Protein AF-0000000087425529 (afdb_homodimer)

InterPro domains:
  IPR008302 Peptidoglycan beta-N-acetylmuramidase NamZ [PIRSF016719] (3-394)
  IPR008302 Peptidoglycan beta-N-acetylmuramidase NamZ [PTHR42915] (3-393)
  IPR048502 Peptidoglycan beta-N-acetylmuramidase NamZ, N-terminal [PF07075] (27-230)
  IPR048503 Peptidoglycan beta-N-acetylmuramidase NamZ, C-terminal [PF20732] (235-393)

Organism: Persicimonas caeni (NCBI:txid2292766)

Sequence (788 aa):
MQPRVQTGLDRLLADQKRLEALSGARVGLLANPTSVTSTLEHAIDALQKRGVELVRLFGPEHGVRAEAQDMEAVEESSDPISGIPTVSLYGSTYDSLRPTQDQLADLDIVLADIQDIGARYYTYAYTVGLMMEACGKAGVEVWVLDRPNPINGEAVEGNIVRDEARSFVGMQPLAVRHGMTLGELAHFFNRFCGWECDLEVVEMRGWHREMWYDDTGLPWVMPSPNMPTLDTATVYPGQCLLEGTNASEARGTTRPFELFGAPWVDAVELREQLRGFDLPGCRFRLASFRPMFQKHANTTCSGLQIHVTNRETFESITTSYAIMSAMLQQSDEFAWRTEAYEFVDEQLAIDLLLGDPKLREALEAGEDPVEVARTHDPAVEEFAERRRKCLLYEMQPRVQTGLDRLLADQKRLEALSGARVGLLANPTSVTSTLEHAIDALQKRGVELVRLFGPEHGVRAEAQDMEAVEESSDPISGIPTVSLYGSTYDSLRPTQDQLADLDIVLADIQDIGARYYTYAYTVGLMMEACGKAGVEVWVLDRPNPINGEAVEGNIVRDEARSFVGMQPLAVRHGMTLGELAHFFNRFCGWECDLEVVEMRGWHREMWYDDTGLPWVMPSPNMPTLDTATVYPGQCLLEGTNASEARGTTRPFELFGAPWVDAVELREQLRGFDLPGCRFRLASFRPMFQKHANTTCSGLQIHVTNRETFESITTSYAIMSAMLQQSDEFAWRTEAYEFVDEQLAIDLLLGDPKLREALEAGEDPVEVARTHDPAVEEFAERRRKCLLYE

pLDDT: mean 94.62, std 8.52, range [42.66, 98.94]

Foldseek 3Di:
DQFLKFWLLNLCLVDPVNLVVQQPFAEEEEAACVQAGLVRHHSVVSNVVSRGHYQEYEYEACGRYNVDAGADADPFDADPPPRHIYQYLRHDAPVSVADDLVNCQRGQEYEYGADFQQFQQRQSLVSLLRHLLSCAVNQHEYEYGKDANQLFQPDFFAAFFDPVQDASRHPDGAGGRRSAISQLSNLLCCPPVNSHHNYHYSHMPSDARHDHNVNRSGDDDQSHPQRPDSVLSLQCSALVLCVQKLKAQQAQDNHGVQWIFAQVDDAVQLQVQLVVLVFPQKHKAWDWDARCDDRNHRHIGTHIGIDGRHSVRGDNNLSNLSSLLSRLVPDPPMDTDQPDDNNRRPDRPSCNSNSHVVLVVCSNVVHNSNCSRPPDDVSVVVSVVSSVVSHDHD/DQFLKFWLLNLCLVDPVNLVVQQPFAEEEEAACVQAGLVRHHSVVSNVVSRGHYQEYEYEACGRYNVDAGADADPFDADPPPRHIYQYLRHDAPVSVADDLVNCQRGAEYEYGADFQQFQQRQSLVSLLRHLLSCQVNQHEYEYGKDDNQLFQPDFFAAFFDPVQDASRHPDGAGGRRSAISQLSNLLCCPPVNSHHNYHYSHMPSDARGDHNVNRSGDDDQSHPQRPDSVLSLQCSALVLCVQKLKAQQAQDNHGVQWIFAQVDDAVQLQVQLVVLVFPQWHKAWDWDARCDDRNHRHIGTYIGIDGRHSVRGDNNLSNLSSLLSRLVGDPPMDTDQPDDNNRRPDRPSCNSNSHVVLVVCSNVVHNSNCSRPPDDVSVVVSVVSSVVSHDHD

Radius of gyration: 27.01 Å; Cα contacts (8 Å, |Δi|>4): 1878; chains: 2; bounding box: 61×76×58 Å

Structure (mmCIF, N/CA/C/O backbone):
data_AF-0000000087425529-model_v1
#
loop_
_entity.id
_entity.type
_entity.pdbx_description
1 polymer 'DUF1343 domain-containing protein'
#
loop_
_atom_site.group_PDB
_atom_site.id
_atom_site.type_symbol
_atom_site.label_atom_id
_atom_site.label_alt_id
_atom_site.label_comp_id
_atom_site.label_asym_id
_atom_site.label_entity_id
_atom_site.label_seq_id
_atom_site.pdbx_PDB_ins_code
_atom_site.Cartn_x
_atom_site.Cartn_y
_atom_site.Cartn_z
_atom_site.occupancy
_atom_site.B_iso_or_equiv
_atom_site.auth_seq_id
_atom_site.auth_comp_id
_atom_site.auth_asym_id
_atom_site.auth_atom_id
_atom_site.pdbx_PDB_model_num
ATOM 1 N N . MET A 1 1 ? -17.469 4.043 -13.047 1 60.94 1 MET A N 1
ATOM 2 C CA . MET A 1 1 ? -17.375 3.586 -14.43 1 60.94 1 MET A CA 1
ATOM 3 C C . MET A 1 1 ? -17.219 2.07 -14.492 1 60.94 1 MET A C 1
ATOM 5 O O . MET A 1 1 ? -16.656 1.466 -13.578 1 60.94 1 MET A O 1
ATOM 9 N N . GLN A 1 2 ? -17.812 1.447 -15.461 1 78.06 2 GLN A N 1
ATOM 10 C CA . GLN A 1 2 ? -17.719 0.004 -15.664 1 78.06 2 GLN A CA 1
ATOM 11 C C . GLN A 1 2 ? -16.328 -0.405 -16.109 1 78.06 2 GLN A C 1
ATOM 13 O O . GLN A 1 2 ? -15.703 0.271 -16.938 1 78.06 2 GLN A O 1
ATOM 18 N N . PRO A 1 3 ? -15.852 -1.467 -15.492 1 89.25 3 PRO A N 1
ATOM 19 C CA . PRO A 1 3 ? -14.516 -1.92 -15.906 1 89.25 3 PRO A CA 1
ATOM 20 C C . PRO A 1 3 ? -14.453 -2.281 -17.391 1 89.25 3 PRO A C 1
ATOM 22 O O . PRO A 1 3 ? -15.461 -2.684 -17.969 1 89.25 3 PRO A O 1
ATOM 25 N N . ARG A 1 4 ? -13.344 -2.076 -18 1 91.25 4 ARG A N 1
ATOM 26 C CA . ARG A 1 4 ? -13.086 -2.412 -19.406 1 91.25 4 ARG A CA 1
ATOM 27 C C . ARG A 1 4 ? -13.047 -3.924 -19.594 1 91.25 4 ARG A C 1
ATOM 29 O O . ARG A 1 4 ? -13.312 -4.418 -20.703 1 91.25 4 ARG A O 1
ATOM 36 N N . VAL A 1 5 ? -12.695 -4.645 -18.5 1 98.31 5 VAL A N 1
ATOM 37 C CA . VAL A 1 5 ? -12.492 -6.086 -18.578 1 98.31 5 VAL A CA 1
ATOM 38 C C . VAL A 1 5 ? -13.562 -6.801 -17.75 1 98.31 5 VAL A C 1
ATOM 40 O O . VAL A 1 5 ? -13.883 -6.383 -16.641 1 98.31 5 VAL A O 1
ATOM 43 N N . GLN A 1 6 ? -14.18 -7.762 -18.328 1 98.56 6 GLN A N 1
ATOM 44 C CA . GLN A 1 6 ? -15.023 -8.719 -17.609 1 98.56 6 GLN A CA 1
ATOM 45 C C . GLN A 1 6 ? -14.266 -10.008 -17.328 1 98.56 6 GLN A C 1
ATOM 47 O O . GLN A 1 6 ? -13.789 -10.672 -18.25 1 98.56 6 GLN A O 1
ATOM 52 N N . THR A 1 7 ? -14.156 -10.344 -16.078 1 98.75 7 THR A N 1
ATOM 53 C CA . THR A 1 7 ? -13.406 -11.531 -15.68 1 98.75 7 THR A CA 1
ATOM 54 C C . THR A 1 7 ? -14.188 -12.797 -16.047 1 98.75 7 THR A C 1
ATOM 56 O O . THR A 1 7 ? -15.352 -12.727 -16.438 1 98.75 7 THR A O 1
ATOM 59 N N . GLY A 1 8 ? -13.492 -13.898 -15.906 1 98.88 8 GLY A N 1
ATOM 60 C CA . GLY A 1 8 ? -14.188 -15.172 -16.078 1 98.88 8 GLY A CA 1
ATOM 61 C C . GLY A 1 8 ? -15.375 -15.328 -15.156 1 98.88 8 GLY A C 1
ATOM 62 O O . GLY A 1 8 ? -16.391 -15.922 -15.539 1 98.88 8 GLY A O 1
ATOM 63 N N . LEU A 1 9 ? -15.312 -14.852 -13.938 1 98.81 9 LEU A N 1
ATOM 64 C CA . LEU A 1 9 ? -16.422 -14.898 -12.992 1 98.81 9 LEU A CA 1
ATOM 65 C C . LEU A 1 9 ? -17.594 -14.062 -13.5 1 98.81 9 LEU A C 1
ATOM 67 O O . LEU A 1 9 ? -18.734 -14.531 -13.508 1 98.81 9 LEU A O 1
ATOM 71 N N . ASP A 1 10 ? -17.297 -12.859 -13.945 1 98.5 10 ASP A N 1
ATOM 72 C CA . ASP A 1 10 ? -18.344 -11.992 -14.484 1 98.5 10 ASP A CA 1
ATOM 73 C C . ASP A 1 10 ? -19.016 -12.633 -15.695 1 98.5 10 ASP A C 1
ATOM 75 O O . ASP A 1 10 ? -20.234 -12.586 -15.82 1 98.5 10 ASP A O 1
ATOM 79 N N . ARG A 1 11 ? -18.219 -13.258 -16.547 1 98.75 11 ARG A N 1
ATOM 80 C CA . ARG A 1 11 ? -18.734 -13.883 -17.75 1 98.75 11 ARG A CA 1
ATOM 81 C C . ARG A 1 11 ? -19.578 -15.109 -17.422 1 98.75 11 ARG A C 1
ATOM 83 O O . ARG A 1 11 ? -20.625 -15.336 -18.031 1 98.75 11 ARG A O 1
ATOM 90 N N . LEU A 1 12 ? -19.094 -15.852 -16.469 1 98.75 12 LEU A N 1
ATOM 91 C CA . LEU A 1 12 ? -19.859 -17.031 -16.047 1 98.75 12 LEU A CA 1
ATOM 92 C C . LEU A 1 12 ? -21.234 -16.625 -15.523 1 98.75 12 LEU A C 1
ATOM 94 O O . LEU A 1 12 ? -22.25 -17.219 -15.898 1 98.75 12 LEU A O 1
ATOM 98 N N . LEU A 1 13 ? -21.312 -15.586 -14.719 1 98.5 13 LEU A N 1
ATOM 99 C CA . LEU A 1 13 ? -22.547 -15.148 -14.062 1 98.5 13 LEU A CA 1
ATOM 100 C C . LEU A 1 13 ? -23.531 -14.578 -15.078 1 98.5 13 LEU A C 1
ATOM 102 O O . LEU A 1 13 ? -24.719 -14.484 -14.797 1 98.5 13 LEU A O 1
ATOM 106 N N . ALA A 1 14 ? -23 -14.242 -16.281 1 97.81 14 ALA A N 1
ATOM 107 C CA . ALA A 1 14 ? -23.844 -13.672 -17.328 1 97.81 14 ALA A CA 1
ATOM 108 C C . ALA A 1 14 ? -24.203 -14.711 -18.375 1 97.81 14 ALA A C 1
ATOM 110 O O . ALA A 1 14 ? -24.938 -14.422 -19.328 1 97.81 14 ALA A O 1
ATOM 111 N N . ASP A 1 15 ? -23.688 -15.938 -18.25 1 98 15 ASP A N 1
ATOM 112 C CA . ASP A 1 15 ? -23.859 -16.984 -19.25 1 98 15 ASP A CA 1
ATOM 113 C C . ASP A 1 15 ? -24.875 -18.031 -18.797 1 98 15 ASP A C 1
ATOM 115 O O . ASP A 1 15 ? -24.531 -18.984 -18.094 1 98 15 ASP A O 1
ATOM 119 N N . GLN A 1 16 ? -26.047 -17.969 -19.328 1 96.81 16 GLN A N 1
ATOM 120 C CA . GLN A 1 16 ? -27.141 -18.828 -18.891 1 96.81 16 GLN A CA 1
ATOM 121 C C . GLN A 1 16 ? -26.844 -20.297 -19.172 1 96.81 16 GLN A C 1
ATOM 123 O O . GLN A 1 16 ? -27.188 -21.172 -18.375 1 96.81 16 GLN A O 1
ATOM 128 N N . LYS A 1 17 ? -26.281 -20.562 -20.234 1 96.56 17 LYS A N 1
ATOM 129 C CA . LYS A 1 17 ? -25.969 -21.938 -20.594 1 96.56 17 LYS A CA 1
ATOM 130 C C . LYS A 1 17 ? -24.984 -22.547 -19.594 1 96.56 17 LYS A C 1
ATOM 132 O O . LYS A 1 17 ? -25.172 -23.688 -19.141 1 96.56 17 LYS A O 1
ATOM 137 N N . ARG A 1 18 ? -23.938 -21.812 -19.25 1 96.94 18 ARG A N 1
ATOM 138 C CA . ARG A 1 18 ? -22.969 -22.297 -18.266 1 96.94 18 ARG A CA 1
ATOM 139 C C . ARG A 1 18 ? -23.609 -22.438 -16.891 1 96.94 18 ARG A C 1
ATOM 141 O O . ARG A 1 18 ? -23.297 -23.375 -16.156 1 96.94 18 ARG A O 1
ATOM 148 N N . LEU A 1 19 ? -24.453 -21.484 -16.562 1 97.69 19 LEU A N 1
ATOM 149 C CA . LEU A 1 19 ? -25.125 -21.547 -15.266 1 97.69 19 LEU A CA 1
ATOM 150 C C . LEU A 1 19 ? -26.047 -22.766 -15.188 1 97.69 19 LEU A C 1
ATOM 152 O O . LEU A 1 19 ? -26.141 -23.406 -14.133 1 97.69 19 LEU A O 1
ATOM 156 N N . GLU A 1 20 ? -26.672 -23.109 -16.266 1 95.88 20 GLU A N 1
ATOM 157 C CA . GLU A 1 20 ? -27.531 -24.297 -16.312 1 95.88 20 GLU A CA 1
ATOM 158 C C . GLU A 1 20 ? -26.703 -25.562 -16.141 1 95.88 20 GLU A C 1
ATOM 160 O O . GLU A 1 20 ? -27.141 -26.5 -15.484 1 95.88 20 GLU A O 1
ATOM 165 N N . ALA A 1 21 ? -25.578 -25.531 -16.766 1 94.44 21 ALA A N 1
ATOM 166 C CA . ALA A 1 21 ? -24.672 -26.672 -16.609 1 94.44 21 ALA A CA 1
ATOM 167 C C . ALA A 1 21 ? -24.266 -26.859 -15.148 1 94.44 21 ALA A C 1
ATOM 169 O O . ALA A 1 21 ? -24.078 -27.984 -14.688 1 94.44 21 ALA A O 1
ATOM 170 N N . LEU A 1 22 ? -24.125 -25.766 -14.469 1 97.19 22 LEU A N 1
ATOM 171 C CA . LEU A 1 22 ? -23.734 -25.812 -13.062 1 97.19 22 LEU A CA 1
ATOM 172 C C . LEU A 1 22 ? -24.922 -26.156 -12.172 1 97.19 22 LEU A C 1
ATOM 174 O O . LEU A 1 22 ? -24.766 -26.656 -11.055 1 97.19 22 LEU A O 1
ATOM 178 N N . SER A 1 23 ? -26.078 -25.781 -12.836 1 90.75 23 SER A N 1
ATOM 179 C CA . SER A 1 23 ? -27.297 -26.031 -12.07 1 90.75 23 SER A CA 1
ATOM 180 C C . SER A 1 23 ? -27.531 -27.531 -11.891 1 90.75 23 SER A C 1
ATOM 182 O O . SER A 1 23 ? -27.531 -28.281 -12.859 1 90.75 23 SER A O 1
ATOM 184 N N . GLY A 1 24 ? -27.375 -28.203 -10.805 1 89 24 GLY A N 1
ATOM 185 C CA . GLY A 1 24 ? -27.578 -29.609 -10.484 1 89 24 GLY A CA 1
ATOM 186 C C . GLY A 1 24 ? -26.281 -30.344 -10.211 1 89 24 GLY A C 1
ATOM 187 O O . GLY A 1 24 ? -26.297 -31.5 -9.805 1 89 24 GLY A O 1
ATOM 188 N N . ALA A 1 25 ? -25.281 -29.641 -10.586 1 96.5 25 ALA A N 1
ATOM 189 C CA . ALA A 1 25 ? -23.969 -30.219 -10.312 1 96.5 25 ALA A CA 1
ATOM 190 C C . ALA A 1 25 ? -23.531 -29.938 -8.875 1 96.5 25 ALA A C 1
ATOM 192 O O . ALA A 1 25 ? -23.984 -28.969 -8.266 1 96.5 25 ALA A O 1
ATOM 193 N N . ARG A 1 26 ? -22.969 -30.891 -8.281 1 97.38 26 ARG A N 1
ATOM 194 C CA . ARG A 1 26 ? -22.266 -30.656 -7.016 1 97.38 26 ARG A CA 1
ATOM 195 C C . ARG A 1 26 ? -20.953 -29.906 -7.238 1 97.38 26 ARG A C 1
ATOM 197 O O . ARG A 1 26 ? -19.969 -30.5 -7.68 1 97.38 26 ARG A O 1
ATOM 204 N N . VAL A 1 27 ? -20.828 -28.594 -6.844 1 98.75 27 VAL A N 1
ATOM 205 C CA . VAL A 1 27 ? -19.766 -27.688 -7.285 1 98.75 27 VAL A CA 1
ATOM 206 C C . VAL A 1 27 ? -18.844 -27.375 -6.113 1 98.75 27 VAL A C 1
ATOM 208 O O . VAL A 1 27 ? -19.312 -27.016 -5.027 1 98.75 27 VAL A O 1
ATOM 211 N N . GLY A 1 28 ? -17.547 -27.641 -6.277 1 98.56 28 GLY A N 1
ATOM 212 C CA . GLY A 1 28 ? -16.531 -27.062 -5.418 1 98.56 28 GLY A CA 1
ATOM 213 C C . GLY A 1 28 ? -15.992 -25.734 -5.934 1 98.56 28 GLY A C 1
ATOM 214 O O . GLY A 1 28 ? -16.047 -25.469 -7.133 1 98.56 28 GLY A O 1
ATOM 215 N N . LEU A 1 29 ? -15.523 -24.875 -5.027 1 98.62 29 LEU A N 1
ATOM 216 C CA . LEU A 1 29 ? -14.977 -23.578 -5.41 1 98.62 29 LEU A CA 1
ATOM 217 C C . LEU A 1 29 ? -13.625 -23.344 -4.75 1 98.62 29 LEU A C 1
ATOM 219 O O . LEU A 1 29 ? -13.516 -23.359 -3.521 1 98.62 29 LEU A O 1
ATOM 223 N N . LEU A 1 30 ? -12.602 -23.281 -5.543 1 98.06 30 LEU A N 1
ATOM 224 C CA . LEU A 1 30 ? -11.305 -22.781 -5.109 1 98.06 30 LEU A CA 1
ATOM 225 C C . LEU A 1 30 ? -11.258 -21.25 -5.219 1 98.06 30 LEU A C 1
ATOM 227 O O . LEU A 1 30 ? -11.297 -20.703 -6.324 1 98.06 30 LEU A O 1
ATOM 231 N N . ALA A 1 31 ? -11.188 -20.594 -4.066 1 96.88 31 ALA A N 1
ATOM 232 C CA . ALA A 1 31 ? -11.336 -19.141 -4.055 1 96.88 31 ALA A CA 1
ATOM 233 C C . ALA A 1 31 ? -10.531 -18.516 -2.918 1 96.88 31 ALA A C 1
ATOM 235 O O . ALA A 1 31 ? -10.07 -19.219 -2.014 1 96.88 31 ALA A O 1
ATOM 236 N N . ASN A 1 32 ? -10.305 -17.297 -3.025 1 95.62 32 ASN A N 1
ATOM 237 C CA . ASN A 1 32 ? -9.703 -16.453 -1.999 1 95.62 32 ASN A CA 1
ATOM 238 C C . ASN A 1 32 ? -10.305 -15.047 -1.998 1 95.62 32 ASN A C 1
ATOM 240 O O . ASN A 1 32 ? -11.352 -14.82 -2.613 1 95.62 32 ASN A O 1
ATOM 244 N N . PRO A 1 33 ? -9.766 -14.07 -1.303 1 95 33 PRO A N 1
ATOM 245 C CA . PRO A 1 33 ? -10.398 -12.75 -1.196 1 95 33 PRO A CA 1
ATOM 246 C C . PRO A 1 33 ? -10.5 -12.039 -2.541 1 95 33 PRO A C 1
ATOM 248 O O . PRO A 1 33 ? -11.312 -11.117 -2.697 1 95 33 PRO A O 1
ATOM 251 N N . THR A 1 34 ? -9.727 -12.445 -3.477 1 97.38 34 THR A N 1
ATOM 252 C CA . THR A 1 34 ? -9.695 -11.781 -4.777 1 97.38 34 THR A CA 1
ATOM 253 C C . THR A 1 34 ? -10.82 -12.297 -5.668 1 97.38 34 THR A C 1
ATOM 255 O O . THR A 1 34 ? -11.055 -11.75 -6.75 1 97.38 34 THR A O 1
ATOM 258 N N . SER A 1 35 ? -11.508 -13.352 -5.203 1 98 35 SER A N 1
ATOM 259 C CA . SER A 1 35 ? -12.586 -13.953 -5.984 1 98 35 SER A CA 1
ATOM 260 C C . SER A 1 35 ? -13.859 -13.125 -5.902 1 98 35 SER A C 1
ATOM 262 O O . SER A 1 35 ? -14.859 -13.562 -5.32 1 98 35 SER A O 1
ATOM 264 N N . VAL A 1 36 ? -13.82 -11.969 -6.559 1 97.75 36 VAL A N 1
ATOM 265 C CA . VAL A 1 36 ? -14.945 -11.047 -6.488 1 97.75 36 VAL A CA 1
ATOM 266 C C . VAL A 1 36 ? -15.359 -10.625 -7.898 1 97.75 36 VAL A C 1
ATOM 268 O O . VAL A 1 36 ? -14.547 -10.664 -8.828 1 97.75 36 VAL A O 1
ATOM 271 N N . THR A 1 37 ? -16.562 -10.258 -8.023 1 97.88 37 THR A N 1
ATOM 272 C CA . THR A 1 37 ? -17.047 -9.609 -9.234 1 97.88 37 THR A CA 1
ATOM 273 C C . THR A 1 37 ? -16.484 -8.195 -9.359 1 97.88 37 THR A C 1
ATOM 275 O O . THR A 1 37 ? -15.82 -7.707 -8.438 1 97.88 37 THR A O 1
ATOM 278 N N . SER A 1 38 ? -16.781 -7.602 -10.516 1 96.31 38 SER A N 1
ATOM 279 C CA . SER A 1 38 ? -16.328 -6.23 -10.75 1 96.31 38 SER A CA 1
ATOM 280 C C . SER A 1 38 ? -16.953 -5.266 -9.75 1 96.31 38 SER A C 1
ATOM 282 O O . SER A 1 38 ? -16.484 -4.141 -9.578 1 96.31 38 SER A O 1
ATOM 284 N N . THR A 1 39 ? -18.016 -5.684 -9.086 1 94.69 39 THR A N 1
ATOM 285 C CA . THR A 1 39 ? -18.672 -4.832 -8.102 1 94.69 39 THR A CA 1
ATOM 286 C C . THR A 1 39 ? -18.359 -5.297 -6.684 1 94.69 39 THR A C 1
ATOM 288 O O . THR A 1 39 ? -19.016 -4.891 -5.727 1 94.69 39 THR A O 1
ATOM 291 N N . LEU A 1 40 ? -17.484 -6.246 -6.496 1 96.31 40 LEU A N 1
ATOM 292 C CA . LEU A 1 40 ? -16.859 -6.637 -5.238 1 96.31 40 LEU A CA 1
ATOM 293 C C . LEU A 1 40 ? -17.766 -7.582 -4.453 1 96.31 40 LEU A C 1
ATOM 295 O O . LEU A 1 40 ? -17.688 -7.637 -3.223 1 96.31 40 LEU A O 1
ATOM 299 N N . GLU A 1 41 ? -18.609 -8.25 -5.18 1 95.94 41 GLU A N 1
ATOM 300 C CA . GLU A 1 41 ? -19.312 -9.375 -4.578 1 95.94 41 GLU A CA 1
ATOM 301 C C . GLU A 1 41 ? -18.5 -10.656 -4.656 1 95.94 41 GLU A C 1
ATOM 303 O O . GLU A 1 41 ? -17.984 -11.008 -5.723 1 95.94 41 GLU A O 1
ATOM 308 N N . HIS A 1 42 ? -18.328 -11.289 -3.572 1 96.88 42 HIS A N 1
ATOM 309 C CA . HIS A 1 42 ? -17.5 -12.5 -3.562 1 96.88 42 HIS A CA 1
ATOM 310 C C . HIS A 1 42 ? -18.156 -13.609 -4.383 1 96.88 42 HIS A C 1
ATOM 312 O O . HIS A 1 42 ? -19.375 -13.742 -4.398 1 96.88 42 HIS A O 1
ATOM 318 N N . ALA A 1 43 ? -17.422 -14.406 -4.949 1 98.38 43 ALA A N 1
ATOM 319 C CA . ALA A 1 43 ? -17.859 -15.477 -5.844 1 98.38 43 ALA A CA 1
ATOM 320 C C . ALA A 1 43 ? -18.828 -16.422 -5.137 1 98.38 43 ALA A C 1
ATOM 322 O O . ALA A 1 43 ? -19.781 -16.922 -5.746 1 98.38 43 ALA A O 1
ATOM 323 N N . ILE A 1 44 ? -18.609 -16.703 -3.82 1 97 44 ILE A N 1
ATOM 324 C CA . ILE A 1 44 ? -19.484 -17.578 -3.055 1 97 44 ILE A CA 1
ATOM 325 C C . ILE A 1 44 ? -20.922 -17.047 -3.105 1 97 44 ILE A C 1
ATOM 327 O O . ILE A 1 44 ? -21.844 -17.766 -3.496 1 97 44 ILE A O 1
ATOM 331 N N . ASP A 1 45 ? -21.047 -15.773 -2.816 1 95.5 45 ASP A N 1
ATOM 332 C CA . ASP A 1 45 ? -22.375 -15.148 -2.773 1 95.5 45 ASP A CA 1
ATOM 333 C C . ASP A 1 45 ? -22.969 -15.016 -4.176 1 95.5 45 ASP A C 1
ATOM 335 O O . ASP A 1 45 ? -24.141 -15.305 -4.387 1 95.5 45 ASP A O 1
ATOM 339 N N . ALA A 1 46 ? -22.172 -14.594 -5.102 1 97.44 46 ALA A N 1
ATOM 340 C CA . ALA A 1 46 ? -22.641 -14.344 -6.465 1 97.44 46 ALA A CA 1
ATOM 341 C C . ALA A 1 46 ? -23.141 -15.625 -7.117 1 97.44 46 ALA A C 1
ATOM 343 O O . ALA A 1 46 ? -24.188 -15.617 -7.777 1 97.44 46 ALA A O 1
ATOM 344 N N . LEU A 1 47 ? -22.375 -16.703 -6.914 1 98.06 47 LEU A N 1
ATOM 345 C CA . LEU A 1 47 ? -22.75 -17.984 -7.504 1 98.06 47 LEU A CA 1
ATOM 346 C C . LEU A 1 47 ? -24.031 -18.531 -6.855 1 98.06 47 LEU A C 1
ATOM 348 O O . LEU A 1 47 ? -24.922 -19.016 -7.551 1 98.06 47 LEU A O 1
ATOM 352 N N . GLN A 1 48 ? -24.109 -18.422 -5.555 1 96.06 48 GLN A N 1
ATOM 353 C CA . GLN A 1 48 ? -25.297 -18.906 -4.844 1 96.06 48 GLN A CA 1
ATOM 354 C C . GLN A 1 48 ? -26.531 -18.125 -5.262 1 96.06 48 GLN A C 1
ATOM 356 O O . GLN A 1 48 ? -27.609 -18.703 -5.414 1 96.06 48 GLN A O 1
ATOM 361 N N . LYS A 1 49 ? -26.391 -16.859 -5.453 1 95.88 49 LYS A N 1
ATOM 362 C CA . LYS A 1 49 ? -27.5 -16.031 -5.898 1 95.88 49 LYS A CA 1
ATOM 363 C C . LYS A 1 49 ? -28 -16.469 -7.27 1 95.88 49 LYS A C 1
ATOM 365 O O . LYS A 1 49 ? -29.172 -16.219 -7.617 1 95.88 49 LYS A O 1
ATOM 370 N N . ARG A 1 50 ? -27.156 -17.078 -8.055 1 97 50 ARG A N 1
ATOM 371 C CA . ARG A 1 50 ? -27.531 -17.531 -9.383 1 97 50 ARG A CA 1
ATOM 372 C C . ARG A 1 50 ? -27.984 -18.984 -9.359 1 97 50 ARG A C 1
ATOM 374 O O . ARG A 1 50 ? -28.188 -19.609 -10.406 1 97 50 ARG A O 1
ATOM 381 N N . GLY A 1 51 ? -28.062 -19.578 -8.164 1 95.12 51 GLY A N 1
ATOM 382 C CA . GLY A 1 51 ? -28.641 -20.906 -8.008 1 95.12 51 GLY A CA 1
ATOM 383 C C . GLY A 1 51 ? -27.609 -22.016 -8.07 1 95.12 51 GLY A C 1
ATOM 384 O O . GLY A 1 51 ? -27.953 -23.203 -8.164 1 95.12 51 GLY A O 1
ATOM 385 N N . VAL A 1 52 ? -26.328 -21.734 -7.988 1 97.31 52 VAL A N 1
ATOM 386 C CA . VAL A 1 52 ? -25.281 -22.734 -7.992 1 97.31 52 VAL A CA 1
ATOM 387 C C . VAL A 1 52 ? -25.125 -23.328 -6.594 1 97.31 52 VAL A C 1
ATOM 389 O O . VAL A 1 52 ? -24.984 -22.594 -5.613 1 97.31 52 VAL A O 1
ATOM 392 N N . GLU A 1 53 ? -25.172 -24.594 -6.484 1 94.81 53 GLU A N 1
ATOM 393 C CA . GLU A 1 53 ? -24.984 -25.297 -5.211 1 94.81 53 GLU A CA 1
ATOM 394 C C . GLU A 1 53 ? -23.5 -25.531 -4.93 1 94.81 53 GLU A C 1
ATOM 396 O O . GLU A 1 53 ? -22.891 -26.422 -5.516 1 94.81 53 GLU A O 1
ATOM 401 N N . LEU A 1 54 ? -22.984 -24.828 -4.004 1 97.5 54 LEU A N 1
ATOM 402 C CA . LEU A 1 54 ? -21.609 -25.016 -3.584 1 97.5 54 LEU A CA 1
ATOM 403 C C . LEU A 1 54 ? -21.516 -26.031 -2.449 1 97.5 54 LEU A C 1
ATOM 405 O O . LEU A 1 54 ? -22.109 -25.828 -1.384 1 97.5 54 LEU A O 1
ATOM 409 N N . VAL A 1 55 ? -20.75 -27.047 -2.68 1 97.19 55 VAL A N 1
ATOM 410 C CA . VAL A 1 55 ? -20.656 -28.172 -1.741 1 97.19 55 VAL A CA 1
ATOM 411 C C . VAL A 1 55 ? -19.438 -27.984 -0.838 1 97.19 55 VAL A C 1
ATOM 413 O O . VAL A 1 55 ? -19.484 -28.359 0.338 1 97.19 55 VAL A O 1
ATOM 416 N N . ARG A 1 56 ? -18.391 -27.438 -1.44 1 96.94 56 ARG A N 1
ATOM 417 C CA . ARG A 1 56 ? -17.125 -27.328 -0.731 1 96.94 56 ARG A CA 1
ATOM 418 C C . ARG A 1 56 ? -16.297 -26.156 -1.249 1 96.94 56 ARG A C 1
ATOM 420 O O . ARG A 1 56 ? -16.312 -25.859 -2.445 1 96.94 56 ARG A O 1
ATOM 427 N N . LEU A 1 57 ? -15.648 -25.547 -0.282 1 96.38 57 LEU A N 1
ATOM 428 C CA . LEU A 1 57 ? -14.711 -24.484 -0.62 1 96.38 57 LEU A CA 1
ATOM 429 C C . LEU A 1 57 ? -13.273 -24.938 -0.404 1 96.38 57 LEU A C 1
ATOM 431 O O . LEU A 1 57 ? -12.992 -25.719 0.518 1 96.38 57 LEU A O 1
ATOM 435 N N . PHE A 1 58 ? -12.422 -24.547 -1.288 1 95.94 58 PHE A N 1
ATOM 436 C CA . PHE A 1 58 ? -10.984 -24.766 -1.162 1 95.94 58 PHE A CA 1
ATOM 437 C C . PHE A 1 58 ? -10.242 -23.438 -1.09 1 95.94 58 PHE A C 1
ATOM 439 O O . PHE A 1 58 ? -10.469 -22.562 -1.917 1 95.94 58 PHE A O 1
ATOM 446 N N . GLY A 1 59 ? -9.422 -23.25 -0.075 1 93.38 59 GLY A N 1
ATOM 447 C CA . GLY A 1 59 ? -8.609 -22.047 0.068 1 93.38 59 GLY A CA 1
ATOM 448 C C . GLY A 1 59 ? -7.129 -22.297 -0.12 1 93.38 59 GLY A C 1
ATOM 449 O O . GLY A 1 59 ? -6.602 -23.328 0.335 1 93.38 59 GLY A O 1
ATOM 450 N N . PRO A 1 60 ? -6.5 -21.391 -0.902 1 91.69 60 PRO A N 1
ATOM 451 C CA . PRO A 1 60 ? -5.039 -21.484 -0.999 1 91.69 60 PRO A CA 1
ATOM 452 C C . PRO A 1 60 ? -4.332 -21 0.266 1 91.69 60 PRO A C 1
ATOM 454 O O . PRO A 1 60 ? -4.879 -21.125 1.367 1 91.69 60 PRO A O 1
ATOM 457 N N . GLU A 1 61 ? -3.152 -20.484 0.028 1 80 61 GLU A N 1
ATOM 458 C CA . GLU A 1 61 ? -2.439 -19.812 1.115 1 80 61 GLU A CA 1
ATOM 459 C C . GLU A 1 61 ? -3.234 -18.625 1.65 1 80 61 GLU A C 1
ATOM 461 O O . GLU A 1 61 ? -3.82 -17.875 0.876 1 80 61 GLU A O 1
ATOM 466 N N . HIS A 1 62 ? -3.5 -18.422 2.857 1 74.69 62 HIS A N 1
ATOM 467 C CA . HIS A 1 62 ? -4.148 -17.297 3.523 1 74.69 62 HIS A CA 1
ATOM 468 C C . HIS A 1 62 ? -5.652 -17.516 3.637 1 74.69 62 HIS A C 1
ATOM 470 O O . HIS A 1 62 ? -6.355 -16.719 4.25 1 74.69 62 HIS A O 1
ATOM 476 N N . GLY A 1 63 ? -6.234 -18.469 2.898 1 77.75 63 GLY A N 1
ATOM 477 C CA . GLY A 1 63 ? -7.609 -18.891 3.139 1 77.75 63 GLY A CA 1
ATOM 478 C C . GLY A 1 63 ? -8.602 -18.266 2.176 1 77.75 63 GLY A C 1
ATOM 479 O O . GLY A 1 63 ? -8.219 -17.453 1.325 1 77.75 63 GLY A O 1
ATOM 480 N N . VAL A 1 64 ? -9.836 -18.641 2.309 1 83.69 64 VAL A N 1
ATOM 481 C CA . VAL A 1 64 ? -10.922 -18.234 1.414 1 83.69 64 VAL A CA 1
ATOM 482 C C . VAL A 1 64 ? -11.289 -16.781 1.659 1 83.69 64 VAL A C 1
ATOM 484 O O . VAL A 1 64 ? -11.648 -16.062 0.725 1 83.69 64 VAL A O 1
ATOM 487 N N . ARG A 1 65 ? -11.203 -16.359 2.891 1 77.25 65 ARG A N 1
ATOM 488 C CA . ARG A 1 65 ? -11.539 -14.984 3.232 1 77.25 65 ARG A CA 1
ATOM 489 C C . ARG A 1 65 ? -10.359 -14.281 3.902 1 77.25 65 ARG A C 1
ATOM 491 O O . ARG A 1 65 ? -10.547 -13.359 4.695 1 77.25 65 ARG A O 1
ATOM 498 N N . ALA A 1 66 ? -9.211 -14.641 3.756 1 63.97 66 ALA A N 1
ATOM 499 C CA . ALA A 1 66 ? -7.953 -14.055 4.215 1 63.97 66 ALA A CA 1
ATOM 500 C C . ALA A 1 66 ? -7.852 -14.102 5.738 1 63.97 66 ALA A C 1
ATOM 502 O O . ALA A 1 66 ? -7.387 -13.141 6.363 1 63.97 66 ALA A O 1
ATOM 503 N N . GLU A 1 67 ? -8.359 -15.062 6.383 1 58.84 67 GLU A N 1
ATOM 504 C CA . GLU A 1 67 ? -8.359 -15.141 7.84 1 58.84 67 GLU A CA 1
ATOM 505 C C . GLU A 1 67 ? -6.98 -15.516 8.375 1 58.84 67 GLU A C 1
ATOM 507 O O . GLU A 1 67 ? -6.668 -15.266 9.539 1 58.84 67 GLU A O 1
ATOM 512 N N . ALA A 1 68 ? -6.23 -16.062 7.5 1 50 68 ALA A N 1
ATOM 513 C CA . ALA A 1 68 ? -4.969 -16.594 8.008 1 50 68 ALA A CA 1
ATOM 514 C C . ALA A 1 68 ? -3.791 -15.727 7.559 1 50 68 ALA A C 1
ATOM 516 O O . ALA A 1 68 ? -3.771 -15.227 6.43 1 50 68 ALA A O 1
ATOM 517 N N . GLN A 1 69 ? -3.043 -15.242 8.594 1 49.22 69 GLN A N 1
ATOM 518 C CA . GLN A 1 69 ? -1.748 -14.703 8.195 1 49.22 69 GLN A CA 1
ATOM 519 C C . GLN A 1 69 ? -0.845 -15.797 7.637 1 49.22 69 GLN A C 1
ATOM 521 O O . GLN A 1 69 ? -1.202 -16.969 7.66 1 49.22 69 GLN A O 1
ATOM 526 N N . ASP A 1 70 ? 0.355 -15.609 7.145 1 45.66 70 ASP A N 1
ATOM 527 C CA . ASP A 1 70 ? 1.312 -16.531 6.547 1 45.66 70 ASP A CA 1
ATOM 528 C C . ASP A 1 70 ? 1.47 -17.797 7.398 1 45.66 70 ASP A C 1
ATOM 530 O O . ASP A 1 70 ? 1.693 -17.703 8.609 1 45.66 70 ASP A O 1
ATOM 534 N N . MET A 1 71 ? 1.341 -19.078 6.926 1 42.81 71 MET A N 1
ATOM 535 C CA . MET A 1 71 ? 1.794 -20.406 7.305 1 42.81 71 MET A CA 1
ATOM 536 C C . MET A 1 71 ? 0.889 -21 8.383 1 42.81 71 MET A C 1
ATOM 538 O O . MET A 1 71 ? 1.274 -21.953 9.07 1 42.81 71 MET A O 1
ATOM 542 N N . GLU A 1 72 ? -0.243 -20.359 8.648 1 46.72 72 GLU A N 1
ATOM 543 C CA . GLU A 1 72 ? -1.021 -21.062 9.664 1 46.72 72 GLU A CA 1
ATOM 544 C C . GLU A 1 72 ? -2.07 -21.969 9.031 1 46.72 72 GLU A C 1
ATOM 546 O O . GLU A 1 72 ? -2.799 -21.547 8.125 1 46.72 72 GLU A O 1
ATOM 551 N N . ALA A 1 73 ? -1.763 -23.438 9.211 1 46.78 73 ALA A N 1
ATOM 552 C CA . ALA A 1 73 ? -2.633 -24.516 8.727 1 46.78 73 ALA A CA 1
ATOM 553 C C . ALA A 1 73 ? -4.055 -24.344 9.258 1 46.78 73 ALA A C 1
ATOM 555 O O . ALA A 1 73 ? -4.254 -24.062 10.445 1 46.78 73 ALA A O 1
ATOM 556 N N . VAL A 1 74 ? -5.156 -24.094 8.414 1 51.22 74 VAL A N 1
ATOM 557 C CA . VAL A 1 74 ? -6.547 -24.125 8.852 1 51.22 74 VAL A CA 1
ATOM 558 C C . VAL A 1 74 ? -7.074 -25.547 8.773 1 51.22 74 VAL A C 1
ATOM 560 O O . VAL A 1 74 ? -6.957 -26.219 7.742 1 51.22 74 VAL A O 1
ATOM 563 N N . GLU A 1 75 ? -7.219 -26.375 9.93 1 54.69 75 GLU A N 1
ATOM 564 C CA . GLU A 1 75 ? -7.922 -27.641 9.867 1 54.69 75 GLU A CA 1
ATOM 565 C C . GLU A 1 75 ? -9.312 -27.484 9.258 1 54.69 75 GLU A C 1
ATOM 567 O O . GLU A 1 75 ? -9.742 -26.359 8.984 1 54.69 75 GLU A O 1
ATOM 572 N N . GLU A 1 76 ? -9.977 -28.656 9.195 1 61.72 76 GLU A N 1
ATOM 573 C CA . GLU A 1 76 ? -11.344 -28.656 8.688 1 61.72 76 GLU A CA 1
ATOM 574 C C . GLU A 1 76 ? -12.18 -27.562 9.352 1 61.72 76 GLU A C 1
ATOM 576 O O . GLU A 1 76 ? -12.211 -27.453 10.578 1 61.72 76 GLU A O 1
ATOM 581 N N . SER A 1 77 ? -12.531 -26.531 8.414 1 81.19 77 SER A N 1
ATOM 582 C CA . SER A 1 77 ? -13.305 -25.406 8.914 1 81.19 77 SER A CA 1
ATOM 583 C C . SER A 1 77 ? -14.492 -25.094 8 1 81.19 77 SER A C 1
ATOM 585 O O . SER A 1 77 ? -14.797 -25.875 7.098 1 81.19 77 SER A O 1
ATOM 587 N N . SER A 1 78 ? -15.438 -24.406 8.438 1 86.69 78 SER A N 1
ATOM 588 C CA . SER A 1 78 ? -16.531 -23.875 7.637 1 86.69 78 SER A CA 1
ATOM 589 C C . SER A 1 78 ? -16.391 -22.375 7.434 1 86.69 78 SER A C 1
ATOM 591 O O . SER A 1 78 ? -15.867 -21.672 8.305 1 86.69 78 SER A O 1
ATOM 593 N N . ASP A 1 79 ? -16.75 -22.016 6.238 1 88.25 79 ASP A N 1
ATOM 594 C CA . ASP A 1 79 ? -16.797 -20.578 5.977 1 88.25 79 ASP A CA 1
ATOM 595 C C . ASP A 1 79 ? -17.75 -19.875 6.941 1 88.25 79 ASP A C 1
ATOM 597 O O . ASP A 1 79 ? -18.922 -20.25 7.047 1 88.25 79 ASP A O 1
ATOM 601 N N . PRO A 1 80 ? -17.281 -18.906 7.59 1 83.25 80 PRO A N 1
ATOM 602 C CA . PRO A 1 80 ? -18.078 -18.312 8.672 1 83.25 80 PRO A CA 1
ATOM 603 C C . PRO A 1 80 ? -19.328 -17.594 8.156 1 83.25 80 PRO A C 1
ATOM 605 O O . PRO A 1 80 ? -20.266 -17.344 8.914 1 83.25 80 PRO A O 1
ATOM 608 N N . ILE A 1 81 ? -19.438 -17.281 6.938 1 85.56 81 ILE A N 1
ATOM 609 C CA . ILE A 1 81 ? -20.562 -16.531 6.402 1 85.56 81 ILE A CA 1
ATOM 610 C C . ILE A 1 81 ? -21.562 -17.484 5.754 1 85.56 81 ILE A C 1
ATOM 612 O O . ILE A 1 81 ? -22.734 -17.5 6.129 1 85.56 81 ILE A O 1
ATOM 616 N N . SER A 1 82 ? -21.062 -18.375 4.922 1 89.31 82 SER A N 1
ATOM 617 C CA . SER A 1 82 ? -21.953 -19.234 4.145 1 89.31 82 SER A CA 1
ATOM 618 C C . SER A 1 82 ? -22.203 -20.562 4.859 1 89.31 82 SER A C 1
ATOM 620 O O . SER A 1 82 ? -23.156 -21.281 4.531 1 89.31 82 SER A O 1
ATOM 622 N N . GLY A 1 83 ? -21.25 -20.938 5.777 1 90.19 83 GLY A N 1
ATOM 623 C CA . GLY A 1 83 ? -21.359 -22.219 6.465 1 90.19 83 GLY A CA 1
ATOM 624 C C . GLY A 1 83 ? -20.875 -23.375 5.633 1 90.19 83 GLY A C 1
ATOM 625 O O . GLY A 1 83 ? -20.844 -24.516 6.105 1 90.19 83 GLY A O 1
ATOM 626 N N . ILE A 1 84 ? -20.422 -23.172 4.457 1 94.12 84 ILE A N 1
ATOM 627 C CA . ILE A 1 84 ? -19.984 -24.234 3.557 1 94.12 84 ILE A CA 1
ATOM 628 C C . ILE A 1 84 ? -18.672 -24.844 4.059 1 94.12 84 ILE A C 1
ATOM 630 O O . ILE A 1 84 ? -17.766 -24.109 4.465 1 94.12 84 ILE A O 1
ATOM 634 N N . PRO A 1 85 ? -18.562 -26.203 4.078 1 94.06 85 PRO A N 1
ATOM 635 C CA . PRO A 1 85 ? -17.297 -26.828 4.461 1 94.06 85 PRO A CA 1
ATOM 636 C C . PRO A 1 85 ? -16.109 -26.312 3.641 1 94.06 85 PRO A C 1
ATOM 638 O O . PRO A 1 85 ? -16.234 -26.125 2.428 1 94.06 85 PRO A O 1
ATOM 641 N N . THR A 1 86 ? -14.984 -26.094 4.336 1 92.75 86 THR A N 1
ATOM 642 C CA . THR A 1 86 ? -13.828 -25.484 3.697 1 92.75 86 THR A CA 1
ATOM 643 C C . THR A 1 86 ? -12.57 -26.297 3.943 1 92.75 86 THR A C 1
ATOM 645 O O . THR A 1 86 ? -12.328 -26.75 5.062 1 92.75 86 THR A O 1
ATOM 648 N N . VAL A 1 87 ? -11.82 -26.531 2.865 1 92.56 87 VAL A N 1
ATOM 649 C CA . VAL A 1 87 ? -10.547 -27.25 2.916 1 92.56 87 VAL A CA 1
ATOM 650 C C . VAL A 1 87 ? -9.398 -26.281 2.666 1 92.56 87 VAL A C 1
ATOM 652 O O . VAL A 1 87 ? -9.422 -25.516 1.698 1 92.56 87 VAL A O 1
ATOM 655 N N . SER A 1 88 ? -8.398 -26.25 3.531 1 90.81 88 SER A N 1
ATOM 656 C CA . SER A 1 88 ? -7.188 -25.469 3.311 1 90.81 88 SER A CA 1
ATOM 657 C C . SER A 1 88 ? -6.16 -26.266 2.512 1 90.81 88 SER A C 1
ATOM 659 O O . SER A 1 88 ? -5.793 -27.375 2.895 1 90.81 88 SER A O 1
ATOM 661 N N . LEU A 1 89 ? -5.699 -25.719 1.405 1 91.88 89 LEU A N 1
ATOM 662 C CA . LEU A 1 89 ? -4.715 -26.375 0.555 1 91.88 89 LEU A CA 1
ATOM 663 C C . LEU A 1 89 ? -3.311 -25.859 0.841 1 91.88 89 LEU A C 1
ATOM 665 O O . LEU A 1 89 ? -2.488 -25.734 -0.072 1 91.88 89 LEU A O 1
ATOM 669 N N . TYR A 1 90 ? -3.055 -25.359 1.98 1 82.88 90 TYR A N 1
ATOM 670 C CA . TYR A 1 90 ? -1.744 -24.906 2.43 1 82.88 90 TYR A CA 1
ATOM 671 C C . TYR A 1 90 ? -1.508 -25.281 3.889 1 82.88 90 TYR A C 1
ATOM 673 O O . TYR A 1 90 ? -1.296 -24.391 4.73 1 82.88 90 TYR A O 1
ATOM 681 N N . GLY A 1 91 ? -1.506 -26.578 4.09 1 77 91 GLY A N 1
ATOM 682 C CA . GLY A 1 91 ? -1.271 -27.094 5.43 1 77 91 GLY A CA 1
ATOM 683 C C . GLY A 1 91 ? 0.201 -27.281 5.746 1 77 91 GLY A C 1
ATOM 684 O O . GLY A 1 91 ? 1.057 -26.594 5.176 1 77 91 GLY A O 1
ATOM 685 N N . SER A 1 92 ? 0.519 -28.094 6.668 1 77.88 92 SER A N 1
ATOM 686 C CA . SER A 1 92 ? 1.855 -28.219 7.242 1 77.88 92 SER A CA 1
ATOM 687 C C . SER A 1 92 ? 2.727 -29.172 6.43 1 77.88 92 SER A C 1
ATOM 689 O O . SER A 1 92 ? 3.941 -29.219 6.625 1 77.88 92 SER A O 1
ATOM 691 N N . THR A 1 93 ? 2.064 -29.844 5.492 1 81.56 93 THR A N 1
ATOM 692 C CA . THR A 1 93 ? 2.832 -30.812 4.727 1 81.56 93 THR A CA 1
ATOM 693 C C . THR A 1 93 ? 2.688 -30.562 3.229 1 81.56 93 THR A C 1
ATOM 695 O O . THR A 1 93 ? 1.729 -29.922 2.793 1 81.56 93 THR A O 1
ATOM 698 N N . TYR A 1 94 ? 3.609 -31.094 2.549 1 85.81 94 TYR A N 1
ATOM 699 C CA . TYR A 1 94 ? 3.609 -31 1.093 1 85.81 94 TYR A CA 1
ATOM 700 C C . TYR A 1 94 ? 2.354 -31.625 0.504 1 85.81 94 TYR A C 1
ATOM 702 O O . TYR A 1 94 ? 1.798 -31.125 -0.476 1 85.81 94 TYR A O 1
ATOM 710 N N . ASP A 1 95 ? 1.872 -32.625 1.096 1 87.75 95 ASP A N 1
ATOM 711 C CA . ASP A 1 95 ? 0.7 -33.344 0.607 1 87.75 95 ASP A CA 1
ATOM 712 C C . ASP A 1 95 ? -0.566 -32.5 0.772 1 87.75 95 ASP A C 1
ATOM 714 O O . ASP A 1 95 ? -1.547 -32.719 0.052 1 87.75 95 ASP A O 1
ATOM 718 N N . SER A 1 96 ? -0.503 -31.609 1.688 1 88.06 96 SER A N 1
ATOM 719 C CA . SER A 1 96 ? -1.671 -30.781 1.969 1 88.06 96 SER A CA 1
ATOM 720 C C . SER A 1 96 ? -1.933 -29.781 0.836 1 88.06 96 SER A C 1
ATOM 722 O O . SER A 1 96 ? -3.002 -29.172 0.772 1 88.06 96 SER A O 1
ATOM 724 N N . LEU A 1 97 ? -1.028 -29.703 -0.051 1 91.94 97 LEU A N 1
ATOM 725 C CA . LEU A 1 97 ? -1.159 -28.781 -1.171 1 91.94 97 LEU A CA 1
ATOM 726 C C . LEU A 1 97 ? -2.191 -29.281 -2.174 1 91.94 97 LEU A C 1
ATOM 728 O O . LEU A 1 97 ? -2.648 -28.516 -3.033 1 91.94 97 LEU A O 1
ATOM 732 N N . ARG A 1 98 ? -2.553 -30.578 -2.025 1 94.06 98 ARG A N 1
ATOM 733 C CA . ARG A 1 98 ? -3.525 -31.219 -2.896 1 94.06 98 ARG A CA 1
ATOM 734 C C . ARG A 1 98 ? -4.777 -31.609 -2.121 1 94.06 98 ARG A C 1
ATOM 736 O O . ARG A 1 98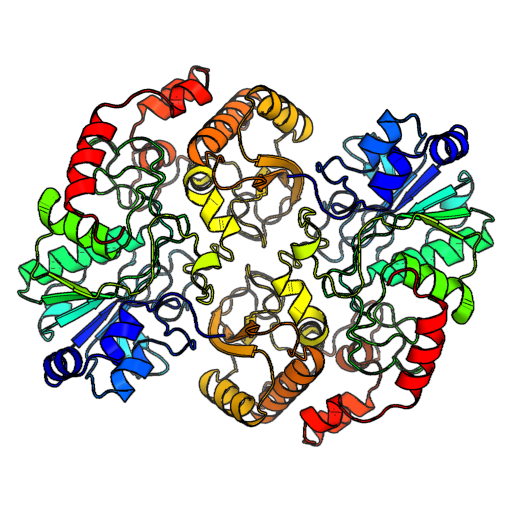 ? -4.691 -32.062 -0.982 1 94.06 98 ARG A O 1
ATOM 743 N N . PRO A 1 99 ? -5.887 -31.359 -2.785 1 96 99 PRO A N 1
ATOM 744 C CA . PRO A 1 99 ? -7.051 -32 -2.164 1 96 99 PRO A CA 1
ATOM 745 C C . PRO A 1 99 ? -6.984 -33.531 -2.213 1 96 99 PRO A C 1
ATOM 747 O O . PRO A 1 99 ? -6.473 -34.094 -3.18 1 96 99 PRO A O 1
ATOM 750 N N . THR A 1 100 ? -7.508 -34.188 -1.192 1 95.44 100 THR A N 1
ATOM 751 C CA . THR A 1 100 ? -7.578 -35.625 -1.197 1 95.44 100 THR A CA 1
ATOM 752 C C . THR A 1 100 ? -8.703 -36.125 -2.1 1 95.44 100 THR A C 1
ATOM 754 O O . THR A 1 100 ? -9.633 -35.344 -2.408 1 95.44 100 THR A O 1
ATOM 757 N N . GLN A 1 101 ? -8.609 -37.406 -2.445 1 96.88 101 GLN A N 1
ATOM 758 C CA . GLN A 1 101 ? -9.664 -37.969 -3.273 1 96.88 101 GLN A CA 1
ATOM 759 C C . GLN A 1 101 ? -11 -37.969 -2.543 1 96.88 101 GLN A C 1
ATOM 761 O O . GLN A 1 101 ? -12.055 -37.781 -3.162 1 96.88 101 GLN A O 1
ATOM 766 N N . ASP A 1 102 ? -10.977 -38.094 -1.237 1 96.31 102 ASP A N 1
ATOM 767 C CA . ASP A 1 102 ? -12.195 -38.062 -0.436 1 96.31 102 ASP A CA 1
ATOM 768 C C . ASP A 1 102 ? -12.836 -36.656 -0.483 1 96.31 102 ASP A C 1
ATOM 770 O O . ASP A 1 102 ? -14.062 -36.531 -0.513 1 96.31 102 ASP A O 1
ATOM 774 N N . GLN A 1 103 ? -12.047 -35.688 -0.496 1 96 103 GLN A N 1
ATOM 775 C CA . GLN A 1 103 ? -12.523 -34.312 -0.51 1 96 103 GLN A CA 1
ATOM 776 C C . GLN A 1 103 ? -13.141 -33.938 -1.86 1 96 103 GLN A C 1
ATOM 778 O O . GLN A 1 103 ? -13.875 -32.969 -1.973 1 96 103 GLN A O 1
ATOM 783 N N . LEU A 1 104 ? -12.844 -34.75 -2.881 1 98 104 LEU A N 1
ATOM 784 C CA . LEU A 1 104 ? -13.32 -34.5 -4.23 1 98 104 LEU A CA 1
ATOM 785 C C . LEU A 1 104 ? -14.445 -35.438 -4.613 1 98 104 LEU A C 1
ATOM 787 O O . LEU A 1 104 ? -15.102 -35.25 -5.641 1 98 104 LEU A O 1
ATOM 791 N N . ALA A 1 105 ? -14.727 -36.469 -3.809 1 96.69 105 ALA A N 1
ATOM 792 C CA . ALA A 1 105 ? -15.555 -37.625 -4.164 1 96.69 105 ALA A CA 1
ATOM 793 C C . ALA A 1 105 ? -17 -37.188 -4.426 1 96.69 105 ALA A C 1
ATOM 795 O O . ALA A 1 105 ? -17.703 -37.812 -5.207 1 96.69 105 ALA A O 1
ATOM 796 N N . ASP A 1 106 ? -17.453 -36.188 -3.814 1 96.25 106 ASP A N 1
ATOM 797 C CA . ASP A 1 106 ? -18.844 -35.781 -3.969 1 96.25 106 ASP A CA 1
ATOM 798 C C . ASP A 1 106 ? -18.953 -34.531 -4.859 1 96.25 106 ASP A C 1
ATOM 800 O O . ASP A 1 106 ? -19.938 -33.812 -4.789 1 96.25 106 ASP A O 1
ATOM 804 N N . LEU A 1 107 ? -17.953 -34.25 -5.645 1 98.44 107 LEU A N 1
ATOM 805 C CA . LEU A 1 107 ? -17.969 -33.094 -6.539 1 98.44 107 LEU A CA 1
ATOM 806 C C . LEU A 1 107 ? -18.047 -33.562 -7.996 1 98.44 107 LEU A C 1
ATOM 808 O O . LEU A 1 107 ? -17.453 -34.562 -8.367 1 98.44 107 LEU A O 1
ATOM 812 N N . ASP A 1 108 ? -18.719 -32.812 -8.781 1 98.5 108 ASP A N 1
ATOM 813 C CA . ASP A 1 108 ? -18.766 -33 -10.227 1 98.5 108 ASP A CA 1
ATOM 814 C C . ASP A 1 108 ? -17.844 -32 -10.938 1 98.5 108 ASP A C 1
ATOM 816 O O . ASP A 1 108 ? -17.203 -32.344 -11.922 1 98.5 108 ASP A O 1
ATOM 820 N N . ILE A 1 109 ? -17.812 -30.781 -10.469 1 98.69 109 ILE A N 1
ATOM 821 C CA . ILE A 1 109 ? -17.078 -29.672 -11.062 1 98.69 109 ILE A CA 1
ATOM 822 C C . ILE A 1 109 ? -16.391 -28.859 -9.961 1 98.69 109 ILE A C 1
ATOM 824 O O . ILE A 1 109 ? -16.969 -28.641 -8.891 1 98.69 109 ILE A O 1
ATOM 828 N N . VAL A 1 110 ? -15.195 -28.438 -10.156 1 98.81 110 VAL A N 1
ATOM 829 C CA . VAL A 1 110 ? -14.531 -27.453 -9.32 1 98.81 110 VAL A CA 1
ATOM 830 C C . VAL A 1 110 ? -14.297 -26.172 -10.117 1 98.81 110 VAL A C 1
ATOM 832 O O . VAL A 1 110 ? -13.719 -26.219 -11.203 1 98.81 110 VAL A O 1
ATOM 835 N N . LEU A 1 111 ? -14.828 -25.062 -9.656 1 98.88 111 LEU A N 1
ATOM 836 C CA . LEU A 1 111 ? -14.484 -23.734 -10.18 1 98.88 111 LEU A CA 1
ATOM 837 C C . LEU A 1 111 ? -13.242 -23.188 -9.477 1 98.88 111 LEU A C 1
ATOM 839 O O . LEU A 1 111 ? -13.117 -23.281 -8.258 1 98.88 111 LEU A O 1
ATOM 843 N N . ALA A 1 112 ? -12.312 -22.719 -10.242 1 98.81 112 ALA A N 1
ATOM 844 C CA . ALA A 1 112 ? -11.141 -22.031 -9.703 1 98.81 112 ALA A CA 1
ATOM 845 C C . ALA A 1 112 ? -11.148 -20.562 -10.086 1 98.81 112 ALA A C 1
ATOM 847 O O . ALA A 1 112 ? -11.016 -20.219 -11.266 1 98.81 112 ALA A O 1
ATOM 848 N N . ASP A 1 113 ? -11.297 -19.688 -9.109 1 98.62 113 ASP A N 1
ATOM 849 C CA . ASP A 1 113 ? -11.305 -18.234 -9.289 1 98.62 113 ASP A CA 1
ATOM 850 C C . ASP A 1 113 ? -10.328 -17.562 -8.336 1 98.62 113 ASP A C 1
ATOM 852 O O . ASP A 1 113 ? -10.68 -17.281 -7.184 1 98.62 113 ASP A O 1
ATOM 856 N N . ILE A 1 114 ? -9.141 -17.234 -8.859 1 97.31 114 ILE A N 1
ATOM 857 C CA . ILE A 1 114 ? -8.102 -16.625 -8.039 1 97.31 114 ILE A CA 1
ATOM 858 C C . ILE A 1 114 ? -7.297 -15.633 -8.875 1 97.31 114 ILE A C 1
ATOM 860 O O . ILE A 1 114 ? -6.969 -15.906 -10.031 1 97.31 114 ILE A O 1
ATOM 864 N N . GLN A 1 115 ? -7.086 -14.484 -8.297 1 98.12 115 GLN A N 1
ATOM 865 C CA . GLN A 1 115 ? -6.195 -13.508 -8.922 1 98.12 115 GLN A CA 1
ATOM 866 C C . GLN A 1 115 ? -4.734 -13.852 -8.641 1 98.12 115 GLN A C 1
ATOM 868 O O . GLN A 1 115 ? -4.293 -13.836 -7.492 1 98.12 115 GLN A O 1
ATOM 873 N N . ASP A 1 116 ? -3.986 -14.211 -9.648 1 97.5 116 ASP A N 1
ATOM 874 C CA . ASP A 1 116 ? -2.541 -14.406 -9.57 1 97.5 116 ASP A CA 1
ATOM 875 C C . ASP A 1 116 ? -1.798 -13.094 -9.805 1 97.5 116 ASP A C 1
ATOM 877 O O . ASP A 1 116 ? -2.42 -12.039 -9.977 1 97.5 116 ASP A O 1
ATOM 881 N N . ILE A 1 117 ? -0.354 -13.133 -9.734 1 98.12 117 ILE A N 1
ATOM 882 C CA . ILE A 1 117 ? 0.353 -11.867 -9.883 1 98.12 117 ILE A CA 1
ATOM 883 C C . ILE A 1 117 ? 1.345 -11.961 -11.039 1 98.12 117 ILE A C 1
ATOM 885 O O . ILE A 1 117 ? 2.068 -11 -11.32 1 98.12 117 ILE A O 1
ATOM 889 N N . GLY A 1 118 ? 1.489 -13.148 -11.641 1 98.25 118 GLY A N 1
ATOM 890 C CA . GLY A 1 118 ? 2.271 -13.258 -12.867 1 98.25 118 GLY A CA 1
ATOM 891 C C . GLY A 1 118 ? 3.705 -13.688 -12.617 1 98.25 118 GLY A C 1
ATOM 892 O O . GLY A 1 118 ? 4.57 -13.508 -13.477 1 98.25 118 GLY A O 1
ATOM 893 N N . ALA A 1 119 ? 3.963 -14.25 -11.43 1 98.38 119 ALA A N 1
ATOM 894 C CA . ALA A 1 119 ? 5.305 -14.711 -11.078 1 98.38 119 ALA A CA 1
ATOM 895 C C . ALA A 1 119 ? 5.293 -16.188 -10.68 1 98.38 119 ALA A C 1
ATOM 897 O O . ALA A 1 119 ? 4.383 -16.641 -9.992 1 98.38 119 ALA A O 1
ATOM 898 N N . ARG A 1 120 ? 6.301 -16.906 -11.047 1 97.31 120 ARG A N 1
ATOM 899 C CA . ARG A 1 120 ? 6.383 -18.359 -10.906 1 97.31 120 ARG A CA 1
ATOM 900 C C . ARG A 1 120 ? 6.297 -18.766 -9.438 1 97.31 120 ARG A C 1
ATOM 902 O O . ARG A 1 120 ? 5.641 -19.75 -9.102 1 97.31 120 ARG A O 1
ATOM 909 N N . TYR A 1 121 ? 6.977 -18.031 -8.617 1 96.75 121 TYR A N 1
ATOM 910 C CA . TYR A 1 121 ? 7.066 -18.484 -7.234 1 96.75 121 TYR A CA 1
ATOM 911 C C . TYR A 1 121 ? 5.945 -17.906 -6.391 1 96.75 121 TYR A C 1
ATOM 913 O O . TYR A 1 121 ? 5.945 -18.031 -5.164 1 96.75 121 TYR A O 1
ATOM 921 N N . TYR A 1 122 ? 4.977 -17.125 -7.035 1 96.5 122 TYR A N 1
ATOM 922 C CA . TYR A 1 122 ? 3.68 -16.875 -6.418 1 96.5 122 TYR A CA 1
ATOM 923 C C . TYR A 1 122 ? 2.756 -18.078 -6.594 1 96.5 122 TYR A C 1
ATOM 925 O O . TYR A 1 122 ? 2.309 -18.375 -7.703 1 96.5 122 TYR A O 1
ATOM 933 N N . THR A 1 123 ? 2.492 -18.859 -5.676 1 94.5 123 THR A N 1
ATOM 934 C CA . THR A 1 123 ? 2.217 -20.281 -5.738 1 94.5 123 THR A CA 1
ATOM 935 C C . THR A 1 123 ? 0.763 -20.547 -6.129 1 94.5 123 THR A C 1
ATOM 937 O O . THR A 1 123 ? 0.338 -21.688 -6.246 1 94.5 123 THR A O 1
ATOM 940 N N . TYR A 1 124 ? -0.078 -19.516 -6.398 1 96.44 124 TYR A N 1
ATOM 941 C CA . TYR A 1 124 ? -1.482 -19.719 -6.742 1 96.44 124 TYR A CA 1
ATOM 942 C C . TYR A 1 124 ? -1.622 -20.531 -8.023 1 96.44 124 TYR A C 1
ATOM 944 O O . TYR A 1 124 ? -2.525 -21.359 -8.141 1 96.44 124 TYR A O 1
ATOM 952 N N . ALA A 1 125 ? -0.729 -20.312 -8.977 1 97.44 125 ALA A N 1
ATOM 953 C CA . ALA A 1 125 ? -0.755 -21.109 -10.211 1 97.44 125 ALA A CA 1
ATOM 954 C C . ALA A 1 125 ? -0.569 -22.594 -9.914 1 97.44 125 ALA A C 1
ATOM 956 O O . ALA A 1 125 ? -1.239 -23.438 -10.516 1 97.44 125 ALA A O 1
ATOM 957 N N . TYR A 1 126 ? 0.297 -22.859 -9.039 1 97.31 126 TYR A N 1
ATOM 958 C CA . TYR A 1 126 ? 0.563 -24.266 -8.703 1 97.31 126 TYR A CA 1
ATOM 959 C C . TYR A 1 126 ? -0.586 -24.859 -7.898 1 97.31 126 TYR A C 1
ATOM 961 O O . TYR A 1 126 ? -0.908 -26.031 -8.047 1 97.31 126 TYR A O 1
ATOM 969 N N . THR A 1 127 ? -1.189 -24.016 -7.027 1 96.94 127 THR A N 1
ATOM 970 C CA . THR A 1 127 ? -2.381 -24.484 -6.324 1 96.94 127 THR A CA 1
ATOM 971 C C . THR A 1 127 ? -3.465 -24.906 -7.309 1 96.94 127 THR A C 1
ATOM 973 O O . THR A 1 127 ? -4.074 -25.969 -7.156 1 96.94 127 THR A O 1
ATOM 976 N N . VAL A 1 128 ? -3.664 -24.125 -8.336 1 98.19 128 VAL A N 1
ATOM 977 C CA . VAL A 1 128 ? -4.652 -24.453 -9.359 1 98.19 128 VAL A CA 1
ATOM 978 C C . VAL A 1 128 ? -4.207 -25.703 -10.125 1 98.19 128 VAL A C 1
ATOM 980 O O . VAL A 1 128 ? -5.012 -26.594 -10.383 1 98.19 128 VAL A O 1
ATOM 983 N N . GLY A 1 129 ? -2.939 -25.797 -10.461 1 98.38 129 GLY A N 1
ATOM 984 C CA . GLY A 1 129 ? -2.418 -26.969 -11.164 1 98.38 129 GLY A CA 1
ATOM 985 C C . GLY A 1 129 ? -2.586 -28.25 -10.375 1 98.38 129 GLY A C 1
ATOM 986 O O . GLY A 1 129 ? -2.996 -29.281 -10.93 1 98.38 129 GLY A O 1
ATOM 987 N N . LEU A 1 130 ? -2.236 -28.172 -9.117 1 97.88 130 LEU A N 1
ATOM 988 C CA . LEU A 1 130 ? -2.371 -29.344 -8.258 1 97.88 130 LEU A CA 1
ATOM 989 C C . LEU A 1 130 ? -3.834 -29.734 -8.109 1 97.88 130 LEU A C 1
ATOM 991 O O . LEU A 1 130 ? -4.152 -30.922 -8.031 1 97.88 130 LEU A O 1
ATOM 995 N N . MET A 1 131 ? -4.73 -28.766 -8.031 1 98.31 131 MET A N 1
ATOM 996 C CA . MET A 1 131 ? -6.168 -29.031 -8.062 1 98.31 131 MET A CA 1
ATOM 997 C C . MET A 1 131 ? -6.562 -29.75 -9.336 1 98.31 131 MET A C 1
ATOM 999 O O . MET A 1 131 ? -7.297 -30.75 -9.297 1 98.31 131 MET A O 1
ATOM 1003 N N . MET A 1 132 ? -6.07 -29.297 -10.461 1 98.75 132 MET A N 1
ATOM 1004 C CA . MET A 1 132 ? -6.355 -29.922 -11.75 1 98.75 132 MET A CA 1
ATOM 1005 C C . MET A 1 132 ? -5.918 -31.375 -11.758 1 98.75 132 MET A C 1
ATOM 1007 O O . MET A 1 132 ? -6.684 -32.25 -12.156 1 98.75 132 MET A O 1
ATOM 1011 N N . GLU A 1 133 ? -4.734 -31.609 -11.305 1 98.31 133 GLU A N 1
ATOM 1012 C CA . GLU A 1 133 ? -4.199 -32.969 -11.281 1 98.31 133 GLU A CA 1
ATOM 1013 C C . GLU A 1 133 ? -5.074 -33.875 -10.43 1 98.31 133 GLU A C 1
ATOM 1015 O O . GLU A 1 133 ? -5.41 -35 -10.852 1 98.31 133 GLU A O 1
ATOM 1020 N N . ALA A 1 134 ? -5.387 -33.438 -9.227 1 98.38 134 ALA A N 1
ATOM 1021 C CA . ALA A 1 134 ? -6.211 -34.219 -8.312 1 98.38 134 ALA A CA 1
ATOM 1022 C C . ALA A 1 134 ? -7.594 -34.469 -8.898 1 98.38 134 ALA A C 1
ATOM 1024 O O . ALA A 1 134 ? -8.125 -35.594 -8.797 1 98.38 134 ALA A O 1
ATOM 1025 N N . CYS A 1 135 ? -8.188 -33.5 -9.477 1 98.75 135 CYS A N 1
ATOM 1026 C CA . CYS A 1 135 ? -9.508 -33.594 -10.086 1 98.75 135 CYS A CA 1
ATOM 1027 C C . CYS A 1 135 ? -9.484 -34.562 -11.266 1 98.75 135 CYS A C 1
ATOM 1029 O O . CYS A 1 135 ? -10.422 -35.344 -11.461 1 98.75 135 CYS A O 1
ATOM 1031 N N . GLY A 1 136 ? -8.445 -34.469 -12.078 1 98.56 136 GLY A N 1
ATOM 1032 C CA . GLY A 1 136 ? -8.297 -35.438 -13.172 1 98.56 136 GLY A CA 1
ATOM 1033 C C . GLY A 1 136 ? -8.367 -36.875 -12.719 1 98.56 136 GLY A C 1
ATOM 1034 O O . GLY A 1 136 ? -9.039 -37.688 -13.344 1 98.56 136 GLY A O 1
ATOM 1035 N N . LYS A 1 137 ? -7.695 -37.188 -11.672 1 97.88 137 LYS A N 1
ATOM 1036 C CA . LYS A 1 137 ? -7.672 -38.531 -11.117 1 97.88 137 LYS A CA 1
ATOM 1037 C C . LYS A 1 137 ? -9.039 -38.938 -10.562 1 97.88 137 LYS A C 1
ATOM 1039 O O . LYS A 1 137 ? -9.406 -40.125 -10.578 1 97.88 137 LYS A O 1
ATOM 1044 N N . ALA A 1 138 ? -9.758 -37.969 -10.117 1 98.12 138 ALA A N 1
ATOM 1045 C CA . ALA A 1 138 ? -11.055 -38.188 -9.484 1 98.12 138 ALA A CA 1
ATOM 1046 C C . ALA A 1 138 ? -12.18 -38.156 -10.508 1 98.12 138 ALA A C 1
ATOM 1048 O O . ALA A 1 138 ? -13.328 -38.5 -10.195 1 98.12 138 ALA A O 1
ATOM 1049 N N . GLY A 1 139 ? -11.875 -37.75 -11.695 1 98.06 139 GLY A N 1
ATOM 1050 C CA . GLY A 1 139 ? -12.898 -37.625 -12.719 1 98.06 139 GLY A CA 1
ATOM 1051 C C . GLY A 1 139 ? -13.758 -36.375 -12.531 1 98.06 139 GLY A C 1
ATOM 1052 O O . GLY A 1 139 ? -14.938 -36.375 -12.906 1 98.06 139 GLY A O 1
ATOM 1053 N N . VAL A 1 140 ? -13.289 -35.406 -11.844 1 98.69 140 VAL A N 1
ATOM 1054 C CA . VAL A 1 140 ? -13.977 -34.156 -11.594 1 98.69 140 VAL A CA 1
ATOM 1055 C C . VAL A 1 140 ? -13.547 -33.125 -12.641 1 98.69 140 VAL A C 1
ATOM 1057 O O . VAL A 1 140 ? -12.359 -32.969 -12.938 1 98.69 140 VAL A O 1
ATOM 1060 N N . GLU A 1 141 ? -14.445 -32.406 -13.242 1 98.56 141 GLU A N 1
ATOM 1061 C CA . GLU A 1 141 ? -14.156 -31.344 -14.203 1 98.56 141 GLU A CA 1
ATOM 1062 C C . GLU A 1 141 ? -13.672 -30.078 -13.508 1 98.56 141 GLU A C 1
ATOM 1064 O O . GLU A 1 141 ? -14.086 -29.781 -12.391 1 98.56 141 GLU A O 1
ATOM 1069 N N . VAL A 1 142 ? -12.758 -29.328 -14.133 1 98.88 142 VAL A N 1
ATOM 1070 C CA . VAL A 1 142 ? -12.25 -28.078 -13.562 1 98.88 142 VAL A CA 1
ATOM 1071 C C . VAL A 1 142 ? -12.547 -26.922 -14.508 1 98.88 142 VAL A C 1
ATOM 1073 O O . VAL A 1 142 ? -12.25 -27 -15.703 1 98.88 142 VAL A O 1
ATOM 1076 N N . TRP A 1 143 ? -13.195 -25.859 -14.008 1 98.94 143 TRP A N 1
ATOM 1077 C CA . TRP A 1 143 ? -13.367 -24.594 -14.711 1 98.94 143 TRP A CA 1
ATOM 1078 C C . TRP A 1 143 ? -12.492 -23.5 -14.094 1 98.94 143 TRP A C 1
ATOM 1080 O O . TRP A 1 143 ? -12.633 -23.188 -12.914 1 98.94 143 TRP A O 1
ATOM 1090 N N . VAL A 1 144 ? -11.586 -22.984 -14.867 1 98.94 144 VAL A N 1
ATOM 1091 C CA . VAL A 1 144 ? -10.812 -21.844 -14.414 1 98.94 144 VAL A CA 1
ATOM 1092 C C . VAL A 1 144 ? -11.484 -20.547 -14.883 1 98.94 144 VAL A C 1
ATOM 1094 O O . VAL A 1 144 ? -11.664 -20.328 -16.078 1 98.94 144 VAL A O 1
ATOM 1097 N N . LEU A 1 145 ? -11.93 -19.75 -13.93 1 98.94 145 LEU A N 1
ATOM 1098 C CA . LEU A 1 145 ? -12.477 -18.422 -14.219 1 98.94 145 LEU A CA 1
ATOM 1099 C C . LEU A 1 145 ? -11.367 -17.391 -14.336 1 98.94 145 LEU A C 1
ATOM 1101 O O . LEU A 1 145 ? -10.914 -16.844 -13.328 1 98.94 145 LEU A O 1
ATOM 1105 N N . ASP A 1 146 ? -11.008 -17.125 -15.555 1 98.88 146 ASP A N 1
ATOM 1106 C CA . ASP A 1 146 ? -9.742 -16.469 -15.836 1 98.88 146 ASP A CA 1
ATOM 1107 C C . ASP A 1 146 ? -9.766 -15 -15.398 1 98.88 146 ASP A C 1
ATOM 1109 O O . ASP A 1 146 ? -10.828 -14.375 -15.375 1 98.88 146 ASP A O 1
ATOM 1113 N N . ARG A 1 147 ? -8.711 -14.531 -14.961 1 98.81 147 ARG A N 1
ATOM 1114 C CA . ARG A 1 147 ? -8.461 -13.156 -14.531 1 98.81 147 ARG A CA 1
ATOM 1115 C C . ARG A 1 147 ? -7.184 -12.602 -15.148 1 98.81 147 ARG A C 1
ATOM 1117 O O . ARG A 1 147 ? -6.355 -13.359 -15.656 1 98.81 147 ARG A O 1
ATOM 1124 N N . PRO A 1 148 ? -6.98 -11.289 -15.109 1 98.81 148 PRO A N 1
ATOM 1125 C CA . PRO A 1 148 ? -5.828 -10.672 -15.766 1 98.81 148 PRO A CA 1
ATOM 1126 C C . PRO A 1 148 ? -4.504 -11.039 -15.109 1 98.81 148 PRO A C 1
ATOM 1128 O O . PRO A 1 148 ? -4.438 -11.211 -13.891 1 98.81 148 PRO A O 1
ATOM 1131 N N . ASN A 1 149 ? -3.5 -11.312 -15.906 1 98.81 149 ASN A N 1
ATOM 1132 C CA . ASN A 1 149 ? -2.152 -11.109 -15.383 1 98.81 149 ASN A CA 1
ATOM 1133 C C . ASN A 1 149 ? -1.892 -9.641 -15.07 1 98.81 149 ASN A C 1
ATOM 1135 O O . ASN A 1 149 ? -1.92 -8.789 -15.961 1 98.81 149 ASN A O 1
ATOM 1139 N N . PRO A 1 150 ? -1.65 -9.273 -13.828 1 98.75 150 PRO A N 1
ATOM 1140 C CA . PRO A 1 150 ? -1.641 -7.859 -13.453 1 98.75 150 PRO A CA 1
ATOM 1141 C C . PRO A 1 150 ? -0.414 -7.121 -13.984 1 98.75 150 PRO A C 1
ATOM 1143 O O . PRO A 1 150 ? -0.407 -5.887 -14.031 1 98.75 150 PRO A O 1
ATOM 1146 N N . ILE A 1 151 ? 0.66 -7.824 -14.297 1 98.75 151 ILE A N 1
ATOM 1147 C CA . ILE A 1 151 ? 1.877 -7.168 -14.758 1 98.75 151 ILE A CA 1
ATOM 1148 C C . ILE A 1 151 ? 2.064 -7.422 -16.25 1 98.75 151 ILE A C 1
ATOM 1150 O O . ILE A 1 151 ? 3.189 -7.613 -16.719 1 98.75 151 ILE A O 1
ATOM 1154 N N . ASN A 1 152 ? 0.983 -7.598 -16.953 1 97.56 152 ASN A N 1
ATOM 1155 C CA . ASN A 1 152 ? 0.77 -7.758 -18.391 1 97.56 152 ASN A CA 1
ATOM 1156 C C . ASN A 1 152 ? 1.072 -9.18 -18.844 1 97.56 152 ASN A C 1
ATOM 1158 O O . ASN A 1 152 ? 1.419 -10.039 -18.031 1 97.56 152 ASN A O 1
ATOM 1162 N N . GLY A 1 153 ? 0.828 -9.484 -20.125 1 97.75 153 GLY A N 1
ATOM 1163 C CA . GLY A 1 153 ? 0.974 -10.82 -20.688 1 97.75 153 GLY A CA 1
ATOM 1164 C C . GLY A 1 153 ? 2.031 -10.906 -21.766 1 97.75 153 GLY A C 1
ATOM 1165 O O . GLY A 1 153 ? 2.061 -11.867 -22.531 1 97.75 153 GLY A O 1
ATOM 1166 N N . GLU A 1 154 ? 2.863 -9.883 -21.875 1 96.56 154 GLU A N 1
ATOM 1167 C CA . GLU A 1 154 ? 3.846 -9.828 -22.953 1 96.56 154 GLU A CA 1
ATOM 1168 C C . GLU A 1 154 ? 5.25 -10.117 -22.438 1 96.56 154 GLU A C 1
ATOM 1170 O O . GLU A 1 154 ? 5.992 -10.898 -23.031 1 96.56 154 GLU A O 1
ATOM 1175 N N . ALA A 1 155 ? 5.578 -9.508 -21.359 1 94.38 155 ALA A N 1
ATOM 1176 C CA . ALA A 1 155 ? 6.945 -9.57 -20.844 1 94.38 155 ALA A CA 1
ATOM 1177 C C . ALA A 1 155 ? 7.238 -10.93 -20.219 1 94.38 155 ALA A C 1
ATOM 1179 O O . ALA A 1 155 ? 6.438 -11.438 -19.422 1 94.38 155 ALA A O 1
ATOM 1180 N N . VAL A 1 156 ? 8.234 -11.547 -20.641 1 95.25 156 VAL A N 1
ATOM 1181 C CA . VAL A 1 156 ? 8.789 -12.758 -20.031 1 95.25 156 VAL A CA 1
ATOM 1182 C C . VAL A 1 156 ? 10.195 -12.477 -19.516 1 95.25 156 VAL A C 1
ATOM 1184 O O . VAL A 1 156 ? 11.023 -11.906 -20.219 1 95.25 156 VAL A O 1
ATOM 1187 N N . GLU A 1 157 ? 10.438 -12.727 -18.234 1 94.88 157 GLU A N 1
ATOM 1188 C CA . GLU A 1 157 ? 11.734 -12.484 -17.609 1 94.88 157 GLU A CA 1
ATOM 1189 C C . GLU A 1 157 ? 12.188 -13.695 -16.797 1 94.88 157 GLU A C 1
ATOM 1191 O O . GLU A 1 157 ? 11.359 -14.414 -16.234 1 94.88 157 GLU A O 1
ATOM 1196 N N . GLY A 1 158 ? 13.523 -13.859 -16.719 1 93.31 158 GLY A N 1
ATOM 1197 C CA . GLY A 1 158 ? 14.125 -14.828 -15.812 1 93.31 158 GLY A CA 1
ATOM 1198 C C . GLY A 1 158 ? 14.297 -16.203 -16.438 1 93.31 158 GLY A C 1
ATOM 1199 O O . GLY A 1 158 ? 13.797 -16.469 -17.531 1 93.31 158 GLY A O 1
ATOM 1200 N N . ASN A 1 159 ? 14.992 -17.109 -15.742 1 93.06 159 ASN A N 1
ATOM 1201 C CA . ASN A 1 159 ? 15.328 -18.453 -16.219 1 93.06 159 ASN A CA 1
ATOM 1202 C C . ASN A 1 159 ? 14.211 -19.438 -15.906 1 93.06 159 ASN A C 1
ATOM 1204 O O . ASN A 1 159 ? 13.258 -19.109 -15.203 1 93.06 159 ASN A O 1
ATOM 1208 N N . ILE A 1 160 ? 14.352 -20.578 -16.531 1 95 160 ILE A N 1
ATOM 1209 C CA . ILE A 1 160 ? 13.438 -21.703 -16.297 1 95 160 ILE A CA 1
ATOM 1210 C C . ILE A 1 160 ? 13.93 -22.531 -15.125 1 95 160 ILE A C 1
ATOM 1212 O O . ILE A 1 160 ? 15.141 -22.75 -14.969 1 95 160 ILE A O 1
ATOM 1216 N N . VAL A 1 161 ? 13.016 -22.969 -14.297 1 94.69 161 VAL A N 1
ATOM 1217 C CA . VAL A 1 161 ? 13.398 -23.797 -13.164 1 94.69 161 VAL A CA 1
ATOM 1218 C C . VAL A 1 161 ? 13.969 -25.125 -13.656 1 94.69 161 VAL A C 1
ATOM 1220 O O . VAL A 1 161 ? 13.375 -25.797 -14.508 1 94.69 161 VAL A O 1
ATOM 1223 N N . ARG A 1 162 ? 15.133 -25.484 -13.133 1 93.75 162 ARG A N 1
ATOM 1224 C CA . ARG A 1 162 ? 15.773 -26.75 -13.469 1 93.75 162 ARG A CA 1
ATOM 1225 C C . ARG A 1 162 ? 15.234 -27.875 -12.594 1 93.75 162 ARG A C 1
ATOM 1227 O O . ARG A 1 162 ? 14.672 -27.625 -11.523 1 93.75 162 ARG A O 1
ATOM 1234 N N . ASP A 1 163 ? 15.492 -29.094 -13.062 1 92.75 163 ASP A N 1
ATOM 1235 C CA . ASP A 1 163 ? 14.977 -30.266 -12.367 1 92.75 163 ASP A CA 1
ATOM 1236 C C . ASP A 1 163 ? 15.531 -30.359 -10.945 1 92.75 163 ASP A C 1
ATOM 1238 O O . ASP A 1 163 ? 14.82 -30.734 -10.016 1 92.75 163 ASP A O 1
ATOM 1242 N N . GLU A 1 164 ? 16.719 -29.969 -10.75 1 92.25 164 GLU A N 1
ATOM 1243 C CA . GLU A 1 164 ? 17.375 -30.109 -9.461 1 92.25 164 GLU A CA 1
ATOM 1244 C C . GLU A 1 164 ? 16.891 -29.062 -8.477 1 92.25 164 GLU A C 1
ATOM 1246 O O . GLU A 1 164 ? 17.141 -29.156 -7.273 1 92.25 164 GLU A O 1
ATOM 1251 N N . ALA A 1 165 ? 16.141 -28.062 -8.953 1 94 165 ALA A N 1
ATOM 1252 C CA . ALA A 1 165 ? 15.688 -26.969 -8.094 1 94 165 ALA A CA 1
ATOM 1253 C C . ALA A 1 165 ? 14.164 -26.953 -7.984 1 94 165 ALA A C 1
ATOM 1255 O O . ALA A 1 165 ? 13.578 -25.922 -7.641 1 94 165 ALA A O 1
ATOM 1256 N N . ARG A 1 166 ? 13.5 -28 -8.289 1 93.88 166 ARG A N 1
ATOM 1257 C CA . ARG A 1 166 ? 12.039 -28.047 -8.227 1 93.88 166 ARG A CA 1
ATOM 1258 C C . ARG A 1 166 ? 11.555 -27.984 -6.781 1 93.88 166 ARG A C 1
ATOM 1260 O O . ARG A 1 166 ? 12.18 -28.562 -5.887 1 93.88 166 ARG A O 1
ATOM 1267 N N . SER A 1 167 ? 10.57 -27.297 -6.512 1 94.38 167 SER A N 1
ATOM 1268 C CA . SER A 1 167 ? 9.898 -27.078 -5.234 1 94.38 167 SER A CA 1
ATOM 1269 C C . SER A 1 167 ? 8.523 -26.453 -5.43 1 94.38 167 SER A C 1
ATOM 1271 O O . SER A 1 167 ? 8.062 -26.297 -6.562 1 94.38 167 SER A O 1
ATOM 1273 N N . PHE A 1 168 ? 7.816 -26.125 -4.406 1 94.12 168 PHE A N 1
ATOM 1274 C CA . PHE A 1 168 ? 6.496 -25.516 -4.508 1 94.12 168 PHE A CA 1
ATOM 1275 C C . PHE A 1 168 ? 6.586 -24.125 -5.145 1 94.12 168 PHE A C 1
ATOM 1277 O O . PHE A 1 168 ? 5.602 -23.625 -5.688 1 94.12 168 PHE A O 1
ATOM 1284 N N . VAL A 1 169 ? 7.805 -23.5 -5.137 1 95.81 169 VAL A N 1
ATOM 1285 C CA . VAL A 1 169 ? 7.961 -22.172 -5.719 1 95.81 169 VAL A CA 1
ATOM 1286 C C . VAL A 1 169 ? 8.508 -22.297 -7.141 1 95.81 169 VAL A C 1
ATOM 1288 O O . VAL A 1 169 ? 8.867 -21.297 -7.758 1 95.81 169 VAL A O 1
ATOM 1291 N N . GLY A 1 170 ? 8.57 -23.484 -7.641 1 96.38 170 GLY A N 1
ATOM 1292 C CA . GLY A 1 170 ? 9.023 -23.797 -8.984 1 96.38 170 GLY A CA 1
ATOM 1293 C C . GLY A 1 170 ? 8.758 -25.25 -9.375 1 96.38 170 GLY A C 1
ATOM 1294 O O . GLY A 1 170 ? 9.703 -26 -9.633 1 96.38 170 GLY A O 1
ATOM 1295 N N . MET A 1 171 ? 7.504 -25.609 -9.531 1 96.25 171 MET A N 1
ATOM 1296 C CA . MET A 1 171 ? 7.133 -27 -9.727 1 96.25 171 MET A CA 1
ATOM 1297 C C . MET A 1 171 ? 7.262 -27.391 -11.195 1 96.25 171 MET A C 1
ATOM 1299 O O . MET A 1 171 ? 7.484 -28.562 -11.516 1 96.25 171 MET A O 1
ATOM 1303 N N . GLN A 1 172 ? 7.082 -26.531 -12 1 96.19 172 GLN A N 1
ATOM 1304 C CA . GLN A 1 172 ? 7.062 -26.766 -13.438 1 96.19 172 GLN A CA 1
ATOM 1305 C C . GLN A 1 172 ? 8 -25.812 -14.172 1 96.19 172 GLN A C 1
ATOM 1307 O O . GLN A 1 172 ? 8.422 -24.797 -13.617 1 96.19 172 GLN A O 1
ATOM 1312 N N . PRO A 1 173 ? 8.43 -26.125 -15.375 1 94.88 173 PRO A N 1
ATOM 1313 C CA . PRO A 1 173 ? 9.438 -25.312 -16.078 1 94.88 173 PRO A CA 1
ATOM 1314 C C . PRO A 1 173 ? 8.875 -24 -16.625 1 94.88 173 PRO A C 1
ATOM 1316 O O . PRO A 1 173 ? 8.797 -23.812 -17.828 1 94.88 173 PRO A O 1
ATOM 1319 N N . LEU A 1 174 ? 8.586 -23.109 -15.766 1 96 174 LEU A N 1
ATOM 1320 C CA . LEU A 1 174 ? 8.102 -21.766 -16.062 1 96 174 LEU A CA 1
ATOM 1321 C C . LEU A 1 174 ? 9.211 -20.734 -15.875 1 96 174 LEU A C 1
ATOM 1323 O O . LEU A 1 174 ? 10.086 -20.906 -15.023 1 96 174 LEU A O 1
ATOM 1327 N N . ALA A 1 175 ? 9.172 -19.719 -16.75 1 95.69 175 ALA A N 1
ATOM 1328 C CA . ALA A 1 175 ? 9.992 -18.547 -16.453 1 95.69 175 ALA A CA 1
ATOM 1329 C C . ALA A 1 175 ? 9.523 -17.859 -15.18 1 95.69 175 ALA A C 1
ATOM 1331 O O . ALA A 1 175 ? 8.391 -18.062 -14.742 1 95.69 175 ALA A O 1
ATOM 1332 N N . VAL A 1 176 ? 10.352 -17.062 -14.531 1 96.75 176 VAL A N 1
ATOM 1333 C CA . VAL A 1 176 ? 9.969 -16.359 -13.312 1 96.75 176 VAL A CA 1
ATOM 1334 C C . VAL A 1 176 ? 8.781 -15.438 -13.594 1 96.75 176 VAL A C 1
ATOM 1336 O O . VAL A 1 176 ? 7.727 -15.562 -12.969 1 96.75 176 VAL A O 1
ATOM 1339 N N . ARG A 1 177 ? 8.992 -14.453 -14.406 1 97.5 177 ARG A N 1
ATOM 1340 C CA . ARG A 1 177 ? 7.887 -13.719 -15.008 1 97.5 177 ARG A CA 1
ATOM 1341 C C . ARG A 1 177 ? 7.418 -14.391 -16.297 1 97.5 177 ARG A C 1
ATOM 1343 O O . ARG A 1 177 ? 8.109 -14.352 -17.312 1 97.5 177 ARG A O 1
ATOM 1350 N N . HIS A 1 178 ? 6.254 -15.047 -16.281 1 97.81 178 HIS A N 1
ATOM 1351 C CA . HIS A 1 178 ? 5.906 -15.992 -17.328 1 97.81 178 HIS A CA 1
ATOM 1352 C C . HIS A 1 178 ? 4.988 -15.352 -18.359 1 97.81 178 HIS A C 1
ATOM 1354 O O . HIS A 1 178 ? 4.812 -15.891 -19.453 1 97.81 178 HIS A O 1
ATOM 1360 N N . GLY A 1 179 ? 4.281 -14.25 -18 1 98.19 179 GLY A N 1
ATOM 1361 C CA . GLY A 1 179 ? 3.482 -13.508 -18.969 1 98.19 179 GLY A CA 1
ATOM 1362 C C . GLY A 1 179 ? 2.195 -14.219 -19.344 1 98.19 179 GLY A C 1
ATOM 1363 O O . GLY A 1 179 ? 1.691 -14.039 -20.453 1 98.19 179 GLY A O 1
ATOM 1364 N N . MET A 1 180 ? 1.67 -15.062 -18.484 1 98.75 180 MET A N 1
ATOM 1365 C CA . MET A 1 180 ? 0.458 -15.82 -18.781 1 98.75 180 MET A CA 1
ATOM 1366 C C . MET A 1 180 ? -0.615 -15.562 -17.734 1 98.75 180 MET A C 1
ATOM 1368 O O . MET A 1 180 ? -0.304 -15.203 -16.594 1 98.75 180 MET A O 1
ATOM 1372 N N . THR A 1 181 ? -1.89 -15.648 -18.125 1 98.75 181 THR A N 1
ATOM 1373 C CA . THR A 1 181 ? -2.98 -15.68 -17.156 1 98.75 181 THR A CA 1
ATOM 1374 C C . THR A 1 181 ? -3.098 -17.062 -16.516 1 98.75 181 THR A C 1
ATOM 1376 O O . THR A 1 181 ? -2.461 -18.016 -16.953 1 98.75 181 THR A O 1
ATOM 1379 N N . LEU A 1 182 ? -3.895 -17.156 -15.461 1 98.62 182 LEU A N 1
ATOM 1380 C CA . LEU A 1 182 ? -4.086 -18.438 -14.805 1 98.62 182 LEU A CA 1
ATOM 1381 C C . LEU A 1 182 ? -4.754 -19.438 -15.75 1 98.62 182 LEU A C 1
ATOM 1383 O O . LEU A 1 182 ? -4.453 -20.641 -15.703 1 98.62 182 LEU A O 1
ATOM 1387 N N . GLY A 1 183 ? -5.723 -18.969 -16.547 1 98.88 183 GLY A N 1
ATOM 1388 C CA . GLY A 1 183 ? -6.312 -19.828 -17.547 1 98.88 183 GLY A CA 1
ATOM 1389 C C . GLY A 1 183 ? -5.297 -20.375 -18.547 1 98.88 183 GLY A C 1
ATOM 1390 O O . GLY A 1 183 ? -5.316 -21.562 -18.875 1 98.88 183 GLY A O 1
ATOM 1391 N N . GLU A 1 184 ? -4.445 -19.531 -19.016 1 98.94 184 GLU A N 1
ATOM 1392 C CA . GLU A 1 184 ? -3.391 -19.938 -19.938 1 98.94 184 GLU A CA 1
ATOM 1393 C C . GLU A 1 184 ? -2.418 -20.906 -19.266 1 98.94 184 GLU A C 1
ATOM 1395 O O . GLU A 1 184 ? -1.988 -21.891 -19.891 1 98.94 184 GLU A O 1
ATOM 1400 N N . LEU A 1 185 ? -2.1 -20.641 -18.047 1 98.88 185 LEU A N 1
ATOM 1401 C CA . LEU A 1 185 ? -1.246 -21.547 -17.297 1 98.88 185 LEU A CA 1
ATOM 1402 C C . LEU A 1 185 ? -1.931 -22.906 -17.109 1 98.88 185 LEU A C 1
ATOM 1404 O O . LEU A 1 185 ? -1.275 -23.938 -17.141 1 98.88 185 LEU A O 1
ATOM 1408 N N . ALA A 1 186 ? -3.232 -22.875 -16.859 1 98.88 186 ALA A N 1
ATOM 1409 C CA . ALA A 1 186 ? -3.98 -24.125 -16.734 1 98.88 186 ALA A CA 1
ATOM 1410 C C . ALA A 1 186 ? -3.84 -24.969 -18 1 98.88 186 ALA A C 1
ATOM 1412 O O . ALA A 1 186 ? -3.602 -26.172 -17.922 1 98.88 186 ALA A O 1
ATOM 1413 N N . HIS A 1 187 ? -3.975 -24.359 -19.141 1 98.81 187 HIS A N 1
ATOM 1414 C CA . HIS A 1 187 ? -3.75 -25.062 -20.391 1 98.81 187 HIS A CA 1
ATOM 1415 C C . HIS A 1 187 ? -2.322 -25.594 -20.484 1 98.81 187 HIS A C 1
ATOM 1417 O O . HIS A 1 187 ? -2.1 -26.734 -20.906 1 98.81 187 HIS A O 1
ATOM 1423 N N . PHE A 1 188 ? -1.347 -24.766 -20.109 1 98.75 188 PHE A N 1
ATOM 1424 C CA . PHE A 1 188 ? 0.057 -25.156 -20.141 1 98.75 188 PHE A CA 1
ATOM 1425 C C . PHE A 1 188 ? 0.285 -26.391 -19.281 1 98.75 188 PHE A C 1
ATOM 1427 O O . PHE A 1 188 ? 0.933 -27.344 -19.719 1 98.75 188 PHE A O 1
ATOM 1434 N N . PHE A 1 189 ? -0.248 -26.391 -18.062 1 98.69 189 PHE A N 1
ATOM 1435 C CA . PHE A 1 189 ? -0.105 -27.516 -17.141 1 98.69 189 PHE A CA 1
ATOM 1436 C C . PHE A 1 189 ? -0.785 -28.766 -17.703 1 98.69 189 PHE A C 1
ATOM 1438 O O . PHE A 1 189 ? -0.241 -29.859 -17.609 1 98.69 189 PHE A O 1
ATOM 1445 N N . ASN A 1 190 ? -1.939 -28.562 -18.25 1 98.62 190 ASN A N 1
ATOM 1446 C CA . ASN A 1 190 ? -2.73 -29.672 -18.797 1 98.62 190 ASN A CA 1
ATOM 1447 C C . ASN A 1 190 ? -2.043 -30.312 -20 1 98.62 190 ASN A C 1
ATOM 1449 O O . ASN A 1 190 ? -2.033 -31.531 -20.141 1 98.62 190 ASN A O 1
ATOM 1453 N N . ARG A 1 191 ? -1.414 -29.531 -20.844 1 97.88 191 ARG A N 1
ATOM 1454 C CA . ARG A 1 191 ? -0.878 -29.984 -22.125 1 97.88 191 ARG A CA 1
ATOM 1455 C C . ARG A 1 191 ? 0.55 -30.5 -21.969 1 97.88 191 ARG A C 1
ATOM 1457 O O . ARG A 1 191 ? 0.952 -31.453 -22.656 1 97.88 191 ARG A O 1
ATOM 1464 N N . PHE A 1 192 ? 1.285 -29.844 -21.078 1 97.38 192 PHE A N 1
ATOM 1465 C CA . PHE A 1 192 ? 2.723 -30.062 -21.188 1 97.38 192 PHE A CA 1
ATOM 1466 C C . PHE A 1 192 ? 3.287 -30.594 -19.875 1 97.38 192 PHE A C 1
ATOM 1468 O O . PHE A 1 192 ? 4.43 -31.047 -19.828 1 97.38 192 PHE A O 1
ATO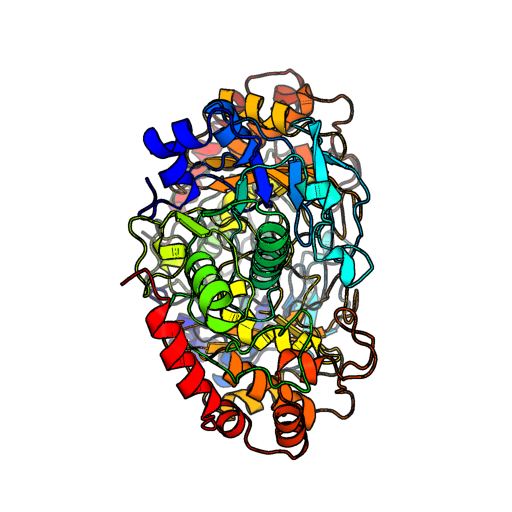M 1475 N N . CYS A 1 193 ? 2.502 -30.578 -18.75 1 96.5 193 CYS A N 1
ATOM 1476 C CA . CYS A 1 193 ? 3.117 -30.875 -17.469 1 96.5 193 CYS A CA 1
ATOM 1477 C C . CYS A 1 193 ? 2.51 -32.125 -16.828 1 96.5 193 CYS A C 1
ATOM 1479 O O . CYS A 1 193 ? 2.84 -32.469 -15.703 1 96.5 193 CYS A O 1
ATOM 1481 N N . GLY A 1 194 ? 1.527 -32.719 -17.453 1 96.69 194 GLY A N 1
ATOM 1482 C CA . GLY A 1 194 ? 0.933 -33.938 -16.969 1 96.69 194 GLY A CA 1
ATOM 1483 C C . GLY A 1 194 ? -0.123 -33.719 -15.906 1 96.69 194 GLY A C 1
ATOM 1484 O O . GLY A 1 194 ? -0.548 -34.656 -15.234 1 96.69 194 GLY A O 1
ATOM 1485 N N . TRP A 1 195 ? -0.488 -32.531 -15.656 1 97 195 TRP A N 1
ATOM 1486 C CA . TRP A 1 195 ? -1.577 -32.219 -14.742 1 97 195 TRP A CA 1
ATOM 1487 C C . TRP A 1 195 ? -2.91 -32.156 -15.484 1 97 195 TRP A C 1
ATOM 1489 O O . TRP A 1 195 ? -3.562 -31.109 -15.523 1 97 195 TRP A O 1
ATOM 1499 N N . GLU A 1 196 ? -3.252 -33.312 -15.93 1 97.56 196 GLU A N 1
ATOM 1500 C CA . GLU A 1 196 ? -4.352 -33.438 -16.875 1 97.56 196 GLU A CA 1
ATOM 1501 C C . GLU A 1 196 ? -5.691 -33.562 -16.156 1 97.56 196 GLU A C 1
ATOM 1503 O O . GLU A 1 196 ? -5.793 -34.25 -15.148 1 97.56 196 GLU A O 1
ATOM 1508 N N . CYS A 1 197 ? -6.668 -32.875 -16.688 1 98.19 197 CYS A N 1
ATOM 1509 C CA . CYS A 1 197 ? -8.062 -32.969 -16.266 1 98.19 197 CYS A CA 1
ATOM 1510 C C . CYS A 1 197 ? -9 -32.5 -17.375 1 98.19 197 CYS A C 1
ATOM 1512 O O . CYS A 1 197 ? -8.547 -32.094 -18.438 1 98.19 197 CYS A O 1
ATOM 1514 N N . ASP A 1 198 ? -10.289 -32.812 -17.25 1 98.69 198 ASP A N 1
ATOM 1515 C CA . ASP A 1 198 ? -11.289 -32.156 -18.094 1 98.69 198 ASP A CA 1
ATOM 1516 C C . ASP A 1 198 ? -11.383 -30.656 -17.766 1 98.69 198 ASP A C 1
ATOM 1518 O O . ASP A 1 198 ? -11.984 -30.281 -16.766 1 98.69 198 ASP A O 1
ATOM 1522 N N . LEU A 1 199 ? -10.758 -29.828 -18.609 1 98.81 199 LEU A N 1
ATOM 1523 C CA . LEU A 1 199 ? -10.516 -28.422 -18.297 1 98.81 199 LEU A CA 1
ATOM 1524 C C . LEU A 1 199 ? -11.367 -27.531 -19.188 1 98.81 199 LEU A C 1
ATOM 1526 O O . LEU A 1 199 ? -11.43 -27.719 -20.406 1 98.81 199 LEU A O 1
ATOM 1530 N N . GLU A 1 200 ? -12.016 -26.625 -18.594 1 98.5 200 GLU A N 1
ATOM 1531 C CA . GLU A 1 200 ? -12.641 -25.484 -19.266 1 98.5 200 GLU A CA 1
ATOM 1532 C C . GLU A 1 200 ? -12.109 -24.156 -18.734 1 98.5 200 GLU A C 1
ATOM 1534 O O . GLU A 1 200 ? -12.008 -23.984 -17.516 1 98.5 200 GLU A O 1
ATOM 1539 N N . VAL A 1 201 ? -11.711 -23.266 -19.594 1 98.88 201 VAL A N 1
ATOM 1540 C CA . VAL A 1 201 ? -11.352 -21.922 -19.188 1 98.88 201 VAL A CA 1
ATOM 1541 C C . VAL A 1 201 ? -12.445 -20.938 -19.594 1 98.88 201 VAL A C 1
ATOM 1543 O O . VAL A 1 201 ? -12.781 -20.844 -20.781 1 98.88 201 VAL A O 1
ATOM 1546 N N . VAL A 1 202 ? -13.086 -20.344 -18.625 1 98.88 202 VAL A N 1
ATOM 1547 C CA . VAL A 1 202 ? -13.977 -19.219 -18.938 1 98.88 202 VAL A CA 1
ATOM 1548 C C . VAL A 1 202 ? -13.156 -17.953 -19.172 1 98.88 202 VAL A C 1
ATOM 1550 O O . VAL A 1 202 ? -12.68 -17.328 -18.219 1 98.88 202 VAL A O 1
ATOM 1553 N N . GLU A 1 203 ? -13.023 -17.578 -20.406 1 98.75 203 GLU A N 1
ATOM 1554 C CA . GLU A 1 203 ? -12.141 -16.484 -20.828 1 98.75 203 GLU A CA 1
ATOM 1555 C C . GLU A 1 203 ? -12.711 -15.125 -20.406 1 98.75 203 GLU A C 1
ATOM 1557 O O . GLU A 1 203 ? -13.914 -14.984 -20.219 1 98.75 203 GLU A O 1
ATOM 1562 N N . MET A 1 204 ? -11.828 -14.227 -20.266 1 98.81 204 MET A N 1
ATOM 1563 C CA . MET A 1 204 ? -12.219 -12.836 -20.031 1 98.81 204 MET A CA 1
ATOM 1564 C C . MET A 1 204 ? -12.695 -12.188 -21.328 1 98.81 204 MET A C 1
ATOM 1566 O O . MET A 1 204 ? -12.438 -12.703 -22.422 1 98.81 204 MET A O 1
ATOM 1570 N N . ARG A 1 205 ? -13.398 -11.188 -21.219 1 98.44 205 ARG A N 1
ATOM 1571 C CA . ARG A 1 205 ? -13.695 -10.297 -22.328 1 98.44 205 ARG A CA 1
ATOM 1572 C C . ARG A 1 205 ? -13.039 -8.938 -22.125 1 98.44 205 ARG A C 1
ATOM 1574 O O . ARG A 1 205 ? -13.109 -8.359 -21.047 1 98.44 205 ARG A O 1
ATOM 1581 N N . GLY A 1 206 ? -12.289 -8.461 -23.094 1 98.31 206 GLY A N 1
ATOM 1582 C CA . GLY A 1 206 ? -11.75 -7.113 -23.078 1 98.31 206 GLY A CA 1
ATOM 1583 C C . GLY A 1 206 ? -10.312 -7.047 -22.625 1 98.31 206 GLY A C 1
ATOM 1584 O O . GLY A 1 206 ? -9.68 -5.988 -22.688 1 98.31 206 GLY A O 1
ATOM 1585 N N . TRP A 1 207 ? -9.742 -8.125 -22.109 1 98.62 207 TRP A N 1
ATOM 1586 C CA . TRP A 1 207 ? -8.352 -8.094 -21.672 1 98.62 207 TRP A CA 1
ATOM 1587 C C . TRP A 1 207 ? -7.406 -8.297 -22.859 1 98.62 207 TRP A C 1
ATOM 1589 O O . TRP A 1 207 ? -7.605 -9.203 -23.672 1 98.62 207 TRP A O 1
ATOM 1599 N N . HIS A 1 208 ? -6.461 -7.492 -23.016 1 98.44 208 HIS A N 1
ATOM 1600 C CA . HIS A 1 208 ? -5.375 -7.59 -23.984 1 98.44 208 HIS A CA 1
ATOM 1601 C C . HIS A 1 208 ? -4.027 -7.754 -23.281 1 98.44 208 HIS A C 1
ATOM 1603 O O . HIS A 1 208 ? -3.818 -7.223 -22.188 1 98.44 208 HIS A O 1
ATOM 1609 N N . ARG A 1 209 ? -3.174 -8.414 -23.922 1 98 209 ARG A N 1
ATOM 1610 C CA . ARG A 1 209 ? -1.948 -8.875 -23.266 1 98 209 ARG A CA 1
ATOM 1611 C C . ARG A 1 209 ? -1.084 -7.695 -22.828 1 98 209 ARG A C 1
ATOM 1613 O O . ARG A 1 209 ? -0.266 -7.824 -21.922 1 98 209 ARG A O 1
ATOM 1620 N N . GLU A 1 210 ? -1.227 -6.527 -23.438 1 98.12 210 GLU A N 1
ATOM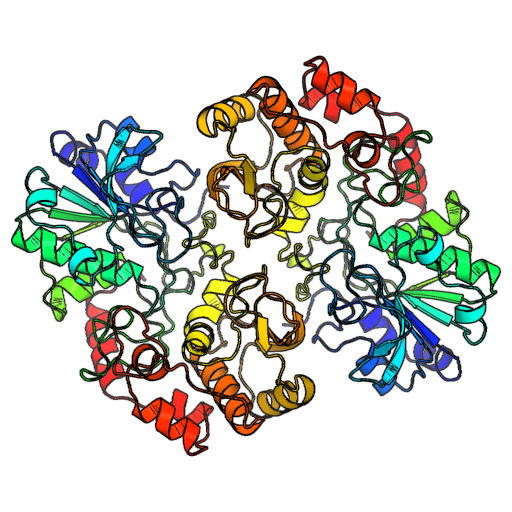 1621 C CA . GLU A 1 210 ? -0.403 -5.371 -23.094 1 98.12 210 GLU A CA 1
ATOM 1622 C C . GLU A 1 210 ? -0.936 -4.668 -21.844 1 98.12 210 GLU A C 1
ATOM 1624 O O . GLU A 1 210 ? -0.261 -3.805 -21.281 1 98.12 210 GLU A O 1
ATOM 1629 N N . MET A 1 211 ? -2.164 -5.02 -21.406 1 98.44 211 MET A N 1
ATOM 1630 C CA . MET A 1 211 ? -2.824 -4.309 -20.312 1 98.44 211 MET A CA 1
ATOM 1631 C C . MET A 1 211 ? -2.15 -4.617 -18.984 1 98.44 211 MET A C 1
ATOM 1633 O O . MET A 1 211 ? -1.879 -5.781 -18.672 1 98.44 211 MET A O 1
ATOM 1637 N N . TRP A 1 212 ? -1.811 -3.598 -18.297 1 98.5 212 TRP A N 1
ATOM 1638 C CA . TRP A 1 212 ? -1.561 -3.719 -16.859 1 98.5 212 TRP A CA 1
ATOM 1639 C C . TRP A 1 212 ? -2.869 -3.705 -16.078 1 98.5 212 TRP A C 1
ATOM 1641 O O . TRP A 1 212 ? -3.922 -3.365 -16.625 1 98.5 212 TRP A O 1
ATOM 1651 N N . TYR A 1 213 ? -2.791 -4.082 -14.859 1 98.56 213 TYR A N 1
ATOM 1652 C CA . TYR A 1 213 ? -4.02 -4.254 -14.086 1 98.56 213 TYR A CA 1
ATOM 1653 C C . TYR A 1 213 ? -4.824 -2.963 -14.055 1 98.56 213 TYR A C 1
ATOM 1655 O O . TYR A 1 213 ? -6.055 -2.988 -14.125 1 98.56 213 TYR A O 1
ATOM 1663 N N . ASP A 1 214 ? -4.148 -1.796 -13.883 1 96.81 214 ASP A N 1
ATOM 1664 C CA . ASP A 1 214 ? -4.848 -0.523 -13.742 1 96.81 214 ASP A CA 1
ATOM 1665 C C . ASP A 1 214 ? -5.523 -0.118 -15.047 1 96.81 214 ASP A C 1
ATOM 1667 O O . ASP A 1 214 ? -6.402 0.745 -15.055 1 96.81 214 ASP A O 1
ATOM 1671 N N . ASP A 1 215 ? -5.215 -0.792 -16.125 1 97.69 215 ASP A N 1
ATOM 1672 C CA . ASP A 1 215 ? -5.867 -0.554 -17.406 1 97.69 215 ASP A CA 1
ATOM 1673 C C . ASP A 1 215 ? -7.219 -1.262 -17.484 1 97.69 215 ASP A C 1
ATOM 1675 O O . ASP A 1 215 ? -8.039 -0.96 -18.344 1 97.69 215 ASP A O 1
ATOM 1679 N N . THR A 1 216 ? -7.422 -2.256 -16.609 1 98.31 216 THR A N 1
ATOM 1680 C CA . THR A 1 216 ? -8.586 -3.131 -16.719 1 98.31 216 THR A CA 1
ATOM 1681 C C . THR A 1 216 ? -9.836 -2.436 -16.188 1 98.31 216 THR A C 1
ATOM 1683 O O . THR A 1 216 ? -10.953 -2.803 -16.547 1 98.31 216 THR A O 1
ATOM 1686 N N . GLY A 1 217 ? -9.586 -1.468 -15.266 1 96.94 217 GLY A N 1
ATOM 1687 C CA . GLY A 1 217 ? -10.711 -0.841 -14.578 1 96.94 217 GLY A CA 1
ATOM 1688 C C . GLY A 1 217 ? -11.258 -1.68 -13.438 1 96.94 217 GLY A C 1
ATOM 1689 O O . GLY A 1 217 ? -12.227 -1.292 -12.789 1 96.94 217 GLY A O 1
ATOM 1690 N N . LEU A 1 218 ? -10.664 -2.844 -13.148 1 97.81 218 LEU A N 1
ATOM 1691 C CA . LEU A 1 218 ? -11.078 -3.711 -12.047 1 97.81 218 LEU A CA 1
ATOM 1692 C C . LEU A 1 218 ? -10.469 -3.234 -10.727 1 97.81 218 LEU A C 1
ATOM 1694 O O . LEU A 1 218 ? -9.383 -2.662 -10.711 1 97.81 218 LEU A O 1
ATOM 1698 N N . PRO A 1 219 ? -11.172 -3.408 -9.641 1 96.19 219 PRO A N 1
ATOM 1699 C CA . PRO A 1 219 ? -10.594 -3.049 -8.344 1 96.19 219 PRO A CA 1
ATOM 1700 C C . PRO A 1 219 ? -9.477 -3.996 -7.922 1 96.19 219 PRO A C 1
ATOM 1702 O O . PRO A 1 219 ? -9.57 -5.207 -8.125 1 96.19 219 PRO A O 1
ATOM 1705 N N . TRP A 1 220 ? -8.461 -3.438 -7.391 1 97.31 220 TRP A N 1
ATOM 1706 C CA . TRP A 1 220 ? -7.379 -4.258 -6.855 1 97.31 220 TRP A CA 1
ATOM 1707 C C . TRP A 1 220 ? -7.738 -4.797 -5.473 1 97.31 220 TRP A C 1
ATOM 1709 O O . TRP A 1 220 ? -7.941 -4.023 -4.535 1 97.31 220 TRP A O 1
ATOM 1719 N N . VAL A 1 221 ? -7.922 -6.035 -5.371 1 97.19 221 VAL A N 1
ATOM 1720 C CA . VAL A 1 221 ? -8.039 -6.75 -4.102 1 97.19 221 VAL A CA 1
ATOM 1721 C C . VAL A 1 221 ? -6.738 -7.496 -3.811 1 97.19 221 VAL A C 1
ATOM 1723 O O . VAL A 1 221 ? -6.211 -8.203 -4.676 1 97.19 221 VAL A O 1
ATOM 1726 N N . MET A 1 222 ? -6.16 -7.293 -2.674 1 96.31 222 MET A N 1
ATOM 1727 C CA . MET A 1 222 ? -4.863 -7.887 -2.352 1 96.31 222 MET A CA 1
ATOM 1728 C C . MET A 1 222 ? -4.918 -9.406 -2.461 1 96.31 222 MET A C 1
ATOM 1730 O O . MET A 1 222 ? -5.633 -10.062 -1.701 1 96.31 222 MET A O 1
ATOM 1734 N N . PRO A 1 223 ? -4.133 -9.984 -3.312 1 95.5 223 PRO A N 1
ATOM 1735 C CA . PRO A 1 223 ? -4.113 -11.445 -3.396 1 95.5 223 PRO A CA 1
ATOM 1736 C C . PRO A 1 223 ? -3.484 -12.102 -2.168 1 95.5 223 PRO A C 1
ATOM 1738 O O . PRO A 1 223 ? -3.771 -13.258 -1.866 1 95.5 223 PRO A O 1
ATOM 1741 N N . SER A 1 224 ? -2.639 -11.406 -1.523 1 94.12 224 SER A N 1
ATOM 1742 C CA . SER A 1 224 ? -2.045 -11.766 -0.241 1 94.12 224 SER A CA 1
ATOM 1743 C C . SER A 1 224 ? -1.819 -10.539 0.63 1 94.12 224 SER A C 1
ATOM 1745 O O . SER A 1 224 ? -1.835 -9.406 0.135 1 94.12 224 SER A O 1
ATOM 1747 N N . PRO A 1 225 ? -1.623 -10.68 1.875 1 93.5 225 PRO A N 1
ATOM 1748 C CA . PRO A 1 225 ? -1.51 -9.539 2.781 1 93.5 225 PRO A CA 1
ATOM 1749 C C . PRO A 1 225 ? -0.367 -8.594 2.402 1 93.5 225 PRO A C 1
ATOM 1751 O O . PRO A 1 225 ? -0.428 -7.398 2.691 1 93.5 225 PRO A O 1
ATOM 1754 N N . ASN A 1 226 ? 0.655 -9.086 1.726 1 96.31 226 ASN A N 1
ATOM 1755 C CA . ASN A 1 226 ? 1.818 -8.266 1.415 1 96.31 226 ASN A CA 1
ATOM 1756 C C . ASN A 1 226 ? 1.879 -7.914 -0.069 1 96.31 226 ASN A C 1
ATOM 1758 O O . ASN A 1 226 ? 2.949 -7.605 -0.595 1 96.31 226 ASN A O 1
ATOM 1762 N N . MET A 1 227 ? 0.75 -8.039 -0.759 1 97.56 227 MET A N 1
ATOM 1763 C CA . MET A 1 227 ? 0.605 -7.586 -2.139 1 97.56 227 MET A CA 1
ATOM 1764 C C . MET A 1 227 ? -0.429 -6.469 -2.24 1 97.56 227 MET A C 1
ATOM 1766 O O . MET A 1 227 ? -1.439 -6.613 -2.932 1 97.56 227 MET A O 1
ATOM 1770 N N . PRO A 1 228 ? -0.057 -5.34 -1.639 1 97.88 228 PRO A N 1
ATOM 1771 C CA . PRO A 1 228 ? -1.081 -4.312 -1.439 1 97.88 228 PRO A CA 1
ATOM 1772 C C . PRO A 1 228 ? -1.423 -3.562 -2.725 1 97.88 228 PRO A C 1
ATOM 1774 O O . PRO A 1 228 ? -2.52 -3.014 -2.85 1 97.88 228 PRO A O 1
ATOM 1777 N N . THR A 1 229 ? -0.411 -3.521 -3.68 1 98.06 229 THR A N 1
ATOM 1778 C CA . THR A 1 229 ? -0.619 -2.646 -4.828 1 98.06 229 THR A CA 1
ATOM 1779 C C . THR A 1 229 ? -0.065 -3.283 -6.098 1 98.06 229 THR A C 1
ATOM 1781 O O . THR A 1 229 ? 0.685 -4.258 -6.035 1 98.06 229 THR A O 1
ATOM 1784 N N . LEU A 1 230 ? -0.488 -2.727 -7.219 1 98.31 230 LEU A N 1
ATOM 1785 C CA . LEU A 1 230 ? 0.09 -3.104 -8.5 1 98.31 230 LEU A CA 1
ATOM 1786 C C . LEU A 1 230 ? 1.583 -2.797 -8.539 1 98.31 230 LEU A C 1
ATOM 1788 O O . LEU A 1 230 ? 2.359 -3.537 -9.148 1 98.31 230 LEU A O 1
ATOM 1792 N N . ASP A 1 231 ? 2.041 -1.692 -7.832 1 98.06 231 ASP A N 1
ATOM 1793 C CA . ASP A 1 231 ? 3.463 -1.376 -7.742 1 98.06 231 ASP A CA 1
ATOM 1794 C C . ASP A 1 231 ? 4.246 -2.535 -7.125 1 98.06 231 ASP A C 1
ATOM 1796 O O . ASP A 1 231 ? 5.324 -2.887 -7.605 1 98.06 231 ASP A O 1
ATOM 1800 N N . THR A 1 232 ? 3.656 -3.051 -6.109 1 98.69 232 THR A N 1
ATOM 1801 C CA . THR A 1 232 ? 4.277 -4.191 -5.445 1 98.69 232 THR A CA 1
ATOM 1802 C C . THR A 1 232 ? 4.402 -5.375 -6.398 1 98.69 232 THR A C 1
ATOM 1804 O O . THR A 1 232 ? 5.465 -5.992 -6.496 1 98.69 232 THR A O 1
ATOM 1807 N N . ALA A 1 233 ? 3.303 -5.648 -7.137 1 98.81 233 ALA A N 1
ATOM 1808 C CA . ALA A 1 233 ? 3.301 -6.762 -8.078 1 98.81 233 ALA A CA 1
ATOM 1809 C C . ALA A 1 233 ? 4.348 -6.555 -9.172 1 98.81 233 ALA A C 1
ATOM 1811 O O . ALA A 1 233 ? 4.938 -7.52 -9.664 1 98.81 233 ALA A O 1
ATOM 1812 N N . THR A 1 234 ? 4.578 -5.316 -9.531 1 98.81 234 THR A N 1
ATOM 1813 C CA . THR A 1 234 ? 5.488 -4.965 -10.609 1 98.81 234 THR A CA 1
ATOM 1814 C C . THR A 1 234 ? 6.926 -5.32 -10.242 1 98.81 234 THR A C 1
ATOM 1816 O O . THR A 1 234 ? 7.684 -5.82 -11.078 1 98.81 234 THR A O 1
ATOM 1819 N N . VAL A 1 235 ? 7.293 -5.109 -9 1 98.88 235 VAL A N 1
ATOM 1820 C CA . VAL A 1 235 ? 8.68 -5.328 -8.617 1 98.88 235 VAL A CA 1
ATOM 1821 C C . VAL A 1 235 ? 8.844 -6.734 -8.039 1 98.88 235 VAL A C 1
ATOM 1823 O O . VAL A 1 235 ? 9.961 -7.238 -7.918 1 98.88 235 VAL A O 1
ATOM 1826 N N . TYR A 1 236 ? 7.805 -7.422 -7.719 1 98.81 236 TYR A N 1
ATOM 1827 C CA . TYR A 1 236 ? 7.777 -8.664 -6.953 1 98.81 236 TYR A CA 1
ATOM 1828 C C . TYR A 1 236 ? 8.586 -9.75 -7.652 1 98.81 236 TYR A C 1
ATOM 1830 O O . TYR A 1 236 ? 9.344 -10.484 -7.012 1 98.81 236 TYR A O 1
ATOM 1838 N N . PRO A 1 237 ? 8.484 -9.969 -9.039 1 98.75 237 PRO A N 1
ATOM 1839 C CA . PRO A 1 237 ? 9.227 -11.062 -9.664 1 98.75 237 PRO A CA 1
ATOM 1840 C C . PRO A 1 237 ? 10.711 -11.047 -9.305 1 98.75 237 PRO A C 1
ATOM 1842 O O . PRO A 1 237 ? 11.312 -12.102 -9.102 1 98.75 237 PRO A O 1
ATOM 1845 N N . GLY A 1 238 ? 11.242 -9.867 -9.227 1 98.69 238 GLY A N 1
ATOM 1846 C CA . GLY A 1 238 ? 12.641 -9.75 -8.828 1 98.69 238 GLY A CA 1
ATOM 1847 C C . GLY A 1 238 ? 12.82 -9.703 -7.32 1 98.69 238 GLY A C 1
ATOM 1848 O O . GLY A 1 238 ? 13.555 -10.516 -6.754 1 98.69 238 GLY A O 1
ATOM 1849 N N . GLN A 1 239 ? 12.062 -8.875 -6.652 1 98.88 239 GLN A N 1
ATOM 1850 C CA . GLN A 1 239 ? 12.328 -8.508 -5.266 1 98.88 239 GLN A CA 1
ATOM 1851 C C . GLN A 1 239 ? 12 -9.656 -4.32 1 98.88 239 GLN A C 1
ATOM 1853 O O . GLN A 1 239 ? 12.461 -9.68 -3.176 1 98.88 239 GLN A O 1
ATOM 1858 N N . CYS A 1 240 ? 11.234 -10.602 -4.754 1 98.56 240 CYS A N 1
ATOM 1859 C CA . CYS A 1 240 ? 10.984 -11.781 -3.939 1 98.56 240 CYS A CA 1
ATOM 1860 C C . CYS A 1 240 ? 12.266 -12.586 -3.738 1 98.56 240 CYS A C 1
ATOM 1862 O O . CYS A 1 240 ? 12.375 -13.352 -2.781 1 98.56 240 CYS A O 1
ATOM 1864 N N . LEU A 1 241 ? 13.25 -12.438 -4.59 1 98.62 241 LEU A N 1
ATOM 1865 C CA . LEU A 1 241 ? 14.508 -13.164 -4.488 1 98.62 241 LEU A CA 1
ATOM 1866 C C . LEU A 1 241 ? 15.211 -12.859 -3.17 1 98.62 241 LEU A C 1
ATOM 1868 O O . LEU A 1 241 ? 15.945 -13.695 -2.641 1 98.62 241 LEU A O 1
ATOM 1872 N N . LEU A 1 242 ? 14.945 -11.695 -2.631 1 98.75 242 LEU A N 1
ATOM 1873 C CA . LEU A 1 242 ? 15.57 -11.312 -1.37 1 98.75 242 LEU A CA 1
ATOM 1874 C C . LEU A 1 242 ? 15.102 -12.211 -0.234 1 98.75 242 LEU A C 1
ATOM 1876 O O . LEU A 1 242 ? 15.719 -12.258 0.831 1 98.75 242 LEU A O 1
ATOM 1880 N N . GLU A 1 243 ? 13.984 -12.938 -0.417 1 97.88 243 GLU A N 1
ATOM 1881 C CA . GLU A 1 243 ? 13.57 -13.938 0.563 1 97.88 243 GLU A CA 1
ATOM 1882 C C . GLU A 1 243 ? 14.656 -15 0.758 1 97.88 243 GLU A C 1
ATOM 1884 O O . GLU A 1 243 ? 14.742 -15.609 1.823 1 97.88 243 GLU A O 1
ATOM 1889 N N . GLY A 1 244 ? 15.43 -15.203 -0.271 1 98.38 244 GLY A N 1
ATOM 1890 C CA . GLY A 1 244 ? 16.516 -16.172 -0.214 1 98.38 244 GLY A CA 1
ATOM 1891 C C . GLY A 1 244 ? 17.75 -15.656 0.493 1 98.38 244 GLY A C 1
ATOM 1892 O O . GLY A 1 244 ? 18.781 -16.328 0.517 1 98.38 244 GLY A O 1
ATOM 1893 N N . THR A 1 245 ? 17.719 -14.469 1.069 1 98.62 245 THR A N 1
ATOM 1894 C CA . THR A 1 245 ? 18.828 -13.812 1.746 1 98.62 245 THR A CA 1
ATOM 1895 C C . THR A 1 245 ? 18.438 -13.367 3.148 1 98.62 245 THR A C 1
ATOM 1897 O O . THR A 1 245 ? 17.281 -13.57 3.564 1 98.62 245 THR A O 1
ATOM 1900 N N . ASN A 1 246 ? 19.406 -12.797 3.867 1 98.38 246 ASN A N 1
ATOM 1901 C CA . ASN A 1 246 ? 19.125 -12.242 5.184 1 98.38 246 ASN A CA 1
ATOM 1902 C C . ASN A 1 246 ? 18.75 -10.766 5.102 1 98.38 246 ASN A C 1
ATOM 1904 O O . ASN A 1 246 ? 18.578 -10.102 6.125 1 98.38 246 ASN A O 1
ATOM 1908 N N . ALA A 1 247 ? 18.672 -10.18 3.887 1 98.69 247 ALA A N 1
ATOM 1909 C CA . ALA A 1 247 ? 18.172 -8.812 3.715 1 98.69 247 ALA A CA 1
ATOM 1910 C C . ALA A 1 247 ? 16.641 -8.773 3.764 1 98.69 247 ALA A C 1
ATOM 1912 O O . ALA A 1 247 ? 15.984 -9.75 3.398 1 98.69 247 ALA A O 1
ATOM 1913 N N . SER A 1 248 ? 16.156 -7.68 4.258 1 98.5 248 SER A N 1
ATOM 1914 C CA . SER A 1 248 ? 14.703 -7.5 4.348 1 98.5 248 SER A CA 1
ATOM 1915 C C . SER A 1 248 ? 14.125 -7.043 3.018 1 98.5 248 SER A C 1
ATOM 1917 O O . SER A 1 248 ? 14.641 -6.117 2.393 1 98.5 248 SER A O 1
ATOM 1919 N N . GLU A 1 249 ? 13.141 -7.723 2.578 1 98.56 249 GLU A N 1
ATOM 1920 C CA . GLU A 1 249 ? 12.32 -7.234 1.472 1 98.56 249 GLU A CA 1
ATOM 1921 C C . GLU A 1 249 ? 11.156 -6.391 1.979 1 98.56 249 GLU A C 1
ATOM 1923 O O . GLU A 1 249 ? 10.172 -6.18 1.262 1 98.56 249 GLU A O 1
ATOM 1928 N N . ALA A 1 250 ? 11.188 -6.027 3.242 1 98 250 ALA A N 1
ATOM 1929 C CA . ALA A 1 250 ? 10.359 -5.016 3.898 1 98 250 ALA A CA 1
ATOM 1930 C C . ALA A 1 250 ? 8.953 -5.535 4.152 1 98 250 ALA A C 1
ATOM 1932 O O . ALA A 1 250 ? 7.996 -4.754 4.203 1 98 250 ALA A O 1
ATOM 1933 N N . ARG A 1 251 ? 8.773 -6.855 4.121 1 97.44 251 ARG A N 1
ATOM 1934 C CA . ARG A 1 251 ? 7.594 -7.32 4.84 1 97.44 251 ARG A CA 1
ATOM 1935 C C . ARG A 1 251 ? 7.57 -6.777 6.266 1 97.44 251 ARG A C 1
ATOM 1937 O O . ARG A 1 251 ? 8.609 -6.707 6.922 1 97.44 251 ARG A O 1
ATOM 1944 N N . GLY A 1 252 ? 6.426 -6.398 6.727 1 96.19 252 GLY A N 1
ATOM 1945 C CA . GLY A 1 252 ? 6.34 -5.723 8.008 1 96.19 252 GLY A CA 1
ATOM 1946 C C . GLY A 1 252 ? 6.242 -4.215 7.891 1 96.19 252 GLY A C 1
ATOM 1947 O O . GLY A 1 252 ? 6.137 -3.512 8.898 1 96.19 252 GLY A O 1
ATOM 1948 N N . THR A 1 253 ? 6.359 -3.684 6.699 1 96.75 253 THR A N 1
ATOM 1949 C CA . THR A 1 253 ? 6.082 -2.289 6.371 1 96.75 253 THR A CA 1
ATOM 1950 C C . THR A 1 253 ? 4.863 -2.182 5.461 1 96.75 253 THR A C 1
ATOM 1952 O O . THR A 1 253 ? 4.258 -3.195 5.102 1 96.75 253 THR A O 1
ATOM 1955 N N . THR A 1 254 ? 4.559 -1.006 5.074 1 97.75 254 THR A N 1
ATOM 1956 C CA . THR A 1 254 ? 3.385 -0.829 4.23 1 97.75 254 THR A CA 1
ATOM 1957 C C . THR A 1 254 ? 3.771 -0.845 2.754 1 97.75 254 THR A C 1
ATOM 1959 O O . THR A 1 254 ? 2.908 -0.763 1.878 1 97.75 254 THR A O 1
ATOM 1962 N N . ARG A 1 255 ? 5.086 -0.99 2.461 1 97.75 255 ARG A N 1
ATOM 1963 C CA . ARG A 1 255 ? 5.547 -1.11 1.082 1 97.75 255 ARG A CA 1
ATOM 1964 C C . ARG A 1 255 ? 6.484 -2.305 0.919 1 97.75 255 ARG A C 1
ATOM 1966 O O . ARG A 1 255 ? 7.633 -2.146 0.503 1 97.75 255 ARG A O 1
ATOM 1973 N N . PRO A 1 256 ? 5.969 -3.484 1.144 1 98.44 256 PRO A N 1
ATOM 1974 C CA . PRO A 1 256 ? 6.801 -4.676 0.97 1 98.44 256 PRO A CA 1
ATOM 1975 C C . PRO A 1 256 ? 7.32 -4.832 -0.458 1 98.44 256 PRO A C 1
ATOM 1977 O O . PRO A 1 256 ? 6.637 -4.445 -1.411 1 98.44 256 PRO A O 1
ATOM 1980 N N . PHE A 1 257 ? 8.578 -5.324 -0.595 1 98.75 257 PHE A N 1
ATOM 1981 C CA . PHE A 1 257 ? 9.258 -5.672 -1.838 1 98.75 257 PHE A CA 1
ATOM 1982 C C . PHE A 1 257 ? 9.719 -4.418 -2.57 1 98.75 257 PHE A C 1
ATOM 1984 O O . PHE A 1 257 ? 10.625 -4.477 -3.402 1 98.75 257 PHE A O 1
ATOM 1991 N N . GLU A 1 258 ? 9.07 -3.279 -2.283 1 98.81 258 GLU A N 1
ATOM 1992 C CA . GLU A 1 258 ? 9.531 -2.025 -2.871 1 98.81 258 GLU A CA 1
ATOM 1993 C C . GLU A 1 258 ? 10.672 -1.421 -2.055 1 98.81 258 GLU A C 1
ATOM 1995 O O . GLU A 1 258 ? 11.617 -0.875 -2.615 1 98.81 258 GLU A O 1
ATOM 2000 N N . LEU A 1 259 ? 10.477 -1.468 -0.733 1 98.38 259 LEU A N 1
ATOM 2001 C CA . LEU A 1 259 ? 11.57 -1.186 0.187 1 98.38 259 LEU A CA 1
ATOM 2002 C C . LEU A 1 259 ? 12.445 -2.418 0.384 1 98.38 259 LEU A C 1
ATOM 2004 O O . LEU A 1 259 ? 11.953 -3.547 0.375 1 98.38 259 LEU A O 1
ATOM 2008 N N . PHE A 1 260 ? 13.734 -2.189 0.533 1 98.69 260 PHE A N 1
ATOM 2009 C CA . PHE A 1 260 ? 14.633 -3.293 0.853 1 98.69 260 PHE A CA 1
ATOM 2010 C C . PHE A 1 260 ? 15.883 -2.785 1.553 1 98.69 260 PHE A C 1
ATOM 2012 O O . PHE A 1 260 ? 16.297 -1.646 1.34 1 98.69 260 PHE A O 1
ATOM 2019 N N . GLY A 1 261 ? 16.422 -3.576 2.387 1 98.25 261 GLY A N 1
ATOM 2020 C CA . GLY A 1 261 ? 17.609 -3.199 3.137 1 98.25 261 GLY A CA 1
ATOM 2021 C C . GLY A 1 261 ? 17.906 -4.133 4.293 1 98.25 261 GLY A C 1
ATOM 2022 O O . GLY A 1 261 ? 17.438 -5.27 4.316 1 98.25 261 GLY A O 1
ATOM 2023 N N . ALA A 1 262 ? 18.734 -3.713 5.141 1 98.31 262 ALA A N 1
ATOM 2024 C CA . ALA A 1 262 ? 19.141 -4.387 6.367 1 98.31 262 ALA A CA 1
ATOM 2025 C C . ALA A 1 262 ? 19.906 -3.428 7.289 1 98.31 262 ALA A C 1
ATOM 2027 O O . ALA A 1 262 ? 20.328 -2.357 6.859 1 98.31 262 ALA A O 1
ATOM 2028 N N . PRO A 1 263 ? 20.031 -3.822 8.539 1 96.5 263 PRO A N 1
ATOM 2029 C CA . PRO A 1 263 ? 20.781 -2.953 9.453 1 96.5 263 PRO A CA 1
ATOM 2030 C C . PRO A 1 263 ? 22.219 -2.748 9.016 1 96.5 263 PRO A C 1
ATOM 2032 O O . PRO A 1 263 ? 22.812 -1.698 9.281 1 96.5 263 PRO A O 1
ATOM 2035 N N . TRP A 1 264 ? 22.781 -3.668 8.336 1 97.25 264 TRP A N 1
ATOM 2036 C CA . TRP A 1 264 ? 24.203 -3.645 7.996 1 97.25 264 TRP A CA 1
ATOM 2037 C C . TRP A 1 264 ? 24.438 -2.975 6.645 1 97.25 264 TRP A C 1
ATOM 2039 O O . TRP A 1 264 ? 25.578 -2.812 6.211 1 97.25 264 TRP A O 1
ATOM 2049 N N . VAL A 1 265 ? 23.422 -2.555 5.934 1 97.25 265 VAL A N 1
ATOM 2050 C CA . VAL A 1 265 ? 23.516 -1.998 4.59 1 97.25 265 VAL A CA 1
ATOM 2051 C C . VAL A 1 265 ? 23.984 -0.546 4.668 1 97.25 265 VAL A C 1
ATOM 2053 O O . VAL A 1 265 ? 23.484 0.233 5.48 1 97.25 265 VAL A O 1
ATOM 2056 N N . ASP A 1 266 ? 24.938 -0.207 3.914 1 96.44 266 ASP A N 1
ATOM 2057 C CA . ASP A 1 266 ? 25.234 1.184 3.588 1 96.44 266 ASP A CA 1
ATOM 2058 C C . ASP A 1 266 ? 24.438 1.65 2.377 1 96.44 266 ASP A C 1
ATOM 2060 O O . ASP A 1 266 ? 24.812 1.385 1.234 1 96.44 266 ASP A O 1
ATOM 2064 N N . ALA A 1 267 ? 23.422 2.363 2.602 1 95.75 267 ALA A N 1
ATOM 2065 C CA . ALA A 1 267 ? 22.438 2.713 1.573 1 95.75 267 ALA A CA 1
ATOM 2066 C C . ALA A 1 267 ? 23.062 3.613 0.511 1 95.75 267 ALA A C 1
ATOM 2068 O O . ALA A 1 267 ? 22.75 3.494 -0.676 1 95.75 267 ALA A O 1
ATOM 2069 N N . VAL A 1 268 ? 23.875 4.555 0.939 1 95.38 268 VAL A N 1
ATOM 2070 C CA . VAL A 1 268 ? 24.484 5.496 0.008 1 95.38 268 VAL A CA 1
ATOM 2071 C C . VAL A 1 268 ? 25.391 4.738 -0.967 1 95.38 268 VAL A C 1
ATOM 2073 O O . VAL A 1 268 ? 25.281 4.918 -2.184 1 95.38 268 VAL A O 1
ATOM 2076 N N . GLU A 1 269 ? 26.219 3.891 -0.417 1 97.12 269 GLU A N 1
ATOM 2077 C CA . GLU A 1 269 ? 27.094 3.092 -1.257 1 97.12 269 GLU A CA 1
ATOM 2078 C C . GLU A 1 269 ? 26.312 2.166 -2.174 1 97.12 269 GLU A C 1
ATOM 2080 O O . GLU A 1 269 ? 26.641 2.008 -3.35 1 97.12 269 GLU A O 1
ATOM 2085 N N . LEU A 1 270 ? 25.312 1.543 -1.639 1 98.06 270 LEU A N 1
ATOM 2086 C CA . LEU A 1 270 ? 24.469 0.645 -2.418 1 98.06 270 LEU A CA 1
ATOM 2087 C C . LEU A 1 270 ? 23.859 1.371 -3.613 1 98.06 270 LEU A C 1
ATOM 2089 O O . LEU A 1 270 ? 23.875 0.852 -4.73 1 98.06 270 LEU A O 1
ATOM 2093 N N . ARG A 1 271 ? 23.312 2.521 -3.363 1 97.19 271 ARG A N 1
ATOM 2094 C CA . ARG A 1 271 ? 22.703 3.305 -4.43 1 97.19 271 ARG A CA 1
ATOM 2095 C C . ARG A 1 271 ? 23.719 3.641 -5.52 1 97.19 271 ARG A C 1
ATOM 2097 O O . ARG A 1 271 ? 23.391 3.596 -6.707 1 97.19 271 ARG A O 1
ATOM 2104 N N . GLU A 1 272 ? 24.891 4.047 -5.105 1 96.31 272 GLU A N 1
ATOM 2105 C CA . GLU A 1 272 ? 25.938 4.379 -6.066 1 96.31 272 GLU A CA 1
ATOM 2106 C C . GLU A 1 272 ? 26.312 3.17 -6.914 1 96.31 272 GLU A C 1
ATOM 2108 O O . GLU A 1 272 ? 26.516 3.293 -8.125 1 96.31 272 GLU A O 1
ATOM 2113 N N . GLN A 1 273 ? 26.406 2.037 -6.281 1 97.25 273 GLN A N 1
ATOM 2114 C CA . GLN A 1 273 ? 26.703 0.814 -7.016 1 97.25 273 GLN A CA 1
ATOM 2115 C C . GLN A 1 273 ? 25.609 0.5 -8.031 1 97.25 273 GLN A C 1
ATOM 2117 O O . GLN A 1 273 ? 25.906 0.153 -9.18 1 97.25 273 GLN A O 1
ATOM 2122 N N . LEU A 1 274 ? 24.406 0.641 -7.641 1 98.19 274 LEU A N 1
ATOM 2123 C CA . LEU A 1 274 ? 23.281 0.315 -8.516 1 98.19 274 LEU A CA 1
ATOM 2124 C C . LEU A 1 274 ? 23.219 1.278 -9.695 1 98.19 274 LEU A C 1
ATOM 2126 O O . LEU A 1 274 ? 22.812 0.895 -10.789 1 98.19 274 LEU A O 1
ATOM 2130 N N . ARG A 1 275 ? 23.578 2.52 -9.469 1 95.38 275 ARG A N 1
ATOM 2131 C CA . ARG A 1 275 ? 23.625 3.498 -10.547 1 95.38 275 ARG A CA 1
ATOM 2132 C C . ARG A 1 275 ? 24.594 3.061 -11.648 1 95.38 275 ARG A C 1
ATOM 2134 O O . ARG A 1 275 ? 24.359 3.346 -12.82 1 95.38 275 ARG A O 1
ATOM 2141 N N . GLY A 1 276 ? 25.547 2.385 -11.273 1 95.75 276 GLY A N 1
ATOM 2142 C CA . GLY A 1 276 ? 26.578 1.935 -12.211 1 95.75 276 GLY A CA 1
ATOM 2143 C C . GLY A 1 276 ? 26.062 0.88 -13.18 1 95.75 276 GLY A C 1
ATOM 2144 O O . GLY A 1 276 ? 26.641 0.692 -14.25 1 95.75 276 GLY A O 1
ATOM 2145 N N . PHE A 1 277 ? 25 0.204 -12.867 1 96.81 277 PHE A N 1
ATOM 2146 C CA . PHE A 1 277 ? 24.484 -0.876 -13.703 1 96.81 277 PHE A CA 1
ATOM 2147 C C . PHE A 1 277 ? 23.547 -0.334 -14.781 1 96.81 277 PHE A C 1
ATOM 2149 O O . PHE A 1 277 ? 23.156 -1.066 -15.688 1 96.81 277 PHE A O 1
ATOM 2156 N N . ASP A 1 278 ? 23.125 0.926 -14.711 1 94.12 278 ASP A N 1
ATOM 2157 C CA . ASP A 1 278 ? 22.25 1.587 -15.68 1 94.12 278 ASP A CA 1
ATOM 2158 C C . ASP A 1 278 ? 20.969 0.782 -15.906 1 94.12 278 ASP A C 1
ATOM 2160 O O . ASP A 1 278 ? 20.641 0.451 -17.047 1 94.12 278 ASP A O 1
ATOM 2164 N N . LEU A 1 279 ? 20.375 0.4 -14.875 1 97.81 279 LEU A N 1
ATOM 2165 C CA . LEU A 1 279 ? 19.141 -0.38 -14.906 1 97.81 279 LEU A CA 1
ATOM 2166 C C . LEU A 1 279 ? 17.984 0.447 -15.477 1 97.81 279 LEU A C 1
ATOM 2168 O O . LEU A 1 279 ? 17.766 1.582 -15.047 1 97.81 279 LEU A O 1
ATOM 2172 N N . PRO A 1 280 ? 17.219 -0.035 -16.406 1 97.31 280 PRO A N 1
ATOM 2173 C CA . PRO A 1 280 ? 16.172 0.765 -17.047 1 97.31 280 PRO A CA 1
ATOM 2174 C C . PRO A 1 280 ? 14.898 0.851 -16.203 1 97.31 280 PRO A C 1
ATOM 2176 O O . PRO A 1 280 ? 14.594 -0.072 -15.445 1 97.31 280 PRO A O 1
ATOM 2179 N N . GLY A 1 281 ? 14.18 1.936 -16.328 1 97.44 281 GLY A N 1
ATOM 2180 C CA . GLY A 1 281 ? 12.797 2.076 -15.914 1 97.44 281 GLY A CA 1
ATOM 2181 C C . GLY A 1 281 ? 12.641 2.223 -14.414 1 97.44 281 GLY A C 1
ATOM 2182 O O . GLY A 1 281 ? 11.531 2.076 -13.883 1 97.44 281 GLY A O 1
ATOM 2183 N N . CYS A 1 282 ? 13.727 2.488 -13.656 1 97.69 282 CYS A N 1
ATOM 2184 C CA . CYS A 1 282 ? 13.57 2.639 -12.211 1 97.69 282 CYS A CA 1
ATOM 2185 C C . CYS A 1 282 ? 14.617 3.59 -11.648 1 97.69 282 CYS A C 1
ATOM 2187 O O . CYS A 1 282 ? 15.594 3.926 -12.32 1 97.69 282 CYS A O 1
ATOM 2189 N N . ARG A 1 283 ? 14.367 4.094 -10.5 1 97.06 283 ARG A N 1
ATOM 2190 C CA . ARG A 1 283 ? 15.266 4.871 -9.656 1 97.06 283 ARG A CA 1
ATOM 2191 C C . ARG A 1 283 ? 15.266 4.348 -8.227 1 97.06 283 ARG A C 1
ATOM 2193 O O . ARG A 1 283 ? 14.312 3.689 -7.801 1 97.06 283 ARG A O 1
ATOM 2200 N N . PHE A 1 284 ? 16.344 4.594 -7.559 1 98.06 284 PHE A N 1
ATOM 2201 C CA . PHE A 1 284 ? 16.484 4.148 -6.176 1 98.06 284 PHE A CA 1
ATOM 2202 C C . PHE A 1 284 ? 16.531 5.34 -5.227 1 98.06 284 PHE A C 1
ATOM 2204 O O . PHE A 1 284 ? 17.312 6.27 -5.434 1 98.06 284 PHE A O 1
ATOM 2211 N N . ARG A 1 285 ? 15.727 5.316 -4.223 1 97.25 285 ARG A N 1
ATOM 2212 C CA . ARG A 1 285 ? 15.719 6.363 -3.207 1 97.25 285 ARG A CA 1
ATOM 2213 C C . ARG A 1 285 ? 16.266 5.844 -1.881 1 97.25 285 ARG A C 1
ATOM 2215 O O . ARG A 1 285 ? 15.922 4.738 -1.454 1 97.25 285 ARG A O 1
ATOM 2222 N N . LEU A 1 286 ? 17.125 6.633 -1.239 1 95.56 286 LEU A N 1
ATOM 2223 C CA . LEU A 1 286 ? 17.562 6.277 0.104 1 95.56 286 LEU A CA 1
ATOM 2224 C C . LEU A 1 286 ? 16.375 6.16 1.054 1 95.56 286 LEU A C 1
ATOM 2226 O O . LEU A 1 286 ? 15.453 6.977 1 1 95.56 286 LEU A O 1
ATOM 2230 N N . ALA A 1 287 ? 16.453 5.066 1.852 1 94.75 287 ALA A N 1
ATOM 2231 C CA . ALA A 1 287 ? 15.336 4.855 2.766 1 94.75 287 ALA A CA 1
ATOM 2232 C C . ALA A 1 287 ? 15.797 4.191 4.059 1 94.75 287 ALA A C 1
ATOM 2234 O O . ALA A 1 287 ? 16.734 3.387 4.047 1 94.75 287 ALA A O 1
ATOM 2235 N N . SER A 1 288 ? 15.188 4.609 5.082 1 92.88 288 SER A N 1
ATOM 2236 C CA . SER A 1 288 ? 15.227 3.922 6.367 1 92.88 288 SER A CA 1
ATOM 2237 C C . SER A 1 288 ? 13.844 3.428 6.777 1 92.88 288 SER A C 1
ATOM 2239 O O . SER A 1 288 ? 12.852 4.129 6.586 1 92.88 288 SER A O 1
ATOM 2241 N N . PHE A 1 289 ? 13.781 2.178 7.234 1 93.44 289 PHE A N 1
ATOM 2242 C CA . PHE A 1 289 ? 12.492 1.611 7.609 1 93.44 289 PHE A CA 1
ATOM 2243 C C . PHE A 1 289 ? 12.656 0.585 8.727 1 93.44 289 PHE A C 1
ATOM 2245 O O . PHE A 1 289 ? 13.758 0.093 8.969 1 93.44 289 PHE A O 1
ATOM 2252 N N . ARG A 1 290 ? 11.586 0.31 9.391 1 93.38 290 ARG A N 1
ATOM 2253 C CA . ARG A 1 290 ? 11.57 -0.652 10.484 1 93.38 290 ARG A CA 1
ATOM 2254 C C . ARG A 1 290 ? 10.461 -1.683 10.297 1 93.38 290 ARG A C 1
ATOM 2256 O O . ARG A 1 290 ? 9.297 -1.419 10.617 1 93.38 290 ARG A O 1
ATOM 2263 N N . PRO A 1 291 ? 10.836 -2.871 9.812 1 95.5 291 PRO A N 1
ATOM 2264 C CA . PRO A 1 291 ? 9.82 -3.926 9.727 1 95.5 291 PRO A CA 1
ATOM 2265 C C . PRO A 1 291 ? 9.219 -4.285 11.086 1 95.5 291 PRO A C 1
ATOM 2267 O O . PRO A 1 291 ? 9.945 -4.359 12.078 1 95.5 291 PRO A O 1
ATOM 2270 N N . MET A 1 292 ? 7.938 -4.477 11.078 1 94.56 292 MET A N 1
ATOM 2271 C CA . MET A 1 292 ? 7.289 -4.773 12.359 1 94.56 292 MET A CA 1
ATOM 2272 C C . MET A 1 292 ? 7.199 -6.281 12.586 1 94.56 292 MET A C 1
ATOM 2274 O O . MET A 1 292 ? 6.902 -6.73 13.688 1 94.56 292 MET A O 1
ATOM 2278 N N . PHE A 1 293 ? 7.414 -7.047 11.57 1 92.25 293 PHE A N 1
ATOM 2279 C CA . PHE A 1 293 ? 7.508 -8.5 11.672 1 92.25 293 PHE A CA 1
ATOM 2280 C C . PHE A 1 293 ? 8.445 -9.062 10.609 1 92.25 293 PHE A C 1
ATOM 2282 O O . PHE A 1 293 ? 8.922 -8.328 9.742 1 92.25 293 PHE A O 1
ATOM 2289 N N . GLN A 1 294 ? 8.82 -10.352 10.711 1 93.81 294 GLN A N 1
ATOM 2290 C CA . GLN A 1 294 ? 9.711 -11.055 9.797 1 93.81 294 GLN A CA 1
ATOM 2291 C C . GLN A 1 294 ? 11.133 -10.516 9.883 1 93.81 294 GLN A C 1
ATOM 2293 O O . GLN A 1 294 ? 11.625 -10.203 10.969 1 93.81 294 GLN A O 1
ATOM 2298 N N . LYS A 1 295 ? 11.883 -10.469 8.789 1 97 295 LYS A N 1
ATOM 2299 C CA . LYS A 1 295 ? 13.312 -10.188 8.828 1 97 295 LYS A CA 1
ATOM 2300 C C . LYS A 1 295 ? 13.586 -8.812 9.438 1 97 295 LYS A C 1
ATOM 2302 O O . LYS A 1 295 ? 13.016 -7.812 9.008 1 97 295 LYS A O 1
ATOM 2307 N N . HIS A 1 296 ? 14.43 -8.844 10.523 1 97.06 296 HIS A N 1
ATOM 2308 C CA . HIS A 1 296 ? 14.898 -7.656 11.227 1 97.06 296 HIS A CA 1
ATOM 2309 C C . HIS A 1 296 ? 13.742 -6.926 11.898 1 97.06 296 HIS A C 1
ATOM 2311 O O . HIS A 1 296 ? 13.727 -5.691 11.953 1 97.06 296 HIS A O 1
ATOM 2317 N N . ALA A 1 297 ? 12.734 -7.676 12.336 1 95.94 297 ALA A N 1
ATOM 2318 C CA . ALA A 1 297 ? 11.578 -7.105 13.023 1 95.94 297 ALA A CA 1
ATOM 2319 C C . ALA A 1 297 ? 12.008 -6.172 14.148 1 95.94 297 ALA A C 1
ATOM 2321 O O . ALA A 1 297 ? 12.906 -6.5 14.93 1 95.94 297 ALA A O 1
ATOM 2322 N N . ASN A 1 298 ? 11.445 -4.973 14.148 1 93.88 298 ASN A N 1
ATOM 2323 C CA . ASN A 1 298 ? 11.609 -3.955 15.18 1 93.88 298 ASN A CA 1
ATOM 2324 C C . ASN A 1 298 ? 13.016 -3.363 15.164 1 93.88 298 ASN A C 1
ATOM 2326 O O . ASN A 1 298 ? 13.43 -2.725 16.141 1 93.88 298 ASN A O 1
ATOM 2330 N N . THR A 1 299 ? 13.727 -3.627 14.141 1 94.38 299 THR A N 1
ATOM 2331 C CA . THR A 1 299 ? 15.055 -3.062 13.969 1 94.38 299 THR A CA 1
ATOM 2332 C C . THR A 1 299 ? 15.102 -2.15 12.742 1 94.38 299 THR A C 1
ATOM 2334 O O . THR A 1 299 ? 14.586 -2.498 11.68 1 94.38 299 THR A O 1
ATOM 2337 N N . THR A 1 300 ? 15.688 -0.956 12.922 1 92.62 300 THR A N 1
ATOM 2338 C CA . THR A 1 300 ? 15.797 -0.016 11.812 1 92.62 300 THR A CA 1
ATOM 2339 C C . THR A 1 300 ? 16.719 -0.564 10.727 1 92.62 300 THR A C 1
ATOM 2341 O O . THR A 1 300 ? 17.828 -1.003 11.016 1 92.62 300 THR A O 1
ATOM 2344 N N . CYS A 1 301 ? 16.266 -0.624 9.562 1 95.25 301 CYS A N 1
ATOM 2345 C CA . CYS A 1 301 ? 17.031 -1.015 8.391 1 95.25 301 CYS A CA 1
ATOM 2346 C C . CYS A 1 301 ? 17.391 0.202 7.543 1 95.25 301 CYS A C 1
ATOM 2348 O O . CYS A 1 301 ? 16.609 1.141 7.43 1 95.25 301 CYS A O 1
ATOM 2350 N N . SER A 1 302 ? 18.594 0.161 7.102 1 94.38 302 SER A N 1
ATOM 2351 C CA . SER A 1 302 ? 19.031 1.072 6.051 1 94.38 302 SER A CA 1
ATOM 2352 C C . SER A 1 302 ? 18.938 0.414 4.676 1 94.38 302 SER A C 1
ATOM 2354 O O . SER A 1 302 ? 19.234 -0.773 4.531 1 94.38 302 SER A O 1
ATOM 2356 N N . GLY A 1 303 ? 18.453 1.16 3.705 1 96.69 303 GLY A N 1
ATOM 2357 C CA . GLY A 1 303 ? 18.328 0.593 2.371 1 96.69 303 GLY A CA 1
ATOM 2358 C C . GLY A 1 303 ? 17.781 1.574 1.355 1 96.69 303 GLY A C 1
ATOM 2359 O O . GLY A 1 303 ? 18.156 2.752 1.356 1 96.69 303 GLY A O 1
ATOM 2360 N N . LEU A 1 304 ? 17.094 1.005 0.422 1 98.06 304 LEU A N 1
ATOM 2361 C CA . LEU A 1 304 ? 16.578 1.792 -0.691 1 98.06 304 LEU A CA 1
ATOM 2362 C C . LEU A 1 304 ? 15.109 1.445 -0.963 1 98.06 304 LEU A C 1
ATOM 2364 O O . LEU A 1 304 ? 14.625 0.401 -0.522 1 98.06 304 LEU A O 1
ATOM 2368 N N . GLN A 1 305 ? 14.438 2.311 -1.571 1 98.31 305 GLN A N 1
ATOM 2369 C CA . GLN A 1 305 ? 13.148 2.049 -2.199 1 98.31 305 GLN A CA 1
ATOM 2370 C C . GLN A 1 305 ? 13.25 2.1 -3.721 1 98.31 305 GLN A C 1
ATOM 2372 O O . GLN A 1 305 ? 13.859 3.021 -4.273 1 98.31 305 GLN A O 1
ATOM 2377 N N . ILE A 1 306 ? 12.727 1.122 -4.402 1 98.62 306 ILE A N 1
ATOM 2378 C CA . ILE A 1 306 ? 12.648 1.135 -5.859 1 98.62 306 ILE A CA 1
ATOM 2379 C C . ILE A 1 306 ? 11.453 1.969 -6.305 1 98.62 306 ILE A C 1
ATOM 2381 O O . ILE A 1 306 ? 10.32 1.729 -5.871 1 98.62 306 ILE A O 1
ATOM 2385 N N . HIS A 1 307 ? 11.672 2.957 -7.07 1 97.81 307 HIS A N 1
ATOM 2386 C CA . HIS A 1 307 ? 10.625 3.68 -7.777 1 97.81 307 HIS A CA 1
ATOM 2387 C C . HIS A 1 307 ? 10.633 3.348 -9.266 1 97.81 307 HIS A C 1
ATOM 2389 O O . HIS A 1 307 ? 11.547 3.738 -9.992 1 97.81 307 HIS A O 1
ATOM 2395 N N . VAL A 1 308 ? 9.633 2.605 -9.75 1 98 308 VAL A N 1
ATOM 2396 C CA . VAL A 1 308 ? 9.516 2.293 -11.164 1 98 308 VAL A CA 1
ATOM 2397 C C . VAL A 1 308 ? 9.047 3.531 -11.93 1 98 308 VAL A C 1
ATOM 2399 O O . VAL A 1 308 ? 7.945 4.031 -11.703 1 98 308 VAL A O 1
ATOM 2402 N N . THR A 1 309 ? 9.852 4.027 -12.781 1 96.06 309 THR A N 1
ATOM 2403 C CA . THR A 1 309 ? 9.57 5.262 -13.508 1 96.06 309 THR A CA 1
ATOM 2404 C C . THR A 1 309 ? 8.953 4.965 -14.867 1 96.06 309 THR A C 1
ATOM 2406 O O . THR A 1 309 ? 8.273 5.812 -15.445 1 96.06 309 THR A O 1
ATOM 2409 N N . ASN A 1 310 ? 9.25 3.818 -15.406 1 97.12 310 ASN A N 1
ATOM 2410 C CA . ASN A 1 310 ? 8.688 3.303 -16.641 1 97.12 310 ASN A CA 1
ATOM 2411 C C . ASN A 1 310 ? 8.523 1.786 -16.594 1 97.12 310 ASN A C 1
ATOM 2413 O O . ASN A 1 310 ? 9.477 1.046 -16.828 1 97.12 310 ASN A O 1
ATOM 2417 N N . ARG A 1 311 ? 7.301 1.332 -16.406 1 97.62 311 ARG A N 1
ATOM 2418 C CA . ARG A 1 311 ? 7.055 -0.088 -16.172 1 97.62 311 ARG A CA 1
ATOM 2419 C C . ARG A 1 311 ? 7.223 -0.889 -17.469 1 97.62 311 ARG A C 1
ATOM 2421 O O . ARG A 1 311 ? 7.387 -2.109 -17.422 1 97.62 311 ARG A O 1
ATOM 2428 N N . GLU A 1 312 ? 7.234 -0.238 -18.656 1 97 312 GLU A N 1
ATOM 2429 C CA . GLU A 1 312 ? 7.395 -0.924 -19.938 1 97 312 GLU A CA 1
ATOM 2430 C C . GLU A 1 312 ? 8.844 -1.341 -20.172 1 97 312 GLU A C 1
ATOM 2432 O O . GLU A 1 312 ? 9.109 -2.307 -20.875 1 97 312 GLU A O 1
ATOM 2437 N N . THR A 1 313 ? 9.758 -0.583 -19.594 1 97.31 313 THR A N 1
ATOM 2438 C CA . THR A 1 313 ? 11.164 -0.876 -19.812 1 97.31 313 THR A CA 1
ATOM 2439 C C . THR A 1 313 ? 11.797 -1.496 -18.578 1 97.31 313 THR A C 1
ATOM 2441 O O . THR A 1 313 ? 12.891 -2.062 -18.641 1 97.31 313 THR A O 1
ATOM 2444 N N . PHE A 1 314 ? 11.133 -1.385 -17.453 1 98.25 314 PHE A N 1
ATOM 2445 C CA . PHE A 1 314 ? 11.641 -1.899 -16.188 1 98.25 314 PHE A CA 1
ATOM 2446 C C . PHE A 1 314 ? 11.883 -3.402 -16.281 1 98.25 314 PHE A C 1
ATOM 2448 O O . PHE A 1 314 ? 11.023 -4.152 -16.734 1 98.25 314 PHE A O 1
ATOM 2455 N N . GLU A 1 315 ? 13.039 -3.842 -15.82 1 97.88 315 GLU A N 1
ATOM 2456 C CA . GLU A 1 315 ? 13.398 -5.254 -15.727 1 97.88 315 GLU A CA 1
ATOM 2457 C C . GLU A 1 315 ? 13.516 -5.691 -14.266 1 97.88 315 GLU A C 1
ATOM 2459 O O . GLU A 1 315 ? 14.57 -5.535 -13.648 1 97.88 315 GLU A O 1
ATOM 2464 N N . SER A 1 316 ? 12.5 -6.289 -13.781 1 98.5 316 SER A N 1
ATOM 2465 C CA . SER A 1 316 ? 12.391 -6.609 -12.359 1 98.5 316 SER A CA 1
ATOM 2466 C C . SER A 1 316 ? 13.484 -7.582 -11.93 1 98.5 316 SER A C 1
ATOM 2468 O O . SER A 1 316 ? 14.156 -7.359 -10.922 1 98.5 316 SER A O 1
ATOM 2470 N N . ILE A 1 317 ? 13.688 -8.648 -12.672 1 97.88 317 ILE A N 1
ATOM 2471 C CA . ILE A 1 317 ? 14.625 -9.711 -12.297 1 97.88 317 ILE A CA 1
ATOM 2472 C C . ILE A 1 317 ? 16.047 -9.188 -12.391 1 97.88 317 ILE A C 1
ATOM 2474 O O . ILE A 1 317 ? 16.844 -9.328 -11.453 1 97.88 317 ILE A O 1
ATOM 2478 N N . THR A 1 318 ? 16.391 -8.516 -13.5 1 98.25 318 THR A N 1
ATOM 2479 C CA . THR A 1 318 ? 17.734 -7.949 -13.688 1 98.25 318 THR A CA 1
ATOM 2480 C C . THR A 1 318 ? 18.062 -6.977 -12.555 1 98.25 318 THR A C 1
ATOM 2482 O O . THR A 1 318 ? 19.172 -6.988 -12.031 1 98.25 318 THR A O 1
ATOM 2485 N N . THR A 1 319 ? 17.109 -6.191 -12.211 1 98.75 319 THR A N 1
ATOM 2486 C CA . THR A 1 319 ? 17.297 -5.215 -11.141 1 98.75 319 THR A CA 1
ATOM 2487 C C . THR A 1 319 ? 17.625 -5.906 -9.82 1 98.75 319 THR A C 1
ATOM 2489 O O . THR A 1 319 ? 18.547 -5.504 -9.117 1 98.75 319 THR A O 1
ATOM 2492 N N . SER A 1 320 ? 16.953 -6.969 -9.516 1 98.75 320 SER A N 1
ATOM 2493 C CA . SER A 1 320 ? 17.156 -7.641 -8.234 1 98.75 320 SER A CA 1
ATOM 2494 C C . SER A 1 320 ? 18.469 -8.438 -8.234 1 98.75 320 SER A C 1
ATOM 2496 O O . SER A 1 320 ? 19.094 -8.594 -7.191 1 98.75 320 SER A O 1
ATOM 2498 N N . TYR A 1 321 ? 18.891 -8.938 -9.438 1 98.62 321 TYR A N 1
ATOM 2499 C CA . TYR A 1 321 ? 20.219 -9.523 -9.531 1 98.62 321 TYR A CA 1
ATOM 2500 C C . TYR A 1 321 ? 21.297 -8.492 -9.172 1 98.62 321 TYR A C 1
ATOM 2502 O O . TYR A 1 321 ? 22.219 -8.789 -8.406 1 98.62 321 TYR A O 1
ATOM 2510 N N . ALA A 1 322 ? 21.141 -7.309 -9.742 1 98.81 322 ALA A N 1
ATOM 2511 C CA . ALA A 1 322 ? 22.078 -6.227 -9.461 1 98.81 322 ALA A CA 1
ATOM 2512 C C . ALA A 1 322 ? 22.078 -5.875 -7.973 1 98.81 322 ALA A C 1
ATOM 2514 O O . ALA A 1 322 ? 23.141 -5.668 -7.379 1 98.81 322 ALA A O 1
ATOM 2515 N N . ILE A 1 323 ? 20.922 -5.812 -7.344 1 98.88 323 ILE A N 1
ATOM 2516 C CA . ILE A 1 323 ? 20.781 -5.477 -5.93 1 98.88 323 ILE A CA 1
ATOM 2517 C C . ILE A 1 323 ? 21.484 -6.531 -5.074 1 98.88 323 ILE A C 1
ATOM 2519 O O . ILE A 1 323 ? 22.297 -6.199 -4.211 1 98.88 323 ILE A O 1
ATOM 2523 N N . MET A 1 324 ? 21.188 -7.805 -5.336 1 98.75 324 MET A N 1
ATOM 2524 C CA . MET A 1 324 ? 21.812 -8.875 -4.559 1 98.75 324 MET A CA 1
ATOM 2525 C C . MET A 1 324 ? 23.328 -8.867 -4.719 1 98.75 324 MET A C 1
ATOM 2527 O O . MET A 1 324 ? 24.047 -9.008 -3.736 1 98.75 324 MET A O 1
ATOM 2531 N N . SER A 1 325 ? 23.766 -8.695 -5.969 1 98.56 325 SER A N 1
ATOM 2532 C CA . SER A 1 325 ? 25.188 -8.656 -6.234 1 98.56 325 SER A CA 1
ATOM 2533 C C . SER A 1 325 ? 25.859 -7.508 -5.48 1 98.56 325 SER A C 1
ATOM 2535 O O . SER A 1 325 ? 26.922 -7.691 -4.875 1 98.56 325 SER A O 1
ATOM 2537 N N . ALA A 1 326 ? 25.25 -6.344 -5.523 1 98.62 326 ALA A N 1
ATOM 2538 C CA . ALA A 1 326 ? 25.797 -5.176 -4.836 1 98.62 326 ALA A CA 1
ATOM 2539 C C . ALA A 1 326 ? 25.859 -5.402 -3.33 1 98.62 326 ALA A C 1
ATOM 2541 O O . ALA A 1 326 ? 26.859 -5.062 -2.686 1 98.62 326 ALA A O 1
ATOM 2542 N N . MET A 1 327 ? 24.828 -5.988 -2.754 1 98.56 327 MET A N 1
ATOM 2543 C CA . MET A 1 327 ? 24.797 -6.262 -1.32 1 98.56 327 MET A CA 1
ATOM 2544 C C . MET A 1 327 ? 25.844 -7.293 -0.941 1 98.56 327 MET A C 1
ATOM 2546 O O . MET A 1 327 ? 26.516 -7.156 0.087 1 98.56 327 MET A O 1
ATOM 2550 N N . LEU A 1 328 ? 25.922 -8.328 -1.767 1 97.69 328 LEU A N 1
ATOM 2551 C CA . LEU A 1 328 ? 26.922 -9.367 -1.574 1 97.69 328 LEU A CA 1
ATOM 2552 C C . LEU A 1 328 ? 28.328 -8.773 -1.521 1 97.69 328 LEU A C 1
ATOM 2554 O O . LEU A 1 328 ? 29.172 -9.219 -0.726 1 97.69 328 LEU A O 1
ATOM 2558 N N . GLN A 1 329 ? 28.562 -7.797 -2.293 1 96.5 329 GLN A N 1
ATOM 2559 C CA . GLN A 1 329 ? 29.891 -7.191 -2.398 1 96.5 329 GLN A CA 1
ATOM 2560 C C . GLN A 1 329 ? 30.109 -6.16 -1.293 1 96.5 329 GLN A C 1
ATOM 2562 O O . GLN A 1 329 ? 31.25 -5.938 -0.866 1 96.5 329 GLN A O 1
ATOM 2567 N N . GLN A 1 330 ? 29.125 -5.566 -0.822 1 95.62 330 GLN A N 1
ATOM 2568 C CA . GLN A 1 330 ? 29.234 -4.438 0.1 1 95.62 330 GLN A CA 1
ATOM 2569 C C . GLN A 1 330 ? 29.578 -4.91 1.507 1 95.62 330 GLN A C 1
ATOM 2571 O O . GLN A 1 330 ? 30.297 -4.215 2.24 1 95.62 330 GLN A O 1
ATOM 2576 N N . SER A 1 331 ? 29.094 -6.094 1.884 1 95.12 331 SER A N 1
ATOM 2577 C CA . SER A 1 331 ? 29.188 -6.418 3.303 1 95.12 331 SER A CA 1
ATOM 2578 C C . SER A 1 331 ? 29.422 -7.91 3.512 1 95.12 331 SER A C 1
ATOM 2580 O O . SER A 1 331 ? 28.797 -8.742 2.861 1 95.12 331 SER A O 1
ATOM 2582 N N . ASP A 1 332 ? 30.188 -8.242 4.543 1 96.19 332 ASP A N 1
ATOM 2583 C CA . ASP A 1 332 ? 30.391 -9.625 4.957 1 96.19 332 ASP A CA 1
ATOM 2584 C C . ASP A 1 332 ? 29.203 -10.141 5.766 1 96.19 332 ASP A C 1
ATOM 2586 O O . ASP A 1 332 ? 29.078 -11.344 6 1 96.19 332 ASP A O 1
ATOM 2590 N N . GLU A 1 333 ? 28.328 -9.242 6.066 1 97.31 333 GLU A N 1
ATOM 2591 C CA . GLU A 1 333 ? 27.156 -9.633 6.832 1 97.31 333 GLU A CA 1
ATOM 2592 C C . GLU A 1 333 ? 26.078 -10.219 5.93 1 97.31 333 GLU A C 1
ATOM 2594 O O . GLU A 1 333 ? 25.141 -10.859 6.41 1 97.31 333 GLU A O 1
ATOM 2599 N N . PHE A 1 334 ? 26.203 -9.992 4.645 1 98.12 334 PHE A N 1
ATOM 2600 C CA . PHE A 1 334 ? 25.266 -10.594 3.717 1 98.12 334 PHE A CA 1
ATOM 2601 C C . PHE A 1 334 ? 25.328 -12.117 3.791 1 98.12 334 PHE A C 1
ATOM 2603 O O . PHE A 1 334 ? 26.422 -12.695 3.832 1 98.12 334 PHE A O 1
ATOM 2610 N N . ALA A 1 335 ? 24.172 -12.758 3.795 1 98.12 335 ALA A N 1
ATOM 2611 C CA . ALA A 1 335 ? 24.125 -14.219 3.828 1 98.12 335 ALA A CA 1
ATOM 2612 C C . ALA A 1 335 ? 22.906 -14.742 3.094 1 98.12 335 ALA A C 1
ATOM 2614 O O . ALA A 1 335 ? 21.859 -14.086 3.068 1 98.12 335 ALA A O 1
ATOM 2615 N N . TRP A 1 336 ? 23.109 -15.883 2.5 1 98.12 336 TRP A N 1
ATOM 2616 C CA . TRP A 1 336 ? 21.969 -16.625 1.962 1 98.12 336 TRP A CA 1
ATOM 2617 C C . TRP A 1 336 ? 21.156 -17.25 3.084 1 98.12 336 TRP A C 1
ATOM 2619 O O . TRP A 1 336 ? 21.719 -17.688 4.098 1 98.12 336 TRP A O 1
ATOM 2629 N N . ARG A 1 337 ? 19.891 -17.281 2.867 1 97.06 337 ARG A N 1
ATOM 2630 C CA . ARG A 1 337 ? 19.016 -17.953 3.818 1 97.06 337 ARG A CA 1
ATOM 2631 C C . ARG A 1 337 ? 19.266 -19.453 3.814 1 97.06 337 ARG A C 1
ATOM 2633 O O . ARG A 1 337 ? 19.188 -20.109 2.764 1 97.06 337 ARG A O 1
ATOM 2640 N N . THR A 1 338 ? 19.422 -20.031 4.996 1 94.69 338 THR A N 1
ATOM 2641 C CA . THR A 1 338 ? 19.734 -21.453 5.086 1 94.69 338 THR A CA 1
ATOM 2642 C C . THR A 1 338 ? 18.594 -22.219 5.75 1 94.69 338 THR A C 1
ATOM 2644 O O . THR A 1 338 ? 18.531 -23.453 5.688 1 94.69 338 THR A O 1
ATOM 2647 N N . GLU A 1 339 ? 17.656 -21.531 6.355 1 92.12 339 GLU A N 1
ATOM 2648 C CA . GLU A 1 339 ? 16.516 -22.188 6.988 1 92.12 339 GLU A CA 1
ATOM 2649 C C . GLU A 1 339 ? 15.602 -22.828 5.953 1 92.12 339 GLU A C 1
ATOM 2651 O O . GLU A 1 339 ? 15.586 -22.422 4.789 1 92.12 339 GLU A O 1
ATOM 2656 N N . ALA A 1 340 ? 14.844 -23.766 6.445 1 89.31 340 ALA A N 1
ATOM 2657 C CA . ALA A 1 340 ? 13.883 -24.453 5.578 1 89.31 340 ALA A CA 1
ATOM 2658 C C . ALA A 1 340 ? 12.992 -23.453 4.852 1 89.31 340 ALA A C 1
ATOM 2660 O O . ALA A 1 340 ? 12.586 -22.438 5.43 1 89.31 340 ALA A O 1
ATOM 2661 N N . TYR A 1 341 ? 12.773 -23.734 3.615 1 89.62 341 TYR A N 1
ATOM 2662 C CA . TYR A 1 341 ? 11.992 -22.844 2.754 1 89.62 341 TYR A CA 1
ATOM 2663 C C . TYR A 1 341 ? 11.023 -23.656 1.892 1 89.62 341 TYR A C 1
ATOM 2665 O O . TYR A 1 341 ? 11.438 -24.5 1.099 1 89.62 341 TYR A O 1
ATOM 2673 N N . GLU A 1 342 ? 9.703 -23.391 2.061 1 86.69 342 GLU A N 1
ATOM 2674 C CA . GLU A 1 342 ? 8.633 -24.016 1.284 1 86.69 342 GLU A CA 1
ATOM 2675 C C . GLU A 1 342 ? 8.789 -25.531 1.24 1 86.69 342 GLU A C 1
ATOM 2677 O O . GLU A 1 342 ? 8.836 -26.125 0.16 1 86.69 342 GLU A O 1
ATOM 2682 N N . PHE A 1 343 ? 8.984 -26.219 2.355 1 84.12 343 PHE A N 1
ATOM 2683 C CA . PHE A 1 343 ? 8.953 -27.656 2.588 1 84.12 343 PHE A CA 1
ATOM 2684 C C . PHE A 1 343 ? 10.273 -28.297 2.172 1 84.12 343 PHE A C 1
ATOM 2686 O O . PHE A 1 343 ? 10.359 -29.516 2.006 1 84.12 343 PHE A O 1
ATOM 2693 N N . VAL A 1 344 ? 11.297 -27.422 1.881 1 88.31 344 VAL A N 1
ATOM 2694 C CA . VAL A 1 344 ? 12.609 -27.922 1.484 1 88.31 344 VAL A CA 1
ATOM 2695 C C . VAL A 1 344 ? 13.656 -27.5 2.51 1 88.31 344 VAL A C 1
ATOM 2697 O O . VAL A 1 344 ? 13.734 -26.328 2.879 1 88.31 344 VAL A O 1
ATOM 2700 N N . ASP A 1 345 ? 14.508 -28.438 2.967 1 89.75 345 ASP A N 1
ATOM 2701 C CA . ASP A 1 345 ? 15.477 -28.125 4.016 1 89.75 345 ASP A CA 1
ATOM 2702 C C . ASP A 1 345 ? 16.906 -28.328 3.518 1 89.75 345 ASP A C 1
ATOM 2704 O O . ASP A 1 345 ? 17.859 -27.875 4.152 1 89.75 345 ASP A O 1
ATOM 2708 N N . GLU A 1 346 ? 17.094 -28.953 2.41 1 90.06 346 GLU A N 1
ATOM 2709 C CA . GLU A 1 346 ? 18.438 -29.344 2.004 1 90.06 346 GLU A CA 1
ATOM 2710 C C . GLU A 1 346 ? 19.031 -28.344 1.019 1 90.06 346 GLU A C 1
ATOM 2712 O O . GLU A 1 346 ? 20.25 -28.344 0.776 1 90.06 346 GLU A O 1
ATOM 2717 N N . GLN A 1 347 ? 18.281 -27.531 0.454 1 94.38 347 GLN A N 1
ATOM 2718 C CA . GLN A 1 347 ? 18.734 -26.578 -0.544 1 94.38 347 GLN A CA 1
ATOM 2719 C C . GLN A 1 347 ? 18.531 -25.141 -0.06 1 94.38 347 GLN A C 1
ATOM 2721 O O . GLN A 1 347 ? 17.625 -24.875 0.742 1 94.38 347 GLN A O 1
ATOM 2726 N N . LEU A 1 348 ? 19.406 -24.312 -0.582 1 96.94 348 LEU A N 1
ATOM 2727 C CA . LEU A 1 348 ? 19.234 -22.891 -0.257 1 96.94 348 LEU A CA 1
ATOM 2728 C C . LEU A 1 348 ? 17.969 -22.344 -0.886 1 96.94 348 LEU A C 1
ATOM 2730 O O . LEU A 1 348 ? 17.641 -22.656 -2.029 1 96.94 348 LEU A O 1
ATOM 2734 N N . ALA A 1 349 ? 17.281 -21.484 -0.164 1 97.44 349 ALA A N 1
ATOM 2735 C CA . ALA A 1 349 ? 16.062 -20.859 -0.652 1 97.44 349 ALA A CA 1
ATOM 2736 C C . ALA A 1 349 ? 16.297 -20.125 -1.964 1 97.44 349 ALA A C 1
ATOM 2738 O O . ALA A 1 349 ? 15.469 -20.172 -2.875 1 97.44 349 ALA A O 1
ATOM 2739 N N . ILE A 1 350 ? 17.469 -19.484 -2.049 1 98.19 350 ILE A N 1
ATOM 2740 C CA . ILE A 1 350 ? 17.781 -18.672 -3.229 1 98.19 350 ILE A CA 1
ATOM 2741 C C . ILE A 1 350 ? 17.891 -19.578 -4.453 1 98.19 350 ILE A C 1
ATOM 2743 O O . ILE A 1 350 ? 17.516 -19.188 -5.559 1 98.19 350 ILE A O 1
ATOM 2747 N N . ASP A 1 351 ? 18.359 -20.797 -4.309 1 97.62 351 ASP A N 1
ATOM 2748 C CA . ASP A 1 351 ? 18.484 -21.719 -5.422 1 97.62 351 ASP A CA 1
ATOM 2749 C C . ASP A 1 351 ? 17.109 -22.188 -5.906 1 97.62 351 ASP A C 1
ATOM 2751 O O . ASP A 1 351 ? 16.906 -22.375 -7.109 1 97.62 351 ASP A O 1
ATOM 2755 N N . LEU A 1 352 ? 16.203 -22.375 -4.977 1 97.38 352 LEU A N 1
ATOM 2756 C CA . LEU A 1 352 ? 14.844 -22.766 -5.324 1 97.38 352 LEU A CA 1
ATOM 2757 C C . LEU A 1 352 ? 14.133 -21.625 -6.051 1 97.38 352 LEU A C 1
ATOM 2759 O O . LEU A 1 352 ? 13.461 -21.859 -7.059 1 97.38 352 LEU A O 1
ATOM 2763 N N . LEU A 1 353 ? 14.32 -20.391 -5.617 1 97.81 353 LEU A N 1
ATOM 2764 C CA . LEU A 1 353 ? 13.672 -19.234 -6.199 1 97.81 353 LEU A CA 1
ATOM 2765 C C . LEU A 1 353 ? 14.227 -18.938 -7.59 1 97.81 353 LEU A C 1
ATOM 2767 O O . LEU A 1 353 ? 13.461 -18.703 -8.531 1 97.81 353 LEU A O 1
ATOM 2771 N N . LEU A 1 354 ? 15.531 -19.031 -7.703 1 96.5 354 LEU A N 1
ATOM 2772 C CA . LEU A 1 354 ? 16.172 -18.781 -8.992 1 96.5 354 LEU A CA 1
ATOM 2773 C C . LEU A 1 354 ? 15.883 -19.922 -9.961 1 96.5 354 LEU A C 1
ATOM 2775 O O . LEU A 1 354 ? 15.836 -19.719 -11.18 1 96.5 354 LEU A O 1
ATOM 2779 N N . GLY A 1 355 ? 15.75 -21.094 -9.398 1 95.62 355 GLY A N 1
ATOM 2780 C CA . GLY A 1 355 ? 15.477 -22.266 -10.219 1 95.62 355 GLY A CA 1
ATOM 2781 C C . GLY A 1 355 ? 16.734 -22.875 -10.812 1 95.62 355 GLY A C 1
ATOM 2782 O O . GLY A 1 355 ? 16.641 -23.828 -11.594 1 95.62 355 GLY A O 1
ATOM 2783 N N . ASP A 1 356 ? 17.906 -22.328 -10.562 1 95.75 356 ASP A N 1
ATOM 2784 C CA . ASP A 1 356 ? 19.203 -22.797 -11.039 1 95.75 356 ASP A CA 1
ATOM 2785 C C . ASP A 1 356 ? 20.328 -22.312 -10.125 1 95.75 356 ASP A C 1
ATOM 2787 O O . ASP A 1 356 ? 20.703 -21.141 -10.148 1 95.75 356 ASP A O 1
ATOM 2791 N N . PRO A 1 357 ? 20.938 -23.281 -9.328 1 96.25 357 PRO A N 1
ATOM 2792 C CA . PRO A 1 357 ? 21.984 -22.891 -8.383 1 96.25 357 PRO A CA 1
ATOM 2793 C C . PRO A 1 357 ? 23.156 -22.188 -9.062 1 96.25 357 PRO A C 1
ATOM 2795 O O . PRO A 1 357 ? 23.875 -21.422 -8.422 1 96.25 357 PRO A O 1
ATOM 2798 N N . LYS A 1 358 ? 23.344 -22.391 -10.352 1 95.94 358 LYS A N 1
ATOM 2799 C CA . LYS A 1 358 ? 24.453 -21.781 -11.078 1 95.94 358 LYS A CA 1
ATOM 2800 C C . LYS A 1 358 ? 24.328 -20.266 -11.109 1 95.94 358 LYS A C 1
ATOM 2802 O O . LYS A 1 358 ? 25.328 -19.562 -11.227 1 95.94 358 LYS A O 1
ATOM 2807 N N . LEU A 1 359 ? 23.156 -19.797 -11.023 1 97.12 359 LEU A N 1
ATOM 2808 C CA . LEU A 1 359 ? 22.938 -18.359 -11.047 1 97.12 359 LEU A CA 1
ATOM 2809 C C . LEU A 1 359 ? 23.453 -17.703 -9.766 1 97.12 359 LEU A C 1
ATOM 2811 O O . LEU A 1 359 ? 24.125 -16.672 -9.812 1 97.12 359 LEU A O 1
ATOM 2815 N N . ARG A 1 360 ? 23.094 -18.312 -8.602 1 97.62 360 ARG A N 1
ATOM 2816 C CA . ARG A 1 360 ? 23.656 -17.859 -7.336 1 97.62 360 ARG A CA 1
ATOM 2817 C C . ARG A 1 360 ? 25.172 -17.922 -7.359 1 97.62 360 ARG A C 1
ATOM 2819 O O . ARG A 1 360 ? 25.859 -16.984 -6.934 1 97.62 360 ARG A O 1
ATOM 2826 N N . GLU A 1 361 ? 25.703 -19 -7.848 1 97.94 361 GLU A N 1
ATOM 2827 C CA . GLU A 1 361 ? 27.156 -19.219 -7.906 1 97.94 361 GLU A CA 1
ATOM 2828 C C . GLU A 1 361 ? 27.828 -18.141 -8.758 1 97.94 361 GLU A C 1
ATOM 2830 O O . GLU A 1 361 ? 28.906 -17.672 -8.422 1 97.94 361 GLU A O 1
ATOM 2835 N N . ALA A 1 362 ? 27.203 -17.797 -9.859 1 97.94 362 ALA A N 1
ATOM 2836 C CA . ALA A 1 362 ? 27.734 -16.734 -10.719 1 97.94 362 ALA A CA 1
ATOM 2837 C C . ALA A 1 362 ? 27.797 -15.406 -9.992 1 97.94 362 ALA A C 1
ATOM 2839 O O . ALA A 1 362 ? 28.781 -14.672 -10.094 1 97.94 362 ALA A O 1
ATOM 2840 N N . LEU A 1 363 ? 26.781 -15.055 -9.266 1 97.69 363 LEU A N 1
ATOM 2841 C CA . LEU A 1 363 ? 26.75 -13.812 -8.5 1 97.69 363 LEU A CA 1
ATOM 2842 C C . LEU A 1 363 ? 27.812 -13.82 -7.414 1 97.69 363 LEU A C 1
ATOM 2844 O O . LEU A 1 363 ? 28.5 -12.82 -7.207 1 97.69 363 LEU A O 1
ATOM 2848 N N . GLU A 1 364 ? 28 -14.984 -6.762 1 97.5 364 GLU A N 1
ATOM 2849 C CA . GLU A 1 364 ? 29.016 -15.133 -5.723 1 97.5 364 GLU A CA 1
ATOM 2850 C C . GLU A 1 364 ? 30.422 -14.945 -6.297 1 97.5 364 GLU A C 1
ATOM 2852 O O . GLU A 1 364 ? 31.312 -14.438 -5.613 1 97.5 364 GLU A O 1
ATOM 2857 N N . ALA A 1 365 ? 30.531 -15.391 -7.496 1 97.5 365 ALA A N 1
ATOM 2858 C CA . ALA A 1 365 ? 31.828 -15.305 -8.164 1 97.5 365 ALA A CA 1
ATOM 2859 C C . ALA A 1 365 ? 32.125 -13.883 -8.633 1 97.5 365 ALA A C 1
ATOM 2861 O O . ALA A 1 365 ? 33.188 -13.602 -9.125 1 97.5 365 ALA A O 1
ATOM 2862 N N . GLY A 1 366 ? 31.141 -13.031 -8.57 1 96.81 366 GLY A N 1
ATOM 2863 C CA . GLY A 1 366 ? 31.328 -11.633 -8.898 1 96.81 366 GLY A CA 1
ATOM 2864 C C . GLY A 1 366 ? 31.094 -11.32 -10.359 1 96.81 366 GLY A C 1
ATOM 2865 O O . GLY A 1 366 ? 31.531 -10.281 -10.867 1 96.81 366 GLY A O 1
ATOM 2866 N N . GLU A 1 367 ? 30.422 -12.273 -11.039 1 97.62 367 GLU A N 1
ATOM 2867 C CA . GLU A 1 367 ? 30.062 -11.984 -12.422 1 97.62 367 GLU A CA 1
ATOM 2868 C C . GLU A 1 367 ? 29.094 -10.812 -12.516 1 97.62 367 GLU A C 1
ATOM 2870 O O . GLU A 1 367 ? 28.391 -10.508 -11.547 1 97.62 367 GLU A O 1
ATOM 2875 N N . ASP A 1 368 ? 29.125 -10.078 -13.688 1 97.75 368 ASP A N 1
ATOM 2876 C CA . ASP A 1 368 ? 28.203 -8.969 -13.883 1 97.75 368 ASP A CA 1
ATOM 2877 C C . ASP A 1 368 ? 26.75 -9.438 -13.781 1 97.75 368 ASP A C 1
ATOM 2879 O O . ASP A 1 368 ? 26.297 -10.258 -14.578 1 97.75 368 ASP A O 1
ATOM 2883 N N . PRO A 1 369 ? 26.078 -8.945 -12.789 1 98 369 PRO A N 1
ATOM 2884 C CA . PRO A 1 369 ? 24.719 -9.453 -12.547 1 98 369 PRO A CA 1
ATOM 2885 C C . PRO A 1 369 ? 23.781 -9.203 -13.719 1 98 369 PRO A C 1
ATOM 2887 O O . PRO A 1 369 ? 22.844 -9.984 -13.953 1 98 369 PRO A O 1
ATOM 2890 N N . VAL A 1 370 ? 23.953 -8.109 -14.445 1 97.62 370 VAL A N 1
ATOM 2891 C CA . VAL A 1 370 ? 23.109 -7.785 -15.602 1 97.62 370 VAL A CA 1
ATOM 2892 C C . VAL A 1 370 ? 23.344 -8.812 -16.703 1 97.62 370 VAL A C 1
ATOM 2894 O O . VAL A 1 370 ? 22.391 -9.289 -17.328 1 97.62 370 VAL A O 1
ATOM 2897 N N . GLU A 1 371 ? 24.578 -9.219 -16.906 1 96.5 371 GLU A N 1
ATOM 2898 C CA . GLU A 1 371 ? 24.906 -10.242 -17.891 1 96.5 371 GLU A CA 1
ATOM 2899 C C . GLU A 1 371 ? 24.375 -11.609 -17.469 1 96.5 371 GLU A C 1
ATOM 2901 O O . GLU A 1 371 ? 23.875 -12.367 -18.297 1 96.5 371 GLU A O 1
ATOM 2906 N N . VAL A 1 372 ? 24.5 -11.883 -16.203 1 96.81 372 VAL A N 1
ATOM 2907 C CA . VAL A 1 372 ? 24 -13.148 -15.68 1 96.81 372 VAL A CA 1
ATOM 2908 C C . VAL A 1 372 ? 22.5 -13.25 -15.914 1 96.81 372 VAL A C 1
ATOM 2910 O O . VAL A 1 372 ? 22 -14.273 -16.375 1 96.81 372 VAL A O 1
ATOM 2913 N N . ALA A 1 373 ? 21.781 -12.164 -15.641 1 94.81 373 ALA A N 1
ATOM 2914 C CA . ALA A 1 373 ? 20.328 -12.133 -15.758 1 94.81 373 ALA A CA 1
ATOM 2915 C C . ALA A 1 373 ? 19.891 -12.258 -17.219 1 94.81 373 ALA A C 1
ATOM 2917 O O . ALA A 1 373 ? 18.828 -12.82 -17.516 1 94.81 373 ALA A O 1
ATOM 2918 N N . ARG A 1 374 ? 20.734 -11.781 -18.141 1 90.19 374 ARG A N 1
ATOM 2919 C CA . ARG A 1 374 ? 20.344 -11.688 -19.547 1 90.19 374 ARG A CA 1
ATOM 2920 C C . ARG A 1 374 ? 20.922 -12.844 -20.359 1 90.19 374 ARG A C 1
ATOM 2922 O O . ARG A 1 374 ? 20.766 -12.891 -21.578 1 90.19 374 ARG A O 1
ATOM 2929 N N . THR A 1 375 ? 21.594 -13.68 -19.641 1 87.81 375 THR A N 1
ATOM 2930 C CA . THR A 1 375 ? 22.219 -14.789 -20.344 1 87.81 375 THR A CA 1
ATOM 2931 C C . THR A 1 375 ? 21.156 -15.633 -21.062 1 87.81 375 THR A C 1
ATOM 2933 O O . THR A 1 375 ? 20.125 -15.961 -20.484 1 87.81 375 THR A O 1
ATOM 2936 N N . HIS A 1 376 ? 21.562 -15.945 -22.25 1 82.25 376 HIS A N 1
ATOM 2937 C CA . HIS A 1 376 ? 20.672 -16.75 -23.078 1 82.25 376 HIS A CA 1
ATOM 2938 C C . HIS A 1 376 ? 20.5 -18.156 -22.484 1 82.25 376 HIS A C 1
ATOM 2940 O O . HIS A 1 376 ? 21.484 -18.781 -22.078 1 82.25 376 HIS A O 1
ATOM 2946 N N . ASP A 1 377 ? 19.297 -18.547 -22.375 1 85.38 377 ASP A N 1
ATOM 2947 C CA . ASP A 1 377 ? 18.938 -19.891 -21.922 1 85.38 377 ASP A CA 1
ATOM 2948 C C . ASP A 1 377 ? 18.016 -20.578 -22.938 1 85.38 377 ASP A C 1
ATOM 2950 O O . ASP A 1 377 ? 16.875 -20.172 -23.125 1 85.38 377 ASP A O 1
ATOM 2954 N N . PRO A 1 378 ? 18.516 -21.656 -23.578 1 90.5 378 PRO A N 1
ATOM 2955 C CA . PRO A 1 378 ? 17.672 -22.375 -24.531 1 90.5 378 PRO A CA 1
ATOM 2956 C C . PRO A 1 378 ? 16.359 -22.844 -23.922 1 90.5 378 PRO A C 1
ATOM 2958 O O . PRO A 1 378 ? 15.352 -22.953 -24.625 1 90.5 378 PRO A O 1
ATOM 2961 N N . ALA A 1 379 ? 16.406 -23.094 -22.734 1 90.81 379 ALA A N 1
ATOM 2962 C CA . ALA A 1 379 ? 15.188 -23.547 -22.062 1 90.81 379 ALA A CA 1
ATOM 2963 C C . ALA A 1 379 ? 14.102 -22.484 -22.109 1 90.81 379 ALA A C 1
ATOM 2965 O O . ALA A 1 379 ? 12.914 -22.797 -22.125 1 90.81 379 ALA A O 1
ATOM 2966 N N . VAL A 1 380 ? 14.492 -21.234 -22.141 1 91.94 380 VAL A N 1
ATOM 2967 C CA . VAL A 1 380 ? 13.539 -20.141 -22.219 1 91.94 380 VAL A CA 1
ATOM 2968 C C . VAL A 1 380 ? 12.883 -20.125 -23.594 1 91.94 380 VAL A C 1
ATOM 2970 O O . VAL A 1 380 ? 11.695 -19.812 -23.719 1 91.94 380 VAL A O 1
ATOM 2973 N N . GLU A 1 381 ? 13.633 -20.484 -24.594 1 92.62 381 GLU A N 1
ATOM 2974 C CA . GLU A 1 381 ? 13.07 -20.578 -25.938 1 92.62 381 GLU A CA 1
ATOM 2975 C C . GLU A 1 381 ? 12.047 -21.703 -26.031 1 92.62 381 GLU A C 1
ATOM 2977 O O . GLU A 1 381 ? 11 -21.547 -26.656 1 92.62 381 GLU A O 1
ATOM 2982 N N . GLU A 1 382 ? 12.422 -22.797 -25.469 1 94.81 382 GLU A N 1
ATOM 2983 C CA . GLU A 1 382 ? 11.484 -23.922 -25.438 1 94.81 382 GLU A CA 1
ATOM 2984 C C . GLU A 1 382 ? 10.203 -23.547 -24.703 1 94.81 382 GLU A C 1
ATOM 2986 O O . GLU A 1 382 ? 9.109 -23.875 -25.156 1 94.81 382 GLU A O 1
ATOM 2991 N N . PHE A 1 383 ? 10.352 -22.906 -23.625 1 96.12 383 PHE A N 1
ATOM 2992 C CA . PHE A 1 383 ? 9.203 -22.422 -22.875 1 96.12 383 PHE A CA 1
ATOM 2993 C C . PHE A 1 383 ? 8.352 -21.484 -23.734 1 96.12 383 PHE A C 1
ATOM 2995 O O . PHE A 1 383 ? 7.125 -21.609 -23.75 1 96.12 383 PHE A O 1
ATOM 3002 N N . ALA A 1 384 ? 9 -20.594 -24.391 1 95.44 384 ALA A N 1
ATOM 3003 C CA . ALA A 1 384 ? 8.297 -19.625 -25.234 1 95.44 384 ALA A CA 1
ATOM 3004 C C . ALA A 1 384 ? 7.453 -20.328 -26.281 1 95.44 384 ALA A C 1
ATOM 3006 O O . ALA A 1 384 ? 6.34 -19.906 -26.594 1 95.44 384 ALA A O 1
ATOM 3007 N N . GLU A 1 385 ? 7.953 -21.375 -26.859 1 96.75 385 GLU A N 1
ATOM 3008 C CA . GLU A 1 385 ? 7.23 -22.141 -27.859 1 96.75 385 GLU A CA 1
ATOM 3009 C C . GLU A 1 385 ? 5.996 -22.812 -27.281 1 96.75 385 GLU A C 1
ATOM 3011 O O . GLU A 1 385 ? 4.914 -22.766 -27.859 1 96.75 385 GLU A O 1
ATOM 3016 N N . ARG A 1 386 ? 6.164 -23.453 -26.172 1 97.62 386 ARG A N 1
ATOM 3017 C CA . ARG A 1 386 ? 5.043 -24.094 -25.5 1 97.62 386 ARG A CA 1
ATOM 3018 C C . ARG A 1 386 ? 4.012 -23.062 -25.047 1 97.62 386 ARG A C 1
ATOM 3020 O O . ARG A 1 386 ? 2.807 -23.297 -25.172 1 97.62 386 ARG A O 1
ATOM 3027 N N . ARG A 1 387 ? 4.516 -21.953 -24.5 1 97.94 387 ARG A N 1
ATOM 3028 C CA . ARG A 1 387 ? 3.672 -20.844 -24.062 1 97.94 387 ARG A CA 1
ATOM 3029 C C . ARG A 1 387 ? 2.77 -20.359 -25.188 1 97.94 387 ARG A C 1
ATOM 3031 O O . ARG A 1 387 ? 1.572 -20.141 -24.984 1 97.94 387 ARG A O 1
ATOM 3038 N N . ARG A 1 388 ? 3.285 -20.172 -26.359 1 97.62 388 ARG A N 1
ATOM 3039 C CA . ARG A 1 388 ? 2.543 -19.641 -27.516 1 97.62 388 ARG A CA 1
ATOM 3040 C C . ARG A 1 388 ? 1.332 -20.516 -27.828 1 97.62 388 ARG A C 1
ATOM 3042 O O . ARG A 1 388 ? 0.296 -20.016 -28.266 1 97.62 388 ARG A O 1
ATOM 3049 N N . LYS A 1 389 ? 1.4 -21.781 -27.547 1 98.19 389 LYS A N 1
ATOM 3050 C CA . LYS A 1 389 ? 0.342 -22.75 -27.859 1 98.19 389 LYS A CA 1
ATOM 3051 C C . LYS A 1 389 ? -0.787 -22.672 -26.828 1 98.19 389 LYS A C 1
ATOM 3053 O O . LYS A 1 389 ? -1.856 -23.25 -27.031 1 98.19 389 LYS A O 1
ATOM 3058 N N . CYS A 1 390 ? -0.563 -21.953 -25.766 1 98.56 390 CYS A N 1
ATOM 3059 C CA . CYS A 1 390 ? -1.519 -21.938 -24.656 1 98.56 390 CYS A CA 1
ATOM 3060 C C . CYS A 1 390 ? -2.15 -20.562 -24.5 1 98.56 390 CYS A C 1
ATOM 3062 O O . CYS A 1 390 ? -3.051 -20.375 -23.672 1 98.56 390 CYS A O 1
ATOM 3064 N N . LEU A 1 391 ? -1.694 -19.516 -25.25 1 98.56 391 LEU A N 1
ATOM 3065 C CA . LEU A 1 391 ? -2.162 -18.141 -25.094 1 98.56 391 LEU A CA 1
ATOM 3066 C C . LEU A 1 391 ? -3.596 -18 -25.594 1 98.56 391 LEU A C 1
ATOM 3068 O O . LEU A 1 391 ? -3.949 -18.531 -26.641 1 98.56 391 LEU A O 1
ATOM 3072 N N . LEU A 1 392 ? -4.375 -17.281 -24.859 1 98.62 392 LEU A N 1
ATOM 3073 C CA . LEU A 1 392 ? -5.801 -17.188 -25.141 1 98.62 392 LEU A CA 1
ATOM 3074 C C . LEU A 1 392 ? -6.168 -15.789 -25.641 1 98.62 392 LEU A C 1
ATOM 3076 O O . LEU A 1 392 ? -7.238 -15.594 -26.219 1 98.62 392 LEU A O 1
ATOM 3080 N N . TYR A 1 393 ? -5.324 -14.828 -25.391 1 98.38 393 TYR A N 1
ATOM 3081 C CA . TYR A 1 393 ? -5.684 -13.43 -25.609 1 98.38 393 TYR A CA 1
ATOM 3082 C C . TYR A 1 393 ? -4.707 -12.766 -26.578 1 98.38 393 TYR A C 1
ATOM 3084 O O . TYR A 1 393 ? -3.588 -13.242 -26.766 1 98.38 393 TYR A O 1
ATOM 3092 N N . GLU A 1 394 ? -5.137 -11.719 -27.125 1 93.44 394 GLU A N 1
ATOM 3093 C CA . GLU A 1 394 ? -4.309 -10.953 -28.047 1 93.44 394 GLU A CA 1
ATOM 3094 C C . GLU A 1 394 ? -3.508 -9.883 -27.312 1 93.44 394 GLU A C 1
ATOM 3096 O O . GLU A 1 394 ? -3.934 -9.391 -26.266 1 93.44 394 GLU A O 1
ATOM 3101 N N . MET B 1 1 ? 9.453 9.852 -17.969 1 60.88 1 MET B N 1
ATOM 3102 C CA . MET B 1 1 ? 8.852 11.117 -18.375 1 60.88 1 MET B CA 1
ATOM 3103 C C . MET B 1 1 ? 8.984 12.164 -17.266 1 60.88 1 MET B C 1
ATOM 3105 O O . MET B 1 1 ? 9.031 11.828 -16.094 1 60.88 1 MET B O 1
ATOM 3109 N N . GLN B 1 2 ? 9.211 13.398 -17.625 1 77.94 2 GLN B N 1
ATOM 3110 C CA . GLN B 1 2 ? 9.336 14.516 -16.688 1 77.94 2 GLN B CA 1
ATOM 3111 C C . GLN B 1 2 ? 7.992 14.836 -16.031 1 77.94 2 GLN B C 1
ATOM 3113 O O . GLN B 1 2 ? 6.957 14.836 -16.703 1 77.94 2 GLN B O 1
ATOM 3118 N N . PRO B 1 3 ? 8.055 15.031 -14.734 1 89.56 3 PRO B N 1
ATOM 3119 C CA . PRO B 1 3 ? 6.801 15.375 -14.062 1 89.56 3 PRO B CA 1
ATOM 3120 C C . PRO B 1 3 ? 6.168 16.656 -14.609 1 89.56 3 PRO B C 1
ATOM 3122 O O . PRO B 1 3 ? 6.875 17.531 -15.102 1 89.56 3 PRO B O 1
ATOM 3125 N N . ARG B 1 4 ? 4.879 16.719 -14.609 1 90.88 4 ARG B N 1
ATOM 3126 C CA . ARG B 1 4 ? 4.109 17.891 -15.047 1 90.88 4 ARG B CA 1
ATOM 3127 C C . ARG B 1 4 ? 4.281 19.047 -14.078 1 90.88 4 ARG B C 1
ATOM 3129 O O . ARG B 1 4 ? 4.121 20.219 -14.461 1 90.88 4 ARG B O 1
ATOM 3136 N N . VAL B 1 5 ? 4.613 18.703 -12.805 1 98.31 5 VAL B N 1
ATOM 3137 C CA . VAL B 1 5 ? 4.688 19.703 -11.742 1 98.31 5 VAL B CA 1
ATOM 3138 C C . VAL B 1 5 ? 6.125 19.828 -11.25 1 98.31 5 VAL B C 1
ATOM 3140 O O . VAL B 1 5 ? 6.812 18.812 -11.062 1 98.31 5 VAL B O 1
ATOM 3143 N N . GLN B 1 6 ? 6.605 21.016 -11.172 1 98.56 6 GLN B N 1
ATOM 3144 C CA . GLN B 1 6 ? 7.844 21.328 -10.469 1 98.56 6 GLN B CA 1
ATOM 3145 C C . GLN B 1 6 ? 7.562 21.859 -9.062 1 98.56 6 GLN B C 1
ATOM 3147 O O . GLN B 1 6 ? 6.867 22.859 -8.906 1 98.56 6 GLN B O 1
ATOM 3152 N N . THR B 1 7 ? 8.07 21.188 -8.078 1 98.75 7 THR B N 1
ATOM 3153 C CA . THR B 1 7 ? 7.824 21.562 -6.695 1 98.75 7 THR B CA 1
ATOM 3154 C C . THR B 1 7 ? 8.594 22.844 -6.344 1 98.75 7 THR B C 1
ATOM 3156 O O . THR B 1 7 ? 9.438 23.297 -7.125 1 98.75 7 THR B O 1
ATOM 3159 N N . GLY B 1 8 ? 8.273 23.359 -5.188 1 98.88 8 GLY B N 1
ATOM 3160 C CA . GLY B 1 8 ? 9.055 24.484 -4.691 1 98.88 8 GLY B CA 1
ATOM 3161 C C . GLY B 1 8 ? 10.539 24.172 -4.59 1 98.88 8 GLY B C 1
ATOM 3162 O O . GLY B 1 8 ? 11.375 25.047 -4.836 1 98.88 8 GLY B O 1
ATOM 3163 N N . LEU B 1 9 ? 10.922 22.984 -4.211 1 98.81 9 LEU B N 1
ATOM 3164 C CA . LEU B 1 9 ? 12.32 22.562 -4.145 1 98.81 9 LEU B CA 1
ATOM 3165 C C . LEU B 1 9 ? 12.961 22.594 -5.527 1 98.81 9 LEU B C 1
ATOM 3167 O O . LEU B 1 9 ? 14.055 23.141 -5.699 1 98.81 9 LEU B O 1
ATOM 3171 N N . ASP B 1 10 ? 12.258 22.016 -6.488 1 98.56 10 ASP B N 1
ATOM 3172 C CA . ASP B 1 10 ? 12.773 22 -7.859 1 98.56 10 ASP B CA 1
ATOM 3173 C C . ASP B 1 10 ? 12.969 23.422 -8.375 1 98.56 10 ASP B C 1
ATOM 3175 O O . ASP B 1 10 ? 13.977 23.734 -9.016 1 98.56 10 ASP B O 1
ATOM 3179 N N . ARG B 1 11 ? 12.016 24.297 -8.062 1 98.75 11 ARG B N 1
ATOM 3180 C CA . ARG B 1 11 ? 12.055 25.672 -8.523 1 98.75 11 ARG B CA 1
ATOM 3181 C C . ARG B 1 11 ? 13.188 26.438 -7.848 1 98.75 11 ARG B C 1
ATOM 3183 O O . ARG B 1 11 ? 13.883 27.234 -8.484 1 98.75 11 ARG B O 1
ATOM 3190 N N . LEU B 1 12 ? 13.328 26.188 -6.582 1 98.75 12 LEU B N 1
ATOM 3191 C CA . LEU B 1 12 ? 14.414 26.844 -5.848 1 98.75 12 LEU B CA 1
ATOM 3192 C C . LEU B 1 12 ? 15.766 26.469 -6.438 1 98.75 12 LEU B C 1
ATOM 3194 O O . LEU B 1 12 ? 16.609 27.344 -6.664 1 98.75 12 LEU B O 1
ATOM 3198 N N . LEU B 1 13 ? 15.984 25.219 -6.762 1 98.5 13 LEU B N 1
ATOM 3199 C CA . LEU B 1 13 ? 17.266 24.703 -7.238 1 98.5 13 LEU B CA 1
ATOM 3200 C C . LEU B 1 13 ? 17.578 25.234 -8.641 1 98.5 13 LEU B C 1
ATOM 3202 O O . LEU B 1 13 ? 18.734 25.203 -9.07 1 98.5 13 LEU B O 1
ATOM 3206 N N . ALA B 1 14 ? 16.531 25.734 -9.312 1 97.75 14 ALA B N 1
ATOM 3207 C CA . ALA B 1 14 ? 16.703 26.234 -10.672 1 97.75 14 ALA B CA 1
ATOM 3208 C C . ALA B 1 14 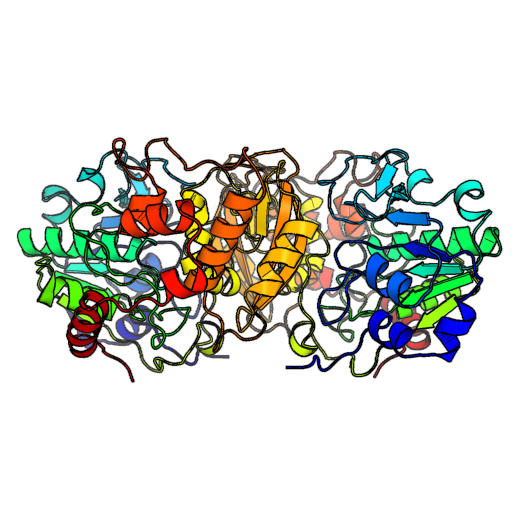? 16.75 27.766 -10.688 1 97.75 14 ALA B C 1
ATOM 3210 O O . ALA B 1 14 ? 16.938 28.375 -11.742 1 97.75 14 ALA B O 1
ATOM 3211 N N . ASP B 1 15 ? 16.594 28.406 -9.531 1 98 15 ASP B N 1
ATOM 3212 C CA . ASP B 1 15 ? 16.516 29.859 -9.422 1 98 15 ASP B CA 1
ATOM 3213 C C . ASP B 1 15 ? 17.812 30.453 -8.883 1 98 15 ASP B C 1
ATOM 3215 O O . ASP B 1 15 ? 18 30.547 -7.668 1 98 15 ASP B O 1
ATOM 3219 N N . GLN B 1 16 ? 18.594 31.016 -9.727 1 96.81 16 GLN B N 1
ATOM 3220 C CA . GLN B 1 16 ? 19.922 31.5 -9.359 1 96.81 16 GLN B CA 1
ATOM 3221 C C . GLN B 1 16 ? 19.828 32.656 -8.352 1 96.81 16 GLN B C 1
ATOM 3223 O O . GLN B 1 16 ? 20.656 32.75 -7.453 1 96.81 16 GLN B O 1
ATOM 3228 N N . LYS B 1 17 ? 18.922 33.469 -8.523 1 96.5 17 LYS B N 1
ATOM 3229 C CA . LYS B 1 17 ? 18.75 34.594 -7.609 1 96.5 17 LYS B CA 1
ATOM 3230 C C . LYS B 1 17 ? 18.453 34.125 -6.191 1 96.5 17 LYS B C 1
ATOM 3232 O O . LYS B 1 17 ? 19.047 34.625 -5.227 1 96.5 17 LYS B O 1
ATOM 3237 N N . ARG B 1 18 ? 17.547 33.156 -6.059 1 96.88 18 ARG B N 1
ATOM 3238 C CA . ARG B 1 18 ? 17.219 32.625 -4.746 1 96.88 18 ARG B CA 1
ATOM 3239 C C . ARG B 1 18 ? 18.406 31.875 -4.156 1 96.88 18 ARG B C 1
ATOM 3241 O O . ARG B 1 18 ? 18.641 31.922 -2.947 1 96.88 18 ARG B O 1
ATOM 3248 N N . LEU B 1 19 ? 19.109 31.156 -5.012 1 97.69 19 LEU B N 1
ATOM 3249 C CA . LEU B 1 19 ? 20.281 30.422 -4.535 1 97.69 19 LEU B CA 1
ATOM 3250 C C . LEU B 1 19 ? 21.359 31.375 -4.035 1 97.69 19 LEU B C 1
ATOM 3252 O O . LEU B 1 19 ? 22.031 31.094 -3.041 1 97.69 19 LEU B O 1
ATOM 3256 N N . GLU B 1 20 ? 21.516 32.469 -4.68 1 95.81 20 GLU B N 1
ATOM 3257 C CA . GLU B 1 20 ? 22.469 33.5 -4.246 1 95.81 20 GLU B CA 1
ATOM 3258 C C . GLU B 1 20 ? 22.078 34.062 -2.895 1 95.81 20 GLU B C 1
ATOM 3260 O O . GLU B 1 20 ? 22.922 34.344 -2.049 1 95.81 20 GLU B O 1
ATOM 3265 N N . ALA B 1 21 ? 20.812 34.281 -2.76 1 94.44 21 ALA B N 1
ATOM 3266 C CA . ALA B 1 21 ? 20.312 34.75 -1.479 1 94.44 21 ALA B CA 1
ATOM 3267 C C . ALA B 1 21 ? 20.625 33.781 -0.354 1 94.44 21 ALA B C 1
ATOM 3269 O O . ALA B 1 21 ? 20.875 34.188 0.781 1 94.44 21 ALA B O 1
ATOM 3270 N N . LEU B 1 22 ? 20.578 32.531 -0.676 1 97.19 22 LEU B N 1
ATOM 3271 C CA . LEU B 1 22 ? 20.859 31.5 0.316 1 97.19 22 LEU B CA 1
ATOM 3272 C C . LEU B 1 22 ? 22.359 31.328 0.527 1 97.19 22 LEU B C 1
ATOM 3274 O O . LEU B 1 22 ? 22.797 30.859 1.575 1 97.19 22 LEU B O 1
ATOM 3278 N N . SER B 1 23 ? 23.016 31.781 -0.61 1 90.75 23 SER B N 1
ATOM 3279 C CA . SER B 1 23 ? 24.469 31.641 -0.535 1 90.75 23 SER B CA 1
ATOM 3280 C C . SER B 1 23 ? 25.047 32.594 0.517 1 90.75 23 SER B C 1
ATOM 3282 O O . SER B 1 23 ? 24.797 33.781 0.494 1 90.75 23 SER B O 1
ATOM 3284 N N . GLY B 1 24 ? 25.516 32.25 1.657 1 88.88 24 GLY B N 1
ATOM 3285 C CA . GLY B 1 24 ? 26.109 33 2.738 1 88.88 24 GLY B CA 1
ATOM 3286 C C . GLY B 1 24 ? 25.234 33.062 3.979 1 88.88 24 GLY B C 1
ATOM 3287 O O . GLY B 1 24 ? 25.672 33.562 5.02 1 88.88 24 GLY B O 1
ATOM 3288 N N . ALA B 1 25 ? 24.062 32.656 3.709 1 96.5 25 ALA B N 1
ATOM 3289 C CA . ALA B 1 25 ? 23.156 32.594 4.852 1 96.5 25 ALA B CA 1
ATOM 3290 C C . ALA B 1 25 ? 23.344 31.312 5.648 1 96.5 25 ALA B C 1
ATOM 3292 O O . ALA B 1 25 ? 23.812 30.312 5.109 1 96.5 25 ALA B O 1
ATOM 3293 N N . ARG B 1 26 ? 23.266 31.438 6.891 1 97.38 26 ARG B N 1
ATOM 3294 C CA . ARG B 1 26 ? 23.172 30.266 7.746 1 97.38 26 ARG B CA 1
ATOM 3295 C C . ARG B 1 26 ? 21.781 29.641 7.668 1 97.38 26 ARG B C 1
ATOM 3297 O O . ARG B 1 26 ? 20.828 30.156 8.266 1 97.38 26 ARG B O 1
ATOM 3304 N N . VAL B 1 27 ? 21.578 28.453 7.016 1 98.75 27 VAL B N 1
ATOM 3305 C CA . VAL B 1 27 ? 20.281 27.938 6.598 1 98.75 27 VAL B CA 1
ATOM 3306 C C . VAL B 1 27 ? 19.922 26.703 7.43 1 98.75 27 VAL B C 1
ATOM 3308 O O . VAL B 1 27 ? 20.734 25.797 7.586 1 98.75 27 VAL B O 1
ATOM 3311 N N . GLY B 1 28 ? 18.766 26.75 8.094 1 98.56 28 GLY B N 1
ATOM 3312 C CA . GLY B 1 28 ? 18.141 25.547 8.609 1 98.56 28 GLY B CA 1
ATOM 3313 C C . GLY B 1 28 ? 17.172 24.906 7.629 1 98.56 28 GLY B C 1
ATOM 3314 O O . GLY B 1 28 ? 16.641 25.578 6.738 1 98.56 28 GLY B O 1
ATOM 3315 N N . LEU B 1 29 ? 16.984 23.578 7.734 1 98.62 29 LEU B N 1
ATOM 3316 C CA . LEU B 1 29 ? 16.078 22.859 6.848 1 98.62 29 LEU B CA 1
ATOM 3317 C C . LEU B 1 29 ? 15.125 21.969 7.645 1 98.62 29 LEU B C 1
ATOM 3319 O O . LEU B 1 29 ? 15.57 21.094 8.391 1 98.62 29 LEU B O 1
ATOM 3323 N N . LEU B 1 30 ? 13.875 22.297 7.605 1 98.06 30 LEU B N 1
ATOM 3324 C CA . LEU B 1 30 ? 12.828 21.375 8.055 1 98.06 30 LEU B CA 1
ATOM 3325 C C . LEU B 1 30 ? 12.43 20.406 6.949 1 98.06 30 LEU B C 1
ATOM 3327 O O . LEU B 1 30 ? 11.891 20.828 5.922 1 98.06 30 LEU B O 1
ATOM 3331 N N . ALA B 1 31 ? 12.742 19.141 7.156 1 96.88 31 ALA B N 1
ATOM 3332 C CA . ALA B 1 31 ? 12.594 18.172 6.074 1 96.88 31 ALA B CA 1
ATOM 3333 C C . ALA B 1 31 ? 12.258 16.781 6.621 1 96.88 31 ALA B C 1
ATOM 3335 O O . ALA B 1 31 ? 12.383 16.531 7.824 1 96.88 31 ALA B O 1
ATOM 3336 N N . ASN B 1 32 ? 11.781 15.984 5.801 1 95.69 32 ASN B N 1
ATOM 3337 C CA . ASN B 1 32 ? 11.531 14.562 6.047 1 95.69 32 ASN B CA 1
ATOM 3338 C C . ASN B 1 32 ? 11.789 13.727 4.797 1 95.69 32 ASN B C 1
ATOM 3340 O O . ASN B 1 32 ? 12.383 14.211 3.832 1 95.69 32 ASN B O 1
ATOM 3344 N N . PRO B 1 33 ? 11.43 12.461 4.738 1 94.94 33 PRO B N 1
ATOM 3345 C CA . PRO B 1 33 ? 11.766 11.609 3.594 1 94.94 33 PRO B CA 1
ATOM 3346 C C . PRO B 1 33 ? 11.125 12.086 2.293 1 94.94 33 PRO B C 1
ATOM 3348 O O . PRO B 1 33 ? 11.586 11.727 1.206 1 94.94 33 PRO B O 1
ATOM 3351 N N . THR B 1 34 ? 10.125 12.875 2.395 1 97.38 34 THR B N 1
ATOM 3352 C CA . THR B 1 34 ? 9.398 13.328 1.214 1 97.38 34 THR B CA 1
ATOM 3353 C C . THR B 1 34 ? 10.094 14.531 0.578 1 97.38 34 THR B C 1
ATOM 3355 O O . THR B 1 34 ? 9.719 14.969 -0.512 1 97.38 34 THR B O 1
ATOM 3358 N N . SER B 1 35 ? 11.109 15.062 1.282 1 98.06 35 SER B N 1
ATOM 3359 C CA . SER B 1 35 ? 11.828 16.234 0.8 1 98.06 35 SER B CA 1
ATOM 3360 C C . SER B 1 35 ? 12.82 15.867 -0.297 1 98.06 35 SER B C 1
ATOM 3362 O O . SER B 1 35 ? 14.031 15.953 -0.099 1 98.06 35 SER B O 1
ATOM 3364 N N . VAL B 1 36 ? 12.266 15.531 -1.459 1 97.75 36 VAL B N 1
ATOM 3365 C CA . VAL B 1 36 ? 13.102 15.07 -2.561 1 97.75 36 VAL B CA 1
ATOM 3366 C C . VAL B 1 36 ? 12.766 15.852 -3.828 1 97.75 36 VAL B C 1
ATOM 3368 O O . VAL B 1 36 ? 11.656 16.375 -3.969 1 97.75 36 VAL B O 1
ATOM 3371 N N . THR B 1 37 ? 13.703 15.93 -4.684 1 97.94 37 THR B N 1
ATOM 3372 C CA . THR B 1 37 ? 13.469 16.438 -6.031 1 97.94 37 THR B CA 1
ATOM 3373 C C . THR B 1 37 ? 12.641 15.453 -6.844 1 97.94 37 THR B C 1
ATOM 3375 O O . THR B 1 37 ? 12.359 14.344 -6.387 1 97.94 37 THR B O 1
ATOM 3378 N N . SER B 1 38 ? 12.281 15.922 -8.055 1 96.31 38 SER B N 1
ATOM 3379 C CA . SER B 1 38 ? 11.516 15.062 -8.953 1 96.31 38 SER B CA 1
ATOM 3380 C C . SER B 1 38 ? 12.312 13.82 -9.352 1 96.31 38 SER B C 1
ATOM 3382 O O . SER B 1 38 ? 11.742 12.844 -9.836 1 96.31 38 SER B O 1
ATOM 3384 N N . THR B 1 39 ? 13.602 13.852 -9.141 1 94.75 39 THR B N 1
ATOM 3385 C CA . THR B 1 39 ? 14.438 12.711 -9.484 1 94.75 39 THR B CA 1
ATOM 3386 C C . THR B 1 39 ? 14.867 11.961 -8.219 1 94.75 39 THR B C 1
ATOM 3388 O O . THR B 1 39 ? 15.781 11.141 -8.266 1 94.75 39 THR B O 1
ATOM 3391 N N . LEU B 1 40 ? 14.375 12.305 -7.066 1 96.38 40 LEU B N 1
ATOM 3392 C CA . LEU B 1 40 ? 14.453 11.562 -5.812 1 96.38 40 LEU B CA 1
ATOM 3393 C C . LEU B 1 40 ? 15.773 11.828 -5.105 1 96.38 40 LEU B C 1
ATOM 3395 O O . LEU B 1 40 ? 16.266 10.984 -4.352 1 96.38 40 LEU B O 1
ATOM 3399 N N . GLU B 1 41 ? 16.344 12.969 -5.406 1 95.94 41 GLU B N 1
ATOM 3400 C CA . GLU B 1 41 ? 17.453 13.453 -4.59 1 95.94 41 GLU B CA 1
ATOM 3401 C C . GLU B 1 41 ? 16.938 14.219 -3.369 1 95.94 41 GLU B C 1
ATOM 3403 O O . GLU B 1 41 ? 16.109 15.109 -3.494 1 95.94 41 GLU B O 1
ATOM 3408 N N . HIS B 1 42 ? 17.391 13.844 -2.238 1 96.88 42 HIS B N 1
ATOM 3409 C CA . HIS B 1 42 ? 16.922 14.5 -1.025 1 96.88 42 HIS B CA 1
ATOM 3410 C C . HIS B 1 42 ? 17.344 15.961 -0.983 1 96.88 42 HIS B C 1
ATOM 3412 O O . HIS B 1 42 ? 18.438 16.312 -1.433 1 96.88 42 HIS B O 1
ATOM 3418 N N . ALA B 1 43 ? 16.609 16.766 -0.415 1 98.38 43 ALA B N 1
ATOM 3419 C CA . ALA B 1 43 ? 16.812 18.203 -0.357 1 98.38 43 ALA B CA 1
ATOM 3420 C C . ALA B 1 43 ? 18.156 18.547 0.28 1 98.38 43 ALA B C 1
ATOM 3422 O O . ALA B 1 43 ? 18.828 19.5 -0.123 1 98.38 43 ALA B O 1
ATOM 3423 N N . ILE B 1 44 ? 18.594 17.766 1.311 1 97.06 44 ILE B N 1
ATOM 3424 C CA . ILE B 1 44 ? 19.875 18 1.972 1 97.06 44 ILE B CA 1
ATOM 3425 C C . ILE B 1 44 ? 21.016 17.953 0.944 1 97.06 44 ILE B C 1
ATOM 3427 O O . ILE B 1 44 ? 21.797 18.906 0.83 1 97.06 44 ILE B O 1
ATOM 3431 N N . ASP B 1 45 ? 21 16.906 0.156 1 95.56 45 ASP B N 1
ATOM 3432 C CA . ASP B 1 45 ? 22.047 16.719 -0.837 1 95.56 45 ASP B CA 1
ATOM 3433 C C . ASP B 1 45 ? 21.938 17.719 -1.973 1 95.56 45 ASP B C 1
ATOM 3435 O O . ASP B 1 45 ? 22.938 18.312 -2.4 1 95.56 45 ASP B O 1
ATOM 3439 N N . ALA B 1 46 ? 20.75 17.938 -2.445 1 97.5 46 ALA B N 1
ATOM 3440 C CA . ALA B 1 46 ? 20.516 18.812 -3.586 1 97.5 46 ALA B CA 1
ATOM 3441 C C . ALA B 1 46 ? 20.938 20.25 -3.27 1 97.5 46 ALA B C 1
ATOM 3443 O O . ALA B 1 46 ? 21.547 20.922 -4.098 1 97.5 46 ALA B O 1
ATOM 3444 N N . LEU B 1 47 ? 20.562 20.703 -2.064 1 98.06 47 LEU B N 1
ATOM 3445 C CA . LEU B 1 47 ? 20.891 22.062 -1.653 1 98.06 47 LEU B CA 1
ATOM 3446 C C . LEU B 1 47 ? 22.391 22.219 -1.465 1 98.06 47 LEU B C 1
ATOM 3448 O O . LEU B 1 47 ? 22.969 23.219 -1.895 1 98.06 47 LEU B O 1
ATOM 3452 N N . GLN B 1 48 ? 23.016 21.25 -0.855 1 96.06 48 GLN B N 1
ATOM 3453 C CA . GLN B 1 48 ? 24.453 21.297 -0.634 1 96.06 48 GLN B CA 1
ATOM 3454 C C . GLN B 1 48 ? 25.203 21.312 -1.958 1 96.06 48 GLN B C 1
ATOM 3456 O O . GLN B 1 48 ? 26.203 22.031 -2.104 1 96.06 48 GLN B O 1
ATOM 3461 N N . LYS B 1 49 ? 24.75 20.562 -2.891 1 95.88 49 LYS B N 1
ATOM 3462 C CA . LYS B 1 49 ? 25.359 20.531 -4.215 1 95.88 49 LYS B CA 1
ATOM 3463 C C . LYS B 1 49 ? 25.297 21.891 -4.891 1 95.88 49 LYS B C 1
ATOM 3465 O O . LYS B 1 49 ? 26.109 22.203 -5.762 1 95.88 49 LYS B O 1
ATOM 3470 N N . ARG B 1 50 ? 24.328 22.688 -4.531 1 97 50 ARG B N 1
ATOM 3471 C CA . ARG B 1 50 ? 24.172 24.016 -5.117 1 97 50 ARG B CA 1
ATOM 3472 C C . ARG B 1 50 ? 24.875 25.078 -4.277 1 97 50 ARG B C 1
ATOM 3474 O O . ARG B 1 50 ? 24.703 26.281 -4.523 1 97 50 ARG B O 1
ATOM 3481 N N . GLY B 1 51 ? 25.578 24.656 -3.227 1 95.12 51 GLY B N 1
ATOM 3482 C CA . GLY B 1 51 ? 26.406 25.578 -2.457 1 95.12 51 GLY B CA 1
ATOM 3483 C C . GLY B 1 51 ? 25.688 26.156 -1.256 1 95.12 51 GLY B C 1
ATOM 3484 O O . GLY B 1 51 ? 26.188 27.109 -0.639 1 95.12 51 GLY B O 1
ATOM 3485 N N . VAL B 1 52 ? 24.547 25.656 -0.86 1 97.31 52 VAL B N 1
ATOM 3486 C CA . VAL B 1 52 ? 23.812 26.125 0.31 1 97.31 52 VAL B CA 1
ATOM 3487 C C . VAL B 1 52 ? 24.406 25.516 1.576 1 97.31 52 VAL B C 1
ATOM 3489 O O . VAL B 1 52 ? 24.547 24.297 1.673 1 97.31 52 VAL B O 1
ATOM 3492 N N . GLU B 1 53 ? 24.766 26.312 2.506 1 94.75 53 GLU B N 1
ATOM 3493 C CA . GLU B 1 53 ? 25.281 25.844 3.787 1 94.75 53 GLU B CA 1
ATOM 3494 C C . GLU B 1 53 ? 24.141 25.516 4.758 1 94.75 53 GLU B C 1
ATOM 3496 O O . GLU B 1 53 ? 23.531 26.422 5.324 1 94.75 53 GLU B O 1
ATOM 3501 N N . LEU B 1 54 ? 23.969 24.281 5.008 1 97.5 54 LEU B N 1
ATOM 3502 C CA . LEU B 1 54 ? 22.969 23.859 5.988 1 97.5 54 LEU B CA 1
ATOM 3503 C C . LEU B 1 54 ? 23.594 23.734 7.375 1 97.5 54 LEU B C 1
ATOM 3505 O O . LEU B 1 54 ? 24.531 22.953 7.574 1 97.5 54 LEU B O 1
ATOM 3509 N N . VAL B 1 55 ? 23.016 24.438 8.297 1 97.19 55 VAL B N 1
ATOM 3510 C CA . VAL B 1 55 ? 23.578 24.531 9.641 1 97.19 55 VAL B CA 1
ATOM 3511 C C . VAL B 1 55 ? 22.859 23.531 10.562 1 97.19 55 VAL B C 1
ATOM 3513 O O . VAL B 1 55 ? 23.484 22.969 11.469 1 97.19 55 VAL B O 1
ATOM 3516 N N . ARG B 1 56 ? 21.562 23.375 10.297 1 97 56 ARG B N 1
ATOM 3517 C CA . ARG B 1 56 ? 20.734 22.547 11.172 1 97 56 ARG B CA 1
ATOM 3518 C C . ARG B 1 56 ? 19.562 21.953 10.414 1 97 56 ARG B C 1
ATOM 3520 O O . ARG B 1 56 ? 19 22.594 9.523 1 97 56 ARG B O 1
ATOM 3527 N N . LEU B 1 57 ? 19.281 20.719 10.812 1 96.44 57 LEU B N 1
ATOM 3528 C CA . LEU B 1 57 ? 18.109 20.047 10.289 1 96.44 57 LEU B CA 1
ATOM 3529 C C . LEU B 1 57 ? 17.031 19.938 11.359 1 96.44 57 LEU B C 1
ATOM 3531 O O . LEU B 1 57 ? 17.344 19.766 12.539 1 96.44 57 LEU B O 1
ATOM 3535 N N . PHE B 1 58 ? 15.82 20.125 10.969 1 96.06 58 PHE B N 1
ATOM 3536 C CA . PHE B 1 58 ? 14.656 19.906 11.812 1 96.06 58 PHE B CA 1
ATOM 3537 C C . PHE B 1 58 ? 13.773 18.812 11.25 1 96.06 58 PHE B C 1
ATOM 3539 O O . PHE B 1 58 ? 13.43 18.828 10.062 1 96.06 58 PHE B O 1
ATOM 3546 N N . GLY B 1 59 ? 13.461 17.797 12.055 1 93.38 59 GLY B N 1
ATOM 3547 C CA . GLY B 1 59 ? 12.578 16.719 11.641 1 93.38 59 GLY B CA 1
ATOM 3548 C C . GLY B 1 59 ? 11.242 16.734 12.359 1 93.38 59 GLY B C 1
ATOM 3549 O O . GLY B 1 59 ? 11.18 17 13.555 1 93.38 59 GLY B O 1
ATOM 3550 N N . PRO B 1 60 ? 10.172 16.516 11.539 1 91.81 60 PRO B N 1
ATOM 3551 C CA . PRO B 1 60 ? 8.867 16.359 12.188 1 91.81 60 PRO B CA 1
ATOM 3552 C C . PRO B 1 60 ? 8.703 15.008 12.875 1 91.81 60 PRO B C 1
ATOM 3554 O O . PRO B 1 60 ? 9.688 14.43 13.344 1 91.81 60 PRO B O 1
ATOM 3557 N N . GLU B 1 61 ? 7.449 14.586 12.875 1 80.12 61 GLU B N 1
ATOM 3558 C CA . GLU B 1 61 ? 7.172 13.227 13.344 1 80.12 61 GLU B CA 1
ATOM 3559 C C . GLU B 1 61 ? 7.871 12.188 12.461 1 80.12 61 GLU B C 1
ATOM 3561 O O . GLU B 1 61 ? 7.914 12.336 11.242 1 80.12 61 GLU B O 1
ATOM 3566 N N . HIS B 1 62 ? 8.594 11.266 12.867 1 74.88 62 HIS B N 1
ATOM 3567 C CA . HIS B 1 62 ? 9.227 10.148 12.172 1 74.88 62 HIS B CA 1
ATOM 3568 C C . HIS B 1 62 ? 10.648 10.516 11.734 1 74.88 62 HIS B C 1
ATOM 3570 O O . HIS B 1 62 ? 11.367 9.672 11.195 1 74.88 62 HIS B O 1
ATOM 3576 N N . GLY B 1 63 ? 11.016 11.805 11.727 1 77.75 63 GLY B N 1
ATOM 3577 C CA . GLY B 1 63 ? 12.414 12.188 11.555 1 77.75 63 GLY B CA 1
ATOM 3578 C C . GLY B 1 63 ? 12.742 12.633 10.141 1 77.75 63 GLY B C 1
ATOM 3579 O O . GLY B 1 63 ? 11.875 12.609 9.266 1 77.75 63 GLY B O 1
ATOM 3580 N N . VAL B 1 64 ? 13.961 13.031 9.938 1 84 64 VAL B N 1
ATOM 3581 C CA . VAL B 1 64 ? 14.445 13.609 8.688 1 84 64 VAL B CA 1
ATOM 3582 C C . VAL B 1 64 ? 14.594 12.516 7.637 1 84 64 VAL B C 1
ATOM 3584 O O . VAL B 1 64 ? 14.359 12.75 6.449 1 84 64 VAL B O 1
ATOM 3587 N N . ARG B 1 65 ? 14.977 11.344 8.07 1 77.31 65 ARG B N 1
ATOM 3588 C CA . ARG B 1 65 ? 15.148 10.227 7.141 1 77.31 65 ARG B CA 1
ATOM 3589 C C . ARG B 1 65 ? 14.266 9.047 7.535 1 77.31 65 ARG B C 1
ATOM 3591 O O . ARG B 1 65 ? 14.602 7.898 7.258 1 77.31 65 ARG B O 1
ATOM 3598 N N . ALA B 1 66 ? 13.258 9.172 8.195 1 63.88 66 ALA B N 1
ATOM 3599 C CA . ALA B 1 66 ? 12.242 8.203 8.594 1 63.88 66 ALA B CA 1
ATOM 3600 C C . ALA B 1 66 ? 12.828 7.145 9.523 1 63.88 66 ALA B C 1
ATOM 3602 O O . ALA B 1 66 ? 12.508 5.957 9.398 1 63.88 66 ALA B O 1
ATOM 3603 N N . GLU B 1 67 ? 13.742 7.438 10.344 1 58.94 67 GLU B N 1
ATOM 3604 C CA . GLU B 1 67 ? 14.406 6.469 11.211 1 58.94 67 GLU B CA 1
ATOM 3605 C C . GLU B 1 67 ? 13.508 6.078 12.383 1 58.94 67 GLU B C 1
ATOM 3607 O O . GLU B 1 67 ? 13.703 5.027 13 1 58.94 67 GLU B O 1
ATOM 3612 N N . ALA B 1 68 ? 12.562 6.906 12.602 1 50.16 68 ALA B N 1
ATOM 3613 C CA . ALA B 1 68 ? 11.781 6.66 13.812 1 50.16 68 ALA B CA 1
ATOM 3614 C C . ALA B 1 68 ? 10.383 6.152 13.461 1 50.16 68 ALA B C 1
ATOM 3616 O O . ALA B 1 68 ? 9.773 6.605 12.492 1 50.16 68 ALA B O 1
ATOM 3617 N N . GLN B 1 69 ? 10.102 4.938 14.008 1 49.22 69 GLN B N 1
ATOM 3618 C CA . GLN B 1 69 ? 8.68 4.594 13.977 1 49.22 69 GLN B CA 1
ATOM 3619 C C . GLN B 1 69 ? 7.863 5.562 14.828 1 49.22 69 GLN B C 1
ATOM 3621 O O . GLN B 1 69 ? 8.422 6.426 15.508 1 49.22 69 GLN B O 1
ATOM 3626 N N . ASP B 1 70 ? 6.551 5.531 14.953 1 45.53 70 ASP B N 1
ATOM 3627 C CA . ASP B 1 70 ? 5.633 6.395 15.688 1 45.53 70 ASP B CA 1
ATOM 3628 C C . ASP B 1 70 ? 6.117 6.625 17.109 1 45.53 70 ASP B C 1
ATOM 3630 O O . ASP B 1 70 ? 6.41 5.672 17.844 1 45.53 70 ASP B O 1
ATOM 3634 N N . MET B 1 71 ? 6.289 7.875 17.688 1 42.66 71 MET B N 1
ATOM 3635 C CA . MET B 1 71 ? 6.324 8.422 19.047 1 42.66 71 MET B CA 1
ATOM 3636 C C . MET B 1 71 ? 7.707 8.25 19.672 1 42.66 71 MET B C 1
ATOM 3638 O O . MET B 1 71 ? 7.855 8.32 20.891 1 42.66 71 MET B O 1
ATOM 3642 N N . GLU B 1 72 ? 8.688 7.859 18.875 1 46.81 72 GLU B N 1
ATOM 3643 C CA . GLU B 1 72 ? 9.953 7.777 19.594 1 46.81 72 GLU B CA 1
ATOM 3644 C C . GLU B 1 72 ? 10.773 9.047 19.406 1 46.81 72 GLU B C 1
ATOM 3646 O O . GLU B 1 72 ? 10.93 9.539 18.297 1 46.81 72 GLU B O 1
ATOM 3651 N N . ALA B 1 73 ? 10.852 9.867 20.688 1 46.69 73 ALA B N 1
ATOM 3652 C CA . ALA B 1 73 ? 11.617 11.109 20.797 1 46.69 73 ALA B CA 1
ATOM 3653 C C . ALA B 1 73 ? 13.062 10.906 20.344 1 46.69 73 ALA B C 1
ATOM 3655 O O . ALA B 1 73 ? 13.703 9.93 20.734 1 46.69 73 ALA B O 1
ATOM 3656 N N . VAL B 1 74 ? 13.594 11.555 19.219 1 51.09 74 VAL B N 1
ATOM 3657 C CA . VAL B 1 74 ? 15.016 11.547 18.891 1 51.09 74 VAL B CA 1
ATOM 3658 C C . VAL B 1 74 ? 15.727 12.688 19.625 1 51.09 74 VAL B C 1
ATOM 3660 O O . VAL B 1 74 ? 15.297 13.844 19.547 1 51.09 74 VAL B O 1
ATOM 3663 N N . GLU B 1 75 ? 16.531 12.477 20.766 1 54.91 75 GLU B N 1
ATOM 3664 C CA . GLU B 1 75 ? 17.359 13.531 21.312 1 54.91 75 GLU B CA 1
ATOM 3665 C C . GLU B 1 75 ? 18.281 14.117 20.25 1 54.91 75 GLU B C 1
ATOM 3667 O O . GLU B 1 75 ? 18.328 13.625 19.109 1 54.91 75 GLU B O 1
ATOM 3672 N N . GLU B 1 76 ? 19.047 15.117 20.75 1 61.66 76 GLU B N 1
ATOM 3673 C CA . GLU B 1 76 ? 20.031 15.742 19.859 1 61.66 76 GLU B CA 1
ATOM 3674 C C . GLU B 1 76 ? 20.859 14.695 19.125 1 61.66 76 GLU B C 1
ATOM 3676 O O . GLU B 1 76 ? 21.406 13.781 19.734 1 61.66 76 GLU B O 1
ATOM 3681 N N . SER B 1 77 ? 20.531 14.688 17.719 1 81.38 77 SER B N 1
ATOM 3682 C CA . SER B 1 77 ? 21.219 13.711 16.875 1 81.38 77 SER B CA 1
ATOM 3683 C C . SER B 1 77 ? 21.812 14.367 15.633 1 81.38 77 SER B C 1
ATOM 3685 O O . SER B 1 77 ? 21.828 15.602 15.523 1 81.38 77 SER B O 1
ATOM 3687 N N . SER B 1 78 ? 22.703 13.773 14.984 1 86.69 78 SER B N 1
ATOM 3688 C CA . SER B 1 78 ? 23.203 14.188 13.672 1 86.69 78 SER B CA 1
ATOM 3689 C C . SER B 1 78 ? 22.688 13.273 12.57 1 86.69 78 SER B C 1
ATOM 3691 O O . SER B 1 78 ? 22.469 12.078 12.797 1 86.69 78 SER B O 1
ATOM 3693 N N . ASP B 1 79 ? 22.406 13.938 11.492 1 88.25 79 ASP B N 1
ATOM 3694 C CA . ASP B 1 79 ? 22.047 13.148 10.32 1 88.25 79 ASP B CA 1
ATOM 3695 C C . ASP B 1 79 ? 23.172 12.18 9.945 1 88.25 79 ASP B C 1
ATOM 3697 O O . ASP B 1 79 ? 24.312 12.586 9.75 1 88.25 79 ASP B O 1
ATOM 3701 N N . PRO B 1 80 ? 22.859 10.977 9.828 1 83.31 80 PRO B N 1
ATOM 3702 C CA . PRO B 1 80 ? 23.906 9.969 9.664 1 83.31 80 PRO B CA 1
ATOM 3703 C C . PRO B 1 80 ? 24.625 10.086 8.32 1 83.31 80 PRO B C 1
ATOM 3705 O O . PRO B 1 80 ? 25.734 9.57 8.164 1 83.31 80 PRO B O 1
ATOM 3708 N N . ILE B 1 81 ? 24.141 10.742 7.379 1 85.44 81 ILE B N 1
ATOM 3709 C CA . ILE B 1 81 ? 24.734 10.828 6.055 1 85.44 81 ILE B CA 1
ATOM 3710 C C . ILE B 1 81 ? 25.531 12.133 5.93 1 85.44 81 ILE B C 1
ATOM 3712 O O . ILE B 1 81 ? 26.719 12.117 5.637 1 85.44 81 ILE B O 1
ATOM 3716 N N . SER B 1 82 ? 24.891 13.234 6.32 1 89.38 82 SER B N 1
ATOM 3717 C CA . SER B 1 82 ? 25.5 14.539 6.098 1 89.38 82 SER B CA 1
ATOM 3718 C C . SER B 1 82 ? 26.297 14.992 7.32 1 89.38 82 SER B C 1
ATOM 3720 O O . SER B 1 82 ? 27.125 15.898 7.227 1 89.38 82 SER B O 1
ATOM 3722 N N . GLY B 1 83 ? 25.938 14.422 8.508 1 90.19 83 GLY B N 1
ATOM 3723 C CA . GLY B 1 83 ? 26.578 14.828 9.742 1 90.19 83 GLY B CA 1
ATOM 3724 C C . GLY B 1 83 ? 26.016 16.109 10.312 1 90.19 83 GLY B C 1
ATOM 3725 O O . GLY B 1 83 ? 26.438 16.547 11.391 1 90.19 83 GLY B O 1
ATOM 3726 N N . ILE B 1 84 ? 25.078 16.719 9.719 1 94.19 84 ILE B N 1
ATOM 3727 C CA . ILE B 1 84 ? 24.516 17.984 10.148 1 94.19 84 ILE B CA 1
ATOM 3728 C C . ILE B 1 84 ? 23.703 17.781 11.43 1 94.19 84 ILE B C 1
ATOM 3730 O O . ILE B 1 84 ? 22.938 16.828 11.539 1 94.19 84 ILE B O 1
ATOM 3734 N N . PRO B 1 85 ? 23.891 18.672 12.438 1 94.06 85 PRO B N 1
ATOM 3735 C CA . PRO B 1 85 ? 23.062 18.578 13.648 1 94.06 85 PRO B CA 1
ATOM 3736 C C . PRO B 1 85 ? 21.578 18.578 13.352 1 94.06 85 PRO B C 1
ATOM 3738 O O . PRO B 1 85 ? 21.109 19.328 12.492 1 94.06 85 PRO B O 1
ATOM 3741 N N . THR B 1 86 ? 20.844 17.719 14.078 1 92.81 86 THR B N 1
ATOM 3742 C CA . THR B 1 86 ? 19.422 17.516 13.789 1 92.81 86 THR B CA 1
ATOM 3743 C C . THR B 1 86 ? 18.578 17.656 15.055 1 92.81 86 THR B C 1
ATOM 3745 O O . THR B 1 86 ? 18.953 17.141 16.109 1 92.81 86 THR B O 1
ATOM 3748 N N . VAL B 1 87 ? 17.5 18.438 14.945 1 92.69 87 VAL B N 1
ATOM 3749 C CA . VAL B 1 87 ? 16.547 18.641 16.031 1 92.69 87 VAL B CA 1
ATOM 3750 C C . VAL B 1 87 ? 15.242 17.922 15.711 1 92.69 87 VAL B C 1
ATOM 3752 O O . VAL B 1 87 ? 14.688 18.094 14.625 1 92.69 87 VAL B O 1
ATOM 3755 N N . SER B 1 88 ? 14.734 17.094 16.609 1 90.88 88 SER B N 1
ATOM 3756 C CA . SER B 1 88 ? 13.422 16.484 16.469 1 90.88 88 SER B CA 1
ATOM 3757 C C . SER B 1 88 ? 12.328 17.375 17.031 1 90.88 88 SER B C 1
ATOM 3759 O O . SER B 1 88 ? 12.391 17.797 18.188 1 90.88 88 SER B O 1
ATOM 3761 N N . LEU B 1 89 ? 11.328 17.688 16.219 1 92.06 89 LEU B N 1
ATOM 3762 C CA . LEU B 1 89 ? 10.227 18.547 16.641 1 92.06 89 LEU B CA 1
ATOM 3763 C C . LEU B 1 89 ? 9.016 17.719 17.062 1 92.06 89 LEU B C 1
ATOM 3765 O O . LEU B 1 89 ? 7.871 18.125 16.828 1 92.06 89 LEU B O 1
ATOM 3769 N N . TYR B 1 90 ? 9.195 16.531 17.453 1 83.12 90 TYR B N 1
ATOM 3770 C CA . TYR B 1 90 ? 8.148 15.641 17.969 1 83.12 90 TYR B CA 1
ATOM 3771 C C . TYR B 1 90 ? 8.656 14.82 19.141 1 83.12 90 TYR B C 1
ATOM 3773 O O . TYR B 1 90 ? 8.664 13.586 19.094 1 83.12 90 TYR B O 1
ATOM 3781 N N . GLY B 1 91 ? 9 15.57 20.172 1 77.38 91 GLY B N 1
ATOM 3782 C CA . GLY B 1 91 ? 9.477 14.93 21.375 1 77.38 91 GLY B CA 1
ATOM 3783 C C . GLY B 1 91 ? 8.359 14.547 22.328 1 77.38 91 GLY B C 1
ATOM 3784 O O . GLY B 1 91 ? 7.227 14.312 21.906 1 77.38 91 GLY B O 1
ATOM 3785 N N . SER B 1 92 ? 8.641 14.398 23.578 1 78.12 92 SER B N 1
ATOM 3786 C CA . SER B 1 92 ? 7.738 13.812 24.562 1 78.12 92 SER B CA 1
ATOM 3787 C C . SER B 1 92 ? 6.805 14.859 25.156 1 78.12 92 SER B C 1
ATOM 3789 O O . SER B 1 92 ? 5.828 14.523 25.828 1 78.12 92 SER B O 1
ATOM 3791 N N . THR B 1 93 ? 7.117 16.125 24.828 1 81.81 93 THR B N 1
ATOM 3792 C CA . THR B 1 93 ? 6.301 17.172 25.422 1 81.81 93 THR B CA 1
ATOM 3793 C C . THR B 1 93 ? 5.723 18.078 24.344 1 81.81 93 THR B C 1
ATOM 3795 O O . THR B 1 93 ? 6.254 18.141 23.219 1 81.81 93 THR B O 1
ATOM 3798 N N . TYR B 1 94 ? 4.723 18.75 24.734 1 86.12 94 TYR B N 1
ATOM 3799 C CA . TYR B 1 94 ? 4.07 19.703 23.844 1 86.12 94 TYR B CA 1
ATOM 3800 C C . TYR B 1 94 ? 5.039 20.797 23.406 1 86.12 94 TYR B C 1
ATOM 3802 O O . TYR B 1 94 ? 5 21.234 22.266 1 86.12 94 TYR B O 1
ATOM 3810 N N . ASP B 1 95 ? 5.918 21.156 24.234 1 88.19 95 ASP B N 1
ATOM 3811 C CA . ASP B 1 95 ? 6.875 22.219 23.953 1 88.19 95 ASP B CA 1
ATOM 3812 C C . ASP B 1 95 ? 7.891 21.781 22.906 1 88.19 95 ASP B C 1
ATOM 3814 O O . ASP B 1 95 ? 8.477 22.609 22.203 1 88.19 95 ASP B O 1
ATOM 3818 N N . SER B 1 96 ? 8.062 20.5 22.812 1 88.31 96 SER B N 1
ATOM 3819 C CA . SER B 1 96 ? 9.047 19.969 21.875 1 88.31 96 SER B CA 1
ATOM 3820 C C . SER B 1 96 ? 8.586 20.141 20.438 1 88.31 96 SER B C 1
ATOM 3822 O O . SER B 1 96 ? 9.383 19.969 19.5 1 88.31 96 SER B O 1
ATOM 3824 N N . LEU B 1 97 ? 7.387 20.516 20.266 1 92.12 97 LEU B N 1
ATOM 3825 C CA . LEU B 1 97 ? 6.832 20.703 18.922 1 92.12 97 LEU B CA 1
ATOM 3826 C C . LEU B 1 97 ? 7.402 21.953 18.266 1 92.12 97 LEU B C 1
ATOM 3828 O O . LEU B 1 97 ? 7.285 22.125 17.047 1 92.12 97 LEU B O 1
ATOM 3832 N N . ARG B 1 98 ? 8.031 22.812 19.109 1 94.25 98 ARG B N 1
ATOM 3833 C CA . ARG B 1 98 ? 8.633 24.062 18.656 1 94.25 98 ARG B CA 1
ATOM 3834 C C . ARG B 1 98 ? 10.148 24.031 18.812 1 94.25 98 ARG B C 1
ATOM 3836 O O . ARG B 1 98 ? 10.664 23.531 19.812 1 94.25 98 ARG B O 1
ATOM 3843 N N . PRO B 1 99 ? 10.781 24.516 17.766 1 96.19 99 PRO B N 1
ATOM 3844 C CA . PRO B 1 99 ? 12.203 24.75 18.047 1 96.19 99 PRO B CA 1
ATOM 3845 C C . PRO B 1 99 ? 12.422 25.812 19.125 1 96.19 99 PRO B C 1
ATOM 3847 O O . PRO B 1 99 ? 11.664 26.781 19.203 1 96.19 99 PRO B O 1
ATOM 3850 N N . THR B 1 100 ? 13.453 25.641 19.938 1 95.56 100 THR B N 1
ATOM 3851 C CA . THR B 1 100 ? 13.797 26.656 20.922 1 95.56 100 THR B CA 1
ATOM 3852 C C . THR B 1 100 ? 14.492 27.844 20.266 1 95.56 100 THR B C 1
ATOM 3854 O O . THR B 1 100 ? 15.008 27.734 19.156 1 95.56 100 THR B O 1
ATOM 3857 N N . GLN B 1 101 ? 14.5 28.938 21.016 1 97 101 GLN B N 1
ATOM 3858 C CA . GLN B 1 101 ? 15.18 30.125 20.5 1 97 101 GLN B CA 1
ATOM 3859 C C . GLN B 1 101 ? 16.672 29.875 20.328 1 97 101 GLN B C 1
ATOM 3861 O O . GLN B 1 101 ? 17.281 30.406 19.391 1 97 101 GLN B O 1
ATOM 3866 N N . ASP B 1 102 ? 17.25 29.031 21.156 1 96.38 102 ASP B N 1
ATOM 3867 C CA . ASP B 1 102 ? 18.656 28.688 21.031 1 96.38 102 ASP B CA 1
ATOM 3868 C C . ASP B 1 102 ? 18.922 27.906 19.75 1 96.38 102 ASP B C 1
ATOM 3870 O O . ASP B 1 102 ? 19.969 28.078 19.125 1 96.38 102 ASP B O 1
ATOM 3874 N N . GLN B 1 103 ? 18.047 27.094 19.406 1 96.06 103 GLN B N 1
ATOM 3875 C CA . GLN B 1 103 ? 18.188 26.25 18.219 1 96.06 103 GLN B CA 1
ATOM 3876 C C . GLN B 1 103 ? 18.062 27.078 16.938 1 96.06 103 GLN B C 1
ATOM 3878 O O . GLN B 1 103 ? 18.469 26.641 15.867 1 96.06 103 GLN B O 1
ATOM 3883 N N . LEU B 1 104 ? 17.5 28.281 17.062 1 98.06 104 LEU B N 1
ATOM 3884 C CA . LEU B 1 104 ? 17.281 29.141 15.906 1 98.06 104 LEU B CA 1
ATOM 3885 C C . LEU B 1 104 ? 18.297 30.281 15.875 1 98.06 104 LEU B C 1
ATOM 3887 O O . LEU B 1 104 ? 18.391 31 14.883 1 98.06 104 LEU B O 1
ATOM 3891 N N . ALA B 1 105 ? 19.094 30.469 16.922 1 96.69 105 ALA B N 1
ATOM 3892 C CA . ALA B 1 105 ? 19.891 31.656 17.172 1 96.69 105 ALA B CA 1
ATOM 3893 C C . ALA B 1 105 ? 20.953 31.828 16.094 1 96.69 105 ALA B C 1
ATOM 3895 O O . ALA B 1 105 ? 21.375 32.969 15.789 1 96.69 105 ALA B O 1
ATOM 3896 N N . ASP B 1 106 ? 21.438 30.812 15.539 1 96.19 106 ASP B N 1
ATOM 3897 C CA . ASP B 1 106 ? 22.5 30.922 14.555 1 96.19 106 ASP B CA 1
ATOM 3898 C C . ASP B 1 106 ? 21.969 30.734 13.133 1 96.19 106 ASP B C 1
ATOM 3900 O O . ASP B 1 106 ? 22.719 30.375 12.227 1 96.19 106 ASP B O 1
ATOM 3904 N N . LEU B 1 107 ? 20.688 30.891 12.938 1 98.44 107 LEU B N 1
ATOM 3905 C CA . LEU B 1 107 ? 20.094 30.75 11.617 1 98.44 107 LEU B CA 1
ATOM 3906 C C . LEU B 1 107 ? 19.609 32.094 11.078 1 98.44 107 LEU B C 1
ATOM 3908 O O . LEU B 1 107 ? 19.141 32.938 11.844 1 98.44 107 LEU B O 1
ATOM 3912 N N . ASP B 1 108 ? 19.719 32.25 9.828 1 98.5 108 ASP B N 1
ATOM 3913 C CA . ASP B 1 108 ? 19.156 33.406 9.133 1 98.5 108 ASP B CA 1
ATOM 3914 C C . ASP B 1 108 ? 17.844 33.062 8.43 1 98.5 108 ASP B C 1
ATOM 3916 O O . ASP B 1 108 ? 16.906 33.844 8.398 1 98.5 108 ASP B O 1
ATOM 3920 N N . ILE B 1 109 ? 17.781 31.891 7.844 1 98.69 109 ILE B N 1
ATOM 3921 C CA . ILE B 1 109 ? 16.656 31.406 7.055 1 98.69 109 ILE B CA 1
ATOM 3922 C C . ILE B 1 109 ? 16.375 29.938 7.395 1 98.69 109 ILE B C 1
ATOM 3924 O O . ILE B 1 109 ? 17.297 29.156 7.594 1 98.69 109 ILE B O 1
ATOM 3928 N N . VAL B 1 110 ? 15.156 29.562 7.52 1 98.81 110 VAL B N 1
ATOM 3929 C CA . VAL B 1 110 ? 14.742 28.172 7.582 1 98.81 110 VAL B CA 1
ATOM 3930 C C . VAL B 1 110 ? 13.938 27.812 6.336 1 98.81 110 VAL B C 1
ATOM 3932 O O . VAL B 1 110 ? 12.961 28.484 6.008 1 98.81 110 VAL B O 1
ATOM 3935 N N . LEU B 1 111 ? 14.383 26.828 5.574 1 98.88 111 LEU B N 1
ATOM 3936 C CA . LEU B 1 111 ? 13.594 26.234 4.504 1 98.88 111 LEU B CA 1
ATOM 3937 C C . LEU B 1 111 ? 12.703 25.109 5.047 1 98.88 111 LEU B C 1
ATOM 3939 O O . LEU B 1 111 ? 13.148 24.297 5.852 1 98.88 111 LEU B O 1
ATOM 3943 N N . ALA B 1 112 ? 11.461 25.156 4.711 1 98.81 112 ALA B N 1
ATOM 3944 C CA . ALA B 1 112 ? 10.531 24.078 5.039 1 98.81 112 ALA B CA 1
ATOM 3945 C C . ALA B 1 112 ? 10.078 23.344 3.783 1 98.81 112 ALA B C 1
ATOM 3947 O O . ALA B 1 112 ? 9.375 23.906 2.939 1 98.81 112 ALA B O 1
ATOM 3948 N N . ASP B 1 113 ? 10.461 22.094 3.65 1 98.62 113 ASP B N 1
ATOM 3949 C CA . ASP B 1 113 ? 10.102 21.234 2.525 1 98.62 113 ASP B CA 1
ATOM 3950 C C . ASP B 1 113 ? 9.539 19.906 3.01 1 98.62 113 ASP B C 1
ATOM 3952 O O . ASP B 1 113 ? 10.289 18.969 3.314 1 98.62 113 ASP B O 1
ATOM 3956 N N . ILE B 1 114 ? 8.195 19.797 2.996 1 97.31 114 ILE B N 1
ATOM 3957 C CA . ILE B 1 114 ? 7.527 18.609 3.486 1 97.31 114 ILE B CA 1
ATOM 3958 C C . ILE B 1 114 ? 6.258 18.359 2.68 1 97.31 114 ILE B C 1
ATOM 3960 O O . ILE B 1 114 ? 5.516 19.281 2.369 1 97.31 114 ILE B O 1
ATOM 3964 N N . GLN B 1 115 ? 6.094 17.125 2.297 1 98.12 115 GLN B N 1
ATOM 3965 C CA . GLN B 1 115 ? 4.844 16.734 1.652 1 98.12 115 GLN B CA 1
ATOM 3966 C C . GLN B 1 115 ? 3.748 16.484 2.686 1 98.12 115 GLN B C 1
ATOM 3968 O O . GLN B 1 115 ? 3.861 15.57 3.512 1 98.12 115 GLN B O 1
ATOM 3973 N N . ASP B 1 116 ? 2.725 17.281 2.689 1 97.44 116 ASP B N 1
ATOM 3974 C CA . ASP B 1 116 ? 1.529 17.078 3.5 1 97.44 116 ASP B CA 1
ATOM 3975 C C . ASP B 1 116 ? 0.518 16.203 2.77 1 97.44 116 ASP B C 1
ATOM 3977 O O . ASP B 1 116 ? 0.781 15.727 1.66 1 97.44 116 ASP B O 1
ATOM 3981 N N . ILE B 1 117 ? -0.711 15.898 3.471 1 98.12 117 ILE B N 1
ATOM 3982 C CA . ILE B 1 117 ? -1.646 15 2.809 1 98.12 117 ILE B CA 1
ATOM 3983 C C . ILE B 1 117 ? -3.004 15.68 2.66 1 98.12 117 ILE B C 1
ATOM 3985 O O . ILE B 1 117 ? -3.953 15.078 2.15 1 98.12 117 ILE B O 1
ATOM 3989 N N . GLY B 1 118 ? -3.17 16.891 3.213 1 98.31 118 GLY B N 1
ATOM 3990 C CA . GLY B 1 118 ? -4.371 17.672 2.945 1 98.31 118 GLY B CA 1
ATOM 3991 C C . GLY B 1 118 ? -5.434 17.516 4.016 1 98.31 118 GLY B C 1
ATOM 3992 O O . GLY B 1 118 ? -6.605 17.812 3.783 1 98.31 118 GLY B O 1
ATOM 3993 N N . ALA B 1 119 ? -5.027 17.016 5.188 1 98.38 119 ALA B N 1
ATOM 3994 C CA . ALA B 1 119 ? -5.957 16.812 6.297 1 98.38 119 ALA B CA 1
ATOM 3995 C C . ALA B 1 119 ? -5.484 17.547 7.547 1 98.38 119 ALA B C 1
ATOM 3997 O O . ALA B 1 119 ? -4.293 17.547 7.859 1 98.38 119 ALA B O 1
ATOM 3998 N N . ARG B 1 120 ? -6.379 18.078 8.297 1 97.31 120 ARG B N 1
ATOM 3999 C CA . ARG B 1 120 ? -6.102 18.953 9.43 1 97.31 120 ARG B CA 1
ATOM 4000 C C . ARG B 1 120 ? -5.305 18.219 10.508 1 97.31 120 ARG B C 1
ATOM 4002 O O . ARG B 1 120 ? -4.383 18.797 11.094 1 97.31 120 ARG B O 1
ATOM 4009 N N . TYR B 1 121 ? -5.695 17 10.75 1 96.69 121 TYR B N 1
ATOM 4010 C CA . TYR B 1 121 ? -5.078 16.328 11.883 1 96.69 121 TYR B CA 1
ATOM 4011 C C . TYR B 1 121 ? -3.842 15.555 11.453 1 96.69 121 TYR B C 1
ATOM 4013 O O . TYR B 1 121 ? -3.281 14.781 12.234 1 96.69 121 TYR B O 1
ATOM 4021 N N . TYR B 1 122 ? -3.428 15.672 10.109 1 96.5 122 TYR B N 1
ATOM 4022 C CA . TYR B 1 122 ? -2.068 15.328 9.711 1 96.5 122 TYR B CA 1
ATOM 4023 C C . TYR B 1 122 ? -1.098 16.453 10.055 1 96.5 122 TYR B C 1
ATOM 4025 O O . TYR B 1 122 ? -1.144 17.516 9.445 1 96.5 122 TYR B O 1
ATOM 4033 N N . THR B 1 123 ? -0.309 16.391 11 1 94.5 123 THR B N 1
ATOM 4034 C CA . THR B 1 123 ? 0.186 17.469 11.852 1 94.5 123 THR B CA 1
ATOM 4035 C C . THR B 1 123 ? 1.343 18.203 11.188 1 94.5 123 THR B C 1
ATOM 4037 O O . THR B 1 123 ? 1.893 19.141 11.75 1 94.5 123 THR B O 1
ATOM 4040 N N . TYR B 1 124 ? 1.754 17.859 9.945 1 96.44 124 TYR B N 1
ATOM 4041 C CA . TYR B 1 124 ? 2.879 18.516 9.281 1 96.44 124 TYR B CA 1
ATOM 4042 C C . TYR B 1 124 ? 2.604 20 9.078 1 96.44 124 TYR B C 1
ATOM 4044 O O . TYR B 1 124 ? 3.51 20.828 9.195 1 96.44 124 TYR B O 1
ATOM 4052 N N . ALA B 1 125 ? 1.364 20.344 8.789 1 97.38 125 ALA B N 1
ATOM 4053 C CA . ALA B 1 125 ? 1.002 21.75 8.641 1 97.38 125 ALA B CA 1
ATOM 4054 C C . ALA B 1 125 ? 1.261 22.516 9.93 1 97.38 125 ALA B C 1
ATOM 4056 O O . ALA B 1 125 ? 1.755 23.656 9.898 1 97.38 125 ALA B O 1
ATOM 4057 N N . TYR B 1 126 ? 0.941 21.922 10.992 1 97.31 126 TYR B N 1
ATOM 4058 C CA . TYR B 1 126 ? 1.13 22.578 12.281 1 97.31 126 TYR B CA 1
ATOM 4059 C C . TYR B 1 126 ? 2.607 22.656 12.648 1 97.31 126 TYR B C 1
ATOM 4061 O O . TYR B 1 126 ? 3.059 23.625 13.258 1 97.31 126 TYR B O 1
ATOM 4069 N N . THR B 1 127 ? 3.35 21.594 12.281 1 97 127 THR B N 1
ATOM 4070 C CA . THR B 1 127 ? 4.793 21.641 12.477 1 97 127 THR B CA 1
ATOM 4071 C C . THR B 1 127 ? 5.398 22.828 11.75 1 97 127 THR B C 1
ATOM 4073 O O . THR B 1 127 ? 6.211 23.562 12.312 1 97 127 THR B O 1
ATOM 4076 N N . VAL B 1 128 ? 4.969 23.062 10.547 1 98.19 128 VAL B N 1
ATOM 4077 C CA . VAL B 1 128 ? 5.449 24.203 9.773 1 98.19 128 VAL B CA 1
ATOM 4078 C C . VAL B 1 128 ? 4.973 25.5 10.414 1 98.19 128 VAL B C 1
ATOM 4080 O O . VAL B 1 128 ? 5.742 26.453 10.555 1 98.19 128 VAL B O 1
ATOM 4083 N N . GLY B 1 129 ? 3.73 25.562 10.844 1 98.38 129 GLY B N 1
ATOM 4084 C CA . GLY B 1 129 ? 3.199 26.75 11.508 1 98.38 129 GLY B CA 1
ATOM 4085 C C . GLY B 1 129 ? 3.943 27.094 12.781 1 98.38 129 GLY B C 1
ATOM 4086 O O . GLY B 1 129 ? 4.258 28.266 13.016 1 98.38 129 GLY B O 1
ATOM 4087 N N . LEU B 1 130 ? 4.172 26.094 13.57 1 97.88 130 LEU B N 1
ATOM 4088 C CA . LEU B 1 130 ? 4.895 26.312 14.82 1 97.88 130 LEU B CA 1
ATOM 4089 C C . LEU B 1 130 ? 6.324 26.766 14.547 1 97.88 130 LEU B C 1
ATOM 4091 O O . LEU B 1 130 ? 6.871 27.578 15.289 1 97.88 130 LEU B O 1
ATOM 4095 N N . MET B 1 131 ? 6.949 26.219 13.508 1 98.38 131 MET B N 1
ATOM 4096 C CA . MET B 1 131 ? 8.25 26.703 13.055 1 98.38 131 MET B CA 1
ATOM 4097 C C . MET B 1 131 ? 8.18 28.172 12.68 1 98.38 131 MET B C 1
ATOM 4099 O O . MET B 1 131 ? 9.039 28.969 13.078 1 98.38 131 MET B O 1
ATOM 4103 N N . MET B 1 132 ? 7.18 28.562 11.945 1 98.75 132 MET B N 1
ATOM 4104 C CA . MET B 1 132 ? 6.992 29.938 11.531 1 98.75 132 MET B CA 1
ATOM 4105 C C . MET B 1 132 ? 6.887 30.859 12.75 1 98.75 132 MET B C 1
ATOM 4107 O O . MET B 1 132 ? 7.562 31.891 12.812 1 98.75 132 MET B O 1
ATOM 4111 N N . GLU B 1 133 ? 6.09 30.469 13.672 1 98.31 133 GLU B N 1
ATOM 4112 C CA . GLU B 1 133 ? 5.898 31.266 14.875 1 98.31 133 GLU B CA 1
ATOM 4113 C C . GLU B 1 133 ? 7.219 31.469 15.617 1 98.31 133 GLU B C 1
ATOM 4115 O O . GLU B 1 133 ? 7.547 32.594 16.016 1 98.31 133 GLU B O 1
ATOM 4120 N N . ALA B 1 134 ? 7.93 30.375 15.844 1 98.44 134 ALA B N 1
ATOM 4121 C CA . ALA B 1 134 ? 9.211 30.438 16.547 1 98.44 134 ALA B CA 1
ATOM 4122 C C . ALA B 1 134 ? 10.219 31.297 15.797 1 98.44 134 ALA B C 1
ATOM 4124 O O . ALA B 1 134 ? 10.945 32.094 16.406 1 98.44 134 ALA B O 1
ATOM 4125 N N . CYS B 1 135 ? 10.289 31.141 14.523 1 98.75 135 CYS B N 1
ATOM 4126 C CA . CYS B 1 135 ? 11.203 31.906 13.688 1 98.75 135 CYS B CA 1
ATOM 4127 C C . CYS B 1 135 ? 10.859 33.406 13.719 1 98.75 135 CYS B C 1
ATOM 4129 O O . CYS B 1 135 ? 11.75 34.25 13.742 1 98.75 135 CYS B O 1
ATOM 4131 N N . GLY B 1 136 ? 9.578 33.688 13.648 1 98.56 136 GLY B N 1
ATOM 4132 C CA . GLY B 1 136 ? 9.156 35.094 13.766 1 98.56 136 GLY B CA 1
ATOM 4133 C C . GLY B 1 136 ? 9.695 35.781 15.008 1 98.56 136 GLY B C 1
ATOM 4134 O O . GLY B 1 136 ? 10.18 36.906 14.945 1 98.56 136 GLY B O 1
ATOM 4135 N N . LYS B 1 137 ? 9.633 35.125 16.125 1 97.88 137 LYS B N 1
ATOM 4136 C CA . LYS B 1 137 ? 10.125 35.625 17.391 1 97.88 137 LYS B CA 1
ATOM 4137 C C . LYS B 1 137 ? 11.641 35.781 17.375 1 97.88 137 LYS B C 1
ATOM 4139 O O . LYS B 1 137 ? 12.195 36.656 18.031 1 97.88 137 LYS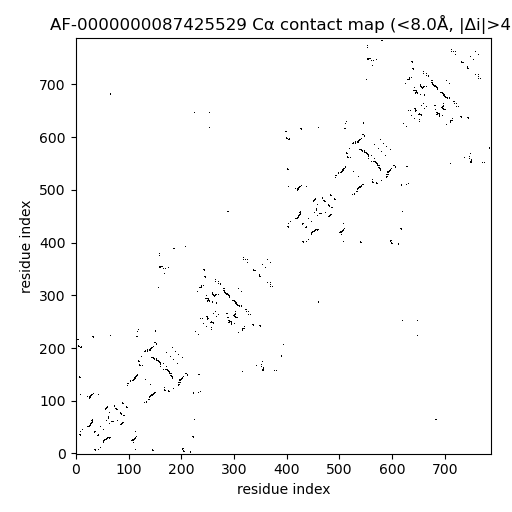 B O 1
ATOM 4144 N N . ALA B 1 138 ? 12.281 34.938 16.625 1 98.12 138 ALA B N 1
ATOM 4145 C CA . ALA B 1 138 ? 13.742 34.906 16.578 1 98.12 138 ALA B CA 1
ATOM 4146 C C . ALA B 1 138 ? 14.281 35.844 15.492 1 98.12 138 ALA B C 1
ATOM 4148 O O . ALA B 1 138 ? 15.484 36.062 15.406 1 98.12 138 ALA B O 1
ATOM 4149 N N . GLY B 1 139 ? 13.414 36.344 14.672 1 98.06 139 GLY B N 1
ATOM 4150 C CA . GLY B 1 139 ? 13.836 37.156 13.555 1 98.06 139 GLY B CA 1
ATOM 4151 C C . GLY B 1 139 ? 14.438 36.375 12.414 1 98.06 139 GLY B C 1
ATOM 4152 O O . GLY B 1 139 ? 15.305 36.844 11.688 1 98.06 139 GLY B O 1
ATOM 4153 N N . VAL B 1 140 ? 14.125 35.125 12.32 1 98.69 140 VAL B N 1
ATOM 4154 C CA . VAL B 1 140 ? 14.586 34.219 11.266 1 98.69 140 VAL B CA 1
ATOM 4155 C C . VAL B 1 140 ? 13.555 34.156 10.141 1 98.69 140 VAL B C 1
ATOM 4157 O O . VAL B 1 140 ? 12.352 34.031 10.398 1 98.69 140 VAL B O 1
ATOM 4160 N N . GLU B 1 141 ? 13.93 34.281 8.906 1 98.56 141 GLU B N 1
ATOM 4161 C CA . GLU B 1 141 ? 13.047 34.188 7.746 1 98.56 141 GLU B CA 1
ATOM 4162 C C . GLU B 1 141 ? 12.672 32.719 7.457 1 98.56 141 GLU B C 1
ATOM 4164 O O . GLU B 1 141 ? 13.469 31.828 7.691 1 98.56 141 GLU B O 1
ATOM 4169 N N . VAL B 1 142 ? 11.445 32.469 6.98 1 98.88 142 VAL B N 1
ATOM 4170 C CA . VAL B 1 142 ? 11.008 31.125 6.645 1 98.88 142 VAL B CA 1
ATOM 4171 C C . VAL B 1 142 ? 10.625 31.062 5.168 1 98.88 142 VAL B C 1
ATOM 4173 O O . VAL B 1 142 ? 9.852 31.891 4.684 1 98.88 142 VAL B O 1
ATOM 4176 N N . TRP B 1 143 ? 11.211 30.125 4.422 1 98.94 143 TRP B N 1
ATOM 4177 C CA . TRP B 1 143 ? 10.805 29.781 3.061 1 98.94 143 TRP B CA 1
ATOM 4178 C C . TRP B 1 143 ? 10.094 28.438 3.021 1 98.94 143 TRP B C 1
ATOM 4180 O O . TRP B 1 143 ? 10.672 27.406 3.389 1 98.94 143 TRP B O 1
ATOM 4190 N N . VAL B 1 144 ? 8.852 28.453 2.627 1 98.94 144 VAL B N 1
ATOM 4191 C CA . VAL B 1 144 ? 8.141 27.188 2.406 1 98.94 144 VAL B CA 1
ATOM 4192 C C . VAL B 1 144 ? 8.273 26.766 0.944 1 98.94 144 VAL B C 1
ATOM 4194 O O . VAL B 1 144 ? 7.871 27.5 0.04 1 98.94 144 VAL B O 1
ATOM 4197 N N . LEU B 1 145 ? 8.93 25.641 0.712 1 98.94 145 LEU B N 1
ATOM 4198 C CA . LEU B 1 145 ? 9.023 25.062 -0.619 1 98.94 145 LEU B CA 1
ATOM 4199 C C . LEU B 1 145 ? 7.789 24.219 -0.927 1 98.94 145 LEU B C 1
ATOM 4201 O O . LEU B 1 145 ? 7.723 23.047 -0.548 1 98.94 145 LEU B O 1
ATOM 4205 N N . ASP B 1 146 ? 6.887 24.812 -1.645 1 98.88 146 ASP B N 1
ATOM 4206 C CA . ASP B 1 146 ? 5.52 24.312 -1.712 1 98.88 146 ASP B CA 1
ATOM 4207 C C . ASP B 1 146 ? 5.445 23.016 -2.506 1 98.88 146 ASP B C 1
ATOM 4209 O O . ASP B 1 146 ? 6.262 22.781 -3.398 1 98.88 146 ASP B O 1
ATOM 4213 N N . ARG B 1 147 ? 4.605 22.188 -2.119 1 98.81 147 ARG B N 1
ATOM 4214 C CA . ARG B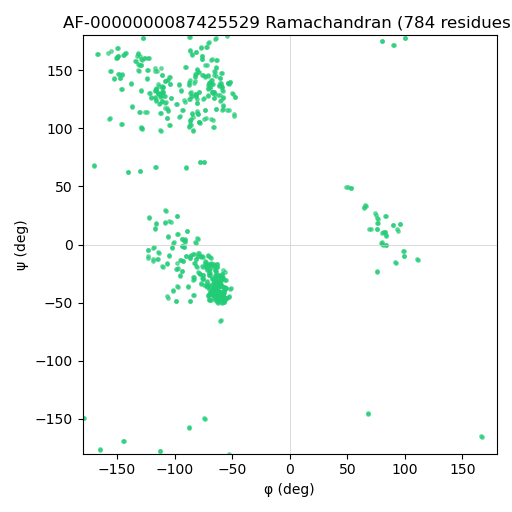 1 147 ? 4.312 20.891 -2.732 1 98.81 147 ARG B CA 1
ATOM 4215 C C . ARG B 1 147 ? 2.809 20.688 -2.912 1 98.81 147 ARG B C 1
ATOM 4217 O O . ARG B 1 147 ? 2.01 21.406 -2.295 1 98.81 147 ARG B O 1
ATOM 4224 N N . PRO B 1 148 ? 2.393 19.734 -3.732 1 98.81 148 PRO B N 1
ATOM 4225 C CA . PRO B 1 148 ? 0.971 19.547 -4.035 1 98.81 148 PRO B CA 1
ATOM 4226 C C . PRO B 1 148 ? 0.167 19.078 -2.826 1 98.81 148 PRO B C 1
ATOM 4228 O O . PRO B 1 148 ? 0.678 18.312 -2.002 1 98.81 148 PRO B O 1
ATOM 4231 N N . ASN B 1 149 ? -1.01 19.625 -2.648 1 98.81 149 ASN B N 1
ATOM 4232 C CA . ASN B 1 149 ? -2.004 18.859 -1.91 1 98.81 149 ASN B CA 1
ATOM 4233 C C . ASN B 1 149 ? -2.383 17.578 -2.65 1 98.81 149 ASN B C 1
ATOM 4235 O O . ASN B 1 149 ? -2.914 17.625 -3.76 1 98.81 149 ASN B O 1
ATOM 4239 N N . PRO B 1 150 ? -2.123 16.406 -2.096 1 98.75 150 PRO B N 1
ATOM 4240 C CA . PRO B 1 150 ? -2.248 15.172 -2.875 1 98.75 150 PRO B CA 1
ATOM 4241 C C . PRO B 1 150 ? -3.701 14.797 -3.158 1 98.75 150 PRO B C 1
ATOM 4243 O O . PRO B 1 150 ? -3.971 13.977 -4.043 1 98.75 150 PRO B O 1
ATOM 4246 N N . ILE B 1 151 ? -4.645 15.289 -2.385 1 98.75 151 ILE B N 1
ATOM 4247 C CA . ILE B 1 151 ? -6.043 14.93 -2.574 1 98.75 151 ILE B CA 1
ATOM 4248 C C . ILE B 1 151 ? -6.812 16.125 -3.145 1 98.75 151 ILE B C 1
ATOM 4250 O O . ILE B 1 151 ? -7.965 16.359 -2.779 1 98.75 151 ILE B O 1
ATOM 4254 N N . ASN B 1 152 ? -6.137 16.938 -3.881 1 97.62 152 ASN B N 1
ATOM 4255 C CA . ASN B 1 152 ? -6.551 18.094 -4.664 1 97.62 152 ASN B CA 1
ATOM 4256 C C . ASN B 1 152 ? -6.734 19.328 -3.783 1 97.62 152 ASN B C 1
ATOM 4258 O O . ASN B 1 152 ? -6.52 19.281 -2.572 1 97.62 152 ASN B O 1
ATOM 4262 N N . GLY B 1 153 ? -7.016 20.484 -4.395 1 97.75 153 GLY B N 1
ATOM 4263 C CA . GLY B 1 153 ? -7.121 21.766 -3.695 1 97.75 153 GLY B CA 1
ATOM 4264 C C . GLY B 1 153 ? -8.508 22.375 -3.781 1 97.75 153 GLY B C 1
ATOM 4265 O O . GLY B 1 153 ? -8.68 23.562 -3.529 1 97.75 153 GLY B O 1
ATOM 4266 N N . GLU B 1 154 ? -9.492 21.578 -4.195 1 96.62 154 GLU B N 1
ATOM 4267 C CA . GLU B 1 154 ? -10.836 22.109 -4.406 1 96.62 154 GLU B CA 1
ATOM 4268 C C . GLU B 1 154 ? -11.789 21.656 -3.303 1 96.62 154 GLU B C 1
ATOM 4270 O O . GLU B 1 154 ? -12.539 22.469 -2.76 1 96.62 154 GLU B O 1
ATOM 4275 N N . ALA B 1 155 ? -11.719 20.438 -2.979 1 94.44 155 ALA B N 1
ATOM 4276 C CA . ALA B 1 155 ? -12.688 19.844 -2.053 1 94.44 155 ALA B CA 1
ATOM 4277 C C . ALA B 1 155 ? -12.391 20.266 -0.617 1 94.44 155 ALA B C 1
ATOM 4279 O O . ALA B 1 155 ? -11.25 20.219 -0.166 1 94.44 155 ALA B O 1
ATOM 4280 N N . VAL B 1 156 ? -13.336 20.797 0.018 1 95.31 156 VAL B N 1
ATOM 4281 C CA . VAL B 1 156 ? -13.312 21.078 1.448 1 95.31 156 VAL B CA 1
ATOM 4282 C C . VAL B 1 156 ? -14.375 20.25 2.16 1 95.31 156 VAL B C 1
ATOM 4284 O O . VAL B 1 156 ? -15.531 20.203 1.729 1 95.31 156 VAL B O 1
ATOM 4287 N N . GLU B 1 157 ? -13.984 19.469 3.137 1 94.94 157 GLU B N 1
ATOM 4288 C CA . GLU B 1 157 ? -14.898 18.609 3.887 1 94.94 157 GLU B CA 1
ATOM 4289 C C . GLU B 1 157 ? -14.695 18.766 5.391 1 94.94 157 GLU B C 1
ATOM 4291 O O . GLU B 1 157 ? -13.578 19.016 5.852 1 94.94 157 GLU B O 1
ATOM 4296 N N . GLY B 1 158 ? -15.805 18.578 6.141 1 93.38 158 GLY B N 1
ATOM 4297 C CA . GLY B 1 158 ? -15.742 18.469 7.59 1 93.38 158 GLY B CA 1
ATOM 4298 C C . GLY B 1 158 ? -15.883 19.812 8.289 1 93.38 158 GLY B C 1
ATOM 4299 O O . GLY B 1 158 ? -15.875 20.859 7.645 1 93.38 158 GLY B O 1
ATOM 4300 N N . ASN B 1 159 ? -16.016 19.797 9.617 1 93 159 ASN B N 1
ATOM 4301 C CA . ASN B 1 159 ? -16.25 20.984 10.445 1 93 159 ASN B CA 1
ATOM 4302 C C . ASN B 1 159 ? -14.945 21.656 10.828 1 93 159 ASN B C 1
ATOM 4304 O O . ASN B 1 159 ? -13.867 21.125 10.578 1 93 159 ASN B O 1
ATOM 4308 N N . ILE B 1 160 ? -15.133 22.859 11.328 1 95 160 ILE B N 1
ATOM 4309 C CA . ILE B 1 160 ? -14.008 23.625 11.852 1 95 160 ILE B CA 1
ATOM 4310 C C . ILE B 1 160 ? -13.766 23.266 13.312 1 95 160 ILE B C 1
ATOM 4312 O O . ILE B 1 160 ? -14.711 23.062 14.07 1 95 160 ILE B O 1
ATOM 4316 N N . VAL B 1 161 ? -12.508 23.188 13.688 1 94.62 161 VAL B N 1
ATOM 4317 C CA . VAL B 1 161 ? -12.188 22.875 15.078 1 94.62 161 VAL B CA 1
ATOM 4318 C C . VAL B 1 161 ? -12.641 24.016 15.977 1 94.62 161 VAL B C 1
ATOM 4320 O O . VAL B 1 161 ? -12.352 25.172 15.711 1 94.62 161 VAL B O 1
ATOM 4323 N N . ARG B 1 162 ? -13.359 23.641 17.016 1 93.69 162 ARG B N 1
ATOM 4324 C CA . ARG B 1 162 ? -13.82 24.625 18 1 93.69 162 ARG B CA 1
ATOM 4325 C C . ARG B 1 162 ? -12.742 24.891 19.047 1 93.69 162 ARG B C 1
ATOM 4327 O O . ARG B 1 162 ? -11.828 24.078 19.234 1 93.69 162 ARG B O 1
ATOM 4334 N N . ASP B 1 163 ? -12.938 26 19.766 1 92.44 163 ASP B N 1
ATOM 4335 C CA . ASP B 1 163 ? -11.945 26.406 20.75 1 92.44 163 ASP B CA 1
ATOM 4336 C C . ASP B 1 163 ? -11.789 25.359 21.859 1 92.44 163 ASP B C 1
ATOM 4338 O O . ASP B 1 163 ? -10.68 25.109 22.328 1 92.44 163 ASP B O 1
ATOM 4342 N N . GLU B 1 164 ? -12.812 24.75 22.219 1 92.06 164 GLU B N 1
ATOM 4343 C CA . GLU B 1 164 ? -12.805 23.797 23.328 1 92.06 164 GLU B CA 1
ATOM 4344 C C . GLU B 1 164 ? -12.156 22.469 22.922 1 92.06 164 GLU B C 1
ATOM 4346 O O . GLU B 1 164 ? -11.82 21.656 23.781 1 92.06 164 GLU B O 1
ATOM 4351 N N . ALA B 1 165 ? -11.898 22.281 21.625 1 93.88 165 ALA B N 1
ATOM 4352 C CA . ALA B 1 165 ? -11.352 21.031 21.125 1 93.88 165 ALA B CA 1
ATOM 4353 C C . ALA B 1 165 ? -9.977 21.234 20.516 1 93.88 165 ALA B C 1
ATOM 4355 O O . ALA B 1 165 ? -9.516 20.391 19.719 1 93.88 165 ALA B O 1
ATOM 4356 N N . ARG B 1 166 ? -9.312 22.297 20.797 1 93.81 166 ARG B N 1
ATOM 4357 C CA . ARG B 1 166 ? -8 22.578 20.219 1 93.81 166 ARG B CA 1
ATOM 4358 C C . ARG B 1 166 ? -6.953 21.609 20.781 1 93.81 166 ARG B C 1
ATOM 4360 O O . ARG B 1 166 ? -6.996 21.25 21.953 1 93.81 166 ARG B O 1
ATOM 4367 N N . SER B 1 167 ? -6.098 21.141 20.016 1 94.44 167 SER B N 1
ATOM 4368 C CA . SER B 1 167 ? -4.992 20.219 20.281 1 94.44 167 SER B CA 1
ATOM 4369 C C . SER B 1 167 ? -3.992 20.219 19.125 1 94.44 167 SER B C 1
ATOM 4371 O O . SER B 1 167 ? -4.117 20.984 18.188 1 94.44 167 SER B O 1
ATOM 4373 N N . PHE B 1 168 ? -2.994 19.406 19.156 1 94.25 168 PHE B N 1
ATOM 4374 C CA . PHE B 1 168 ? -2.002 19.328 18.094 1 94.25 168 PHE B CA 1
ATOM 4375 C C . PHE B 1 168 ? -2.629 18.797 16.812 1 94.25 168 PHE B C 1
ATOM 4377 O O . PHE B 1 168 ? -2.1 19.031 15.719 1 94.25 168 PHE B O 1
ATOM 4384 N N . VAL B 1 169 ? -3.818 18.125 16.906 1 95.81 169 VAL B N 1
ATOM 4385 C CA . VAL B 1 169 ? -4.473 17.609 15.711 1 95.81 169 VAL B CA 1
ATOM 4386 C C . VAL B 1 169 ? -5.551 18.578 15.242 1 95.81 169 VAL B C 1
ATOM 4388 O O . VAL B 1 169 ? -6.344 18.266 14.352 1 95.81 169 VAL B O 1
ATOM 4391 N N . GLY B 1 170 ? -5.594 19.734 15.82 1 96.38 170 GLY B N 1
ATOM 4392 C CA . GLY B 1 170 ? -6.512 20.812 15.492 1 96.38 170 GLY B CA 1
ATOM 4393 C C . GLY B 1 170 ? -6.168 22.125 16.172 1 96.38 170 GLY B C 1
ATOM 4394 O O . GLY B 1 170 ? -6.953 22.625 16.984 1 96.38 170 GLY B O 1
ATOM 4395 N N . MET B 1 171 ? -5.059 22.719 15.797 1 96.25 171 MET B N 1
ATOM 4396 C CA . MET B 1 171 ? -4.543 23.891 16.5 1 96.25 171 MET B CA 1
ATOM 4397 C C . MET B 1 171 ? -5.219 25.172 16.016 1 96.25 171 MET B C 1
ATOM 4399 O O . MET B 1 171 ? -5.32 26.141 16.766 1 96.25 171 MET B O 1
ATOM 4403 N N . GLN B 1 172 ? -5.586 25.172 14.883 1 96.12 172 GLN B N 1
ATOM 4404 C CA . GLN B 1 172 ? -6.152 26.359 14.242 1 96.12 172 GLN B CA 1
ATOM 4405 C C . GLN B 1 172 ? -7.484 26.031 13.57 1 96.12 172 GLN B C 1
ATOM 4407 O O . GLN B 1 172 ? -7.812 24.859 13.359 1 96.12 172 GLN B O 1
ATOM 4412 N N . PRO B 1 173 ? -8.328 27 13.297 1 94.81 173 PRO B N 1
ATOM 4413 C CA . PRO B 1 173 ? -9.672 26.75 12.781 1 94.81 173 PRO B CA 1
ATOM 4414 C C . PRO B 1 173 ? -9.672 26.344 11.305 1 94.81 173 PRO B C 1
ATOM 4416 O O . PRO B 1 173 ? -10.18 27.078 10.453 1 94.81 173 PRO B O 1
ATOM 4419 N N . LEU B 1 174 ? -9.227 25.188 11.016 1 95.94 174 LEU B N 1
ATOM 4420 C CA . LEU B 1 174 ? -9.203 24.578 9.695 1 95.94 174 LEU B CA 1
ATOM 4421 C C . LEU B 1 174 ? -10.289 23.516 9.562 1 95.94 174 LEU B C 1
ATOM 4423 O O . LEU B 1 174 ? -10.648 22.859 10.539 1 95.94 174 LEU B O 1
ATOM 4427 N N . ALA B 1 175 ? -10.844 23.469 8.336 1 95.69 175 ALA B N 1
ATOM 4428 C CA . ALA B 1 175 ? -11.656 22.297 8.031 1 95.69 175 ALA B CA 1
ATOM 4429 C C . ALA B 1 175 ? -10.82 21.016 8.062 1 95.69 175 ALA B C 1
ATOM 4431 O O . ALA B 1 175 ? -9.594 21.062 7.957 1 95.69 175 ALA B O 1
ATOM 4432 N N . VAL B 1 176 ? -11.422 19.844 8.227 1 96.81 176 VAL B N 1
ATOM 4433 C CA . VAL B 1 176 ? -10.695 18.578 8.25 1 96.81 176 VAL B CA 1
ATOM 4434 C C . VAL B 1 176 ? -9.961 18.375 6.926 1 96.81 176 VAL B C 1
ATOM 4436 O O . VAL B 1 176 ? -8.734 18.234 6.906 1 96.81 176 VAL B O 1
ATOM 4439 N N . ARG B 1 177 ? -10.695 18.219 5.871 1 97.5 177 ARG B N 1
ATOM 4440 C CA . ARG B 1 177 ? -10.125 18.359 4.535 1 97.5 177 ARG B CA 1
ATOM 4441 C C . ARG B 1 177 ? -10.141 19.828 4.082 1 97.5 177 ARG B C 1
ATOM 4443 O O . ARG B 1 177 ? -11.203 20.375 3.773 1 97.5 177 ARG B O 1
ATOM 4450 N N . HIS B 1 178 ? -8.992 20.5 4.055 1 97.81 178 HIS B N 1
ATOM 4451 C CA . HIS B 1 178 ? -8.961 21.953 3.98 1 97.81 178 HIS B CA 1
ATOM 4452 C C . HIS B 1 178 ? -8.734 22.422 2.549 1 97.81 178 HIS B C 1
ATOM 4454 O O . HIS B 1 178 ? -8.961 23.594 2.234 1 97.81 178 HIS B O 1
ATOM 4460 N N . GLY B 1 179 ? -8.18 21.562 1.662 1 98.19 179 GLY B N 1
ATOM 4461 C CA . GLY B 1 179 ? -8.047 21.875 0.251 1 98.19 179 GLY B CA 1
ATOM 4462 C C . GLY B 1 179 ? -6.945 22.891 -0.028 1 98.19 179 GLY B C 1
ATOM 4463 O O . GLY B 1 179 ? -7.035 23.672 -0.983 1 98.19 179 GLY B O 1
ATOM 4464 N N . MET B 1 180 ? -5.93 22.969 0.811 1 98.75 180 MET B N 1
ATOM 4465 C CA . MET B 1 180 ? -4.848 23.938 0.646 1 98.75 180 MET B CA 1
ATOM 4466 C C . MET B 1 180 ? -3.494 23.234 0.585 1 98.75 180 MET B C 1
ATOM 4468 O O . MET B 1 180 ? -3.342 22.125 1.096 1 98.75 180 MET B O 1
ATOM 4472 N N . THR B 1 181 ? -2.537 23.812 -0.13 1 98.75 181 THR B N 1
ATOM 4473 C CA . THR B 1 181 ? -1.15 23.359 -0.043 1 98.75 181 THR B CA 1
ATOM 4474 C C . THR B 1 181 ? -0.495 23.875 1.235 1 98.75 181 THR B C 1
ATOM 4476 O O . THR B 1 181 ? -1.061 24.719 1.933 1 98.75 181 THR B O 1
ATOM 4479 N N . LEU B 1 182 ? 0.687 23.375 1.541 1 98.62 182 LEU B N 1
ATOM 4480 C CA . LEU B 1 182 ? 1.396 23.828 2.732 1 98.62 182 LEU B CA 1
ATOM 4481 C C . LEU B 1 182 ? 1.767 25.297 2.617 1 98.62 182 LEU B C 1
ATOM 4483 O O . LEU B 1 182 ? 1.761 26.031 3.613 1 98.62 182 LEU B O 1
ATOM 4487 N N . GLY B 1 183 ? 2.172 25.734 1.414 1 98.88 183 GLY B N 1
ATOM 4488 C CA . GLY B 1 183 ? 2.422 27.156 1.201 1 98.88 183 GLY B CA 1
ATOM 4489 C C . GLY B 1 183 ? 1.207 28.016 1.471 1 98.88 183 GLY B C 1
ATOM 4490 O O . GLY B 1 183 ? 1.314 29.062 2.113 1 98.88 183 GLY B O 1
ATOM 4491 N N . GLU B 1 184 ? 0.084 27.609 0.982 1 98.88 184 GLU B N 1
ATOM 4492 C CA . GLU B 1 184 ? -1.163 28.328 1.216 1 98.88 184 GLU B CA 1
ATOM 4493 C C . GLU B 1 184 ? -1.531 28.328 2.697 1 98.88 184 GLU B C 1
ATOM 4495 O O . GLU B 1 184 ? -1.982 29.344 3.23 1 98.88 184 GLU B O 1
ATOM 4500 N N . LEU B 1 185 ? -1.329 27.219 3.332 1 98.88 185 LEU B N 1
ATOM 4501 C CA . LEU B 1 185 ? -1.571 27.141 4.77 1 98.88 185 LEU B CA 1
ATOM 4502 C C . LEU B 1 185 ? -0.621 28.062 5.527 1 98.88 185 LEU B C 1
ATOM 4504 O O . LEU B 1 185 ? -1.006 28.672 6.527 1 98.88 185 LEU B O 1
ATOM 4508 N N . ALA B 1 186 ? 0.621 28.125 5.078 1 98.88 186 ALA B N 1
ATOM 4509 C CA . ALA B 1 186 ? 1.576 29.047 5.699 1 98.88 186 ALA B CA 1
ATOM 4510 C C . ALA B 1 186 ? 1.071 30.484 5.648 1 98.88 186 ALA B C 1
ATOM 4512 O O . ALA B 1 186 ? 1.136 31.203 6.648 1 98.88 186 ALA B O 1
ATOM 4513 N N . HIS B 1 187 ? 0.58 30.891 4.523 1 98.81 187 HIS B N 1
ATOM 4514 C CA . HIS B 1 187 ? -0.027 32.219 4.414 1 98.81 187 HIS B CA 1
ATOM 4515 C C . HIS B 1 187 ? -1.212 32.344 5.363 1 98.81 187 HIS B C 1
ATOM 4517 O O . HIS B 1 187 ? -1.374 33.406 6.012 1 98.81 187 HIS B O 1
ATOM 4523 N N . PHE B 1 188 ? -2.08 31.344 5.406 1 98.75 188 PHE B N 1
ATOM 4524 C CA . PHE B 1 188 ? -3.244 31.359 6.281 1 98.75 188 PHE B CA 1
ATOM 4525 C C . PHE B 1 188 ? -2.826 31.547 7.734 1 98.75 188 PHE B C 1
ATOM 4527 O O . PHE B 1 188 ? -3.396 32.375 8.445 1 98.75 188 PHE B O 1
ATOM 4534 N N . PHE B 1 189 ? -1.826 30.797 8.18 1 98.69 189 PHE B N 1
ATOM 4535 C CA . PHE B 1 189 ? -1.327 30.875 9.547 1 98.69 189 PHE B CA 1
ATOM 4536 C C . PHE B 1 189 ? -0.724 32.25 9.812 1 98.69 189 PHE B C 1
ATOM 4538 O O . PHE B 1 189 ? -0.94 32.844 10.883 1 98.69 189 PHE B O 1
ATOM 4545 N N . ASN B 1 190 ? 0.009 32.75 8.867 1 98.62 190 ASN B N 1
ATOM 4546 C CA . ASN B 1 190 ? 0.682 34.031 8.984 1 98.62 190 ASN B CA 1
ATOM 4547 C C . ASN B 1 190 ? -0.319 35.188 9.062 1 98.62 190 ASN B C 1
ATOM 4549 O O . ASN B 1 190 ? -0.142 36.094 9.844 1 98.62 190 ASN B O 1
ATOM 4553 N N . ARG B 1 191 ? -1.397 35.125 8.32 1 97.88 191 ARG B N 1
ATOM 4554 C CA . ARG B 1 191 ? -2.338 36.219 8.156 1 97.88 191 ARG B CA 1
ATOM 4555 C C . ARG B 1 191 ? -3.422 36.188 9.227 1 97.88 191 ARG B C 1
ATOM 4557 O O . ARG B 1 191 ? -3.881 37.219 9.695 1 97.88 191 ARG B O 1
ATOM 4564 N N . PHE B 1 192 ? -3.809 34.969 9.578 1 97.31 192 PHE B N 1
ATOM 4565 C CA . PHE B 1 192 ? -5.074 34.906 10.305 1 97.31 192 PHE B CA 1
ATOM 4566 C C . PHE B 1 192 ? -4.891 34.219 11.656 1 97.31 192 PHE B C 1
ATOM 4568 O O . PHE B 1 192 ? -5.781 34.281 12.508 1 97.31 192 PHE B O 1
ATOM 4575 N N . CYS B 1 193 ? -3.713 33.594 11.938 1 96.38 193 CYS B N 1
ATOM 4576 C CA . CYS B 1 193 ? -3.635 32.75 13.133 1 96.38 193 CYS B CA 1
ATOM 4577 C C . CYS B 1 193 ? -2.584 33.281 14.102 1 96.38 193 CYS B C 1
ATOM 4579 O O . CYS B 1 193 ? -2.314 32.656 15.133 1 96.38 193 CYS B O 1
ATOM 4581 N N . GLY B 1 194 ? -1.881 34.312 13.742 1 96.62 194 GLY B N 1
ATOM 4582 C CA . GLY B 1 194 ? -0.903 34.938 14.625 1 96.62 194 GLY B CA 1
ATOM 4583 C C . GLY B 1 194 ? 0.444 34.25 14.602 1 96.62 194 GLY B C 1
ATOM 4584 O O . GLY B 1 194 ? 1.292 34.5 15.461 1 96.62 194 GLY B O 1
ATOM 4585 N N . TRP B 1 195 ? 0.641 33.344 13.75 1 96.94 195 TRP B N 1
ATOM 4586 C CA . TRP B 1 195 ? 1.932 32.688 13.562 1 96.94 195 TRP B CA 1
ATOM 4587 C C . TRP B 1 195 ? 2.771 33.438 12.531 1 96.94 195 TRP B C 1
ATOM 4589 O O . TRP B 1 195 ? 3.123 32.875 11.492 1 96.94 195 TRP B O 1
ATOM 4599 N N . GLU B 1 196 ? 3.104 34.594 12.938 1 97.56 196 GLU B N 1
ATOM 4600 C CA . GLU B 1 196 ? 3.68 35.562 12 1 97.56 196 GLU B CA 1
ATOM 4601 C C . GLU B 1 196 ? 5.195 35.406 11.914 1 97.56 196 GLU B C 1
ATOM 4603 O O . GLU B 1 196 ? 5.863 35.219 12.93 1 97.56 196 GLU B O 1
ATOM 4608 N N . CYS B 1 197 ? 5.688 35.469 10.703 1 98.12 197 CYS B N 1
ATOM 4609 C CA . CYS B 1 197 ? 7.113 35.531 10.398 1 98.12 197 CYS B CA 1
ATOM 4610 C C . CYS B 1 197 ? 7.359 36.188 9.047 1 98.12 197 CYS B C 1
ATOM 4612 O O . CYS B 1 197 ? 6.414 36.562 8.352 1 98.12 197 CYS B O 1
ATOM 4614 N N . ASP B 1 198 ? 8.617 36.562 8.758 1 98.69 198 ASP B N 1
ATOM 4615 C CA . ASP B 1 198 ? 8.992 36.906 7.391 1 98.69 198 ASP B CA 1
ATOM 4616 C C . ASP B 1 198 ? 8.922 35.688 6.484 1 98.69 198 ASP B C 1
ATOM 4618 O O . ASP B 1 198 ? 9.812 34.844 6.52 1 98.69 198 ASP B O 1
ATOM 4622 N N . LEU B 1 199 ? 7.84 35.594 5.703 1 98.81 199 LEU B N 1
ATOM 4623 C CA . LEU B 1 199 ? 7.484 34.344 4.992 1 98.81 199 LEU B CA 1
ATOM 4624 C C . LEU B 1 199 ? 7.672 34.531 3.488 1 98.81 199 LEU B C 1
ATOM 4626 O O . LEU B 1 199 ? 7.227 35.531 2.914 1 98.81 199 LEU B O 1
ATOM 4630 N N . GLU B 1 200 ? 8.328 33.625 2.902 1 98.5 200 GLU B N 1
ATOM 4631 C CA . GLU B 1 200 ? 8.359 33.469 1.454 1 98.5 200 GLU B CA 1
ATOM 4632 C C . GLU B 1 200 ? 7.863 32.062 1.057 1 98.5 200 GLU B C 1
ATOM 4634 O O . GLU B 1 200 ? 8.273 31.062 1.648 1 98.5 200 GLU B O 1
ATOM 4639 N N . VAL B 1 201 ? 6.957 32 0.123 1 98.88 201 VAL B N 1
ATOM 4640 C CA . VAL B 1 201 ? 6.551 30.719 -0.444 1 98.88 201 VAL B CA 1
ATOM 4641 C C . VAL B 1 201 ? 7.133 30.562 -1.847 1 98.88 201 VAL B C 1
ATOM 4643 O O . VAL B 1 201 ? 6.895 31.391 -2.721 1 98.88 201 VAL B O 1
ATOM 4646 N N . VAL B 1 202 ? 7.996 29.594 -2.006 1 98.88 202 VAL B N 1
ATOM 4647 C CA . VAL B 1 202 ? 8.422 29.219 -3.352 1 98.88 202 VAL B CA 1
ATOM 4648 C C . VAL B 1 202 ? 7.352 28.359 -4.012 1 98.88 202 VAL B C 1
ATOM 4650 O O . VAL B 1 202 ? 7.23 27.172 -3.709 1 98.88 202 VAL B O 1
ATOM 4653 N N . GLU B 1 203 ? 6.625 28.938 -4.926 1 98.75 203 GLU B N 1
ATOM 4654 C CA . GLU B 1 203 ? 5.453 28.312 -5.535 1 98.75 203 GLU B CA 1
ATOM 4655 C C . GLU B 1 203 ? 5.859 27.203 -6.504 1 98.75 203 GLU B C 1
ATOM 4657 O O . GLU B 1 203 ? 6.973 27.219 -7.039 1 98.75 203 GLU B O 1
ATOM 4662 N N . MET B 1 204 ? 4.965 26.312 -6.668 1 98.81 204 MET B N 1
ATOM 4663 C CA . MET B 1 204 ? 5.137 25.297 -7.691 1 98.81 204 MET B CA 1
ATOM 4664 C C . MET B 1 204 ? 4.855 25.859 -9.078 1 98.81 204 MET B C 1
ATOM 4666 O O . MET B 1 204 ? 4.258 26.922 -9.211 1 98.81 204 MET B O 1
ATOM 4670 N N . ARG B 1 205 ? 5.336 25.234 -10.023 1 98.44 205 ARG B N 1
ATOM 4671 C CA . ARG B 1 205 ? 4.93 25.469 -11.406 1 98.44 205 ARG B CA 1
ATOM 4672 C C . ARG B 1 205 ? 4.176 24.266 -11.961 1 98.44 205 ARG B C 1
ATOM 4674 O O . ARG B 1 205 ? 4.598 23.125 -11.781 1 98.44 205 ARG B O 1
ATOM 4681 N N . GLY B 1 206 ? 3.006 24.469 -12.508 1 98.38 206 GLY B N 1
ATOM 4682 C CA . GLY B 1 206 ? 2.279 23.438 -13.211 1 98.38 206 GLY B CA 1
ATOM 4683 C C . GLY B 1 206 ? 1.201 22.781 -12.375 1 98.38 206 GLY B C 1
ATOM 4684 O O . GLY B 1 206 ? 0.418 21.969 -12.875 1 98.38 206 GLY B O 1
ATOM 4685 N N . TRP B 1 207 ? 1.126 23.031 -11.086 1 98.56 207 TRP B N 1
ATOM 4686 C CA . TRP B 1 207 ? 0.089 22.438 -10.25 1 98.56 207 TRP B CA 1
ATOM 4687 C C . TRP B 1 207 ? -1.215 23.219 -10.359 1 98.56 207 TRP B C 1
ATOM 4689 O O . TRP B 1 207 ? -1.217 24.453 -10.266 1 98.56 207 TRP B O 1
ATOM 4699 N N . HIS B 1 208 ? -2.273 22.578 -10.594 1 98.44 208 HIS B N 1
ATOM 4700 C CA . HIS B 1 208 ? -3.627 23.125 -10.602 1 98.44 208 HIS B CA 1
ATOM 4701 C C . HIS B 1 208 ? -4.477 22.484 -9.508 1 98.44 208 HIS B C 1
ATOM 4703 O O . HIS B 1 208 ? -4.293 21.312 -9.18 1 98.44 208 HIS B O 1
ATOM 4709 N N . ARG B 1 209 ? -5.371 23.203 -9.023 1 98 209 ARG B N 1
ATOM 4710 C CA . ARG B 1 209 ? -6.078 22.828 -7.801 1 98 209 ARG B CA 1
ATOM 4711 C C . ARG B 1 209 ? -6.875 21.547 -8.008 1 98 209 ARG B C 1
ATOM 4713 O O . ARG B 1 209 ? -7.164 20.828 -7.051 1 98 209 ARG B O 1
ATOM 4720 N N . GLU B 1 210 ? -7.238 21.203 -9.227 1 98.12 210 GLU B N 1
ATOM 4721 C CA . GLU B 1 210 ? -8.039 20.016 -9.484 1 98.12 210 GLU B CA 1
ATOM 4722 C C . GLU B 1 210 ? -7.168 18.766 -9.516 1 98.12 210 GLU B C 1
ATOM 4724 O O . GLU B 1 210 ? -7.684 17.641 -9.516 1 98.12 210 GLU B O 1
ATOM 4729 N N . MET B 1 211 ? -5.828 18.938 -9.57 1 98.44 211 MET B N 1
ATOM 4730 C CA . MET B 1 211 ? -4.914 17.812 -9.75 1 98.44 211 MET B CA 1
ATOM 4731 C C . MET B 1 211 ? -4.859 16.953 -8.492 1 98.44 211 MET B C 1
ATOM 4733 O O . MET B 1 211 ? -4.727 17.484 -7.379 1 98.44 211 MET B O 1
ATOM 4737 N N . TRP B 1 212 ? -5.055 15.695 -8.672 1 98.5 212 TRP B N 1
ATOM 4738 C CA . TRP B 1 212 ? -4.625 14.719 -7.676 1 98.5 212 TRP B CA 1
ATOM 4739 C C . TRP B 1 212 ? -3.139 14.414 -7.82 1 98.5 212 TRP B C 1
ATOM 4741 O O . TRP B 1 212 ? -2.52 14.766 -8.828 1 98.5 212 TRP B O 1
ATOM 4751 N N . TYR B 1 213 ? -2.6 13.797 -6.836 1 98.56 213 TYR B N 1
ATOM 4752 C CA . TYR B 1 213 ? -1.151 13.617 -6.82 1 98.56 213 TYR B CA 1
ATOM 4753 C C . TYR B 1 213 ? -0.683 12.867 -8.062 1 98.56 213 TYR B C 1
ATOM 4755 O O . TYR B 1 213 ? 0.37 13.18 -8.625 1 98.56 213 TYR B O 1
ATOM 4763 N N . ASP B 1 214 ? -1.437 11.82 -8.492 1 96.81 214 ASP B N 1
ATOM 4764 C CA . ASP B 1 214 ? -1.011 10.992 -9.617 1 96.81 214 ASP B CA 1
ATOM 4765 C C . ASP B 1 214 ? -1.076 11.773 -10.93 1 96.81 214 ASP B C 1
ATOM 4767 O O . ASP B 1 214 ? -0.48 11.367 -11.93 1 96.81 214 ASP B O 1
ATOM 4771 N N . ASP B 1 215 ? -1.686 12.93 -10.922 1 97.69 215 ASP B N 1
ATOM 4772 C CA . ASP B 1 215 ? -1.721 13.805 -12.086 1 97.69 215 ASP B CA 1
ATOM 4773 C C . ASP B 1 215 ? -0.423 14.602 -12.219 1 97.69 215 ASP B C 1
ATOM 4775 O O . ASP B 1 215 ? -0.139 15.164 -13.281 1 97.69 215 ASP B O 1
ATOM 4779 N N . THR B 1 216 ? 0.331 14.703 -11.117 1 98.31 216 THR B N 1
ATOM 4780 C CA . THR B 1 216 ? 1.479 15.609 -11.07 1 98.31 216 THR B CA 1
ATOM 4781 C C . THR B 1 216 ? 2.672 15 -11.805 1 98.31 216 THR B C 1
ATOM 4783 O O . THR B 1 216 ? 3.572 15.727 -12.242 1 98.31 216 THR B O 1
ATOM 4786 N N . GLY B 1 217 ? 2.662 13.648 -11.867 1 96.94 217 GLY B N 1
ATOM 4787 C CA . GLY B 1 217 ? 3.82 12.961 -12.414 1 96.94 217 GLY B CA 1
ATOM 4788 C C . GLY B 1 217 ? 4.965 12.836 -11.43 1 96.94 217 GLY B C 1
ATOM 4789 O O . GLY B 1 217 ? 6.023 12.305 -11.758 1 96.94 217 GLY B O 1
ATOM 4790 N N . LEU B 1 218 ? 4.812 13.32 -10.188 1 97.81 218 LEU B N 1
ATOM 4791 C CA . LEU B 1 218 ? 5.824 13.219 -9.148 1 97.81 218 LEU B CA 1
ATOM 4792 C C . LEU B 1 218 ? 5.777 11.844 -8.477 1 97.81 218 LEU B C 1
ATOM 4794 O O . LEU B 1 218 ? 4.715 11.227 -8.391 1 97.81 218 LEU B O 1
ATOM 4798 N N . PRO B 1 219 ? 6.91 11.336 -8.062 1 96.25 219 PRO B N 1
ATOM 4799 C CA . PRO B 1 219 ? 6.898 10.062 -7.336 1 96.25 219 PRO B CA 1
ATOM 4800 C C . PRO B 1 219 ? 6.289 10.188 -5.941 1 96.25 219 PRO B C 1
ATOM 4802 O O . PRO B 1 219 ? 6.523 11.18 -5.246 1 96.25 219 PRO B O 1
ATOM 4805 N N . TRP B 1 220 ? 5.516 9.227 -5.594 1 97.31 220 TRP B N 1
ATOM 4806 C CA . TRP B 1 220 ? 4.965 9.195 -4.242 1 97.31 220 TRP B CA 1
ATOM 4807 C C . TRP B 1 220 ? 5.992 8.664 -3.248 1 97.31 220 TRP B C 1
ATOM 4809 O O . TRP B 1 220 ? 6.434 7.52 -3.355 1 97.31 220 TRP B O 1
ATOM 4819 N N . VAL B 1 221 ? 6.445 9.477 -2.395 1 97.12 221 VAL B N 1
ATOM 4820 C CA . VAL B 1 221 ? 7.242 9.102 -1.233 1 97.12 221 VAL B CA 1
ATOM 4821 C C . VAL B 1 221 ? 6.375 9.148 0.024 1 97.12 221 VAL B C 1
ATOM 4823 O O . VAL B 1 221 ? 5.676 10.133 0.265 1 97.12 221 VAL B O 1
ATOM 4826 N N . MET B 1 222 ? 6.332 8.094 0.774 1 96.38 222 MET B N 1
ATOM 4827 C CA . MET B 1 222 ? 5.453 8.016 1.938 1 96.38 222 MET B CA 1
ATOM 4828 C C . MET B 1 222 ? 5.754 9.141 2.924 1 96.38 222 MET B C 1
ATOM 4830 O O . MET B 1 222 ? 6.84 9.195 3.498 1 96.38 222 MET B O 1
ATOM 4834 N N . PRO B 1 223 ? 4.801 9.977 3.201 1 95.5 223 PRO B N 1
ATOM 4835 C CA . PRO B 1 223 ? 5.035 11.023 4.195 1 95.5 223 PRO B CA 1
ATOM 4836 C C . PRO B 1 223 ? 5.148 10.477 5.617 1 95.5 223 PRO B C 1
ATOM 4838 O O . PRO B 1 223 ? 5.773 11.109 6.477 1 95.5 223 PRO B O 1
ATOM 4841 N N . SER B 1 224 ? 4.551 9.398 5.855 1 94.19 224 SER B N 1
ATOM 4842 C CA . SER B 1 224 ? 4.66 8.617 7.09 1 94.19 224 SER B CA 1
ATOM 4843 C C . SER B 1 224 ? 4.598 7.121 6.805 1 94.19 224 SER B C 1
ATOM 4845 O O . SER B 1 224 ? 4.172 6.707 5.727 1 94.19 224 SER B O 1
ATOM 4847 N N . PRO B 1 225 ? 5 6.309 7.688 1 93.5 225 PRO B N 1
ATOM 4848 C CA . PRO B 1 225 ? 5.074 4.867 7.438 1 93.5 225 PRO B CA 1
ATOM 4849 C C . PRO B 1 225 ? 3.725 4.262 7.062 1 93.5 225 PRO B C 1
ATOM 4851 O O . PRO B 1 225 ? 3.67 3.256 6.352 1 93.5 225 PRO B O 1
ATOM 4854 N N . ASN B 1 226 ? 2.627 4.867 7.48 1 96.31 226 ASN B N 1
ATOM 4855 C CA . ASN B 1 226 ? 1.309 4.293 7.23 1 96.31 226 ASN B CA 1
ATOM 4856 C C . ASN B 1 226 ? 0.538 5.09 6.184 1 96.31 226 ASN B C 1
ATOM 4858 O O . ASN B 1 226 ? -0.693 5.043 6.141 1 96.31 226 ASN B O 1
ATOM 4862 N N . MET B 1 227 ? 1.239 5.879 5.383 1 97.56 227 MET B N 1
ATOM 4863 C CA . MET B 1 227 ? 0.674 6.574 4.227 1 97.56 227 MET B CA 1
ATOM 4864 C C . MET B 1 227 ? 1.318 6.094 2.934 1 97.56 227 MET B C 1
ATOM 4866 O O . MET B 1 227 ? 1.934 6.879 2.211 1 97.56 227 MET B O 1
ATOM 4870 N N . PRO B 1 228 ? 1.035 4.828 2.635 1 97.88 228 PRO B N 1
ATOM 4871 C CA . PRO B 1 228 ? 1.819 4.188 1.575 1 97.88 228 PRO B CA 1
ATOM 4872 C C . PRO B 1 228 ? 1.411 4.648 0.178 1 97.88 228 PRO B C 1
ATOM 4874 O O . PRO B 1 228 ? 2.211 4.574 -0.758 1 97.88 228 PRO B O 1
ATOM 4877 N N . THR B 1 229 ? 0.092 5.102 0.062 1 98.12 229 THR B N 1
ATOM 4878 C CA . THR B 1 229 ? -0.398 5.355 -1.288 1 98.12 229 THR B CA 1
ATOM 4879 C C . THR B 1 229 ? -1.32 6.57 -1.309 1 98.12 229 THR B C 1
ATOM 4881 O O . THR B 1 229 ? -1.758 7.043 -0.257 1 98.12 229 THR B O 1
ATOM 4884 N N . LEU B 1 230 ? -1.549 7.062 -2.512 1 98.31 230 LEU B N 1
ATOM 4885 C CA . LEU B 1 230 ? -2.547 8.109 -2.711 1 98.31 230 LEU B CA 1
ATOM 4886 C C . LEU B 1 230 ? -3.932 7.621 -2.293 1 98.31 230 LEU B C 1
ATOM 4888 O O . LEU B 1 230 ? -4.734 8.398 -1.773 1 98.31 230 LEU B O 1
ATOM 4892 N N . ASP B 1 231 ? -4.242 6.277 -2.475 1 98.06 231 ASP B N 1
ATOM 4893 C CA . ASP B 1 231 ? -5.508 5.711 -2.023 1 98.06 231 ASP B CA 1
ATOM 4894 C C . ASP B 1 231 ? -5.699 5.918 -0.523 1 98.06 231 ASP B C 1
ATOM 4896 O O . ASP B 1 231 ? -6.789 6.277 -0.074 1 98.06 231 ASP B O 1
ATOM 4900 N N . THR B 1 232 ? -4.633 5.676 0.154 1 98.69 232 THR B N 1
ATOM 4901 C CA . THR B 1 232 ? -4.664 5.859 1.601 1 98.69 232 THR B CA 1
ATOM 4902 C C . THR B 1 232 ? -4.957 7.316 1.955 1 98.69 232 THR B C 1
ATOM 4904 O O . THR B 1 232 ? -5.809 7.594 2.801 1 98.69 232 THR B O 1
ATOM 4907 N N . ALA B 1 233 ? -4.258 8.234 1.249 1 98.81 233 ALA B N 1
ATOM 4908 C CA . ALA B 1 233 ? -4.453 9.656 1.502 1 98.81 233 ALA B CA 1
ATOM 4909 C C . ALA B 1 233 ? -5.887 10.078 1.204 1 98.81 233 ALA B C 1
ATOM 4911 O O . ALA B 1 233 ? -6.43 10.969 1.866 1 98.81 233 ALA B O 1
ATOM 4912 N N . THR B 1 234 ? -6.488 9.438 0.237 1 98.81 234 THR B N 1
ATOM 4913 C CA . THR B 1 234 ? -7.832 9.781 -0.215 1 98.81 234 THR B CA 1
ATOM 4914 C C . THR B 1 234 ? -8.859 9.477 0.869 1 98.81 234 THR B C 1
ATOM 4916 O O . THR B 1 234 ? -9.789 10.258 1.088 1 98.81 234 THR B O 1
ATOM 4919 N N . VAL B 1 235 ? -8.688 8.391 1.573 1 98.88 235 VAL B N 1
ATOM 4920 C CA . VAL B 1 235 ? -9.688 7.996 2.553 1 98.88 235 VAL B CA 1
ATOM 4921 C C . VAL B 1 235 ? -9.305 8.516 3.934 1 98.88 235 VAL B C 1
ATOM 4923 O O . VAL B 1 235 ? -10.133 8.555 4.848 1 98.88 235 VAL B O 1
ATOM 4926 N N . TYR B 1 236 ? -8.117 8.969 4.145 1 98.81 236 TYR B N 1
ATOM 4927 C CA . TYR B 1 236 ? -7.516 9.281 5.434 1 98.81 236 TYR B CA 1
ATOM 4928 C C . TYR B 1 236 ? -8.312 10.359 6.164 1 98.81 236 TYR B C 1
ATOM 4930 O O . TYR B 1 236 ? -8.547 10.25 7.371 1 98.81 236 TYR B O 1
ATOM 4938 N N . PRO B 1 237 ? -8.781 11.5 5.492 1 98.75 237 PRO B N 1
ATOM 4939 C CA . PRO B 1 237 ? -9.492 12.539 6.238 1 98.75 237 PRO B CA 1
ATOM 4940 C C . PRO B 1 237 ? -10.641 11.984 7.078 1 98.75 237 PRO B C 1
ATOM 4942 O O . PRO B 1 237 ? -10.875 12.445 8.195 1 98.75 237 PRO B O 1
ATOM 4945 N N . GLY B 1 238 ? -11.305 11.008 6.523 1 98.69 238 GLY B N 1
ATOM 4946 C CA . GLY B 1 238 ? -12.375 10.375 7.281 1 98.69 238 GLY B CA 1
ATOM 4947 C C . GLY B 1 238 ? -11.891 9.25 8.172 1 98.69 238 GLY B C 1
ATOM 4948 O O . GLY B 1 238 ? -12.133 9.258 9.375 1 98.69 238 GLY B O 1
ATOM 4949 N N . GLN B 1 239 ? -11.102 8.367 7.629 1 98.88 239 GLN B N 1
ATOM 4950 C CA . GLN B 1 239 ? -10.797 7.09 8.266 1 98.88 239 GLN B CA 1
ATOM 4951 C C . GLN B 1 239 ? -9.875 7.277 9.461 1 98.88 239 GLN B C 1
ATOM 4953 O O . GLN B 1 239 ? -9.773 6.398 10.32 1 98.88 239 GLN B O 1
ATOM 4958 N N . CYS B 1 240 ? -9.195 8.375 9.547 1 98.56 240 CYS B N 1
ATOM 4959 C CA . CYS B 1 240 ? -8.391 8.656 10.727 1 98.56 240 CYS B CA 1
ATOM 4960 C C . CYS B 1 240 ? -9.266 8.812 11.969 1 98.56 240 CYS B C 1
ATOM 4962 O O . CYS B 1 240 ? -8.797 8.648 13.094 1 98.56 240 CYS B O 1
ATOM 4964 N N . LEU B 1 241 ? -10.531 9.117 11.812 1 98.62 241 LEU B N 1
ATOM 4965 C CA . LEU B 1 241 ? -11.453 9.289 12.93 1 98.62 241 LEU B CA 1
ATOM 4966 C C . LEU B 1 241 ? -11.555 8.008 13.758 1 98.62 241 LEU B C 1
ATOM 4968 O O . LEU B 1 241 ? -11.797 8.062 14.969 1 98.62 241 LEU B O 1
ATOM 4972 N N . LEU B 1 242 ? -11.312 6.891 13.125 1 98.75 242 LEU B N 1
ATOM 4973 C CA . LEU B 1 242 ? -11.391 5.621 13.836 1 98.75 242 LEU B CA 1
ATOM 4974 C C . LEU B 1 242 ? -10.297 5.527 14.898 1 98.75 242 LEU B C 1
ATOM 4976 O O . LEU B 1 242 ? -10.375 4.684 15.797 1 98.75 242 LEU B O 1
ATOM 4980 N N . GLU B 1 243 ? -9.25 6.371 14.82 1 97.88 243 GLU B N 1
ATOM 4981 C CA . GLU B 1 243 ? -8.266 6.449 15.898 1 97.88 243 GLU B CA 1
ATOM 4982 C C . GLU B 1 243 ? -8.922 6.816 17.219 1 97.88 243 GLU B C 1
ATOM 4984 O O . GLU B 1 243 ? -8.422 6.469 18.297 1 97.88 243 GLU B O 1
ATOM 4989 N N . GLY B 1 244 ? -10.016 7.527 17.141 1 98.38 244 GLY B N 1
ATOM 4990 C CA . GLY B 1 244 ? -10.742 7.938 18.328 1 98.38 244 GLY B CA 1
ATOM 4991 C C . GLY B 1 244 ? -11.625 6.84 18.891 1 98.38 244 GLY B C 1
ATOM 4992 O O . GLY B 1 244 ? -12.383 7.07 19.844 1 98.38 244 GLY B O 1
ATOM 4993 N N . THR B 1 245 ? -11.586 5.633 18.359 1 98.62 245 THR B N 1
ATOM 4994 C CA . THR B 1 245 ? -12.398 4.492 18.766 1 98.62 245 THR B CA 1
ATOM 4995 C C . THR B 1 245 ? -11.516 3.281 19.062 1 98.62 245 THR B C 1
ATOM 4997 O O . THR B 1 245 ? -10.289 3.352 18.953 1 98.62 245 THR B O 1
ATOM 5000 N N . ASN B 1 246 ? -12.172 2.188 19.484 1 98.38 246 ASN B N 1
ATOM 5001 C CA . ASN B 1 246 ? -11.461 0.935 19.703 1 98.38 246 ASN B CA 1
ATOM 5002 C C . ASN B 1 246 ? -11.461 0.058 18.469 1 98.38 246 ASN B C 1
ATOM 5004 O O . ASN B 1 246 ? -11 -1.084 18.5 1 98.38 246 ASN B O 1
ATOM 5008 N N . ALA B 1 247 ? -12.031 0.529 17.328 1 98.69 247 ALA B N 1
ATOM 5009 C CA . ALA B 1 247 ? -11.938 -0.179 16.062 1 98.69 247 ALA B CA 1
ATOM 5010 C C . ALA B 1 247 ? -10.586 0.062 15.391 1 98.69 247 ALA B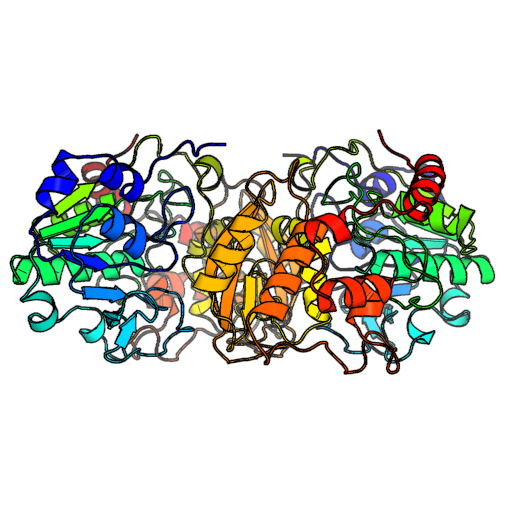 C 1
ATOM 5012 O O . ALA B 1 247 ? -9.977 1.115 15.578 1 98.69 247 ALA B O 1
ATOM 5013 N N . SER B 1 248 ? -10.156 -0.937 14.68 1 98.5 248 SER B N 1
ATOM 5014 C CA . SER B 1 248 ? -8.883 -0.837 13.977 1 98.5 248 SER B CA 1
ATOM 5015 C C . SER B 1 248 ? -9.039 -0.097 12.656 1 98.5 248 SER B C 1
ATOM 5017 O O . SER B 1 248 ? -9.953 -0.392 11.875 1 98.5 248 SER B O 1
ATOM 5019 N N . GLU B 1 249 ? -8.234 0.873 12.453 1 98.62 249 GLU B N 1
ATOM 5020 C CA . GLU B 1 249 ? -8.094 1.483 11.133 1 98.62 249 GLU B CA 1
ATOM 5021 C C . GLU B 1 249 ? -7.012 0.781 10.312 1 98.62 249 GLU B C 1
ATOM 5023 O O . GLU B 1 249 ? -6.512 1.336 9.336 1 98.62 249 GLU B O 1
ATOM 5028 N N . ALA B 1 250 ? -6.555 -0.363 10.781 1 98.06 250 ALA B N 1
ATOM 5029 C CA . ALA B 1 250 ? -5.746 -1.353 10.078 1 98.06 250 ALA B CA 1
ATOM 5030 C C . ALA B 1 250 ? -4.297 -0.896 9.969 1 98.06 250 ALA B C 1
ATOM 5032 O O . ALA B 1 250 ? -3.588 -1.275 9.031 1 98.06 250 ALA B O 1
ATOM 5033 N N . ARG B 1 251 ? -3.896 0.059 10.797 1 97.44 251 ARG B N 1
ATOM 5034 C CA . ARG B 1 251 ? -2.453 0.106 11.016 1 97.44 251 ARG B CA 1
ATOM 5035 C C . ARG B 1 251 ? -1.916 -1.262 11.422 1 97.44 251 ARG B C 1
ATOM 5037 O O . ARG B 1 251 ? -2.553 -1.978 12.195 1 97.44 251 ARG B O 1
ATOM 5044 N N . GLY B 1 252 ? -0.787 -1.627 10.914 1 96.19 252 GLY B N 1
ATOM 5045 C CA . GLY B 1 252 ? -0.284 -2.975 11.117 1 96.19 252 GLY B CA 1
ATOM 5046 C C . GLY B 1 252 ? -0.55 -3.9 9.945 1 96.19 252 GLY B C 1
ATOM 5047 O O . GLY B 1 252 ? -0.168 -5.07 9.977 1 96.19 252 GLY B O 1
ATOM 5048 N N . THR B 1 253 ? -1.272 -3.447 8.953 1 96.81 253 THR B N 1
ATOM 5049 C CA . THR B 1 253 ? -1.446 -4.109 7.664 1 96.81 253 THR B CA 1
ATOM 5050 C C . THR B 1 253 ? -0.795 -3.301 6.547 1 96.81 253 THR B C 1
ATOM 5052 O O . THR B 1 253 ? -0.222 -2.238 6.797 1 96.81 253 THR B O 1
ATOM 5055 N N . THR B 1 254 ? -0.933 -3.768 5.367 1 97.75 254 THR B N 1
ATOM 5056 C CA . THR B 1 254 ? -0.306 -3.061 4.254 1 97.75 254 THR B CA 1
ATOM 5057 C C . THR B 1 254 ? -1.286 -2.084 3.613 1 97.75 254 THR B C 1
ATOM 5059 O O . THR B 1 254 ? -0.925 -1.35 2.691 1 97.75 254 THR B O 1
ATOM 5062 N N . ARG B 1 255 ? -2.543 -2.043 4.125 1 97.75 255 ARG B N 1
ATOM 5063 C CA . ARG B 1 255 ? -3.525 -1.08 3.641 1 97.75 255 ARG B CA 1
ATOM 5064 C C . ARG B 1 255 ? -4.184 -0.337 4.801 1 97.75 255 ARG B C 1
ATOM 5066 O O . ARG B 1 255 ? -5.402 -0.379 4.957 1 97.75 255 ARG B O 1
ATOM 5073 N N . PRO B 1 256 ? -3.4 0.415 5.539 1 98.44 256 PRO B N 1
ATOM 5074 C CA . PRO B 1 256 ? -3.973 1.186 6.645 1 98.44 256 PRO B CA 1
ATOM 5075 C C . PRO B 1 256 ? -5.023 2.193 6.18 1 98.44 256 PRO B C 1
ATOM 5077 O O . PRO B 1 256 ? -4.918 2.736 5.078 1 98.44 256 PRO B O 1
ATOM 5080 N N . PHE B 1 257 ? -6.086 2.375 6.996 1 98.75 257 PHE B N 1
ATOM 5081 C CA . PHE B 1 257 ? -7.16 3.352 6.84 1 98.75 257 PHE B CA 1
ATOM 5082 C C . PHE B 1 257 ? -8.133 2.92 5.75 1 98.75 257 PHE B C 1
ATOM 5084 O O . PHE B 1 257 ? -9.281 3.365 5.727 1 98.75 257 PHE B O 1
ATOM 5091 N N . GLU B 1 258 ? -7.656 2.076 4.824 1 98.81 258 GLU B N 1
ATOM 5092 C CA . GLU B 1 258 ? -8.562 1.542 3.812 1 98.81 258 GLU B CA 1
ATOM 5093 C C . GLU B 1 258 ? -9.328 0.331 4.34 1 98.81 258 GLU B C 1
ATOM 5095 O O . GLU B 1 258 ? -10.516 0.166 4.055 1 98.81 258 GLU B O 1
ATOM 5100 N N . LEU B 1 259 ? -8.578 -0.533 5.039 1 98.38 259 LEU B N 1
ATOM 5101 C CA . LEU B 1 259 ? -9.195 -1.589 5.832 1 98.38 259 LEU B CA 1
ATOM 5102 C C . LEU B 1 259 ? -9.641 -1.059 7.195 1 98.38 259 LEU B C 1
ATOM 5104 O O . LEU B 1 259 ? -8.977 -0.188 7.766 1 98.38 259 LEU B O 1
ATOM 5108 N N . PHE B 1 260 ? -10.742 -1.576 7.676 1 98.69 260 PHE B N 1
ATOM 5109 C CA . PHE B 1 260 ? -11.172 -1.228 9.023 1 98.69 260 PHE B CA 1
ATOM 5110 C C . PHE B 1 260 ? -12.07 -2.316 9.602 1 98.69 260 PHE B C 1
ATOM 5112 O O . PHE B 1 260 ? -12.75 -3.027 8.867 1 98.69 260 PHE B O 1
ATOM 5119 N N . GLY B 1 261 ? -12.031 -2.467 10.859 1 98.25 261 GLY B N 1
ATOM 5120 C CA . GLY B 1 261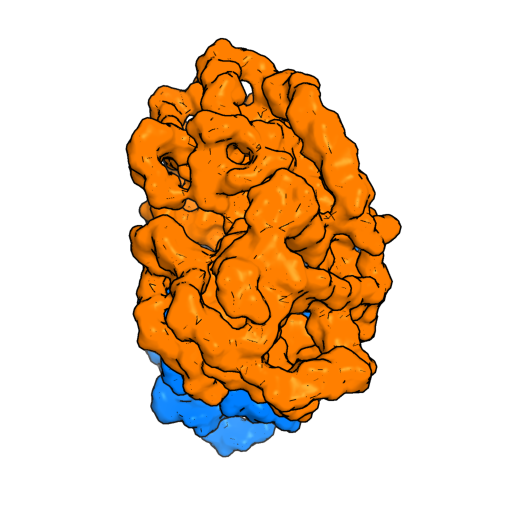 ? -12.812 -3.488 11.531 1 98.25 261 GLY B CA 1
ATOM 5121 C C . GLY B 1 261 ? -12.383 -3.727 12.969 1 98.25 261 GLY B C 1
ATOM 5122 O O . GLY B 1 261 ? -11.727 -2.879 13.57 1 98.25 261 GLY B O 1
ATOM 5123 N N . ALA B 1 262 ? -12.812 -4.777 13.508 1 98.38 262 ALA B N 1
ATOM 5124 C CA . ALA B 1 262 ? -12.508 -5.266 14.852 1 98.38 262 ALA B CA 1
ATOM 5125 C C . ALA B 1 262 ? -12.961 -6.715 15.023 1 98.38 262 ALA B C 1
ATOM 5127 O O . ALA B 1 262 ? -13.742 -7.227 14.219 1 98.38 262 ALA B O 1
ATOM 5128 N N . PRO B 1 263 ? -12.438 -7.355 16.062 1 96.56 263 PRO B N 1
ATOM 5129 C CA . PRO B 1 263 ? -12.867 -8.734 16.281 1 96.56 263 PRO B CA 1
ATOM 5130 C C . PRO B 1 263 ? -14.375 -8.852 16.531 1 96.56 263 PRO B C 1
ATOM 5132 O O . PRO B 1 263 ? -14.977 -9.875 16.203 1 96.56 263 PRO B O 1
ATOM 5135 N N . TRP B 1 264 ? -14.984 -7.859 17.047 1 97.31 264 TRP B N 1
ATOM 5136 C CA . TRP B 1 264 ? -16.375 -7.918 17.453 1 97.31 264 TRP B CA 1
ATOM 5137 C C . TRP B 1 264 ? -17.297 -7.469 16.328 1 97.31 264 TRP B C 1
ATOM 5139 O O . TRP B 1 264 ? -18.531 -7.496 16.469 1 97.31 264 TRP B O 1
ATOM 5149 N N . VAL B 1 265 ? -16.797 -7.059 15.188 1 97.31 265 VAL B N 1
ATOM 5150 C CA . VAL B 1 265 ? -17.594 -6.512 14.086 1 97.31 265 VAL B CA 1
ATOM 5151 C C . VAL B 1 265 ? -18.25 -7.648 13.312 1 97.31 265 VAL B C 1
ATOM 5153 O O . VAL B 1 265 ? -17.609 -8.648 12.992 1 97.31 265 VAL B O 1
ATOM 5156 N N . ASP B 1 266 ? -19.484 -7.535 13.07 1 96.5 266 ASP B N 1
ATOM 5157 C CA . ASP B 1 266 ? -20.156 -8.312 12.039 1 96.5 266 ASP B CA 1
ATOM 5158 C C . ASP B 1 266 ? -20.078 -7.621 10.68 1 96.5 266 ASP B C 1
ATOM 5160 O O . ASP B 1 266 ? -20.859 -6.711 10.398 1 96.5 266 ASP B O 1
ATOM 5164 N N . ALA B 1 267 ? -19.219 -8.062 9.859 1 95.81 267 ALA B N 1
ATOM 5165 C CA . ALA B 1 267 ? -18.891 -7.387 8.609 1 95.81 267 ALA B CA 1
ATOM 5166 C C . ALA B 1 267 ? -20.078 -7.379 7.652 1 95.81 267 ALA B C 1
ATOM 5168 O O . ALA B 1 267 ? -20.297 -6.398 6.938 1 95.81 267 ALA B O 1
ATOM 5169 N N . VAL B 1 268 ? -20.781 -8.477 7.578 1 95.44 268 VAL B N 1
ATOM 5170 C CA . VAL B 1 268 ? -21.922 -8.578 6.664 1 95.44 268 VAL B CA 1
ATOM 5171 C C . VAL B 1 268 ? -22.984 -7.559 7.043 1 95.44 268 VAL B C 1
ATOM 5173 O O . VAL B 1 268 ? -23.469 -6.809 6.191 1 95.44 268 VAL B O 1
ATOM 5176 N N . GLU B 1 269 ? -23.297 -7.535 8.305 1 97.12 269 GLU B N 1
ATOM 5177 C CA . GLU B 1 269 ? -24.281 -6.574 8.789 1 97.12 269 GLU B CA 1
ATOM 5178 C C . GLU B 1 269 ? -23.812 -5.141 8.578 1 97.12 269 GLU B C 1
ATOM 5180 O O . GLU B 1 269 ? -24.594 -4.273 8.18 1 97.12 269 GLU B O 1
ATOM 5185 N N . LEU B 1 270 ? -22.578 -4.891 8.883 1 98.06 270 LEU B N 1
ATOM 5186 C CA . LEU B 1 270 ? -22 -3.561 8.711 1 98.06 270 LEU B CA 1
ATOM 5187 C C . LEU B 1 270 ? -22.141 -3.094 7.262 1 98.06 270 LEU B C 1
ATOM 5189 O O . LEU B 1 270 ? -22.531 -1.956 7.008 1 98.06 270 LEU B O 1
ATOM 5193 N N . ARG B 1 271 ? -21.781 -3.953 6.355 1 97.19 271 ARG B N 1
ATOM 5194 C CA . ARG B 1 271 ? -21.859 -3.615 4.938 1 97.19 271 ARG B CA 1
ATOM 5195 C C . ARG B 1 271 ? -23.281 -3.281 4.535 1 97.19 271 ARG B C 1
ATOM 5197 O O . ARG B 1 271 ? -23.516 -2.35 3.76 1 97.19 271 ARG B O 1
ATOM 5204 N N . GLU B 1 272 ? -24.219 -4.078 5 1 96.31 272 GLU B N 1
ATOM 5205 C CA . GLU B 1 272 ? -25.625 -3.834 4.684 1 96.31 272 GLU B CA 1
ATOM 5206 C C . GLU B 1 272 ? -26.094 -2.484 5.227 1 96.31 272 GLU B C 1
ATOM 5208 O O . GLU B 1 272 ? -26.812 -1.755 4.547 1 96.31 272 GLU B O 1
ATOM 5213 N N . GLN B 1 273 ? -25.672 -2.18 6.418 1 97.25 273 GLN B N 1
ATOM 5214 C CA . GLN B 1 273 ? -26.016 -0.887 6.996 1 97.25 273 GLN B CA 1
ATOM 5215 C C . GLN B 1 273 ? -25.438 0.26 6.172 1 97.25 273 GLN B C 1
ATOM 5217 O O . GLN B 1 273 ? -26.125 1.246 5.902 1 97.25 273 GLN B O 1
ATOM 5222 N N . LEU B 1 274 ? -24.234 0.129 5.766 1 98.19 274 LEU B N 1
ATOM 5223 C CA . LEU B 1 274 ? -23.578 1.189 5.016 1 98.19 274 LEU B CA 1
ATOM 5224 C C . LEU B 1 274 ? -24.219 1.376 3.648 1 98.19 274 LEU B C 1
ATOM 5226 O O . LEU B 1 274 ? -24.266 2.49 3.121 1 98.19 274 LEU B O 1
ATOM 5230 N N . ARG B 1 275 ? -24.688 0.292 3.068 1 95.38 275 ARG B N 1
ATOM 5231 C CA . ARG B 1 275 ? -25.391 0.376 1.791 1 95.38 275 ARG B CA 1
ATOM 5232 C C . ARG B 1 275 ? -26.625 1.257 1.905 1 95.38 275 ARG B C 1
ATOM 5234 O O . ARG B 1 275 ? -27 1.936 0.948 1 95.38 275 ARG B O 1
ATOM 5241 N N . GLY B 1 276 ? -27.172 1.263 3.004 1 95.75 276 GLY B N 1
ATOM 5242 C CA . GLY B 1 276 ? -28.391 2.025 3.242 1 95.75 276 GLY B CA 1
ATOM 5243 C C . GLY B 1 276 ? -28.172 3.525 3.223 1 95.75 276 GLY B C 1
ATOM 5244 O O . GLY B 1 276 ? -29.109 4.297 3.006 1 95.75 276 GLY B O 1
ATOM 5245 N N . PHE B 1 277 ? -26.953 3.98 3.404 1 96.81 277 PHE B N 1
ATOM 5246 C CA . PHE B 1 277 ? -26.656 5.406 3.475 1 96.81 277 PHE B CA 1
ATOM 5247 C C . PHE B 1 277 ? -26.422 5.98 2.084 1 96.81 277 PHE B C 1
ATOM 5249 O O . PHE B 1 277 ? -26.312 7.199 1.918 1 96.81 277 PHE B O 1
ATOM 5256 N N . ASP B 1 278 ? -26.266 5.164 1.044 1 94.12 278 ASP B N 1
ATOM 5257 C CA . ASP B 1 278 ? -26.047 5.566 -0.343 1 94.12 278 ASP B CA 1
ATOM 5258 C C . ASP B 1 278 ? -24.875 6.531 -0.463 1 94.12 278 ASP B C 1
ATOM 5260 O O . ASP B 1 278 ? -25.016 7.625 -1.014 1 94.12 278 ASP B O 1
ATOM 5264 N N . LEU B 1 279 ? -23.812 6.184 0.126 1 97.81 279 LEU B N 1
ATOM 5265 C CA . LEU B 1 279 ? -22.594 6.984 0.118 1 97.81 279 LEU B CA 1
ATOM 5266 C C . LEU B 1 279 ? -21.984 7.047 -1.282 1 97.81 279 LEU B C 1
ATOM 5268 O O . LEU B 1 279 ? -21.828 6.016 -1.938 1 97.81 279 LEU B O 1
ATOM 5272 N N . PRO B 1 280 ? -21.625 8.188 -1.802 1 97.38 280 PRO B N 1
ATOM 5273 C CA . PRO B 1 280 ? -21.141 8.297 -3.18 1 97.38 280 PRO B CA 1
ATOM 5274 C C . PRO B 1 280 ? -19.672 7.902 -3.32 1 97.38 280 PRO B C 1
ATOM 5276 O O . PRO B 1 280 ? -18.906 8.055 -2.375 1 97.38 280 PRO B O 1
ATOM 5279 N N . GLY B 1 281 ? -19.312 7.402 -4.469 1 97.5 281 GLY B N 1
ATOM 5280 C CA . GLY B 1 281 ? -17.953 7.289 -4.938 1 97.5 281 GLY B CA 1
ATOM 5281 C C . GLY B 1 281 ? -17.188 6.16 -4.273 1 97.5 281 GLY B C 1
ATOM 5282 O O . GLY B 1 281 ? -15.953 6.102 -4.359 1 97.5 281 GLY B O 1
ATOM 5283 N N . CYS B 1 282 ? -17.859 5.223 -3.562 1 97.69 282 CYS B N 1
ATOM 5284 C CA . CYS B 1 282 ? -17.125 4.137 -2.934 1 97.69 282 CYS B CA 1
ATOM 5285 C C . CYS B 1 282 ? -17.984 2.881 -2.826 1 97.69 282 CYS B C 1
ATOM 5287 O O . CYS B 1 282 ? -19.203 2.938 -3.014 1 97.69 282 CYS B O 1
ATOM 5289 N N . ARG B 1 283 ? -17.359 1.781 -2.65 1 97.06 283 ARG B N 1
ATOM 5290 C CA . ARG B 1 283 ? -17.938 0.479 -2.33 1 97.06 283 ARG B CA 1
ATOM 5291 C C . ARG B 1 283 ? -17.203 -0.172 -1.163 1 97.06 283 ARG B C 1
ATOM 5293 O O . ARG B 1 283 ? -16.047 0.164 -0.881 1 97.06 283 ARG B O 1
ATOM 5300 N N . PHE B 1 284 ? -17.906 -1.032 -0.495 1 98.06 284 PHE B N 1
ATOM 5301 C CA . PHE B 1 284 ? -17.328 -1.729 0.653 1 98.06 284 PHE B CA 1
ATOM 5302 C C . PHE B 1 284 ? -17.203 -3.221 0.368 1 98.06 284 PHE B C 1
ATOM 5304 O O . PHE B 1 284 ? -18.156 -3.863 -0.065 1 98.06 284 PHE B O 1
ATOM 5311 N N . ARG B 1 285 ? -16.047 -3.752 0.601 1 97.31 285 ARG B N 1
ATOM 5312 C CA . ARG B 1 285 ? -15.797 -5.18 0.428 1 97.31 285 ARG B CA 1
ATOM 5313 C C . ARG B 1 285 ? -15.594 -5.867 1.774 1 97.31 285 ARG B C 1
ATOM 5315 O O . ARG B 1 285 ? -14.891 -5.344 2.643 1 97.31 285 ARG B O 1
ATOM 5322 N N . LEU B 1 286 ? -16.219 -7.031 1.953 1 95.69 286 LEU B N 1
ATOM 5323 C CA . LEU B 1 286 ? -15.953 -7.82 3.15 1 95.69 286 LEU B CA 1
ATOM 5324 C C . LEU B 1 286 ? -14.469 -8.172 3.244 1 95.69 286 LEU B C 1
ATOM 5326 O O . LEU B 1 286 ? -13.844 -8.516 2.238 1 95.69 286 LEU B O 1
ATOM 5330 N N . ALA B 1 287 ? -13.969 -8 4.492 1 94.81 287 ALA B N 1
ATOM 5331 C CA . ALA B 1 287 ? -12.547 -8.281 4.664 1 94.81 287 ALA B CA 1
ATOM 5332 C C . ALA B 1 287 ? -12.258 -8.828 6.059 1 94.81 287 ALA B C 1
ATOM 5334 O O . ALA B 1 287 ? -12.922 -8.453 7.027 1 94.81 287 ALA B O 1
ATOM 5335 N N . SER B 1 288 ? -11.367 -9.711 6.07 1 92.94 288 SER B N 1
ATOM 5336 C CA . SER B 1 288 ? -10.703 -10.156 7.293 1 92.94 288 SER B CA 1
ATOM 5337 C C . SER B 1 288 ? -9.219 -9.836 7.27 1 92.94 288 SER B C 1
ATOM 5339 O O . SER B 1 288 ? -8.562 -9.992 6.234 1 92.94 288 SER B O 1
ATOM 5341 N N . PHE B 1 289 ? -8.711 -9.297 8.375 1 93.5 289 PHE B N 1
ATOM 5342 C CA . PHE B 1 289 ? -7.305 -8.922 8.422 1 93.5 289 PHE B CA 1
ATOM 5343 C C . PHE B 1 289 ? -6.758 -9.031 9.836 1 93.5 289 PHE B C 1
ATOM 5345 O O . PHE B 1 289 ? -7.523 -9.086 10.805 1 93.5 289 PHE B O 1
ATOM 5352 N N . ARG B 1 290 ? -5.469 -9.086 9.938 1 93.5 290 ARG B N 1
ATOM 5353 C CA . ARG B 1 290 ? -4.789 -9.195 11.227 1 93.5 290 ARG B CA 1
ATOM 5354 C C . ARG B 1 290 ? -3.697 -8.141 11.359 1 93.5 290 ARG B C 1
ATOM 5356 O O . ARG B 1 290 ? -2.59 -8.312 10.844 1 93.5 290 ARG B O 1
ATOM 5363 N N . PRO B 1 291 ? -4.004 -7.078 12.086 1 95.5 291 PRO B N 1
ATOM 5364 C CA . PRO B 1 291 ? -2.947 -6.098 12.336 1 95.5 291 PRO B CA 1
ATOM 5365 C C . PRO B 1 291 ? -1.757 -6.688 13.086 1 95.5 291 PRO B C 1
ATOM 5367 O O . PRO B 1 291 ? -1.939 -7.48 14.008 1 95.5 291 PRO B O 1
ATOM 5370 N N . MET B 1 292 ? -0.587 -6.297 12.656 1 94.69 292 MET B N 1
ATOM 5371 C CA . MET B 1 292 ? 0.599 -6.863 13.297 1 94.69 292 MET B CA 1
ATOM 5372 C C . MET B 1 292 ? 1.072 -5.98 14.445 1 94.69 292 MET B C 1
ATOM 5374 O O . MET B 1 292 ? 1.904 -6.398 15.25 1 94.69 292 MET B O 1
ATOM 5378 N N . PHE B 1 293 ? 0.593 -4.785 14.508 1 92.31 293 PHE B N 1
ATOM 5379 C CA . PHE B 1 293 ? 0.839 -3.893 15.633 1 92.31 293 PHE B CA 1
ATOM 5380 C C . PHE B 1 293 ? -0.339 -2.949 15.844 1 92.31 293 PHE B C 1
ATOM 5382 O O . PHE B 1 293 ? -1.279 -2.934 15.047 1 92.31 293 PHE B O 1
ATOM 5389 N N . GLN B 1 294 ? -0.374 -2.205 16.984 1 93.81 294 GLN B N 1
ATOM 5390 C CA . GLN B 1 294 ? -1.418 -1.253 17.344 1 93.81 294 GLN B CA 1
ATOM 5391 C C . GLN B 1 294 ? -2.734 -1.966 17.641 1 93.81 294 GLN B C 1
ATOM 5393 O O . GLN B 1 294 ? -2.742 -3.043 18.234 1 93.81 294 GLN B O 1
ATOM 5398 N N . LYS B 1 295 ? -3.867 -1.383 17.328 1 97 295 LYS B N 1
ATOM 5399 C CA . LYS B 1 295 ? -5.16 -1.891 17.781 1 97 295 LYS B CA 1
ATOM 5400 C C . LYS B 1 295 ? -5.402 -3.309 17.281 1 97 295 LYS B C 1
ATOM 5402 O O . LYS B 1 295 ? -5.281 -3.574 16.078 1 97 295 LYS B O 1
ATOM 5407 N N . HIS B 1 296 ? -5.68 -4.211 18.281 1 97.12 296 HIS B N 1
ATOM 5408 C CA . HIS B 1 296 ? -6.016 -5.609 18.031 1 97.12 296 HIS B CA 1
ATOM 5409 C C . HIS B 1 296 ? -4.848 -6.348 17.391 1 97.12 296 HIS B C 1
ATOM 5411 O O . HIS B 1 296 ? -5.055 -7.219 16.531 1 97.12 296 HIS B O 1
ATOM 5417 N N . ALA B 1 297 ? -3.631 -5.953 17.719 1 96.06 297 ALA B N 1
ATOM 5418 C CA . ALA B 1 297 ? -2.428 -6.594 17.188 1 96.06 297 ALA B CA 1
ATOM 5419 C C . ALA B 1 297 ? -2.502 -8.109 17.344 1 96.06 297 ALA B C 1
ATOM 5421 O O . ALA B 1 297 ? -2.891 -8.609 18.406 1 96.06 297 ALA B O 1
ATOM 5422 N N . ASN B 1 298 ? -2.23 -8.805 16.266 1 94 298 ASN B N 1
ATOM 5423 C CA . ASN B 1 298 ? -2.123 -10.258 16.188 1 94 298 ASN B CA 1
ATOM 5424 C C . ASN B 1 298 ? -3.479 -10.93 16.375 1 94 298 ASN B C 1
ATOM 5426 O O . ASN B 1 298 ? -3.549 -12.133 16.641 1 94 298 ASN B O 1
ATOM 5430 N N . THR B 1 299 ? -4.492 -10.172 16.297 1 94.44 299 THR B N 1
ATOM 5431 C CA . THR B 1 299 ? -5.848 -10.703 16.391 1 94.44 299 THR B CA 1
ATOM 5432 C C . THR B 1 299 ? -6.605 -10.477 15.086 1 94.44 299 THR B C 1
ATOM 5434 O O . THR B 1 299 ? -6.547 -9.383 14.508 1 94.44 299 THR B O 1
ATOM 5437 N N . THR B 1 300 ? -7.273 -11.539 14.602 1 92.69 300 THR B N 1
ATOM 5438 C CA . THR B 1 300 ? -8.039 -11.414 13.367 1 92.69 300 THR B CA 1
ATOM 5439 C C . THR B 1 300 ? -9.211 -10.461 13.547 1 92.69 300 THR B C 1
ATOM 5441 O O . THR B 1 300 ? -9.977 -10.586 14.508 1 92.69 300 THR B O 1
ATOM 5444 N N . CYS B 1 301 ? -9.312 -9.508 12.734 1 95.31 301 CYS B N 1
ATOM 5445 C CA . CYS B 1 301 ? -10.422 -8.562 12.688 1 95.31 301 CYS B CA 1
ATOM 5446 C C . CYS B 1 301 ? -11.352 -8.867 11.523 1 95.31 301 CYS B C 1
ATOM 5448 O O . CYS B 1 301 ? -10.891 -9.266 10.445 1 95.31 301 CYS B O 1
ATOM 5450 N N . SER B 1 302 ? -12.586 -8.773 11.82 1 94.38 302 SER B N 1
ATOM 5451 C CA . SER B 1 302 ? -13.609 -8.742 10.781 1 94.38 302 SER B CA 1
ATOM 5452 C C . SER B 1 302 ? -14.008 -7.309 10.438 1 94.38 302 SER B C 1
ATOM 5454 O O . SER B 1 302 ? -14.102 -6.453 11.32 1 94.38 302 SER B O 1
ATOM 5456 N N . GLY B 1 303 ? -14.164 -7.035 9.156 1 96.69 303 GLY B N 1
ATOM 5457 C CA . GLY B 1 303 ? -14.523 -5.684 8.75 1 96.69 303 GLY B CA 1
ATOM 5458 C C . GLY B 1 303 ? -14.68 -5.527 7.25 1 96.69 303 GLY B C 1
ATOM 5459 O O . GLY B 1 303 ? -15.227 -6.402 6.582 1 96.69 303 GLY B O 1
ATOM 5460 N N . LEU B 1 304 ? -14.367 -4.344 6.832 1 98.06 304 LEU B N 1
ATOM 5461 C CA . LEU B 1 304 ? -14.555 -3.994 5.426 1 98.06 304 LEU B CA 1
ATOM 5462 C C . LEU B 1 304 ? -13.32 -3.275 4.883 1 98.06 304 LEU B C 1
ATOM 5464 O O . LEU B 1 304 ? -12.5 -2.773 5.652 1 98.06 304 LEU B O 1
ATOM 5468 N N . GLN B 1 305 ? -13.156 -3.305 3.627 1 98.31 305 GLN B N 1
ATOM 5469 C CA . GLN B 1 305 ? -12.242 -2.432 2.896 1 98.31 305 GLN B CA 1
ATOM 5470 C C . GLN B 1 305 ? -13.016 -1.417 2.053 1 98.31 305 GLN B C 1
ATOM 5472 O O . GLN B 1 305 ? -13.969 -1.775 1.356 1 98.31 305 GLN B O 1
ATOM 5477 N N . ILE B 1 306 ? -12.656 -0.159 2.137 1 98.62 306 ILE B N 1
ATOM 5478 C CA . ILE B 1 306 ? -13.227 0.873 1.28 1 98.62 306 ILE B CA 1
ATOM 5479 C C . ILE B 1 306 ? -12.539 0.854 -0.082 1 98.62 306 ILE B C 1
ATOM 5481 O O . ILE B 1 306 ? -11.312 0.936 -0.166 1 98.62 306 ILE B O 1
ATOM 5485 N N . HIS B 1 307 ? -13.273 0.667 -1.11 1 97.88 307 HIS B N 1
ATOM 5486 C CA . HIS B 1 307 ? -12.805 0.878 -2.475 1 97.88 307 HIS B CA 1
ATOM 5487 C C . HIS B 1 307 ? -13.398 2.15 -3.07 1 97.88 307 HIS B C 1
ATOM 5489 O O . HIS B 1 307 ? -14.594 2.211 -3.348 1 97.88 307 HIS B O 1
ATOM 5495 N N . VAL B 1 308 ? -12.578 3.197 -3.248 1 98.06 308 VAL B N 1
ATOM 5496 C CA . VAL B 1 308 ? -13.039 4.434 -3.875 1 98.06 308 VAL B CA 1
ATOM 5497 C C . VAL B 1 308 ? -13.203 4.223 -5.379 1 98.06 308 VAL B C 1
ATOM 5499 O O . VAL B 1 308 ? -12.234 3.941 -6.082 1 98.06 308 VAL B O 1
ATOM 5502 N N . THR B 1 309 ? -14.383 4.32 -5.859 1 96.12 309 THR B N 1
ATOM 5503 C CA . THR B 1 309 ? -14.695 4.043 -7.254 1 96.12 309 THR B CA 1
ATOM 5504 C C . THR B 1 309 ? -14.695 5.328 -8.078 1 96.12 309 THR B C 1
ATOM 5506 O O . THR B 1 309 ? -14.516 5.293 -9.297 1 96.12 309 THR B O 1
ATOM 5509 N N . ASN B 1 310 ? -14.961 6.43 -7.441 1 97.12 310 ASN B N 1
ATOM 5510 C CA . ASN B 1 310 ? -14.906 7.766 -8.023 1 97.12 310 ASN B CA 1
ATOM 5511 C C . ASN B 1 310 ? -14.453 8.805 -6.996 1 97.12 310 ASN B C 1
ATOM 5513 O O . ASN B 1 310 ? -15.25 9.281 -6.191 1 97.12 310 ASN B O 1
ATOM 5517 N N . ARG B 1 311 ? -13.211 9.219 -7.094 1 97.69 311 ARG B N 1
ATOM 5518 C CA . ARG B 1 311 ? -12.617 10.078 -6.066 1 97.69 311 ARG B CA 1
ATOM 5519 C C . ARG B 1 311 ? -13.172 11.492 -6.156 1 97.69 311 ARG B C 1
ATOM 5521 O O . ARG B 1 311 ? -13.062 12.273 -5.203 1 97.69 311 ARG B O 1
ATOM 5528 N N . GLU B 1 312 ? -13.82 11.891 -7.281 1 97.06 312 GLU B N 1
ATOM 5529 C CA . GLU B 1 312 ? -14.391 13.227 -7.445 1 97.06 312 GLU B CA 1
ATOM 5530 C C . GLU B 1 312 ? -15.68 13.383 -6.645 1 97.06 312 GLU B C 1
ATOM 5532 O O . GLU B 1 312 ? -16.031 14.492 -6.246 1 97.06 312 GLU B O 1
ATOM 5537 N N . THR B 1 313 ? -16.375 12.281 -6.457 1 97.31 313 THR B N 1
ATOM 5538 C CA . THR B 1 313 ? -17.656 12.367 -5.762 1 97.31 313 THR B CA 1
ATOM 5539 C C . THR B 1 313 ? -17.531 11.789 -4.352 1 97.31 313 THR B C 1
ATOM 5541 O O . THR B 1 313 ? -18.422 12.008 -3.516 1 97.31 313 THR B O 1
ATOM 5544 N N . PHE B 1 314 ? -16.5 11.047 -4.098 1 98.25 314 PHE B N 1
ATOM 5545 C CA . PHE B 1 314 ? -16.281 10.406 -2.803 1 98.25 314 PHE B CA 1
ATOM 5546 C C . PHE B 1 314 ? -16.234 11.445 -1.687 1 98.25 314 PHE B C 1
ATOM 5548 O O . PHE B 1 314 ? -15.531 12.453 -1.797 1 98.25 314 PHE B O 1
ATOM 5555 N N . GLU B 1 315 ? -16.953 11.203 -0.611 1 97.88 315 GLU B N 1
ATOM 5556 C CA . GLU B 1 315 ? -16.953 12.023 0.595 1 97.88 315 GLU B CA 1
ATOM 5557 C C . GLU B 1 315 ? -16.328 11.273 1.771 1 97.88 315 GLU B C 1
ATOM 5559 O O . GLU B 1 315 ? -17.016 10.523 2.467 1 97.88 315 GLU B O 1
ATOM 5564 N N . SER B 1 316 ? -15.109 11.531 2.016 1 98.5 316 SER B N 1
ATOM 5565 C CA . SER B 1 316 ? -14.328 10.773 2.99 1 98.5 316 SER B CA 1
ATOM 5566 C C . SER B 1 316 ? -14.906 10.922 4.395 1 98.5 316 SER B C 1
ATOM 5568 O O . SER B 1 316 ? -15.109 9.922 5.094 1 98.5 316 SER B O 1
ATOM 5570 N N . ILE B 1 317 ? -15.195 12.133 4.816 1 97.88 317 ILE B N 1
ATOM 5571 C CA . ILE B 1 317 ? -15.648 12.406 6.176 1 97.88 317 ILE B CA 1
ATOM 5572 C C . ILE B 1 317 ? -17.047 11.828 6.379 1 97.88 317 ILE B C 1
ATOM 5574 O O . ILE B 1 317 ? -17.297 11.109 7.348 1 97.88 317 ILE B O 1
ATOM 5578 N N . THR B 1 318 ? -17.969 12.086 5.438 1 98.25 318 THR B N 1
ATOM 5579 C CA . THR B 1 318 ? -19.328 11.562 5.516 1 98.25 318 THR B CA 1
ATOM 5580 C C . THR B 1 318 ? -19.328 10.039 5.605 1 98.25 318 THR B C 1
ATOM 5582 O O . THR B 1 318 ? -20.062 9.453 6.398 1 98.25 318 THR B O 1
ATOM 5585 N N . THR B 1 319 ? -18.484 9.445 4.832 1 98.81 319 THR B N 1
ATOM 5586 C CA . THR B 1 319 ? -18.375 7.988 4.82 1 98.81 319 THR B CA 1
ATOM 5587 C C . THR B 1 319 ? -17.953 7.473 6.191 1 98.81 319 THR B C 1
ATOM 5589 O O . THR B 1 319 ? -18.531 6.516 6.707 1 98.81 319 THR B O 1
ATOM 5592 N N . SER B 1 320 ? -17.016 8.117 6.82 1 98.75 320 SER B N 1
ATOM 5593 C CA . SER B 1 320 ? -16.516 7.629 8.102 1 98.75 320 SER B CA 1
ATOM 5594 C C . SER B 1 320 ? -17.5 7.914 9.234 1 98.75 320 SER B C 1
ATOM 5596 O O . SER B 1 320 ? -17.562 7.156 10.203 1 98.75 320 SER B O 1
ATOM 5598 N N . TYR B 1 321 ? -18.297 9.023 9.094 1 98.62 321 TYR B N 1
ATOM 5599 C CA . TYR B 1 321 ? -19.391 9.219 10.039 1 98.62 321 TYR B CA 1
ATOM 5600 C C . TYR B 1 321 ? -20.375 8.055 9.984 1 98.62 321 TYR B C 1
ATOM 5602 O O . TYR B 1 321 ? -20.781 7.535 11.023 1 98.62 321 TYR B O 1
ATOM 5610 N N . ALA B 1 322 ? -20.719 7.668 8.758 1 98.88 322 ALA B N 1
ATOM 5611 C CA . ALA B 1 322 ? -21.641 6.547 8.57 1 98.88 322 ALA B CA 1
ATOM 5612 C C . ALA B 1 322 ? -21.062 5.262 9.156 1 98.88 322 ALA B C 1
ATOM 5614 O O . ALA B 1 322 ? -21.766 4.492 9.805 1 98.88 322 ALA B O 1
ATOM 5615 N N . ILE B 1 323 ? -19.781 5.004 8.961 1 98.88 323 ILE B N 1
ATOM 5616 C CA . ILE B 1 323 ? -19.109 3.809 9.453 1 98.88 323 ILE B CA 1
ATOM 5617 C C . ILE B 1 323 ? -19.141 3.787 10.977 1 98.88 323 ILE B C 1
ATOM 5619 O O . ILE B 1 323 ? -19.531 2.789 11.586 1 98.88 323 ILE B O 1
ATOM 5623 N N . MET B 1 324 ? -18.75 4.898 11.609 1 98.75 324 MET B N 1
ATOM 5624 C CA . MET B 1 324 ? -18.734 4.961 13.062 1 98.75 324 MET B CA 1
ATOM 5625 C C . MET B 1 324 ? -20.141 4.762 13.633 1 98.75 324 MET B C 1
ATOM 5627 O O . MET B 1 324 ? -20.312 4.023 14.602 1 98.75 324 MET B O 1
ATOM 5631 N N . SER B 1 325 ? -21.094 5.445 13 1 98.56 325 SER B N 1
ATOM 5632 C CA . SER B 1 325 ? -22.484 5.32 13.445 1 98.56 325 SER B CA 1
ATOM 5633 C C . SER B 1 325 ? -22.969 3.877 13.352 1 98.56 325 SER B C 1
ATOM 5635 O O . SER B 1 325 ? -23.594 3.365 14.281 1 98.56 325 SER B O 1
ATOM 5637 N N . ALA B 1 326 ? -22.672 3.234 12.242 1 98.62 326 ALA B N 1
ATOM 5638 C CA . ALA B 1 326 ? -23.078 1.848 12.039 1 98.62 326 ALA B CA 1
ATOM 5639 C C . ALA B 1 326 ? -22.438 0.929 13.07 1 98.62 326 ALA B C 1
ATOM 5641 O O . ALA B 1 326 ? -23.094 0.047 13.633 1 98.62 326 ALA B O 1
ATOM 5642 N N . MET B 1 327 ? -21.156 1.123 13.359 1 98.56 327 MET B N 1
ATOM 5643 C CA . MET B 1 327 ? -20.453 0.304 14.336 1 98.56 327 MET B CA 1
ATOM 5644 C C . MET B 1 327 ? -21.016 0.531 15.734 1 98.56 327 MET B C 1
ATOM 5646 O O . MET B 1 327 ? -21.188 -0.417 16.5 1 98.56 327 MET B O 1
ATOM 5650 N N . LEU B 1 328 ? -21.25 1.811 16.047 1 97.69 328 LEU B N 1
ATOM 5651 C CA . LEU B 1 328 ? -21.844 2.189 17.328 1 97.69 328 LEU B CA 1
ATOM 5652 C C . LEU B 1 328 ? -23.156 1.467 17.547 1 97.69 328 LEU B C 1
ATOM 5654 O O . LEU B 1 328 ? -23.469 1.04 18.656 1 97.69 328 LEU B O 1
ATOM 5658 N N . GLN B 1 329 ? -23.891 1.296 16.531 1 96.56 329 GLN B N 1
ATOM 5659 C CA . GLN B 1 329 ? -25.219 0.693 16.609 1 96.56 329 GLN B CA 1
ATOM 5660 C C . GLN B 1 329 ? -25.141 -0.831 16.609 1 96.56 329 GLN B C 1
ATOM 5662 O O . GLN B 1 329 ? -25.984 -1.508 17.188 1 96.56 329 GLN B O 1
ATOM 5667 N N . GLN B 1 330 ? -24.172 -1.375 16.031 1 95.69 330 GLN B N 1
ATOM 5668 C CA . GLN B 1 330 ? -24.078 -2.812 15.797 1 95.69 330 GLN B CA 1
ATOM 5669 C C . GLN B 1 330 ? -23.688 -3.549 17.078 1 95.69 330 GLN B C 1
ATOM 5671 O O . GLN B 1 330 ? -24.125 -4.68 17.297 1 95.69 330 GLN B O 1
ATOM 5676 N N . SER B 1 331 ? -22.859 -2.902 17.906 1 95.19 331 SER B N 1
ATOM 5677 C CA . SER B 1 331 ? -22.266 -3.697 18.969 1 95.19 331 SER B CA 1
ATOM 5678 C C . SER B 1 331 ? -22.094 -2.871 20.234 1 95.19 331 SER B C 1
ATOM 5680 O O . SER B 1 331 ? -21.656 -1.72 20.188 1 95.19 331 SER B O 1
ATOM 5682 N N . ASP B 1 332 ? -22.234 -3.52 21.375 1 96.19 332 ASP B N 1
ATOM 5683 C CA . ASP B 1 332 ? -21.953 -2.908 22.672 1 96.19 332 ASP B CA 1
ATOM 5684 C C . ASP B 1 332 ? -20.453 -2.893 22.969 1 96.19 332 ASP B C 1
ATOM 5686 O O . ASP B 1 332 ? -20.016 -2.211 23.891 1 96.19 332 ASP B O 1
ATOM 5690 N N . GLU B 1 333 ? -19.75 -3.543 22.125 1 97.38 333 GLU B N 1
ATOM 5691 C CA . GLU B 1 333 ? -18.297 -3.586 22.312 1 97.38 333 GLU B CA 1
ATOM 5692 C C . GLU B 1 333 ? -17.625 -2.34 21.75 1 97.38 333 GLU B C 1
ATOM 5694 O O . GLU B 1 333 ? -16.469 -2.059 22.047 1 97.38 333 GLU B O 1
ATOM 5699 N N . PHE B 1 334 ? -18.359 -1.623 20.922 1 98.12 334 PHE B N 1
ATOM 5700 C CA . PHE B 1 334 ? -17.812 -0.368 20.422 1 98.12 334 PHE B CA 1
ATOM 5701 C C . PHE B 1 334 ? -17.547 0.604 21.562 1 98.12 334 PHE B C 1
ATOM 5703 O O . PHE B 1 334 ? -18.375 0.755 22.469 1 98.12 334 PHE B O 1
ATOM 5710 N N . ALA B 1 335 ? -16.406 1.27 21.5 1 98.12 335 ALA B N 1
ATOM 5711 C CA . ALA B 1 335 ? -16.062 2.252 22.531 1 98.12 335 ALA B CA 1
ATOM 5712 C C . ALA B 1 335 ? -15.195 3.371 21.953 1 98.12 335 ALA B C 1
ATOM 5714 O O . ALA B 1 335 ? -14.422 3.148 21.031 1 98.12 335 ALA B O 1
ATOM 5715 N N . TRP B 1 336 ? -15.422 4.52 22.516 1 98.12 336 TRP B N 1
ATOM 5716 C CA . TRP B 1 336 ? -14.508 5.625 22.234 1 98.12 336 TRP B CA 1
ATOM 5717 C C . TRP B 1 336 ? -13.18 5.43 22.953 1 98.12 336 TRP B C 1
ATOM 5719 O O . TRP B 1 336 ? -13.141 4.895 24.078 1 98.12 336 TRP B O 1
ATOM 5729 N N . ARG B 1 337 ? -12.148 5.84 22.297 1 97.12 337 ARG B N 1
ATOM 5730 C CA . ARG B 1 337 ? -10.836 5.809 22.922 1 97.12 337 ARG B CA 1
ATOM 5731 C C . ARG B 1 337 ? -10.758 6.785 24.094 1 97.12 337 ARG B C 1
ATOM 5733 O O . ARG B 1 337 ? -11.039 7.973 23.938 1 97.12 337 ARG B O 1
ATOM 5740 N N . THR B 1 338 ? -10.258 6.324 25.234 1 94.69 338 THR B N 1
ATOM 5741 C CA . THR B 1 338 ? -10.211 7.168 26.422 1 94.69 338 THR B CA 1
ATOM 5742 C C . THR B 1 338 ? -8.773 7.445 26.828 1 94.69 338 THR B C 1
ATOM 5744 O O . THR B 1 338 ? -8.516 8.328 27.656 1 94.69 338 THR B O 1
ATOM 5747 N N . GLU B 1 339 ? -7.816 6.73 26.266 1 92.12 339 GLU B N 1
ATOM 5748 C CA . GLU B 1 339 ? -6.41 6.953 26.578 1 92.12 339 GLU B CA 1
ATOM 5749 C C . GLU B 1 339 ? -5.938 8.312 26.062 1 92.12 339 GLU B C 1
ATOM 5751 O O . GLU B 1 339 ? -6.52 8.859 25.125 1 92.12 339 GLU B O 1
ATOM 5756 N N . ALA B 1 340 ? -4.859 8.75 26.656 1 89.38 340 ALA B N 1
ATOM 5757 C CA . ALA B 1 340 ? -4.266 10.016 26.234 1 89.38 340 ALA B CA 1
ATOM 5758 C C . ALA B 1 340 ? -4.004 10.016 24.734 1 89.38 340 ALA B C 1
ATOM 5760 O O . ALA B 1 340 ? -3.604 9 24.156 1 89.38 340 ALA B O 1
ATOM 5761 N N . TYR B 1 341 ? -4.297 11.133 24.156 1 89.62 341 TYR B N 1
ATOM 5762 C CA . TYR B 1 341 ? -4.172 11.289 22.703 1 89.62 341 TYR B CA 1
ATOM 5763 C C . TYR B 1 341 ? -3.541 12.633 22.359 1 89.62 341 TYR B C 1
ATOM 5765 O O . TYR B 1 341 ? -4.082 13.688 22.703 1 89.62 341 TYR B O 1
ATOM 5773 N N . GLU B 1 342 ? -2.352 12.609 21.703 1 86.88 342 GLU B N 1
ATOM 5774 C CA . GLU B 1 342 ? -1.634 13.797 21.234 1 86.88 342 GLU B CA 1
ATOM 5775 C C . GLU B 1 342 ? -1.486 14.828 22.344 1 86.88 342 GLU B C 1
ATOM 5777 O O . GLU B 1 342 ? -1.886 15.984 22.172 1 86.88 342 GLU B O 1
ATOM 5782 N N . PHE B 1 343 ? -1.03 14.469 23.516 1 84.25 343 PHE B N 1
ATOM 5783 C CA . PHE B 1 343 ? -0.623 15.289 24.656 1 84.25 343 PHE B CA 1
ATOM 5784 C C . PHE B 1 343 ? -1.836 15.758 25.453 1 84.25 343 PHE B C 1
ATOM 5786 O O . PHE B 1 343 ? -1.741 16.688 26.25 1 84.25 343 PHE B O 1
ATOM 5793 N N . VAL B 1 344 ? -3.035 15.164 25.109 1 88.31 344 VAL B N 1
ATOM 5794 C CA . VAL B 1 344 ? -4.258 15.523 25.828 1 88.31 344 VAL B CA 1
ATOM 5795 C C . VAL B 1 344 ? -4.809 14.305 26.562 1 88.31 344 VAL B C 1
ATOM 5797 O O . VAL B 1 344 ? -4.941 13.227 25.969 1 88.31 344 VAL B O 1
ATOM 5800 N N . ASP B 1 345 ? -5.172 14.453 27.844 1 89.62 345 ASP B N 1
ATOM 5801 C CA . ASP B 1 345 ? -5.617 13.312 28.641 1 89.62 345 ASP B CA 1
ATOM 5802 C C . ASP B 1 345 ? -7.051 13.516 29.125 1 89.62 345 ASP B C 1
ATOM 5804 O O . ASP B 1 345 ? -7.695 12.562 29.578 1 89.62 345 ASP B O 1
ATOM 5808 N N . GLU B 1 346 ? -7.582 14.68 29.047 1 89.75 346 GLU B N 1
ATOM 5809 C CA . GLU B 1 346 ? -8.867 14.953 29.688 1 89.75 346 GLU B CA 1
ATOM 5810 C C . GLU B 1 346 ? -10.016 14.828 28.688 1 89.75 346 GLU B C 1
ATOM 5812 O O . GLU B 1 346 ? -11.172 14.672 29.078 1 89.75 346 GLU B O 1
ATOM 5817 N N . GLN B 1 347 ? -9.766 14.914 27.469 1 94.19 347 GLN B N 1
ATOM 5818 C CA . GLN B 1 347 ? -10.789 14.859 26.438 1 94.19 347 GLN B CA 1
ATOM 5819 C C . GLN B 1 347 ? -10.68 13.578 25.609 1 94.19 347 GLN B C 1
ATOM 5821 O O . GLN B 1 347 ? -9.594 13.008 25.484 1 94.19 347 GLN B O 1
ATOM 5826 N N . LEU B 1 348 ? -11.844 13.203 25.109 1 96.88 348 LEU B N 1
ATOM 5827 C CA . LEU B 1 348 ? -11.836 12.039 24.234 1 96.88 348 LEU B CA 1
ATOM 5828 C C . LEU B 1 348 ? -11.109 12.352 22.922 1 96.88 348 LEU B C 1
ATOM 5830 O O . LEU B 1 348 ? -11.25 13.438 22.375 1 96.88 348 LEU B O 1
ATOM 5834 N N . ALA B 1 349 ? -10.359 11.391 22.438 1 97.44 349 ALA B N 1
ATOM 5835 C CA . ALA B 1 349 ? -9.617 11.555 21.188 1 97.44 349 ALA B CA 1
ATOM 5836 C C . ALA B 1 349 ? -10.555 11.914 20.031 1 97.44 349 ALA B C 1
ATOM 5838 O O . ALA B 1 349 ? -10.219 12.75 19.188 1 97.44 349 ALA B O 1
ATOM 5839 N N . ILE B 1 350 ? -11.75 11.305 20.047 1 98.19 350 ILE B N 1
ATOM 5840 C CA . ILE B 1 350 ? -12.688 11.523 18.953 1 98.19 350 ILE B CA 1
ATOM 5841 C C . ILE B 1 350 ? -13.148 12.984 18.938 1 98.19 350 ILE B C 1
ATOM 5843 O O . ILE B 1 350 ? -13.375 13.562 17.875 1 98.19 350 ILE B O 1
ATOM 5847 N N . ASP B 1 351 ? -13.25 13.617 20.078 1 97.56 351 ASP B N 1
ATOM 5848 C CA . ASP B 1 351 ? -13.664 15.016 20.172 1 97.56 351 ASP B CA 1
ATOM 5849 C C . ASP B 1 351 ? -12.586 15.945 19.625 1 97.56 351 ASP B C 1
ATOM 5851 O O . ASP B 1 351 ? -12.891 16.953 18.984 1 97.56 351 ASP B O 1
ATOM 5855 N N . LEU B 1 352 ? -11.352 15.602 19.891 1 97.31 352 LEU B N 1
ATOM 5856 C CA . LEU B 1 352 ? -10.234 16.375 19.359 1 97.31 352 LEU B CA 1
ATOM 5857 C C . LEU B 1 352 ? -10.148 16.25 17.844 1 97.31 352 LEU B C 1
ATOM 5859 O O . LEU B 1 352 ? -9.953 17.25 17.141 1 97.31 352 LEU B O 1
ATOM 5863 N N . LEU B 1 353 ? -10.367 15.062 17.312 1 97.75 353 LEU B N 1
ATOM 5864 C CA . LEU B 1 353 ? -10.281 14.797 15.875 1 97.75 353 LEU B CA 1
ATOM 5865 C C . LEU B 1 353 ? -11.438 15.469 15.133 1 97.75 353 LEU B C 1
ATOM 5867 O O . LEU B 1 353 ? -11.219 16.125 14.117 1 97.75 353 LEU B O 1
ATOM 5871 N N . LEU B 1 354 ? -12.609 15.359 15.703 1 96.5 354 LEU B N 1
ATOM 5872 C CA . LEU B 1 354 ? -13.781 15.977 15.086 1 96.5 354 LEU B CA 1
ATOM 5873 C C . LEU B 1 354 ? -13.727 17.484 15.219 1 96.5 354 LEU B C 1
ATOM 5875 O O . LEU B 1 354 ? -14.266 18.219 14.375 1 96.5 354 LEU B O 1
ATOM 5879 N N . GLY B 1 355 ? -13.133 17.906 16.281 1 95.62 355 GLY B N 1
ATOM 5880 C CA . GLY B 1 355 ? -13.023 19.344 16.531 1 95.62 355 GLY B CA 1
ATOM 5881 C C . GLY B 1 355 ? -14.258 19.922 17.188 1 95.62 355 GLY B C 1
ATOM 5882 O O . GLY B 1 355 ? -14.344 21.141 17.391 1 95.62 355 GLY B O 1
ATOM 5883 N N . ASP B 1 356 ? -15.281 19.141 17.469 1 95.75 356 ASP B N 1
ATOM 5884 C CA . ASP B 1 356 ? -16.531 19.531 18.094 1 95.75 356 ASP B CA 1
ATOM 5885 C C . ASP B 1 356 ? -17.219 18.344 18.766 1 95.75 356 ASP B C 1
ATOM 5887 O O . ASP B 1 356 ? -17.781 17.484 18.094 1 95.75 356 ASP B O 1
ATOM 5891 N N . PRO B 1 357 ? -17.203 18.328 20.156 1 96.25 357 PRO B N 1
ATOM 5892 C CA . PRO B 1 357 ? -17.797 17.188 20.875 1 96.25 357 PRO B CA 1
ATOM 5893 C C . PRO B 1 357 ? -19.25 16.953 20.5 1 96.25 357 PRO B C 1
ATOM 5895 O O . PRO B 1 357 ? -19.75 15.836 20.641 1 96.25 357 PRO B O 1
ATOM 5898 N N . LYS B 1 358 ? -19.938 17.969 20.016 1 96 358 LYS B N 1
ATOM 5899 C CA . LYS B 1 358 ? -21.359 17.844 19.672 1 96 358 LYS B CA 1
ATOM 5900 C C . LYS B 1 358 ? -21.562 16.859 18.516 1 96 358 LYS B C 1
ATOM 5902 O O . LYS B 1 358 ? -22.625 16.266 18.391 1 96 358 LYS B O 1
ATOM 5907 N N . LEU B 1 359 ? -20.594 16.703 17.719 1 97.12 359 LEU B N 1
ATOM 5908 C CA . LEU B 1 359 ? -20.703 15.781 16.594 1 97.12 359 LEU B CA 1
ATOM 5909 C C . LEU B 1 359 ? -20.719 14.336 17.094 1 97.12 359 LEU B C 1
ATOM 5911 O O . LEU B 1 359 ? -21.547 13.531 16.641 1 97.12 359 LEU B O 1
ATOM 5915 N N . ARG B 1 360 ? -19.766 14.008 18 1 97.62 360 ARG B N 1
ATOM 5916 C CA . ARG B 1 360 ? -19.797 12.688 18.641 1 97.62 360 ARG B CA 1
ATOM 5917 C C . ARG B 1 360 ? -21.141 12.445 19.328 1 97.62 360 ARG B C 1
ATOM 5919 O O . ARG B 1 360 ? -21.719 11.375 19.203 1 97.62 360 ARG B O 1
ATOM 5926 N N . GLU B 1 361 ? -21.594 13.43 20.047 1 97.94 361 GLU B N 1
ATOM 5927 C CA . GLU B 1 361 ? -22.844 13.328 20.797 1 97.94 361 GLU B CA 1
ATOM 5928 C C . GLU B 1 361 ? -24.016 13.062 19.859 1 97.94 361 GLU B C 1
ATOM 5930 O O . GLU B 1 361 ? -24.922 12.281 20.203 1 97.94 361 GLU B O 1
ATOM 5935 N N . ALA B 1 362 ? -24.031 13.711 18.734 1 97.94 362 ALA B N 1
ATOM 5936 C CA . ALA B 1 362 ? -25.078 13.492 17.75 1 97.94 362 ALA B CA 1
ATOM 5937 C C . ALA B 1 362 ? -25.078 12.055 17.234 1 97.94 362 ALA B C 1
ATOM 5939 O O . ALA B 1 362 ? -26.125 11.43 17.109 1 97.94 362 ALA B O 1
ATOM 5940 N N . LEU B 1 363 ? -23.938 11.508 16.938 1 97.75 363 LEU B N 1
ATOM 5941 C CA . LEU B 1 363 ? -23.812 10.125 16.484 1 97.75 363 LEU B CA 1
ATOM 5942 C C . LEU B 1 363 ? -24.281 9.156 17.562 1 97.75 363 LEU B C 1
ATOM 5944 O O . LEU B 1 363 ? -24.984 8.188 17.281 1 97.75 363 LEU B O 1
ATOM 5948 N N . GLU B 1 364 ? -23.922 9.461 18.844 1 97.5 364 GLU B N 1
ATOM 5949 C CA . GLU B 1 364 ? -24.344 8.625 19.969 1 97.5 364 GLU B CA 1
ATOM 5950 C C . GLU B 1 364 ? -25.859 8.625 20.141 1 97.5 364 GLU B C 1
ATOM 5952 O O . GLU B 1 364 ? -26.438 7.621 20.547 1 97.5 364 GLU B O 1
ATOM 5957 N N . ALA B 1 365 ? -26.375 9.742 19.812 1 97.56 365 ALA B N 1
ATOM 5958 C CA . ALA B 1 365 ? -27.828 9.898 19.953 1 97.56 365 ALA B CA 1
ATOM 5959 C C . ALA B 1 365 ? -28.562 9.203 18.812 1 97.56 365 ALA B C 1
ATOM 5961 O O . ALA B 1 365 ? -29.797 9.141 18.812 1 97.56 365 ALA B O 1
ATOM 5962 N N . GLY B 1 366 ? -27.844 8.773 17.828 1 96.88 366 GLY B N 1
ATOM 5963 C CA . GLY B 1 366 ? -28.438 8.008 16.734 1 96.88 366 GLY B CA 1
ATOM 5964 C C . GLY B 1 366 ? -28.938 8.875 15.594 1 96.88 366 GLY B C 1
ATOM 5965 O O . GLY B 1 366 ? -29.734 8.438 14.773 1 96.88 366 GLY B O 1
ATOM 5966 N N . GLU B 1 367 ? -28.453 10.133 15.594 1 97.69 367 GLU B N 1
ATOM 5967 C CA . GLU B 1 367 ? -28.797 10.984 14.461 1 97.69 367 GLU B CA 1
ATOM 5968 C C . GLU B 1 367 ? -28.219 10.438 13.156 1 97.69 367 GLU B C 1
ATOM 5970 O O . GLU B 1 367 ? -27.25 9.688 13.172 1 97.69 367 GLU B O 1
ATOM 5975 N N . ASP B 1 368 ? -28.922 10.758 12 1 97.81 368 ASP B N 1
ATOM 5976 C CA . ASP B 1 368 ? -28.406 10.312 10.703 1 97.81 368 ASP B CA 1
ATOM 5977 C C . ASP B 1 368 ? -27 10.844 10.461 1 97.81 368 ASP B C 1
ATOM 5979 O O . ASP B 1 368 ? -26.797 12.062 10.391 1 97.81 368 ASP B O 1
ATOM 5983 N N . PRO B 1 369 ? -26.062 9.953 10.367 1 98.06 369 PRO B N 1
ATOM 5984 C CA . PRO B 1 369 ? -24.672 10.398 10.266 1 98.06 369 PRO B CA 1
ATOM 5985 C C . PRO B 1 369 ? -24.406 11.234 9.016 1 98.06 369 PRO B C 1
ATOM 5987 O O . PRO B 1 369 ? -23.531 12.109 9.031 1 98.06 369 PRO B O 1
ATOM 5990 N N . VAL B 1 370 ? -25.094 10.961 7.914 1 97.69 370 VAL B N 1
ATOM 5991 C CA . VAL B 1 370 ? -24.938 11.719 6.676 1 97.69 370 VAL B CA 1
ATOM 5992 C C . VAL B 1 370 ? -25.406 13.148 6.883 1 97.69 370 VAL B C 1
ATOM 5994 O O . VAL B 1 370 ? -24.75 14.102 6.457 1 97.69 370 VAL B O 1
ATOM 5997 N N . GLU B 1 371 ? -26.5 13.32 7.598 1 96.62 371 GLU B N 1
ATOM 5998 C CA . GLU B 1 371 ? -27.016 14.648 7.914 1 96.62 371 GLU B CA 1
ATOM 5999 C C . GLU B 1 371 ? -26.094 15.383 8.875 1 96.62 371 GLU B C 1
ATOM 6001 O O . GLU B 1 371 ? -25.875 16.594 8.734 1 96.62 371 GLU B O 1
ATOM 6006 N N . VAL B 1 372 ? -25.594 14.672 9.828 1 96.88 372 VAL B N 1
ATOM 6007 C CA . VAL B 1 372 ? -24.672 15.273 10.797 1 96.88 372 VAL B CA 1
ATOM 6008 C C . VAL B 1 372 ? -23.438 15.797 10.07 1 96.88 372 VAL B C 1
ATOM 6010 O O . VAL B 1 372 ? -23 16.922 10.32 1 96.88 372 VAL B O 1
ATOM 6013 N N . ALA B 1 373 ? -22.906 15.008 9.141 1 94.94 373 ALA B N 1
ATOM 6014 C CA . ALA B 1 373 ? -21.688 15.352 8.422 1 94.94 373 ALA B CA 1
ATOM 6015 C C . ALA B 1 373 ? -21.906 16.547 7.5 1 94.94 373 ALA B C 1
ATOM 6017 O O . ALA B 1 373 ? -21 17.344 7.27 1 94.94 373 ALA B O 1
ATOM 6018 N N . ARG B 1 374 ? -23.156 16.703 7.016 1 90.44 374 ARG B N 1
ATOM 6019 C CA . ARG B 1 374 ? -23.438 17.703 5.992 1 90.44 374 ARG B CA 1
ATOM 6020 C C . ARG B 1 374 ? -24.078 18.953 6.602 1 90.44 374 ARG B C 1
ATOM 6022 O O . ARG B 1 374 ? -24.438 19.875 5.883 1 90.44 374 ARG B O 1
ATOM 6029 N N . THR B 1 375 ? -24.203 18.859 7.883 1 88.12 375 THR B N 1
ATOM 6030 C CA . THR B 1 375 ? -24.844 20 8.539 1 88.12 375 THR B CA 1
ATOM 6031 C C . THR B 1 375 ? -24.047 21.281 8.281 1 88.12 375 THR B C 1
ATOM 6033 O O . THR B 1 375 ? -22.812 21.281 8.383 1 88.12 375 THR B O 1
ATOM 6036 N N . HIS B 1 376 ? -24.859 22.266 7.992 1 82.5 376 HIS B N 1
ATOM 6037 C CA . HIS B 1 376 ? -24.25 23.562 7.715 1 82.5 376 HIS B CA 1
ATOM 6038 C C . HIS B 1 376 ? -23.562 24.141 8.961 1 82.5 376 HIS B C 1
ATOM 6040 O O . HIS B 1 376 ? -24.141 24.094 10.055 1 82.5 376 HIS B O 1
ATOM 6046 N N . ASP B 1 377 ? -22.375 24.562 8.781 1 85.69 377 ASP B N 1
ATOM 6047 C CA . ASP B 1 377 ? -21.594 25.234 9.812 1 85.69 377 ASP B CA 1
ATOM 6048 C C . ASP B 1 377 ? -21.109 26.594 9.328 1 85.69 377 ASP B C 1
ATOM 6050 O O . ASP B 1 377 ? -20.266 26.688 8.438 1 85.69 377 ASP B O 1
ATOM 6054 N N . PRO B 1 378 ? -21.609 27.672 9.945 1 90.38 378 PRO B N 1
ATOM 6055 C CA . PRO B 1 378 ? -21.172 29.016 9.555 1 90.38 378 PRO B CA 1
ATOM 6056 C C . PRO B 1 378 ? -19.656 29.188 9.656 1 90.38 378 PRO B C 1
ATOM 6058 O O . PRO B 1 378 ? -19.078 29.969 8.898 1 90.38 378 PRO B O 1
ATOM 6061 N N . ALA B 1 379 ? -19.125 28.516 10.523 1 91 379 ALA B N 1
ATOM 6062 C CA . ALA B 1 379 ? -17.688 28.625 10.688 1 91 379 ALA B CA 1
ATOM 6063 C C . ALA B 1 379 ? -16.953 28.125 9.43 1 91 379 ALA B C 1
ATOM 6065 O O . ALA B 1 379 ? -15.852 28.594 9.133 1 91 379 ALA B O 1
ATOM 6066 N N . VAL B 1 380 ? -17.547 27.234 8.695 1 92.12 380 VAL B N 1
ATOM 6067 C CA . VAL B 1 380 ? -16.953 26.734 7.457 1 92.12 380 VAL B CA 1
ATOM 6068 C C . VAL B 1 380 ? -16.984 27.828 6.391 1 92.12 380 VAL B C 1
ATOM 6070 O O . VAL B 1 380 ? -16.062 27.938 5.582 1 92.12 380 VAL B O 1
ATOM 6073 N N . GLU B 1 381 ? -18.016 28.609 6.422 1 92.81 381 GLU B N 1
ATOM 6074 C CA . GLU B 1 381 ? -18.094 29.734 5.492 1 92.81 381 GLU B CA 1
ATOM 6075 C C . GLU B 1 381 ? -17.016 30.781 5.793 1 92.81 381 GLU B C 1
ATOM 6077 O O . GLU B 1 381 ? -16.406 31.328 4.875 1 92.81 381 GLU B O 1
ATOM 6082 N N . GLU B 1 382 ? -16.875 31.047 7.047 1 94.75 382 GLU B N 1
ATOM 6083 C CA . GLU B 1 382 ? -15.82 31.984 7.445 1 94.75 382 GLU B CA 1
ATOM 6084 C C . GLU B 1 382 ? -14.445 31.469 7.035 1 94.75 382 GLU B C 1
ATOM 6086 O O . GLU B 1 382 ? -13.617 32.219 6.531 1 94.75 382 GLU B O 1
ATOM 6091 N N . PHE B 1 383 ? -14.234 30.234 7.258 1 96 383 PHE B N 1
ATOM 6092 C CA . PHE B 1 383 ? -13 29.594 6.828 1 96 383 PHE B CA 1
ATOM 6093 C C . PHE B 1 383 ? -12.812 29.75 5.32 1 96 383 PHE B C 1
ATOM 6095 O O . PHE B 1 383 ? -11.719 30.078 4.855 1 96 383 PHE B O 1
ATOM 6102 N N . ALA B 1 384 ? -13.844 29.469 4.602 1 95.38 384 ALA B N 1
ATOM 6103 C CA . ALA B 1 384 ? -13.781 29.547 3.143 1 95.38 384 ALA B CA 1
ATOM 6104 C C . ALA B 1 384 ? -13.367 30.938 2.682 1 95.38 384 ALA B C 1
ATOM 6106 O O . ALA B 1 384 ? -12.602 31.078 1.722 1 95.38 384 ALA B O 1
ATOM 6107 N N . GLU B 1 385 ? -13.852 31.953 3.316 1 96.69 385 GLU B N 1
ATOM 6108 C CA . GLU B 1 385 ? -13.508 33.344 2.973 1 96.69 385 GLU B CA 1
ATOM 6109 C C . GLU B 1 385 ? -12.039 33.625 3.238 1 96.69 385 GLU B C 1
ATOM 6111 O O . GLU B 1 385 ? -11.359 34.219 2.402 1 96.69 385 GLU B O 1
ATOM 6116 N N . ARG B 1 386 ? -11.57 33.219 4.371 1 97.62 386 ARG B N 1
ATOM 6117 C CA . ARG B 1 386 ? -10.164 33.406 4.719 1 97.62 386 ARG B CA 1
ATOM 6118 C C . ARG B 1 386 ? -9.258 32.594 3.799 1 97.62 386 ARG B C 1
ATOM 6120 O O . ARG B 1 386 ? -8.219 33.094 3.354 1 97.62 386 ARG B O 1
ATOM 6127 N N . ARG B 1 387 ? -9.695 31.359 3.539 1 97.88 387 ARG B N 1
ATOM 6128 C CA . ARG B 1 387 ? -8.984 30.453 2.643 1 97.88 387 ARG B CA 1
ATOM 6129 C C . ARG B 1 387 ? -8.781 31.094 1.272 1 97.88 387 ARG B C 1
ATOM 6131 O O . ARG B 1 387 ? -7.68 31.031 0.712 1 97.88 387 ARG B O 1
ATOM 6138 N N . ARG B 1 388 ? -9.773 31.703 0.702 1 97.62 388 ARG B N 1
ATOM 6139 C CA . ARG B 1 388 ? -9.727 32.281 -0.633 1 97.62 388 ARG B CA 1
ATOM 6140 C C . ARG B 1 388 ? -8.625 33.344 -0.726 1 97.62 388 ARG B C 1
ATOM 6142 O O . ARG B 1 388 ? -8.008 33.5 -1.779 1 97.62 388 ARG B O 1
ATOM 6149 N N . LYS B 1 389 ? -8.312 34 0.357 1 98.19 389 LYS B N 1
ATOM 6150 C CA . LYS B 1 389 ? -7.328 35.094 0.391 1 98.19 389 LYS B CA 1
ATOM 6151 C C . LYS B 1 389 ? -5.902 34.531 0.416 1 98.19 389 LYS B C 1
ATOM 6153 O O . LYS B 1 389 ? -4.938 35.281 0.242 1 98.19 389 LYS B O 1
ATOM 6158 N N . CYS B 1 390 ? -5.781 33.25 0.61 1 98.56 390 CYS B N 1
ATOM 6159 C CA . CYS B 1 390 ? -4.465 32.625 0.803 1 98.56 390 CYS B CA 1
ATOM 6160 C C . CYS B 1 390 ? -4.113 31.703 -0.352 1 98.56 390 CYS B C 1
ATOM 6162 O O . CYS B 1 390 ? -3 31.188 -0.415 1 98.56 390 CYS B O 1
ATOM 6164 N N . LEU B 1 391 ? -5.051 31.438 -1.312 1 98.56 391 LEU B N 1
ATOM 6165 C CA . LEU B 1 391 ? -4.844 30.484 -2.393 1 98.56 391 LEU B CA 1
ATOM 6166 C C . LEU B 1 391 ? -3.838 31.016 -3.406 1 98.56 391 LEU B C 1
ATOM 6168 O O . LEU B 1 391 ? -3.885 32.188 -3.775 1 98.56 391 LEU B O 1
ATOM 6172 N N . LEU B 1 392 ? -2.973 30.172 -3.834 1 98.62 392 LEU B N 1
ATOM 6173 C CA . LEU B 1 392 ? -1.863 30.578 -4.684 1 98.62 392 LEU B CA 1
ATOM 6174 C C . LEU B 1 392 ? -2.031 30.047 -6.102 1 98.62 392 LEU B C 1
ATOM 6176 O O . LEU B 1 392 ? -1.391 30.531 -7.035 1 98.62 392 LEU B O 1
ATOM 6180 N N . TYR B 1 393 ? -2.855 29.047 -6.273 1 98.44 393 TYR B N 1
ATOM 6181 C CA . TYR B 1 393 ? -2.908 28.328 -7.539 1 98.44 393 TYR B CA 1
ATOM 6182 C C . TYR B 1 393 ? -4.316 28.359 -8.125 1 98.44 393 TYR B C 1
ATOM 6184 O O . TYR B 1 393 ? -5.289 28.594 -7.406 1 98.44 393 TYR B O 1
ATOM 6192 N N . GLU B 1 394 ? -4.383 28.109 -9.359 1 93.5 394 GLU B N 1
ATOM 6193 C CA . GLU B 1 394 ? -5.66 28.062 -10.055 1 93.5 394 GLU B CA 1
ATOM 6194 C C . GLU B 1 394 ? -6.262 26.656 -10.031 1 93.5 394 GLU B C 1
ATOM 6196 O O . GLU B 1 394 ? -5.531 25.672 -9.969 1 93.5 394 GLU B O 1
#

Secondary structure (DSSP, 8-state):
---S-B-HHHHHHT-HHHHHHHTTS-EEEEE-TT-B-TT--BHHHHHHHTT--EEEEEE-TT-SSS---TT----SEE-TTT--EEEES--SSGGGGS--HHHHTT-SEEEEE----SBTTSTHHHHHHHHHHHHHHHT-EEEEE----TT-SS--EEEEPPGGG-BTTB-SS-EEE----HHHHHHHHHHHSS----EEEE--BS--TT--HHHHT-----SSTT--SHHHHHHHHHHGGGGGBSSB--BTBSSTTTEEEETT--HHHHHHHHHTTT-TTEEEEEEEE--SSSTTTTS-EEEEEEEES-TTT--HHHHHHHHHHHHHHH-TT--B--S-BTTB-SS-HHHHHHS-HHHHHHHHTT--HHHHHH---HHHHHHHHHHHTT----/---S-B-HHHHHHH-HHHHHHHTTS-EEEEE-TT-B-TT--BHHHHHHHTT--EEEEEE-TT-SSS---TT----SEE-TTT--EEEES--SSGGGGS--HHHHTT-SEEEEE----SBTTSTHHHHHHHHHHHHHHHT-EEEEE----TT-SS--EEEEPPGGG-BTTB-SS-EEE----HHHHHHHHHHHSS----EEEE--BS--TT--HHHHT-----SSTT--SHHHHHHHHHHGGGGGBSSB--BTBSSTTTEEEETT--HHHHHHHHHTTT-TTEEEEEEEE--SSSTTTTS-EEEEEEEES-TTT--HHHHHHHHHHHHHHH-TT--B--S-BTTB-SS-HHHHHHS-HHHHHHHHTT--HHHHHH---HHHHHHHHHHHTT----

Solvent-accessible surface area (backbone atoms only — not comparable to full-atom values): 40088 Å² total; per-residue (Å²): 123,81,44,61,38,40,36,6,58,47,45,48,79,71,30,66,68,62,44,51,64,40,44,86,36,36,26,28,38,37,31,27,66,38,21,42,39,88,85,50,45,42,47,71,60,54,40,43,75,72,59,39,50,69,62,35,37,35,11,47,75,34,30,47,55,33,71,36,62,92,84,57,55,59,66,91,42,54,40,87,83,81,60,40,43,31,43,47,33,40,41,93,45,80,69,30,41,35,70,50,68,77,80,46,65,79,37,47,34,33,40,37,29,60,55,60,57,36,30,45,59,54,43,59,61,52,44,52,40,37,42,32,32,44,26,30,78,66,69,20,33,37,34,30,29,18,40,69,22,39,66,18,36,67,61,68,41,60,52,42,29,34,83,92,22,52,41,69,41,22,74,56,71,45,29,32,26,55,21,45,30,61,36,28,45,49,45,42,32,37,74,72,64,75,28,39,45,58,74,44,65,38,62,55,45,71,64,43,30,83,38,38,42,84,68,29,54,52,77,89,54,48,66,42,76,75,35,66,42,71,70,32,46,54,36,31,65,11,29,54,52,35,70,17,29,70,47,23,33,26,50,47,43,38,47,27,40,36,29,36,31,26,69,84,44,55,30,70,61,48,51,55,54,52,59,72,67,66,62,53,28,51,47,73,28,83,39,36,44,52,16,64,34,73,62,59,45,76,35,64,20,26,14,35,30,61,43,74,68,31,78,89,61,37,47,37,45,40,49,32,38,41,50,52,40,47,45,57,70,73,35,89,80,56,42,70,28,65,59,69,42,82,95,35,65,88,53,45,34,40,28,33,65,54,6,41,57,65,57,60,52,39,41,73,70,62,48,60,30,58,57,63,55,64,50,88,50,71,63,47,54,53,38,51,58,57,48,64,77,29,62,85,64,89,123,80,46,62,38,40,37,7,60,47,44,47,79,71,30,65,70,61,45,52,64,39,42,86,36,37,26,30,38,37,30,28,65,39,22,44,39,89,85,49,44,42,48,72,58,55,41,43,73,71,59,36,48,69,62,35,36,34,11,48,77,35,31,47,54,34,71,34,63,92,84,57,55,57,66,90,40,53,40,88,83,83,58,39,44,30,44,46,33,39,40,94,45,79,68,31,41,36,69,52,68,76,79,47,65,78,39,48,34,34,40,38,29,61,56,58,58,36,29,46,58,53,42,59,58,52,45,52,41,37,42,32,31,45,26,30,78,66,70,21,32,36,35,30,30,17,40,70,22,40,65,18,37,68,61,67,42,61,54,43,30,35,85,93,22,52,41,69,40,23,74,54,69,44,30,33,27,54,20,46,30,61,36,27,44,48,45,41,33,36,74,74,65,73,28,38,45,56,73,43,64,39,62,52,45,71,64,41,30,82,39,38,42,84,68,30,54,53,78,88,53,47,65,44,79,74,37,65,42,70,70,31,45,54,36,31,66,10,30,54,52,36,69,16,29,71,46,23,32,27,50,46,42,37,48,25,40,35,29,35,31,26,70,83,45,55,30,70,60,49,51,56,54,53,59,72,68,66,61,54,27,50,49,73,28,84,38,34,45,53,15,64,35,72,60,60,44,77,35,64,21,27,16,34,30,61,42,74,67,32,78,89,60,38,46,38,47,38,50,33,38,40,50,51,41,48,46,56,69,72,34,88,80,57,44,71,29,64,60,69,42,82,95,34,65,88,53,47,33,39,28,32,66,54,6,40,57,64,56,59,51,39,39,74,70,63,48,61,31,59,57,64,54,64,49,87,50,72,63,47,54,53,39,50,58,56,49,63,76,28,62,85,68,88

Nearest PDB structures (foldseek):
  4k05-assembly1_A  TM=9.096E-01  e=2.251E-37  Bacteroides fragilis NCTC 9343
  4jja-assembly1_A  TM=8.564E-01  e=3.292E-27  Bacteroides fragilis NCTC 9343
  6c92-assembly2_D  TM=3.192E-01  e=2.895E-04  Streptomyces wadayamensis
  8wm7-assembly1_E  TM=4.254E-01  e=6.529E-01  Nostoc sp. PCC 7120 = FACHB-418
  4aby-assembly3_C  TM=2.970E-01  e=1.062E+00  Deinococcus radiodurans R1 = ATCC 13939 = DSM 20539